Protein 5WTK (pdb70)

Nearest PDB structures (foldseek):
  5wtk-assembly1_A  TM=1.001E+00  e=0.000E+00  Leptotrichia shahii DSM 19757
  7dmq-assembly1_A  TM=8.191E-01  e=8.862E-93  Leptotrichia shahii
  5wtj-assembly1_A  TM=8.594E-01  e=8.129E-88  Leptotrichia shahii DSM 19757
  5wtj-assembly2_B  TM=7.935E-01  e=7.656E-86  Leptotrichia shahii DSM 19757
  7os0-assembly1_A  TM=4.354E-01  e=1.118E-07  Rhodobacter capsulatus SB 1003

Structure (mmCIF, N/CA/C/O backbone):
data_5WTK
#
_entry.id   5WTK
#
_cell.length_a   86.589
_cell.length_b   137.051
_cell.length_c   153.877
_cell.angle_alpha   90.00
_cell.angle_beta   90.00
_cell.angle_gamma   90.00
#
_symmetry.space_group_name_H-M   'P 21 21 21'
#
loop_
_entity.id
_entity.type
_entity.pdbx_description
1 polymer 'CRISPR-associated endoribonuclease C2c2'
2 polymer 'RNA (58-MER)'
3 water water
#
loop_
_atom_site.group_PDB
_atom_site.id
_atom_site.type_symbol
_atom_site.label_atom_id
_atom_site.label_alt_id
_atom_site.label_comp_id
_atom_site.label_asym_id
_atom_site.label_entity_id
_atom_site.label_seq_id
_atom_site.pdbx_PDB_ins_code
_atom_site.Cartn_x
_atom_site.Cartn_y
_atom_site.Cartn_z
_atom_site.occupancy
_atom_site.B_iso_or_equiv
_atom_site.auth_seq_id
_atom_site.auth_comp_id
_atom_site.auth_asym_id
_atom_site.auth_atom_id
_atom_site.pdbx_PDB_model_num
ATOM 1 N N . GLY A 1 2 ? 43.155 85.872 73.849 1.00 45.05 2 GLY A N 1
ATOM 2 C CA . GLY A 1 2 ? 44.278 86.848 73.894 1.00 52.21 2 GLY A CA 1
ATOM 3 C C . GLY A 1 2 ? 45.037 86.557 75.156 1.00 43.85 2 GLY A C 1
ATOM 4 O O . GLY A 1 2 ? 44.918 85.455 75.711 1.00 54.72 2 GLY A O 1
ATOM 5 N N . ASN A 1 3 ? 45.797 87.538 75.614 1.00 45.03 3 ASN A N 1
ATOM 6 C CA . ASN A 1 3 ? 46.672 87.364 76.763 1.00 36.85 3 ASN A CA 1
ATOM 7 C C . ASN A 1 3 ? 46.838 88.640 77.515 1.00 47.53 3 ASN A C 1
ATOM 8 O O . ASN A 1 3 ? 46.811 89.726 76.912 1.00 52.11 3 ASN A O 1
ATOM 13 N N . LEU A 1 4 ? 46.970 88.487 78.839 1.00 47.69 4 LEU A N 1
ATOM 14 C CA . LEU A 1 4 ? 47.572 89.490 79.698 1.00 40.97 4 LEU A CA 1
ATOM 15 C C . LEU A 1 4 ? 48.863 88.866 80.107 1.00 35.92 4 LEU A C 1
ATOM 16 O O . LEU A 1 4 ? 48.997 87.641 80.051 1.00 39.05 4 LEU A O 1
ATOM 21 N N . PHE A 1 5 ? 49.848 89.656 80.482 1.00 36.18 5 PHE A N 1
ATOM 22 C CA . PHE A 1 5 ? 51.149 89.047 80.832 1.00 38.53 5 PHE A CA 1
ATOM 23 C C . PHE A 1 5 ? 51.673 88.206 79.655 1.00 36.30 5 PHE A C 1
ATOM 24 O O . PHE A 1 5 ? 52.192 87.112 79.846 1.00 37.55 5 PHE A O 1
ATOM 32 N N . GLY A 1 6 ? 51.491 88.709 78.434 1.00 38.91 6 GLY A N 1
ATOM 33 C CA . GLY A 1 6 ? 51.878 87.988 77.205 1.00 32.89 6 GLY A CA 1
ATOM 34 C C . GLY A 1 6 ? 52.536 88.871 76.135 1.00 42.22 6 GLY A C 1
ATOM 35 O O . GLY A 1 6 ? 53.119 89.912 76.438 1.00 40.06 6 GLY A O 1
ATOM 36 N N . HIS A 1 7 ? 52.458 88.456 74.870 1.00 45.19 7 HIS A N 1
ATOM 37 C CA . HIS A 1 7 ? 52.993 89.281 73.763 1.00 45.68 7 HIS A CA 1
ATOM 38 C C . HIS A 1 7 ? 51.989 90.328 73.280 1.00 45.38 7 HIS A C 1
ATOM 39 O O . HIS A 1 7 ? 52.387 91.406 72.895 1.00 53.21 7 HIS A O 1
ATOM 41 N N . LYS A 1 8 ? 50.700 90.029 73.284 1.00 40.82 8 LYS A N 1
ATOM 42 C CA . LYS A 1 8 ? 49.721 91.072 72.962 1.00 50.41 8 LYS A CA 1
ATOM 43 C C . LYS A 1 8 ? 49.872 92.255 73.900 1.00 49.93 8 LYS A C 1
ATOM 44 O O . LYS A 1 8 ? 49.868 92.093 75.124 1.00 51.19 8 LYS A O 1
ATOM 50 N N . ARG A 1 9 ? 50.011 93.436 73.313 1.00 50.38 9 ARG A N 1
ATOM 51 C CA . ARG A 1 9 ? 50.066 94.671 74.075 1.00 51.90 9 ARG A CA 1
ATOM 52 C C . ARG A 1 9 ? 48.670 95.218 74.097 1.00 55.51 9 ARG A C 1
ATOM 53 O O . ARG A 1 9 ? 48.180 95.705 73.091 1.00 51.23 9 ARG A O 1
ATOM 61 N N . TRP A 1 10 ? 48.030 95.098 75.253 1.00 52.89 10 TRP A N 1
ATOM 62 C CA . TRP A 1 10 ? 46.658 95.567 75.482 1.00 45.09 10 TRP A CA 1
ATOM 63 C C . TRP A 1 10 ? 46.634 96.682 76.487 1.00 47.85 10 TRP A C 1
ATOM 64 O O . TRP A 1 10 ? 45.702 97.465 76.504 1.00 56.80 10 TRP A O 1
ATOM 75 N N . TYR A 1 11 ? 47.623 96.715 77.370 1.00 50.00 11 TYR A N 1
ATOM 76 C CA . TYR A 1 11 ? 47.678 97.708 78.425 1.00 49.43 11 TYR A CA 1
ATOM 77 C C . TYR A 1 11 ? 48.298 98.996 77.851 1.00 44.63 11 TYR A C 1
ATOM 78 O O . TYR A 1 11 ? 49.214 98.944 77.006 1.00 49.45 11 TYR A O 1
ATOM 87 N N . GLU A 1 12 ? 47.723 100.125 78.249 1.00 47.59 12 GLU A N 1
ATOM 88 C CA . GLU A 1 12 ? 47.983 101.410 77.625 1.00 57.39 12 GLU A CA 1
ATOM 89 C C . GLU A 1 12 ? 48.623 102.406 78.564 1.00 53.57 12 GLU A C 1
ATOM 90 O O . GLU A 1 12 ? 48.128 102.663 79.648 1.00 61.44 12 GLU A O 1
ATOM 96 N N . VAL A 1 13 ? 49.770 102.924 78.154 1.00 56.02 13 VAL A N 1
ATOM 97 C CA . VAL A 1 13 ? 50.463 103.938 78.915 1.00 61.62 13 VAL A CA 1
ATOM 98 C C . VAL A 1 13 ? 50.769 105.132 78.035 1.00 72.96 13 VAL A C 1
ATOM 99 O O . VAL A 1 13 ? 51.250 104.978 76.921 1.00 79.37 13 VAL A O 1
ATOM 103 N N . ARG A 1 14 ? 50.546 106.339 78.538 1.00 78.32 14 ARG A N 1
ATOM 104 C CA . ARG A 1 14 ? 50.799 107.550 77.752 1.00 87.10 14 ARG A CA 1
ATOM 105 C C . ARG A 1 14 ? 52.278 107.790 77.426 1.00 93.78 14 ARG A C 1
ATOM 106 O O . ARG A 1 14 ? 53.144 107.568 78.260 1.00 100.42 14 ARG A O 1
ATOM 108 N N . ASP A 1 15 ? 52.553 108.256 76.210 1.00 93.20 15 ASP A N 1
ATOM 109 C CA . ASP A 1 15 ? 53.924 108.505 75.763 1.00 96.64 15 ASP A CA 1
ATOM 110 C C . ASP A 1 15 ? 54.583 109.713 76.425 1.00 104.28 15 ASP A C 1
ATOM 111 O O . ASP A 1 15 ? 53.982 110.775 76.535 1.00 105.61 15 ASP A O 1
ATOM 113 N N . LYS A 1 16 ? 55.832 109.547 76.847 1.00 108.32 16 LYS A N 1
ATOM 114 C CA . LYS A 1 16 ? 56.573 110.618 77.511 1.00 113.50 16 LYS A CA 1
ATOM 115 C C . LYS A 1 16 ? 56.894 111.869 76.678 1.00 114.85 16 LYS A C 1
ATOM 116 O O . LYS A 1 16 ? 56.783 112.986 77.174 1.00 114.87 16 LYS A O 1
ATOM 118 N N . LYS A 1 17 ? 57.322 111.697 75.431 1.00 118.24 17 LYS A N 1
ATOM 119 C CA . LYS A 1 17 ? 57.684 112.861 74.624 1.00 117.39 17 LYS A CA 1
ATOM 120 C C . LYS A 1 17 ? 56.491 113.764 74.338 1.00 108.54 17 LYS A C 1
ATOM 121 O O . LYS A 1 17 ? 56.562 114.974 74.506 1.00 106.43 17 LYS A O 1
ATOM 123 N N . ASP A 1 18 ? 55.418 113.182 73.830 1.00 100.92 18 ASP A N 1
ATOM 124 C CA . ASP A 1 18 ? 54.191 113.926 73.690 1.00 101.53 18 ASP A CA 1
ATOM 125 C C . ASP A 1 18 ? 53.179 113.198 74.534 1.00 106.92 18 ASP A C 1
ATOM 126 O O . ASP A 1 18 ? 52.850 112.046 74.273 1.00 104.38 18 ASP A O 1
ATOM 128 N N . PHE A 1 19 ? 52.674 113.888 75.542 1.00 107.77 19 PHE A N 1
ATOM 129 C CA . PHE A 1 19 ? 51.801 113.276 76.522 1.00 105.99 19 PHE A CA 1
ATOM 130 C C . PHE A 1 19 ? 50.494 112.793 75.915 1.00 106.79 19 PHE A C 1
ATOM 131 O O . PHE A 1 19 ? 49.956 111.766 76.316 1.00 109.33 19 PHE A O 1
ATOM 139 N N . LYS A 1 20 ? 49.971 113.548 74.960 1.00 104.86 20 LYS A N 1
ATOM 140 C CA . LYS A 1 20 ? 48.706 113.182 74.343 1.00 108.35 20 LYS A CA 1
ATOM 141 C C . LYS A 1 20 ? 48.764 111.847 73.612 1.00 108.29 20 LYS A C 1
ATOM 142 O O . LYS A 1 20 ? 47.805 111.084 73.640 1.00 104.96 20 LYS A O 1
ATOM 148 N N . ILE A 1 21 ? 49.875 111.571 72.941 1.00 108.47 21 ILE A N 1
ATOM 149 C CA . ILE A 1 21 ? 49.990 110.332 72.186 1.00 99.08 21 ILE A CA 1
ATOM 150 C C . ILE A 1 21 ? 49.896 109.135 73.118 1.00 95.74 21 ILE A C 1
ATOM 151 O O . ILE A 1 21 ? 50.496 109.124 74.187 1.00 93.85 21 ILE A O 1
ATOM 153 N N . LYS A 1 22 ? 49.157 108.116 72.702 1.00 93.12 22 LYS A N 1
ATOM 154 C CA . LYS A 1 22 ? 48.985 106.938 73.534 1.00 87.29 22 LYS A CA 1
ATOM 155 C C . LYS A 1 22 ? 49.778 105.769 72.981 1.00 82.93 22 LYS A C 1
ATOM 156 O O . LYS A 1 22 ? 49.595 105.362 71.839 1.00 86.88 22 LYS A O 1
ATOM 162 N N . ARG A 1 23 ? 50.646 105.221 73.818 1.00 79.44 23 ARG A N 1
ATOM 163 C CA . ARG A 1 23 ? 51.523 104.134 73.426 1.00 77.98 23 ARG A CA 1
ATOM 164 C C . ARG A 1 23 ? 51.175 102.899 74.226 1.00 69.65 23 ARG A C 1
ATOM 165 O O . ARG A 1 23 ? 50.885 102.977 75.410 1.00 65.64 23 ARG A O 1
ATOM 173 N N . LYS A 1 24 ? 51.179 101.762 73.551 1.00 69.94 24 LYS A N 1
ATOM 174 C CA . LYS A 1 24 ? 50.651 100.525 74.101 1.00 61.84 24 LYS A CA 1
ATOM 175 C C . LYS A 1 24 ? 51.790 99.628 74.539 1.00 62.99 24 LYS A C 1
ATOM 176 O O . LYS A 1 24 ? 52.860 99.649 73.952 1.00 60.26 24 LYS A O 1
ATOM 182 N N . VAL A 1 25 ? 51.567 98.900 75.629 1.00 63.81 25 VAL A N 1
ATOM 183 C CA . VAL A 1 25 ? 52.614 98.169 76.329 1.00 54.75 25 VAL A CA 1
ATOM 184 C C . VAL A 1 25 ? 52.208 96.758 76.720 1.00 49.88 25 VAL A C 1
ATOM 185 O O . VAL A 1 25 ? 51.057 96.493 76.997 1.00 56.27 25 VAL A O 1
ATOM 189 N N . LYS A 1 26 ? 53.178 95.860 76.765 1.00 48.32 26 LYS A N 1
ATOM 190 C CA . LYS A 1 26 ? 52.949 94.540 77.330 1.00 48.88 26 LYS A CA 1
ATOM 191 C C . LYS A 1 26 ? 53.270 94.580 78.824 1.00 45.49 26 LYS A C 1
ATOM 192 O O . LYS A 1 26 ? 54.271 95.152 79.224 1.00 51.34 26 LYS A O 1
ATOM 198 N N . VAL A 1 27 ? 52.419 93.969 79.638 1.00 41.31 27 VAL A N 1
ATOM 199 C CA . VAL A 1 27 ? 52.548 94.006 81.096 1.00 45.11 27 VAL A CA 1
ATOM 200 C C . VAL A 1 27 ? 52.581 92.609 81.623 1.00 41.17 27 VAL A C 1
ATOM 201 O O . VAL A 1 27 ? 52.025 91.731 80.997 1.00 44.89 27 VAL A O 1
ATOM 205 N N . LYS A 1 28 ? 53.185 92.423 82.794 1.00 39.46 28 LYS A N 1
ATOM 206 C CA . LYS A 1 28 ? 53.599 91.101 83.295 1.00 34.91 28 LYS A CA 1
ATOM 207 C C . LYS A 1 28 ? 53.452 90.957 84.832 1.00 40.84 28 LYS A C 1
ATOM 208 O O . LYS A 1 28 ? 53.312 91.962 85.557 1.00 35.87 28 LYS A O 1
ATOM 214 N N . ARG A 1 29 ? 53.455 89.708 85.309 1.00 40.99 29 ARG A N 1
ATOM 215 C CA . ARG A 1 29 ? 53.599 89.373 86.753 1.00 40.66 29 ARG A CA 1
ATOM 216 C C . ARG A 1 29 ? 55.034 89.037 87.118 1.00 42.21 29 ARG A C 1
ATOM 217 O O . ARG A 1 29 ? 55.713 88.291 86.369 1.00 37.66 29 ARG A O 1
ATOM 225 N N . ASN A 1 30 ? 55.514 89.594 88.221 1.00 40.13 30 ASN A N 1
ATOM 226 C CA . ASN A 1 30 ? 56.813 89.252 88.777 1.00 38.28 30 ASN A CA 1
ATOM 227 C C . ASN A 1 30 ? 56.729 89.036 90.266 1.00 40.84 30 ASN A C 1
ATOM 228 O O . ASN A 1 30 ? 56.117 89.810 90.961 1.00 40.11 30 ASN A O 1
ATOM 233 N N . TYR A 1 31 ? 57.385 88.002 90.757 1.00 36.29 31 TYR A N 1
ATOM 234 C CA . TYR A 1 31 ? 57.416 87.739 92.176 1.00 39.57 31 TYR A CA 1
ATOM 235 C C . TYR A 1 31 ? 58.415 88.664 92.813 1.00 45.84 31 TYR A C 1
ATOM 236 O O . TYR A 1 31 ? 59.555 88.714 92.396 1.00 49.81 31 TYR A O 1
ATOM 245 N N . ASP A 1 32 ? 57.986 89.397 93.830 1.00 44.10 32 ASP A N 1
ATOM 246 C CA . ASP A 1 32 ? 58.832 90.406 94.444 1.00 40.72 32 ASP A CA 1
ATOM 247 C C . ASP A 1 32 ? 59.594 89.915 95.648 1.00 48.35 32 ASP A C 1
ATOM 248 O O . ASP A 1 32 ? 60.393 90.640 96.207 1.00 52.77 32 ASP A O 1
ATOM 253 N N . GLY A 1 33 ? 59.373 88.676 96.034 1.00 49.00 33 GLY A N 1
ATOM 254 C CA . GLY A 1 33 ? 59.859 88.223 97.314 1.00 46.78 33 GLY A CA 1
ATOM 255 C C . GLY A 1 33 ? 58.791 87.492 98.078 1.00 43.54 33 GLY A C 1
ATOM 256 O O . GLY A 1 33 ? 58.874 86.296 98.236 1.00 39.88 33 GLY A O 1
ATOM 257 N N . ASN A 1 34 ? 57.820 88.212 98.612 1.00 46.07 34 ASN A N 1
ATOM 258 C CA . ASN A 1 34 ? 56.718 87.551 99.286 1.00 47.57 34 ASN A CA 1
ATOM 259 C C . ASN A 1 34 ? 55.422 87.466 98.485 1.00 47.08 34 ASN A C 1
ATOM 260 O O . ASN A 1 34 ? 54.549 86.671 98.795 1.00 48.54 34 ASN A O 1
ATOM 265 N N . LYS A 1 35 ? 55.297 88.290 97.457 1.00 41.18 35 LYS A N 1
ATOM 266 C CA . LYS A 1 35 ? 54.048 88.402 96.728 1.00 38.49 35 LYS A CA 1
ATOM 267 C C . LYS A 1 35 ? 54.304 88.720 95.282 1.00 40.76 35 LYS A C 1
ATOM 268 O O . LYS A 1 35 ? 55.355 89.211 94.938 1.00 45.98 35 LYS A O 1
ATOM 274 N N . TYR A 1 36 ? 53.342 88.428 94.430 1.00 34.68 36 TYR A N 1
ATOM 275 C CA . TYR A 1 36 ? 53.401 88.883 93.063 1.00 35.72 36 TYR A CA 1
ATOM 276 C C . TYR A 1 36 ? 53.152 90.366 93.003 1.00 37.51 36 TYR A C 1
ATOM 277 O O . TYR A 1 36 ? 52.294 90.883 93.682 1.00 41.83 36 TYR A O 1
ATOM 286 N N . ILE A 1 37 ? 53.867 91.037 92.123 1.00 38.43 37 ILE A N 1
ATOM 287 C CA . ILE A 1 37 ? 53.587 92.416 91.799 1.00 37.89 37 ILE A CA 1
ATOM 288 C C . ILE A 1 37 ? 53.516 92.529 90.292 1.00 41.05 37 ILE A C 1
ATOM 289 O O . ILE A 1 37 ? 53.917 91.629 89.588 1.00 39.79 37 ILE A O 1
ATOM 294 N N . LEU A 1 38 ? 52.915 93.617 89.832 1.00 32.79 38 LEU A N 1
ATOM 295 C CA . LEU A 1 38 ? 52.762 93.846 88.417 1.00 38.27 38 LEU A CA 1
ATOM 296 C C . LEU A 1 38 ? 53.737 94.871 87.932 1.00 38.69 38 LEU A C 1
ATOM 297 O O . LEU A 1 38 ? 53.659 96.031 88.258 1.00 38.55 38 LEU A O 1
ATOM 302 N N . ASN A 1 39 ? 54.574 94.480 86.991 1.00 40.23 39 ASN A N 1
ATOM 303 C CA . ASN A 1 39 ? 55.452 95.410 86.312 1.00 40.63 39 ASN A CA 1
ATOM 304 C C . ASN A 1 39 ? 55.111 95.543 84.841 1.00 47.16 39 ASN A C 1
ATOM 305 O O . ASN A 1 39 ? 54.677 94.599 84.213 1.00 44.17 39 ASN A O 1
ATOM 310 N N . ILE A 1 40 ? 55.287 96.725 84.278 1.00 42.84 40 ILE A N 1
ATOM 311 C CA . ILE A 1 40 ? 55.131 96.838 82.844 1.00 49.21 40 ILE A CA 1
ATOM 312 C C . ILE A 1 40 ? 56.322 96.119 82.256 1.00 51.88 40 ILE A C 1
ATOM 313 O O . ILE A 1 40 ? 57.362 96.046 82.880 1.00 53.97 40 ILE A O 1
ATOM 318 N N . ASN A 1 41 ? 56.161 95.554 81.075 1.00 50.90 41 ASN A N 1
ATOM 319 C CA . ASN A 1 41 ? 57.189 94.673 80.549 1.00 50.43 41 ASN A CA 1
ATOM 320 C C . ASN A 1 41 ? 57.667 95.038 79.165 1.00 51.13 41 ASN A C 1
ATOM 321 O O . ASN A 1 41 ? 57.411 94.349 78.200 1.00 53.41 41 ASN A O 1
ATOM 326 N N . GLU A 1 42 ? 58.410 96.123 79.094 1.00 52.82 42 GLU A N 1
ATOM 327 C CA . GLU A 1 42 ? 58.976 96.586 77.853 1.00 59.54 42 GLU A CA 1
ATOM 328 C C . GLU A 1 42 ? 60.422 96.889 78.148 1.00 65.37 42 GLU A C 1
ATOM 329 O O . GLU A 1 42 ? 60.772 97.137 79.286 1.00 58.59 42 GLU A O 1
ATOM 335 N N . ASN A 1 43 ? 61.267 96.863 77.130 1.00 71.54 43 ASN A N 1
ATOM 336 C CA . ASN A 1 43 ? 62.680 97.108 77.336 1.00 63.08 43 ASN A CA 1
ATOM 337 C C . ASN A 1 43 ? 62.887 98.499 77.888 1.00 58.39 43 ASN A C 1
ATOM 338 O O . ASN A 1 43 ? 63.714 98.717 78.755 1.00 56.12 43 ASN A O 1
ATOM 343 N N . ASN A 1 44 ? 62.134 99.442 77.352 1.00 61.64 44 ASN A N 1
ATOM 344 C CA . ASN A 1 44 ? 62.111 100.808 77.840 1.00 62.90 44 ASN A CA 1
ATOM 345 C C . ASN A 1 44 ? 61.562 100.976 79.253 1.00 65.97 44 ASN A C 1
ATOM 346 O O . ASN A 1 44 ? 62.070 101.775 80.025 1.00 61.59 44 ASN A O 1
ATOM 351 N N . ASN A 1 45 ? 60.494 100.259 79.572 1.00 60.49 45 ASN A N 1
ATOM 352 C CA . ASN A 1 45 ? 59.791 100.481 80.823 1.00 53.46 45 ASN A CA 1
ATOM 353 C C . ASN A 1 45 ? 59.588 99.236 81.653 1.00 58.29 45 ASN A C 1
ATOM 354 O O . ASN A 1 45 ? 59.104 98.242 81.158 1.00 61.36 45 ASN A O 1
ATOM 359 N N . LYS A 1 46 ? 59.958 99.295 82.922 1.00 57.08 46 LYS A N 1
ATOM 360 C CA . LYS A 1 46 ? 59.743 98.184 83.835 1.00 48.78 46 LYS A CA 1
ATOM 361 C C . LYS A 1 46 ? 59.018 98.614 85.104 1.00 54.93 46 LYS A C 1
ATOM 362 O O . LYS A 1 46 ? 59.177 98.015 86.151 1.00 52.45 46 LYS A O 1
ATOM 368 N N . GLU A 1 47 ? 58.240 99.676 84.996 1.00 50.97 47 GLU A N 1
ATOM 369 C CA . GLU A 1 47 ? 57.616 100.311 86.136 1.00 42.18 47 GLU A CA 1
ATOM 370 C C . GLU A 1 47 ? 56.603 99.422 86.827 1.00 42.33 47 GLU A C 1
ATOM 371 O O . GLU A 1 47 ? 55.985 98.585 86.206 1.00 47.65 47 GLU A O 1
ATOM 377 N N . LYS A 1 48 ? 56.467 99.587 88.135 1.00 45.82 48 LYS A N 1
ATOM 378 C CA . LYS A 1 48 ? 55.466 98.861 88.887 1.00 43.34 48 LYS A CA 1
ATOM 379 C C . LYS A 1 48 ? 54.078 99.354 88.519 1.00 47.27 48 LYS A C 1
ATOM 380 O O . LYS A 1 48 ? 53.902 100.498 88.138 1.00 49.57 48 LYS A O 1
ATOM 386 N N . ILE A 1 49 ? 53.096 98.473 88.616 1.00 39.85 49 ILE A N 1
ATOM 387 C CA . ILE A 1 49 ? 51.723 98.831 88.327 1.00 37.85 49 ILE A CA 1
ATOM 388 C C . ILE A 1 49 ? 50.872 98.605 89.560 1.00 38.08 49 ILE A C 1
ATOM 389 O O . ILE A 1 49 ? 50.988 97.586 90.216 1.00 41.59 49 ILE A O 1
ATOM 394 N N . ASP A 1 50 ? 50.033 99.575 89.884 1.00 37.16 50 ASP A N 1
ATOM 395 C CA . ASP A 1 50 ? 49.100 99.424 90.986 1.00 44.55 50 ASP A CA 1
ATOM 396 C C . ASP A 1 50 ? 48.072 98.369 90.632 1.00 41.69 50 ASP A C 1
ATOM 397 O O . ASP A 1 50 ? 47.531 98.378 89.543 1.00 47.90 50 ASP A O 1
ATOM 402 N N . ASN A 1 51 ? 47.781 97.474 91.562 1.00 38.83 51 ASN A N 1
ATOM 403 C CA . ASN A 1 51 ? 46.881 96.378 91.279 1.00 41.49 51 ASN A CA 1
ATOM 404 C C . ASN A 1 51 ? 45.515 96.916 90.932 1.00 45.87 51 ASN A C 1
ATOM 405 O O . ASN A 1 51 ? 44.853 96.437 90.030 1.00 47.94 51 ASN A O 1
ATOM 410 N N . ASN A 1 52 ? 45.087 97.904 91.693 1.00 45.49 52 ASN A N 1
ATOM 411 C CA . ASN A 1 52 ? 43.794 98.523 91.489 1.00 47.34 52 ASN A CA 1
ATOM 412 C C . ASN A 1 52 ? 43.624 99.306 90.193 1.00 52.86 52 ASN A C 1
ATOM 413 O O . ASN A 1 52 ? 42.589 99.219 89.546 1.00 53.78 52 ASN A O 1
ATOM 418 N N . LYS A 1 53 ? 44.640 100.066 89.807 1.00 50.97 53 LYS A N 1
ATOM 419 C CA . LYS A 1 53 ? 44.567 100.766 88.544 1.00 50.25 53 LYS A CA 1
ATOM 420 C C . LYS A 1 53 ? 44.474 99.706 87.487 1.00 51.99 53 LYS A C 1
ATOM 421 O O . LYS A 1 53 ? 43.675 99.798 86.573 1.00 53.98 53 LYS A O 1
ATOM 427 N N . PHE A 1 54 ? 45.291 98.677 87.638 1.00 46.76 54 PHE A N 1
ATOM 428 C CA . PHE A 1 54 ? 45.412 97.655 86.626 1.00 43.01 54 PHE A CA 1
ATOM 429 C C . PHE A 1 54 ? 44.152 96.848 86.371 1.00 48.31 54 PHE A C 1
ATOM 430 O O . PHE A 1 54 ? 43.752 96.687 85.235 1.00 56.62 54 PHE A O 1
ATOM 438 N N . ILE A 1 55 ? 43.500 96.375 87.418 1.00 45.63 55 ILE A N 1
ATOM 439 C CA . ILE A 1 55 ? 42.357 95.494 87.221 1.00 47.07 55 ILE A CA 1
ATOM 440 C C . ILE A 1 55 ? 41.224 96.216 86.514 1.00 47.54 55 ILE A C 1
ATOM 441 O O . ILE A 1 55 ? 40.528 95.639 85.694 1.00 47.94 55 ILE A O 1
ATOM 446 N N . ARG A 1 56 ? 41.037 97.479 86.863 1.00 47.00 56 ARG A N 1
ATOM 447 C CA . ARG A 1 56 ? 40.032 98.306 86.231 1.00 49.17 56 ARG A CA 1
ATOM 448 C C . ARG A 1 56 ? 40.335 98.476 84.754 1.00 50.55 56 ARG A C 1
ATOM 449 O O . ARG A 1 56 ? 39.449 98.371 83.921 1.00 52.96 56 ARG A O 1
ATOM 457 N N . LYS A 1 57 ? 41.601 98.706 84.432 1.00 48.86 57 LYS A N 1
ATOM 458 C CA . LYS A 1 57 ? 42.022 98.861 83.049 1.00 42.17 57 LYS A CA 1
ATOM 459 C C . LYS A 1 57 ? 41.779 97.587 82.278 1.00 47.00 57 LYS A C 1
ATOM 460 O O . LYS A 1 57 ? 41.429 97.624 81.111 1.00 48.34 57 LYS A O 1
ATOM 466 N N . TYR A 1 58 ? 42.017 96.453 82.915 1.00 45.09 58 TYR A N 1
ATOM 467 C CA . TYR A 1 58 ? 41.729 95.196 82.265 1.00 46.79 58 TYR A CA 1
ATOM 468 C C . TYR A 1 58 ? 40.235 95.050 81.989 1.00 51.09 58 TYR A C 1
ATOM 469 O O . TYR A 1 58 ? 39.842 94.711 80.886 1.00 52.56 58 TYR A O 1
ATOM 478 N N . ILE A 1 59 ? 39.400 95.347 82.978 1.00 49.63 59 ILE A N 1
ATOM 479 C CA . ILE A 1 59 ? 37.954 95.287 82.788 1.00 51.25 59 ILE A CA 1
ATOM 480 C C . ILE A 1 59 ? 37.468 96.340 81.808 1.00 47.78 59 ILE A C 1
ATOM 481 O O . ILE A 1 59 ? 36.601 96.082 80.990 1.00 50.44 59 ILE A O 1
ATOM 486 N N . ASN A 1 60 ? 38.030 97.532 81.912 1.00 47.30 60 ASN A N 1
ATOM 487 C CA . ASN A 1 60 ? 37.684 98.624 80.994 1.00 47.99 60 ASN A CA 1
ATOM 488 C C . ASN A 1 60 ? 38.091 98.244 79.590 1.00 51.57 60 ASN A C 1
ATOM 489 O O . ASN A 1 60 ? 37.262 98.276 78.684 1.00 57.72 60 ASN A O 1
ATOM 494 N N . TYR A 1 61 ? 39.352 97.855 79.420 1.00 57.58 61 TYR A N 1
ATOM 495 C CA . TYR A 1 61 ? 39.830 97.305 78.153 1.00 51.55 61 TYR A CA 1
ATOM 496 C C . TYR A 1 61 ? 38.858 96.258 77.591 1.00 52.33 61 TYR A C 1
ATOM 497 O O . TYR A 1 61 ? 38.492 96.322 76.434 1.00 58.61 61 TYR A O 1
ATOM 506 N N . LYS A 1 62 ? 38.418 95.318 78.408 1.00 48.43 62 LYS A N 1
ATOM 507 C CA . LYS A 1 62 ? 37.610 94.209 77.886 1.00 50.99 62 LYS A CA 1
ATOM 508 C C . LYS A 1 62 ? 36.226 94.572 77.344 1.00 54.06 62 LYS A C 1
ATOM 509 O O . LYS A 1 62 ? 35.617 93.758 76.648 1.00 57.17 62 LYS A O 1
ATOM 515 N N . LYS A 1 63 ? 35.694 95.722 77.712 1.00 56.85 63 LYS A N 1
ATOM 516 C CA . LYS A 1 63 ? 34.378 96.087 77.225 1.00 57.10 63 LYS A CA 1
ATOM 517 C C . LYS A 1 63 ? 34.368 97.283 76.289 1.00 62.76 63 LYS A C 1
ATOM 518 O O . LYS A 1 63 ? 33.322 97.699 75.821 1.00 65.89 63 LYS A O 1
ATOM 524 N N . ASN A 1 64 ? 35.532 97.842 76.017 1.00 59.84 64 ASN A N 1
ATOM 525 C CA . ASN A 1 64 ? 35.586 99.070 75.259 1.00 59.69 64 ASN A CA 1
ATOM 526 C C . ASN A 1 64 ? 35.129 98.903 73.833 1.00 68.69 64 ASN A C 1
ATOM 527 O O . ASN A 1 64 ? 35.576 98.013 73.136 1.00 70.68 64 ASN A O 1
ATOM 532 N N . ASP A 1 65 ? 34.248 99.790 73.393 1.00 78.93 65 ASP A N 1
ATOM 533 C CA . ASP A 1 65 ? 33.855 99.853 71.998 1.00 69.24 65 ASP A CA 1
ATOM 534 C C . ASP A 1 65 ? 34.801 100.769 71.272 1.00 71.29 65 ASP A C 1
ATOM 535 O O . ASP A 1 65 ? 34.437 101.838 70.815 1.00 77.94 65 ASP A O 1
ATOM 540 N N . ASN A 1 66 ? 36.034 100.318 71.194 1.00 74.50 66 ASN A N 1
ATOM 541 C CA . ASN A 1 66 ? 37.105 100.981 70.495 1.00 64.93 66 ASN A CA 1
ATOM 542 C C . ASN A 1 66 ? 36.838 101.047 69.013 1.00 71.01 66 ASN A C 1
ATOM 543 O O . ASN A 1 66 ? 37.217 101.993 68.343 1.00 72.64 66 ASN A O 1
ATOM 548 N N . ILE A 1 67 ? 36.213 100.000 68.501 1.00 62.83 67 ILE A N 1
ATOM 549 C CA . ILE A 1 67 ? 36.314 99.625 67.114 1.00 58.33 67 ILE A CA 1
ATOM 550 C C . ILE A 1 67 ? 35.845 100.660 66.112 1.00 64.12 67 ILE A C 1
ATOM 551 O O . ILE A 1 67 ? 36.527 100.886 65.121 1.00 68.08 67 ILE A O 1
ATOM 556 N N . LEU A 1 68 ? 34.698 101.282 66.339 1.00 72.16 68 LEU A N 1
ATOM 557 C CA . LEU A 1 68 ? 34.189 102.218 65.346 1.00 73.26 68 LEU A CA 1
ATOM 558 C C . LEU A 1 68 ? 35.065 103.438 65.177 1.00 73.30 68 LEU A C 1
ATOM 559 O O . LEU A 1 68 ? 35.358 103.846 64.070 1.00 75.33 68 LEU A O 1
ATOM 564 N N . LYS A 1 69 ? 35.506 104.003 66.287 1.00 71.87 69 LYS A N 1
ATOM 565 C CA . LYS A 1 69 ? 36.384 105.146 66.241 1.00 68.74 69 LYS A CA 1
ATOM 566 C C . LYS A 1 69 ? 37.662 104.704 65.591 1.00 72.29 69 LYS A C 1
ATOM 567 O O . LYS A 1 69 ? 38.256 105.420 64.805 1.00 72.51 69 LYS A O 1
ATOM 573 N N . GLU A 1 70 ? 38.097 103.513 65.955 1.00 74.14 70 GLU A N 1
ATOM 574 C CA . GLU A 1 70 ? 39.323 102.970 65.416 1.00 75.77 70 GLU A CA 1
ATOM 575 C C . GLU A 1 70 ? 39.275 102.709 63.924 1.00 69.00 70 GLU A C 1
ATOM 576 O O . GLU A 1 70 ? 40.216 103.027 63.227 1.00 69.43 70 GLU A O 1
ATOM 582 N N . PHE A 1 71 ? 38.185 102.142 63.427 1.00 65.44 71 PHE A N 1
ATOM 583 C CA . PHE A 1 71 ? 38.118 101.835 62.009 1.00 71.22 71 PHE A CA 1
ATOM 584 C C . PHE A 1 71 ? 38.172 103.096 61.181 1.00 77.51 71 PHE A C 1
ATOM 585 O O . PHE A 1 71 ? 38.820 103.151 60.148 1.00 77.03 71 PHE A O 1
ATOM 593 N N . THR A 1 72 ? 37.441 104.099 61.621 1.00 78.80 72 THR A N 1
ATOM 594 C CA . THR A 1 72 ? 37.486 105.395 60.987 1.00 74.04 72 THR A CA 1
ATOM 595 C C . THR A 1 72 ? 38.819 106.104 61.152 1.00 72.23 72 THR A C 1
ATOM 596 O O . THR A 1 72 ? 39.275 106.770 60.237 1.00 84.61 72 THR A O 1
ATOM 600 N N . ARG A 1 73 ? 39.422 105.986 62.324 1.00 67.29 73 ARG A N 1
ATOM 601 C CA . ARG A 1 73 ? 40.656 106.696 62.615 1.00 79.64 73 ARG A CA 1
ATOM 602 C C . ARG A 1 73 ? 41.823 106.289 61.729 1.00 79.86 73 ARG A C 1
ATOM 603 O O . ARG A 1 73 ? 42.575 107.125 61.262 1.00 82.34 73 ARG A O 1
ATOM 611 N N . LYS A 1 74 ? 42.017 104.987 61.565 1.00 80.87 74 LYS A N 1
ATOM 612 C CA . LYS A 1 74 ? 42.945 104.435 60.577 1.00 81.04 74 LYS A CA 1
ATOM 613 C C . LYS A 1 74 ? 42.545 104.593 59.112 1.00 83.40 74 LYS A C 1
ATOM 614 O O . LYS A 1 74 ? 43.389 104.799 58.257 1.00 86.32 74 LYS A O 1
ATOM 620 N N . PHE A 1 75 ? 41.261 104.437 58.824 1.00 81.14 75 PHE A N 1
ATOM 621 C CA . PHE A 1 75 ? 40.791 104.323 57.459 1.00 77.46 75 PHE A CA 1
ATOM 622 C C . PHE A 1 75 ? 39.665 105.283 57.129 1.00 82.33 75 PHE A C 1
ATOM 623 O O . PHE A 1 75 ? 38.877 105.659 57.976 1.00 83.20 75 PHE A O 1
ATOM 631 N N . HIS A 1 76 ? 39.597 105.670 55.870 1.00 87.31 76 HIS A N 1
ATOM 632 C CA . HIS A 1 76 ? 38.508 106.474 55.375 1.00 88.47 76 HIS A CA 1
ATOM 633 C C . HIS A 1 76 ? 38.294 105.977 53.978 1.00 86.82 76 HIS A C 1
ATOM 634 O O . HIS A 1 76 ? 39.203 105.404 53.397 1.00 85.41 76 HIS A O 1
ATOM 641 N N . ALA A 1 77 ? 37.115 106.184 53.415 1.00 90.42 77 ALA A N 1
ATOM 642 C CA . ALA A 1 77 ? 36.932 105.725 52.052 1.00 89.54 77 ALA A CA 1
ATOM 643 C C . ALA A 1 77 ? 37.956 106.453 51.207 1.00 93.76 77 ALA A C 1
ATOM 644 O O . ALA A 1 77 ? 38.160 107.652 51.359 1.00 97.30 77 ALA A O 1
ATOM 646 N N . GLY A 1 78 ? 38.598 105.721 50.311 1.00 87.88 78 GLY A N 1
ATOM 647 C CA . GLY A 1 78 ? 39.639 106.280 49.476 1.00 86.64 78 GLY A CA 1
ATOM 648 C C . GLY A 1 78 ? 41.025 106.175 50.076 1.00 87.81 78 GLY A C 1
ATOM 649 O O . GLY A 1 78 ? 42.008 106.480 49.410 1.00 86.75 78 GLY A O 1
ATOM 650 N N . ASN A 1 79 ? 41.116 105.738 51.327 1.00 92.06 79 ASN A N 1
ATOM 651 C CA . ASN A 1 79 ? 42.385 105.267 51.872 1.00 89.96 79 ASN A CA 1
ATOM 652 C C . ASN A 1 79 ? 42.305 103.806 52.312 1.00 80.24 79 ASN A C 1
ATOM 653 O O . ASN A 1 79 ? 43.292 103.220 52.731 1.00 77.32 79 ASN A O 1
ATOM 658 N N . ILE A 1 80 ? 41.121 103.224 52.240 1.00 80.92 80 ILE A N 1
ATOM 659 C CA . ILE A 1 80 ? 40.950 101.878 52.750 1.00 82.16 80 ILE A CA 1
ATOM 660 C C . ILE A 1 80 ? 41.802 100.880 51.989 1.00 77.42 80 ILE A C 1
ATOM 661 O O . ILE A 1 80 ? 42.380 99.989 52.581 1.00 87.01 80 ILE A O 1
ATOM 666 N N . LEU A 1 81 ? 41.880 101.022 50.678 1.00 78.42 81 LEU A N 1
ATOM 667 C CA . LEU A 1 81 ? 42.704 100.101 49.914 1.00 84.10 81 LEU A CA 1
ATOM 668 C C . LEU A 1 81 ? 43.539 100.810 48.864 1.00 81.84 81 LEU A C 1
ATOM 669 O O . LEU A 1 81 ? 44.761 100.856 48.937 1.00 77.85 81 LEU A O 1
ATOM 674 N N . PHE A 1 82 ? 42.854 101.356 47.875 1.00 82.50 82 PHE A N 1
ATOM 675 C CA . PHE A 1 82 ? 43.505 101.947 46.721 1.00 86.64 82 PHE A CA 1
ATOM 676 C C . PHE A 1 82 ? 44.371 103.159 47.020 1.00 85.24 82 PHE A C 1
ATOM 677 O O . PHE A 1 82 ? 45.399 103.359 46.382 1.00 89.71 82 PHE A O 1
ATOM 685 N N . LYS A 1 83 ? 43.975 103.946 48.005 1.00 84.90 83 LYS A N 1
ATOM 686 C CA . LYS A 1 83 ? 44.603 105.232 48.217 1.00 87.86 83 LYS A CA 1
ATOM 687 C C . LYS A 1 83 ? 44.358 106.118 47.014 1.00 80.93 83 LYS A C 1
ATOM 688 O O . LYS A 1 83 ? 45.205 106.919 46.644 1.00 73.87 83 LYS A O 1
ATOM 694 N N . LEU A 1 84 ? 43.187 105.973 46.409 1.00 82.93 84 LEU A N 1
ATOM 695 C CA . LEU A 1 84 ? 42.774 106.877 45.356 1.00 83.97 84 LEU A CA 1
ATOM 696 C C . LEU A 1 84 ? 42.057 107.998 46.072 1.00 86.41 84 LEU A C 1
ATOM 697 O O . LEU A 1 84 ? 40.981 107.801 46.622 1.00 88.02 84 LEU A O 1
ATOM 702 N N . LYS A 1 85 ? 42.715 109.148 46.147 1.00 87.78 85 LYS A N 1
ATOM 703 C CA . LYS A 1 85 ? 42.298 110.214 47.045 1.00 92.99 85 LYS A CA 1
ATOM 704 C C . LYS A 1 85 ? 42.634 111.617 46.545 1.00 92.26 85 LYS A C 1
ATOM 705 O O . LYS A 1 85 ? 43.532 111.800 45.740 1.00 90.24 85 LYS A O 1
ATOM 711 N N . GLY A 1 86 ? 41.897 112.605 47.026 1.00 87.79 86 GLY A N 1
ATOM 712 C CA . GLY A 1 86 ? 42.222 113.990 46.760 1.00 98.67 86 GLY A CA 1
ATOM 713 C C . GLY A 1 86 ? 41.441 114.919 47.656 1.00 100.29 86 GLY A C 1
ATOM 714 O O . GLY A 1 86 ? 41.795 115.137 48.803 1.00 101.28 86 GLY A O 1
ATOM 715 N N . LYS A 1 87 ? 40.358 115.454 47.108 1.00 103.09 87 LYS A N 1
ATOM 716 C CA . LYS A 1 87 ? 39.391 116.235 47.863 1.00 108.54 87 LYS A CA 1
ATOM 717 C C . LYS A 1 87 ? 39.774 117.691 48.104 1.00 109.39 87 LYS A C 1
ATOM 718 O O . LYS A 1 87 ? 39.095 118.394 48.843 1.00 107.62 87 LYS A O 1
ATOM 720 N N . GLU A 1 88 ? 40.848 118.148 47.478 1.00 107.79 88 GLU A N 1
ATOM 721 C CA . GLU A 1 88 ? 41.201 119.562 47.538 1.00 110.06 88 GLU A CA 1
ATOM 722 C C . GLU A 1 88 ? 41.364 120.108 48.954 1.00 117.58 88 GLU A C 1
ATOM 723 O O . GLU A 1 88 ? 40.879 121.189 49.270 1.00 116.07 88 GLU A O 1
ATOM 725 N N . GLY A 1 89 ? 42.039 119.348 49.806 1.00 119.18 89 GLY A N 1
ATOM 726 C CA . GLY A 1 89 ? 42.292 119.750 51.176 1.00 113.50 89 GLY A CA 1
ATOM 727 C C . GLY A 1 89 ? 41.346 119.181 52.207 1.00 111.89 89 GLY A C 1
ATOM 728 O O . GLY A 1 89 ? 41.416 119.537 53.381 1.00 108.60 89 GLY A O 1
ATOM 729 N N . ILE A 1 90 ? 40.468 118.283 51.781 1.00 109.83 90 ILE A N 1
ATOM 730 C CA . ILE A 1 90 ? 39.637 117.568 52.732 1.00 108.04 90 ILE A CA 1
ATOM 731 C C . ILE A 1 90 ? 40.251 116.193 52.946 1.00 106.94 90 ILE A C 1
ATOM 732 O O . ILE A 1 90 ? 40.551 115.480 51.999 1.00 102.89 90 ILE A O 1
ATOM 737 N N . ILE A 1 91 ? 40.458 115.853 54.210 1.00 109.32 91 ILE A N 1
ATOM 738 C CA . ILE A 1 91 ? 41.207 114.664 54.613 1.00 102.69 91 ILE A CA 1
ATOM 739 C C . ILE A 1 91 ? 40.557 113.311 54.335 1.00 99.78 91 ILE A C 1
ATOM 740 O O . ILE A 1 91 ? 41.242 112.354 53.996 1.00 101.82 91 ILE A O 1
ATOM 745 N N . ARG A 1 92 ? 39.281 113.157 54.646 1.00 98.00 92 ARG A N 1
ATOM 746 C CA . ARG A 1 92 ? 38.624 111.876 54.406 1.00 99.62 92 ARG A CA 1
ATOM 747 C C . ARG A 1 92 ? 37.171 112.107 54.070 1.00 105.98 92 ARG A C 1
ATOM 748 O O . ARG A 1 92 ? 36.518 112.875 54.765 1.00 116.50 92 ARG A O 1
ATOM 750 N N . ILE A 1 93 ? 36.654 111.511 53.006 1.00 100.60 93 ILE A N 1
ATOM 751 C CA . ILE A 1 93 ? 35.220 111.652 52.774 1.00 111.96 93 ILE A CA 1
ATOM 752 C C . ILE A 1 93 ? 34.602 110.685 51.775 1.00 112.08 93 ILE A C 1
ATOM 753 O O . ILE A 1 93 ? 35.299 110.132 50.931 1.00 110.01 93 ILE A O 1
ATOM 755 N N . GLU A 1 94 ? 33.286 110.510 51.871 1.00 111.11 94 GLU A N 1
ATOM 756 C CA . GLU A 1 94 ? 32.530 109.739 50.887 1.00 117.43 94 GLU A CA 1
ATOM 757 C C . GLU A 1 94 ? 31.128 110.299 50.687 1.00 111.40 94 GLU A C 1
ATOM 758 O O . GLU A 1 94 ? 30.505 110.726 51.647 1.00 111.78 94 GLU A O 1
ATOM 760 N N . ASN A 1 95 ? 30.592 110.215 49.472 1.00 108.50 95 ASN A N 1
ATOM 761 C CA . ASN A 1 95 ? 31.357 109.899 48.273 1.00 112.54 95 ASN A CA 1
ATOM 762 C C . ASN A 1 95 ? 32.380 110.975 47.950 1.00 117.62 95 ASN A C 1
ATOM 763 O O . ASN A 1 95 ? 33.512 110.682 47.583 1.00 116.31 95 ASN A O 1
ATOM 768 N N . ASN A 1 96 ? 31.972 112.227 48.081 1.00 120.71 96 ASN A N 1
ATOM 769 C CA . ASN A 1 96 ? 32.886 113.331 47.876 1.00 117.46 96 ASN A CA 1
ATOM 770 C C . ASN A 1 96 ? 33.812 113.320 49.063 1.00 116.39 96 ASN A C 1
ATOM 771 O O . ASN A 1 96 ? 33.469 112.773 50.104 1.00 108.92 96 ASN A O 1
ATOM 776 N N . ASP A 1 97 ? 34.962 113.957 48.905 1.00 113.83 97 ASP A N 1
ATOM 777 C CA . ASP A 1 97 ? 35.252 114.650 47.662 1.00 117.41 97 ASP A CA 1
ATOM 778 C C . ASP A 1 97 ? 36.453 114.049 46.966 1.00 114.20 97 ASP A C 1
ATOM 779 O O . ASP A 1 97 ? 37.577 114.500 47.158 1.00 110.52 97 ASP A O 1
ATOM 784 N N . ASP A 1 98 ? 36.219 113.027 46.154 1.00 111.98 98 ASP A N 1
ATOM 785 C CA . ASP A 1 98 ? 37.297 112.483 45.358 1.00 110.59 98 ASP A CA 1
ATOM 786 C C . ASP A 1 98 ? 37.686 113.584 44.394 1.00 111.44 98 ASP A C 1
ATOM 787 O O . ASP A 1 98 ? 36.826 114.173 43.760 1.00 113.52 98 ASP A O 1
ATOM 792 N N . PHE A 1 99 ? 38.976 113.850 44.252 1.00 108.48 99 PHE A N 1
ATOM 793 C CA . PHE A 1 99 ? 39.412 114.838 43.284 1.00 101.85 99 PHE A CA 1
ATOM 794 C C . PHE A 1 99 ? 39.519 114.119 41.957 1.00 111.19 99 PHE A C 1
ATOM 795 O O . PHE A 1 99 ? 40.612 113.858 41.472 1.00 112.59 99 PHE A O 1
ATOM 797 N N . LEU A 1 100 ? 38.368 113.806 41.377 1.00 112.00 100 LEU A N 1
ATOM 798 C CA . LEU A 1 100 ? 38.280 112.896 40.242 1.00 114.54 100 LEU A CA 1
ATOM 799 C C . LEU A 1 100 ? 38.829 113.461 38.944 1.00 107.50 100 LEU A C 1
ATOM 800 O O . LEU A 1 100 ? 38.943 114.666 38.785 1.00 107.05 100 LEU A O 1
ATOM 802 N N . GLU A 1 101 ? 39.179 112.574 38.022 1.00 100.01 101 GLU A N 1
ATOM 803 C CA . GLU A 1 101 ? 39.645 113.008 36.719 1.00 101.23 101 GLU A CA 1
ATOM 804 C C . GLU A 1 101 ? 40.835 113.926 36.858 1.00 97.70 101 GLU A C 1
ATOM 805 O O . GLU A 1 101 ? 40.906 114.972 36.222 1.00 93.50 101 GLU A O 1
ATOM 811 N N . THR A 1 102 ? 41.754 113.540 37.728 1.00 92.36 102 THR A N 1
ATOM 812 C CA . THR A 1 102 ? 42.992 114.272 37.898 1.00 95.04 102 THR A CA 1
ATOM 813 C C . THR A 1 102 ? 44.112 113.312 38.281 1.00 92.34 102 THR A C 1
ATOM 814 O O . THR A 1 102 ? 44.290 112.269 37.651 1.00 84.23 102 THR A O 1
ATOM 818 N N . LEU A 1 175 ? 66.760 110.362 36.949 1.00 90.07 175 LEU A N 1
ATOM 819 C CA . LEU A 1 175 ? 65.341 110.105 37.147 1.00 94.55 175 LEU A CA 1
ATOM 820 C C . LEU A 1 175 ? 64.571 110.521 35.908 1.00 101.05 175 LEU A C 1
ATOM 821 O O . LEU A 1 175 ? 64.735 111.633 35.415 1.00 103.98 175 LEU A O 1
ATOM 823 N N . ARG A 1 176 ? 63.730 109.623 35.409 1.00 105.93 176 ARG A N 1
ATOM 824 C CA . ARG A 1 176 ? 63.075 109.818 34.122 1.00 103.75 176 ARG A CA 1
ATOM 825 C C . ARG A 1 176 ? 61.573 110.005 34.234 1.00 101.84 176 ARG A C 1
ATOM 826 O O . ARG A 1 176 ? 60.896 109.231 34.897 1.00 100.79 176 ARG A O 1
ATOM 828 N N . ILE A 1 177 ? 61.062 111.036 33.569 1.00 108.04 177 ILE A N 1
ATOM 829 C CA . ILE A 1 177 ? 59.632 111.306 33.546 1.00 111.16 177 ILE A CA 1
ATOM 830 C C . ILE A 1 177 ? 59.085 111.020 32.164 1.00 116.83 177 ILE A C 1
ATOM 831 O O . ILE A 1 177 ? 59.550 111.589 31.191 1.00 127.59 177 ILE A O 1
ATOM 833 N N . ILE A 1 178 ? 58.094 110.143 32.067 1.00 119.09 178 ILE A N 1
ATOM 834 C CA . ILE A 1 178 ? 57.544 109.804 30.762 1.00 115.52 178 ILE A CA 1
ATOM 835 C C . ILE A 1 178 ? 56.062 110.107 30.688 1.00 117.77 178 ILE A C 1
ATOM 836 O O . ILE A 1 178 ? 55.277 109.585 31.469 1.00 119.83 178 ILE A O 1
ATOM 838 N N . GLU A 1 179 ? 55.690 110.989 29.771 1.00 119.08 179 GLU A N 1
ATOM 839 C CA . GLU A 1 179 ? 54.296 111.348 29.595 1.00 119.15 179 GLU A CA 1
ATOM 840 C C . GLU A 1 179 ? 53.895 111.047 28.167 1.00 118.70 179 GLU A C 1
ATOM 841 O O . GLU A 1 179 ? 54.583 111.447 27.235 1.00 116.41 179 GLU A O 1
ATOM 843 N N . ASN A 1 180 ? 52.783 110.341 27.997 1.00 116.65 180 ASN A N 1
ATOM 844 C CA . ASN A 1 180 ? 52.383 109.881 26.679 1.00 114.53 180 ASN A CA 1
ATOM 845 C C . ASN A 1 180 ? 50.929 110.124 26.343 1.00 118.62 180 ASN A C 1
ATOM 846 O O . ASN A 1 180 ? 50.085 110.256 27.223 1.00 113.11 180 ASN A O 1
ATOM 848 N N . ASP A 1 181 ? 50.660 110.197 25.045 1.00 128.83 181 ASP A N 1
ATOM 849 C CA . ASP A 1 181 ? 49.309 110.203 24.504 1.00 126.87 181 ASP A CA 1
ATOM 850 C C . ASP A 1 181 ? 49.156 109.020 23.527 1.00 130.51 181 ASP A C 1
ATOM 851 O O . ASP A 1 181 ? 50.011 108.823 22.659 1.00 132.40 181 ASP A O 1
ATOM 853 N N . GLU A 1 182 ? 48.094 108.227 23.664 1.00 123.66 182 GLU A N 1
ATOM 854 C CA . GLU A 1 182 ? 47.063 108.459 24.656 1.00 117.54 182 GLU A CA 1
ATOM 855 C C . GLU A 1 182 ? 46.745 107.196 25.436 1.00 114.94 182 GLU A C 1
ATOM 856 O O . GLU A 1 182 ? 46.915 106.089 24.937 1.00 109.61 182 GLU A O 1
ATOM 862 N N . LEU A 1 183 ? 46.309 107.385 26.676 1.00 115.30 183 LEU A N 1
ATOM 863 C CA . LEU A 1 183 ? 45.729 106.326 27.477 1.00 104.52 183 LEU A CA 1
ATOM 864 C C . LEU A 1 183 ? 44.429 106.818 28.110 1.00 105.20 183 LEU A C 1
ATOM 865 O O . LEU A 1 183 ? 44.377 107.103 29.297 1.00 105.25 183 LEU A O 1
ATOM 870 N N . GLU A 1 184 ? 43.387 106.947 27.305 1.00 103.91 184 GLU A N 1
ATOM 871 C CA . GLU A 1 184 ? 42.085 107.375 27.797 1.00 101.86 184 GLU A CA 1
ATOM 872 C C . GLU A 1 184 ? 41.444 106.396 28.772 1.00 102.07 184 GLU A C 1
ATOM 873 O O . GLU A 1 184 ? 40.760 106.794 29.703 1.00 102.76 184 GLU A O 1
ATOM 879 N N . THR A 1 185 ? 41.639 105.111 28.525 1.00 100.47 185 THR A N 1
ATOM 880 C CA . THR A 1 185 ? 40.950 104.057 29.257 1.00 97.34 185 THR A CA 1
ATOM 881 C C . THR A 1 185 ? 41.248 104.061 30.753 1.00 95.41 185 THR A C 1
ATOM 882 O O . THR A 1 185 ? 40.378 103.760 31.562 1.00 88.43 185 THR A O 1
ATOM 886 N N . LYS A 1 186 ? 42.476 104.398 31.122 1.00 94.67 186 LYS A N 1
ATOM 887 C CA . LYS A 1 186 ? 42.884 104.330 32.514 1.00 91.28 186 LYS A CA 1
ATOM 888 C C . LYS A 1 186 ? 42.012 105.238 33.349 1.00 91.12 186 LYS A C 1
ATOM 889 O O . LYS A 1 186 ? 41.635 104.900 34.463 1.00 92.27 186 LYS A O 1
ATOM 895 N N . LYS A 1 187 ? 41.655 106.381 32.795 1.00 89.85 187 LYS A N 1
ATOM 896 C CA . LYS A 1 187 ? 40.807 107.305 33.512 1.00 91.62 187 LYS A CA 1
ATOM 897 C C . LYS A 1 187 ? 39.527 106.562 33.810 1.00 90.93 187 LYS A C 1
ATOM 898 O O . LYS A 1 187 ? 38.930 106.746 34.856 1.00 90.24 187 LYS A O 1
ATOM 904 N N . SER A 1 188 ? 39.095 105.726 32.883 1.00 89.79 188 SER A N 1
ATOM 905 C CA . SER A 1 188 ? 37.929 104.913 33.137 1.00 86.31 188 SER A CA 1
ATOM 906 C C . SER A 1 188 ? 38.184 103.975 34.290 1.00 92.98 188 SER A C 1
ATOM 907 O O . SER A 1 188 ? 37.296 103.745 35.096 1.00 91.64 188 SER A O 1
ATOM 910 N N . ILE A 1 189 ? 39.383 103.406 34.365 1.00 93.31 189 ILE A N 1
ATOM 911 C CA . ILE A 1 189 ? 39.660 102.465 35.454 1.00 87.69 189 ILE A CA 1
ATOM 912 C C . ILE A 1 189 ? 39.927 103.179 36.773 1.00 89.15 189 ILE A C 1
ATOM 913 O O . ILE A 1 189 ? 39.534 102.675 37.826 1.00 86.82 189 ILE A O 1
ATOM 918 N N . TYR A 1 190 ? 40.550 104.359 36.744 1.00 88.26 190 TYR A N 1
ATOM 919 C CA . TYR A 1 190 ? 40.625 105.155 37.973 1.00 84.24 190 TYR A CA 1
ATOM 920 C C . TYR A 1 190 ? 39.273 105.158 38.661 1.00 87.73 190 TYR A C 1
ATOM 921 O O . TYR A 1 190 ? 39.162 104.816 39.825 1.00 92.92 190 TYR A O 1
ATOM 930 N N . GLU A 1 191 ? 38.220 105.493 37.945 1.00 86.54 191 GLU A N 1
ATOM 931 C CA . GLU A 1 191 ? 36.939 105.559 38.607 1.00 85.69 191 GLU A CA 1
ATOM 932 C C . GLU A 1 191 ? 36.679 104.174 39.149 1.00 87.46 191 GLU A C 1
ATOM 933 O O . GLU A 1 191 ? 36.194 104.025 40.258 1.00 87.13 191 GLU A O 1
ATOM 939 N N . ILE A 1 192 ? 37.027 103.154 38.377 1.00 89.23 192 ILE A N 1
ATOM 940 C CA . ILE A 1 192 ? 36.785 101.785 38.818 1.00 88.42 192 ILE A CA 1
ATOM 941 C C . ILE A 1 192 ? 37.436 101.546 40.194 1.00 90.76 192 ILE A C 1
ATOM 942 O O . ILE A 1 192 ? 36.821 100.937 41.084 1.00 86.35 192 ILE A O 1
ATOM 947 N N . PHE A 1 193 ? 38.652 102.056 40.373 1.00 89.13 193 PHE A N 1
ATOM 948 C CA . PHE A 1 193 ? 39.313 102.014 41.683 1.00 82.23 193 PHE A CA 1
ATOM 949 C C . PHE A 1 193 ? 38.383 102.522 42.768 1.00 84.45 193 PHE A C 1
ATOM 950 O O . PHE A 1 193 ? 38.126 101.848 43.753 1.00 87.38 193 PHE A O 1
ATOM 958 N N . LYS A 1 194 ? 37.915 103.752 42.611 1.00 84.86 194 LYS A N 1
ATOM 959 C CA . LYS A 1 194 ? 37.094 104.375 43.636 1.00 79.30 194 LYS A CA 1
ATOM 960 C C . LYS A 1 194 ? 35.767 103.675 43.880 1.00 77.62 194 LYS A C 1
ATOM 961 O O . LYS A 1 194 ? 35.398 103.455 45.016 1.00 83.18 194 LYS A O 1
ATOM 967 N N . ASN A 1 195 ? 35.056 103.288 42.835 1.00 82.59 195 ASN A N 1
ATOM 968 C CA . ASN A 1 195 ? 33.864 102.468 43.060 1.00 86.82 195 ASN A CA 1
ATOM 969 C C . ASN A 1 195 ? 34.235 101.236 43.890 1.00 91.56 195 ASN A C 1
ATOM 970 O O . ASN A 1 195 ? 33.421 100.734 44.668 1.00 95.32 195 ASN A O 1
ATOM 975 N N . ILE A 1 196 ? 35.470 100.762 43.726 1.00 83.77 196 ILE A N 1
ATOM 976 C CA . ILE A 1 196 ? 35.958 99.619 44.480 1.00 86.39 196 ILE A CA 1
ATOM 977 C C . ILE A 1 196 ? 36.185 100.053 45.917 1.00 86.44 196 ILE A C 1
ATOM 978 O O . ILE A 1 196 ? 35.465 99.608 46.806 1.00 83.65 196 ILE A O 1
ATOM 983 N N . ASN A 1 197 ? 37.100 100.978 46.131 1.00 83.67 197 ASN A N 1
ATOM 984 C CA . ASN A 1 197 ? 37.483 101.306 47.483 1.00 80.54 197 ASN A CA 1
ATOM 985 C C . ASN A 1 197 ? 36.290 101.824 48.290 1.00 80.16 197 ASN A C 1
ATOM 986 O O . ASN A 1 197 ? 36.093 101.425 49.429 1.00 77.24 197 ASN A O 1
ATOM 991 N N . MET A 1 198 ? 35.467 102.668 47.689 1.00 80.75 198 MET A N 1
ATOM 992 C CA . MET A 1 198 ? 34.343 103.238 48.413 1.00 79.75 198 MET A CA 1
ATOM 993 C C . MET A 1 198 ? 33.345 102.192 48.842 1.00 80.73 198 MET A C 1
ATOM 994 O O . MET A 1 198 ? 32.814 102.255 49.938 1.00 78.67 198 MET A O 1
ATOM 999 N N . SER A 1 199 ? 33.083 101.227 47.978 1.00 74.74 199 SER A N 1
ATOM 1000 C CA . SER A 1 199 ? 32.108 100.215 48.311 1.00 77.09 199 SER A CA 1
ATOM 1001 C C . SER A 1 199 ? 32.602 99.478 49.524 1.00 78.75 199 SER A C 1
ATOM 1002 O O . SER A 1 199 ? 31.837 99.159 50.417 1.00 79.14 199 SER A O 1
ATOM 1005 N N . LEU A 1 200 ? 33.895 99.203 49.546 1.00 81.56 200 LEU A N 1
ATOM 1006 C CA . LEU A 1 200 ? 34.487 98.451 50.634 1.00 80.91 200 LEU A CA 1
ATOM 1007 C C . LEU A 1 200 ? 34.403 99.148 51.979 1.00 78.79 200 LEU A C 1
ATOM 1008 O O . LEU A 1 200 ? 34.050 98.543 52.975 1.00 77.80 200 LEU A O 1
ATOM 1013 N N . TYR A 1 201 ? 34.697 100.434 52.002 1.00 77.12 201 TYR A N 1
ATOM 1014 C CA . TYR A 1 201 ? 34.731 101.148 53.254 1.00 77.74 201 TYR A CA 1
ATOM 1015 C C . TYR A 1 201 ? 33.349 101.102 53.844 1.00 81.14 201 TYR A C 1
ATOM 1016 O O . TYR A 1 201 ? 33.169 100.865 55.026 1.00 77.82 201 TYR A O 1
ATOM 1025 N N . LYS A 1 202 ? 32.367 101.313 52.987 1.00 82.89 202 LYS A N 1
ATOM 1026 C CA . LYS A 1 202 ? 30.977 101.308 53.389 1.00 76.50 202 LYS A CA 1
ATOM 1027 C C . LYS A 1 202 ? 30.538 99.949 53.875 1.00 70.19 202 LYS A C 1
ATOM 1028 O O . LYS A 1 202 ? 29.789 99.839 54.827 1.00 75.24 202 LYS A O 1
ATOM 1034 N N . ILE A 1 203 ? 31.001 98.906 53.213 1.00 73.74 203 ILE A N 1
ATOM 1035 C CA . ILE A 1 203 ? 30.543 97.581 53.547 1.00 75.00 203 ILE A CA 1
ATOM 1036 C C . ILE A 1 203 ? 30.917 97.311 54.979 1.00 78.95 203 ILE A C 1
ATOM 1037 O O . ILE A 1 203 ? 30.123 96.796 55.750 1.00 77.40 203 ILE A O 1
ATOM 1042 N N . ILE A 1 204 ? 32.148 97.650 55.321 1.00 76.73 204 ILE A N 1
ATOM 1043 C CA . ILE A 1 204 ? 32.647 97.476 56.667 1.00 73.73 204 ILE A CA 1
ATOM 1044 C C . ILE A 1 204 ? 31.983 98.374 57.690 1.00 75.97 204 ILE A C 1
ATOM 1045 O O . ILE A 1 204 ? 31.653 97.944 58.779 1.00 75.30 204 ILE A O 1
ATOM 1050 N N . GLU A 1 205 ? 31.777 99.629 57.326 1.00 78.40 205 GLU A N 1
ATOM 1051 C CA . GLU A 1 205 ? 31.253 100.600 58.266 1.00 76.13 205 GLU A CA 1
ATOM 1052 C C . GLU A 1 205 ? 29.877 100.183 58.711 1.00 74.96 205 GLU A C 1
ATOM 1053 O O . GLU A 1 205 ? 29.543 100.249 59.885 1.00 80.09 205 GLU A O 1
ATOM 1059 N N . LYS A 1 206 ? 29.075 99.725 57.773 1.00 68.12 206 LYS A N 1
ATOM 1060 C CA . LYS A 1 206 ? 27.734 99.324 58.124 1.00 78.32 206 LYS A CA 1
ATOM 1061 C C . LYS A 1 206 ? 27.789 98.156 59.085 1.00 79.94 206 LYS A C 1
ATOM 1062 O O . LYS A 1 206 ? 27.070 98.138 60.065 1.00 89.09 206 LYS A O 1
ATOM 1064 N N . ILE A 1 207 ? 28.652 97.188 58.813 1.00 77.86 207 ILE A N 1
ATOM 1065 C CA . ILE A 1 207 ? 28.725 96.005 59.654 1.00 70.30 207 ILE A CA 1
ATOM 1066 C C . ILE A 1 207 ? 29.190 96.370 61.048 1.00 66.60 207 ILE A C 1
ATOM 1067 O O . ILE A 1 207 ? 28.653 95.893 62.030 1.00 71.72 207 ILE A O 1
ATOM 1072 N N . ILE A 1 208 ? 30.186 97.232 61.127 1.00 72.08 208 ILE A N 1
ATOM 1073 C CA . ILE A 1 208 ? 30.633 97.718 62.413 1.00 79.68 208 ILE A CA 1
ATOM 1074 C C . ILE A 1 208 ? 29.495 98.499 63.029 1.00 91.30 208 ILE A C 1
ATOM 1075 O O . ILE A 1 208 ? 29.293 98.473 64.237 1.00 91.77 208 ILE A O 1
ATOM 1080 N N . GLU A 1 209 ? 28.665 99.063 62.176 1.00 87.27 209 GLU A N 1
ATOM 1081 C CA . GLU A 1 209 ? 27.571 99.901 62.608 1.00 84.94 209 GLU A CA 1
ATOM 1082 C C . GLU A 1 209 ? 26.399 99.054 63.071 1.00 80.04 209 GLU A C 1
ATOM 1083 O O . GLU A 1 209 ? 25.349 99.574 63.384 1.00 86.91 209 GLU A O 1
ATOM 1089 N N . ASN A 1 210 ? 26.554 97.743 63.077 1.00 80.09 210 ASN A N 1
ATOM 1090 C CA . ASN A 1 210 ? 25.411 96.876 63.225 1.00 80.92 210 ASN A CA 1
ATOM 1091 C C . ASN A 1 210 ? 24.619 97.084 64.503 1.00 91.44 210 ASN A C 1
ATOM 1092 O O . ASN A 1 210 ? 23.406 97.228 64.423 1.00 98.71 210 ASN A O 1
ATOM 1097 N N . GLU A 1 211 ? 25.289 97.184 65.650 1.00 89.00 211 GLU A N 1
ATOM 1098 C CA . GLU A 1 211 ? 24.620 97.362 66.956 1.00 97.12 211 GLU A CA 1
ATOM 1099 C C . GLU A 1 211 ? 25.461 96.985 68.188 1.00 106.54 211 GLU A C 1
ATOM 1100 O O . GLU A 1 211 ? 26.179 97.817 68.745 1.00 109.17 211 GLU A O 1
ATOM 1106 N N . THR A 1 212 ? 25.337 95.727 68.615 1.00 103.46 212 THR A N 1
ATOM 1107 C CA . THR A 1 212 ? 25.839 95.252 69.901 1.00 88.30 212 THR A CA 1
ATOM 1108 C C . THR A 1 212 ? 27.340 95.363 70.060 1.00 93.94 212 THR A C 1
ATOM 1109 O O . THR A 1 212 ? 27.813 95.782 71.112 1.00 100.45 212 THR A O 1
ATOM 1111 N N . GLU A 1 213 ? 28.097 95.025 69.024 1.00 95.33 213 GLU A N 1
ATOM 1112 C CA . GLU A 1 213 ? 27.594 94.359 67.835 1.00 91.93 213 GLU A CA 1
ATOM 1113 C C . GLU A 1 213 ? 27.354 92.880 68.084 1.00 86.36 213 GLU A C 1
ATOM 1114 O O . GLU A 1 213 ? 27.850 92.305 69.038 1.00 85.72 213 GLU A O 1
ATOM 1120 N N . LYS A 1 214 ? 26.573 92.265 67.218 1.00 82.06 214 LYS A N 1
ATOM 1121 C CA . LYS A 1 214 ? 26.396 90.841 67.290 1.00 77.28 214 LYS A CA 1
ATOM 1122 C C . LYS A 1 214 ? 27.739 90.189 67.047 1.00 71.53 214 LYS A C 1
ATOM 1123 O O . LYS A 1 214 ? 28.056 89.184 67.656 1.00 70.03 214 LYS A O 1
ATOM 1125 N N . VAL A 1 215 ? 28.493 90.750 66.108 1.00 70.54 215 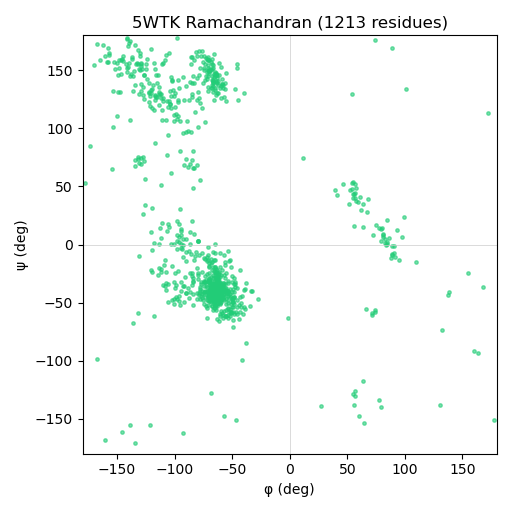VAL A N 1
ATOM 1126 C CA . VAL A 1 215 ? 29.773 90.204 65.650 1.00 72.11 215 VAL A CA 1
ATOM 1127 C C . VAL A 1 215 ? 30.971 90.153 66.601 1.00 68.78 215 VAL A C 1
ATOM 1128 O O . VAL A 1 215 ? 31.676 89.163 66.657 1.00 65.19 215 VAL A O 1
ATOM 1132 N N . PHE A 1 216 ? 31.205 91.220 67.339 1.00 71.37 216 PHE A N 1
ATOM 1133 C CA . PHE A 1 216 ? 32.441 91.344 68.091 1.00 67.92 216 PHE A CA 1
ATOM 1134 C C . PHE A 1 216 ? 32.304 90.946 69.536 1.00 66.62 216 PHE A C 1
ATOM 1135 O O . PHE A 1 216 ? 33.203 91.155 70.328 1.00 66.92 216 PHE A O 1
ATOM 1143 N N . GLU A 1 217 ? 31.156 90.398 69.878 1.00 64.49 217 GLU A N 1
ATOM 1144 C CA . GLU A 1 217 ? 30.881 90.011 71.234 1.00 59.42 217 GLU A CA 1
ATOM 1145 C C . GLU A 1 217 ? 31.216 88.564 71.411 1.00 64.57 217 GLU A C 1
ATOM 1146 O O . GLU A 1 217 ? 30.883 87.980 72.428 1.00 65.04 217 GLU A O 1
ATOM 1152 N N . ASN A 1 218 ? 31.834 87.960 70.405 1.00 68.95 218 ASN A N 1
ATOM 1153 C CA . ASN A 1 218 ? 32.061 86.528 70.478 1.00 64.98 218 ASN A CA 1
ATOM 1154 C C . ASN A 1 218 ? 33.535 86.291 70.790 1.00 63.11 218 ASN A C 1
ATOM 1155 O O . ASN A 1 218 ? 34.376 87.199 70.674 1.00 60.20 218 ASN A O 1
ATOM 1160 N N . ARG A 1 219 ? 33.844 85.071 71.204 1.00 57.23 219 ARG A N 1
ATOM 1161 C CA . ARG A 1 219 ? 35.234 84.672 71.384 1.00 59.66 219 ARG A CA 1
ATOM 1162 C C . ARG A 1 219 ? 35.968 84.431 70.052 1.00 65.68 219 ARG A C 1
ATOM 1163 O O . ARG A 1 219 ? 37.169 84.681 69.969 1.00 62.16 219 ARG A O 1
ATOM 1171 N N . TYR A 1 220 ? 35.272 83.895 69.048 1.00 59.41 220 TYR A N 1
ATOM 1172 C CA . TYR A 1 220 ? 35.850 83.776 67.729 1.00 54.06 220 TYR A CA 1
ATOM 1173 C C . TYR A 1 220 ? 35.254 84.866 66.869 1.00 60.52 220 TYR A C 1
ATOM 1174 O O . TYR A 1 220 ? 34.568 84.576 65.898 1.00 63.88 220 TYR A O 1
ATOM 1183 N N . TYR A 1 221 ? 35.489 86.104 67.268 1.00 60.76 221 TYR A N 1
ATOM 1184 C CA . TYR A 1 221 ? 34.885 87.255 66.627 1.00 64.32 221 TYR A CA 1
ATOM 1185 C C . TYR A 1 221 ? 35.307 87.446 65.190 1.00 65.41 221 TYR A C 1
ATOM 1186 O O . TYR A 1 221 ? 34.504 87.815 64.355 1.00 72.15 221 TYR A O 1
ATOM 1195 N N . GLU A 1 222 ? 36.567 87.197 64.896 1.00 68.64 222 GLU A N 1
ATOM 1196 C CA . GLU A 1 222 ? 37.066 87.462 63.564 1.00 71.45 222 GLU A CA 1
ATOM 1197 C C . GLU A 1 222 ? 36.319 86.614 62.555 1.00 67.18 222 GLU A C 1
ATOM 1198 O O . GLU A 1 222 ? 35.979 87.080 61.480 1.00 67.36 222 GLU A O 1
ATOM 1204 N N . GLU A 1 223 ? 36.059 85.366 62.907 1.00 66.90 223 GLU A N 1
ATOM 1205 C CA . GLU A 1 223 ? 35.348 84.461 62.014 1.00 71.90 223 GLU A CA 1
ATOM 1206 C C . GLU A 1 223 ? 33.918 84.905 61.717 1.00 73.11 223 GLU A C 1
ATOM 1207 O O . GLU A 1 223 ? 33.453 84.821 60.590 1.00 74.05 223 GLU A O 1
ATOM 1213 N N . HIS A 1 224 ? 33.226 85.387 62.735 1.00 69.52 224 HIS A N 1
ATOM 1214 C CA . HIS A 1 224 ? 31.876 85.869 62.555 1.00 68.60 224 HIS A CA 1
ATOM 1215 C C . HIS A 1 224 ? 31.913 87.037 61.610 1.00 71.81 224 HIS A C 1
ATOM 1216 O O . HIS A 1 224 ? 31.071 87.164 60.736 1.00 71.53 224 HIS A O 1
ATOM 1223 N N . LEU A 1 225 ? 32.911 87.888 61.773 1.00 66.11 225 LEU A N 1
ATOM 1224 C CA . LEU A 1 225 ? 33.007 89.047 60.929 1.00 64.49 225 LEU A CA 1
ATOM 1225 C C . LEU A 1 225 ? 33.151 88.539 59.521 1.00 70.31 225 LEU A C 1
ATOM 1226 O O . LEU A 1 225 ? 32.531 89.051 58.610 1.00 73.29 225 LEU A O 1
ATOM 1231 N N . ARG A 1 226 ? 33.954 87.505 59.345 1.00 72.22 226 ARG A N 1
ATOM 1232 C CA . ARG A 1 226 ? 34.208 86.994 58.014 1.00 76.39 226 ARG A CA 1
ATOM 1233 C C . ARG A 1 226 ? 32.941 86.469 57.363 1.00 75.94 226 ARG A C 1
ATOM 1234 O O . ARG A 1 226 ? 32.669 86.770 56.210 1.00 74.29 226 ARG A O 1
ATOM 1242 N N . GLU A 1 227 ? 32.154 85.704 58.102 1.00 73.37 227 GLU A N 1
ATOM 1243 C CA . GLU A 1 227 ? 30.955 85.140 57.515 1.00 74.79 227 GLU A CA 1
ATOM 1244 C C . GLU A 1 227 ? 29.990 86.234 57.140 1.00 72.62 227 GLU A C 1
ATOM 1245 O O . GLU A 1 227 ? 29.345 86.164 56.115 1.00 75.91 227 GLU A O 1
ATOM 1251 N N . LYS A 1 228 ? 29.884 87.245 57.984 1.00 75.69 228 LYS A N 1
ATOM 1252 C CA . LYS A 1 228 ? 29.021 88.376 57.689 1.00 80.34 228 LYS A CA 1
ATOM 1253 C C . LYS A 1 228 ? 29.498 89.137 56.470 1.00 76.95 228 LYS A C 1
ATOM 1254 O O . LYS A 1 228 ? 28.701 89.600 55.667 1.00 80.70 228 LYS A O 1
ATOM 1260 N N . LEU A 1 229 ? 30.808 89.277 56.353 1.00 74.26 229 LEU A N 1
ATOM 1261 C CA . LEU A 1 229 ? 31.409 89.979 55.232 1.00 75.30 229 LEU A CA 1
ATOM 1262 C C . LEU A 1 229 ? 31.141 89.282 53.916 1.00 81.14 229 LEU A C 1
ATOM 1263 O O . LEU A 1 229 ? 30.815 89.915 52.928 1.00 77.11 229 LEU A O 1
ATOM 1268 N N . LEU A 1 230 ? 31.293 87.966 53.915 1.00 85.30 230 LEU A N 1
ATOM 1269 C CA . LEU A 1 230 ? 31.111 87.155 52.721 1.00 82.90 230 LEU A CA 1
ATOM 1270 C C . LEU A 1 230 ? 29.692 87.193 52.219 1.00 88.09 230 LEU A C 1
ATOM 1271 O O . LEU A 1 230 ? 29.435 87.258 51.027 1.00 96.06 230 LEU A O 1
ATOM 1276 N N . LYS A 1 231 ? 28.769 87.118 53.158 1.00 85.86 231 LYS A N 1
ATOM 1277 C CA . LYS A 1 231 ? 27.390 86.832 52.856 1.00 88.58 231 LYS A CA 1
ATOM 1278 C C . LYS A 1 231 ? 26.648 88.046 52.349 1.00 98.60 231 LYS A C 1
ATOM 1279 O O . LYS A 1 231 ? 26.725 89.122 52.923 1.00 88.81 231 LYS A O 1
ATOM 1285 N N . ASP A 1 232 ? 25.944 87.851 51.243 1.00 111.78 232 ASP A N 1
ATOM 1286 C CA . ASP A 1 232 ? 24.892 88.750 50.816 1.00 108.35 232 ASP A CA 1
ATOM 1287 C C . ASP A 1 232 ? 25.381 90.180 50.769 1.00 105.82 232 ASP A C 1
ATOM 1288 O O . ASP A 1 232 ? 24.683 91.084 51.217 1.00 107.78 232 ASP A O 1
ATOM 1293 N N . ASP A 1 233 ? 26.541 90.413 50.182 1.00 101.27 233 ASP A N 1
ATOM 1294 C CA . ASP A 1 233 ? 27.057 91.770 50.158 1.00 100.40 233 ASP A CA 1
ATOM 1295 C C . ASP A 1 233 ? 27.543 92.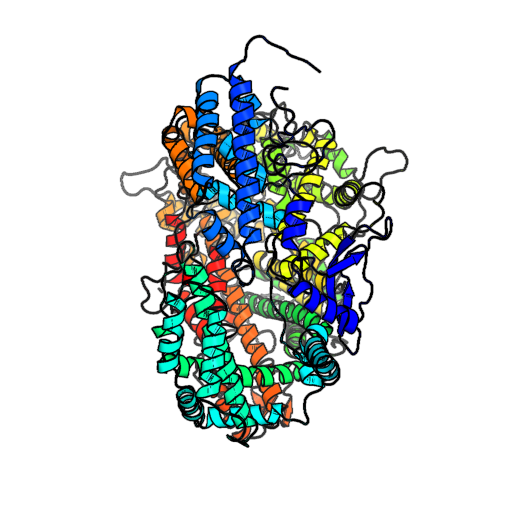284 48.810 1.00 96.72 233 ASP A C 1
ATOM 1296 O O . ASP A 1 233 ? 27.728 91.537 47.859 1.00 88.59 233 ASP A O 1
ATOM 1301 N N . LYS A 1 234 ? 27.751 93.589 48.772 1.00 92.48 234 LYS A N 1
ATOM 1302 C CA . LYS A 1 234 ? 28.145 94.317 47.583 1.00 88.32 234 LYS A CA 1
ATOM 1303 C C . LYS A 1 234 ? 29.550 93.905 47.161 1.00 92.23 234 LYS A C 1
ATOM 1304 O O . LYS A 1 234 ? 30.059 94.320 46.128 1.00 94.93 234 LYS A O 1
ATOM 1306 N N . ILE A 1 235 ? 30.181 93.098 47.991 1.00 92.38 235 ILE A N 1
ATOM 1307 C CA . ILE A 1 235 ? 31.539 92.678 47.782 1.00 93.62 235 ILE A CA 1
ATOM 1308 C C . ILE A 1 235 ? 31.633 91.983 46.432 1.00 97.97 235 ILE A C 1
ATOM 1309 O O . ILE A 1 235 ? 32.584 92.190 45.685 1.00 94.81 235 ILE A O 1
ATOM 1314 N N . ASP A 1 236 ? 30.619 91.196 46.101 1.00 99.77 236 ASP A N 1
ATOM 1315 C CA . ASP A 1 236 ? 30.620 90.428 44.863 1.00 96.49 236 ASP A CA 1
ATOM 1316 C C . ASP A 1 236 ? 30.722 91.357 43.662 1.00 92.95 236 ASP A C 1
ATOM 1317 O O . ASP A 1 236 ? 31.375 91.041 42.681 1.00 86.38 236 ASP A O 1
ATOM 1322 N N . VAL A 1 237 ? 30.071 92.504 43.732 1.00 90.60 237 VAL A N 1
ATOM 1323 C CA . VAL A 1 237 ? 30.205 93.481 42.675 1.00 91.66 237 VAL A CA 1
ATOM 1324 C C . VAL A 1 237 ? 31.658 93.898 42.616 1.00 97.64 237 VAL A C 1
ATOM 1325 O O . VAL A 1 237 ? 32.218 94.085 41.539 1.00 99.91 237 VAL A O 1
ATOM 1329 N N . ILE A 1 238 ? 32.277 94.015 43.786 1.00 94.24 238 ILE A N 1
ATOM 1330 C CA . ILE A 1 238 ? 33.659 94.458 43.877 1.00 95.41 238 ILE A CA 1
ATOM 1331 C C . ILE A 1 238 ? 34.528 93.457 43.138 1.00 95.99 238 ILE A C 1
ATOM 1332 O O . ILE A 1 238 ? 35.462 93.832 42.433 1.00 91.39 238 ILE A O 1
ATOM 1337 N N . LEU A 1 239 ? 34.205 92.181 43.287 1.00 88.15 239 LEU A N 1
ATOM 1338 C CA . LEU A 1 239 ? 34.967 91.154 42.619 1.00 84.19 239 LEU A CA 1
ATOM 1339 C C . LEU A 1 239 ? 34.824 91.436 41.142 1.00 89.11 239 LEU A C 1
ATOM 1340 O O . LEU A 1 239 ? 35.784 91.374 40.384 1.00 80.96 239 LEU A O 1
ATOM 1345 N N . THR A 1 240 ? 33.610 91.785 40.745 1.00 93.41 240 THR A N 1
ATOM 1346 C CA . THR A 1 240 ? 33.324 92.063 39.355 1.00 90.20 240 THR A CA 1
ATOM 1347 C C . THR A 1 240 ? 34.140 93.255 38.902 1.00 90.40 240 THR A C 1
ATOM 1348 O O . THR A 1 240 ? 34.719 93.246 37.820 1.00 92.71 240 THR A O 1
ATOM 1352 N N . ASN A 1 241 ? 34.199 94.279 39.739 1.00 86.57 241 ASN A N 1
ATOM 1353 C CA . ASN A 1 241 ? 34.984 95.450 39.410 1.00 88.12 241 ASN A CA 1
ATOM 1354 C C . ASN A 1 241 ? 36.452 95.118 39.317 1.00 85.74 241 ASN A C 1
ATOM 1355 O O . ASN A 1 241 ? 37.143 95.571 38.415 1.00 89.73 241 ASN A O 1
ATOM 1360 N N . PHE A 1 242 ? 36.931 94.310 40.248 1.00 87.68 242 PHE A N 1
ATOM 1361 C CA . PHE A 1 242 ? 38.331 93.953 40.226 1.00 90.79 242 PHE A CA 1
ATOM 1362 C C . PHE A 1 242 ? 38.582 93.199 38.943 1.00 89.88 242 PHE A C 1
ATOM 1363 O O . PHE A 1 242 ? 39.565 93.435 38.250 1.00 91.39 242 PHE A O 1
ATOM 1371 N N . MET A 1 243 ? 37.664 92.303 38.617 1.00 92.83 243 MET A N 1
ATOM 1372 C CA . MET A 1 243 ? 37.818 91.479 37.435 1.00 91.68 243 MET A CA 1
ATOM 1373 C C . MET A 1 243 ? 37.820 92.365 36.208 1.00 91.48 243 MET A C 1
ATOM 1374 O O . MET A 1 243 ? 38.614 92.176 35.291 1.00 91.97 243 MET A O 1
ATOM 1379 N N . GLU A 1 244 ? 36.941 93.354 36.202 1.00 84.97 244 GLU A N 1
ATOM 1380 C CA . GLU A 1 244 ? 36.875 94.244 35.071 1.00 86.84 244 GLU A CA 1
ATOM 1381 C C . GLU A 1 244 ? 38.203 94.950 34.965 1.00 84.52 244 GLU A C 1
ATOM 1382 O O . GLU A 1 244 ? 38.773 95.062 33.891 1.00 91.32 244 GLU A O 1
ATOM 1388 N N . ILE A 1 245 ? 38.724 95.387 36.099 1.00 81.44 245 ILE A N 1
ATOM 1389 C CA . ILE A 1 245 ? 39.993 96.079 36.099 1.00 86.26 245 ILE A CA 1
ATOM 1390 C C . ILE A 1 245 ? 41.031 95.107 35.589 1.00 88.27 245 ILE A C 1
ATOM 1391 O O . ILE A 1 245 ? 41.920 95.462 34.828 1.00 85.20 245 ILE A O 1
ATOM 1396 N N . ARG A 1 246 ? 40.905 93.864 36.019 1.00 89.86 246 ARG A N 1
ATOM 1397 C CA . ARG A 1 246 ? 41.828 92.834 35.598 1.00 91.05 246 ARG A CA 1
ATOM 1398 C C . ARG A 1 246 ? 41.753 92.608 34.097 1.00 90.26 246 ARG A C 1
ATOM 1399 O O . ARG A 1 246 ? 42.769 92.413 33.439 1.00 92.30 246 ARG A O 1
ATOM 1407 N N . GLU A 1 247 ? 40.548 92.631 33.549 1.00 91.36 247 GLU A N 1
ATOM 1408 C CA . GLU A 1 247 ? 40.396 92.299 32.146 1.00 88.54 247 GLU A CA 1
ATOM 1409 C C . GLU A 1 247 ? 41.140 93.260 31.237 1.00 84.87 247 GLU A C 1
ATOM 1410 O O . GLU A 1 247 ? 41.828 92.833 30.323 1.00 88.50 247 GLU A O 1
ATOM 1416 N N . LYS A 1 248 ? 41.021 94.555 31.492 1.00 87.10 248 LYS A N 1
ATOM 1417 C CA . LYS A 1 248 ? 41.711 95.533 30.664 1.00 90.84 248 LYS A CA 1
ATOM 1418 C C . LYS A 1 248 ? 43.214 95.395 30.797 1.00 90.92 248 LYS A C 1
ATOM 1419 O O . LYS A 1 248 ? 43.943 95.422 29.816 1.00 98.38 248 LYS A O 1
ATOM 1425 N N . ILE A 1 249 ? 43.667 95.240 32.031 1.00 93.43 249 ILE A N 1
ATOM 1426 C CA . ILE A 1 249 ? 45.064 94.969 32.317 1.00 98.46 249 ILE A CA 1
ATOM 1427 C C . ILE A 1 249 ? 45.441 93.608 31.763 1.00 98.54 249 ILE A C 1
ATOM 1428 O O . ILE A 1 249 ? 46.534 93.410 31.240 1.00 96.38 249 ILE A O 1
ATOM 1433 N N . LYS A 1 250 ? 44.513 92.671 31.872 1.00 97.69 250 LYS A N 1
ATOM 1434 C CA . LYS A 1 250 ? 44.819 91.279 31.629 1.00 98.39 250 LYS A CA 1
ATOM 1435 C C . LYS A 1 250 ? 45.326 91.142 30.222 1.00 97.70 250 LYS A C 1
ATOM 1436 O O . LYS A 1 250 ? 46.245 90.377 29.958 1.00 104.90 250 LYS A O 1
ATOM 1438 N N . SER A 1 251 ? 44.715 91.873 29.308 1.00 97.50 251 SER A N 1
ATOM 1439 C CA . SER A 1 251 ? 45.162 91.823 27.934 1.00 107.49 251 SER A CA 1
ATOM 1440 C C . SER A 1 251 ? 45.672 93.150 27.417 1.00 103.90 251 SER A C 1
ATOM 1441 O O . SER A 1 251 ? 46.836 93.291 27.061 1.00 104.52 251 SER A O 1
ATOM 1444 N N . ASN A 1 252 ? 44.779 94.127 27.410 1.00 101.94 252 ASN A N 1
ATOM 1445 C CA . ASN A 1 252 ? 44.857 95.245 26.498 1.00 100.25 252 ASN A CA 1
ATOM 1446 C C . ASN A 1 252 ? 46.069 96.152 26.592 1.00 102.51 252 ASN A C 1
ATOM 1447 O O . ASN A 1 252 ? 46.652 96.497 25.572 1.00 106.43 252 ASN A O 1
ATOM 1452 N N . LEU A 1 253 ? 46.461 96.539 27.797 1.00 98.53 253 LEU A N 1
ATOM 1453 C CA . LEU A 1 253 ? 47.590 97.446 27.927 1.00 104.35 253 LEU A CA 1
ATOM 1454 C C . LEU A 1 253 ? 48.609 96.964 28.937 1.00 107.27 253 LEU A C 1
ATOM 1455 O O . LEU A 1 253 ? 48.265 96.658 30.070 1.00 112.55 253 LEU A O 1
ATOM 1460 N N . GLU A 1 254 ? 49.872 96.932 28.543 1.00 106.76 254 GLU A N 1
ATOM 1461 C CA . GLU A 1 254 ? 50.921 96.595 29.484 1.00 111.76 254 GLU A CA 1
ATOM 1462 C C . GLU A 1 254 ? 50.873 97.652 30.555 1.00 112.90 254 GLU A C 1
ATOM 1463 O O . GLU A 1 254 ? 51.029 97.373 31.734 1.00 112.48 254 GLU A O 1
ATOM 1465 N N . ILE A 1 255 ? 50.633 98.877 30.121 1.00 115.48 255 ILE A N 1
ATOM 1466 C CA . ILE A 1 255 ? 50.593 100.019 31.014 1.00 118.27 255 ILE A CA 1
ATOM 1467 C C . ILE A 1 255 ? 49.484 99.862 32.038 1.00 108.23 255 ILE A C 1
ATOM 1468 O O . ILE A 1 255 ? 49.641 100.241 33.190 1.00 102.82 255 ILE A O 1
ATOM 1473 N N . LEU A 1 256 ? 48.365 99.294 31.617 1.00 103.28 256 LEU A N 1
ATOM 1474 C CA . LEU A 1 256 ? 47.211 99.214 32.484 1.00 104.61 256 LEU A CA 1
ATOM 1475 C C . LEU A 1 256 ? 47.580 98.439 33.731 1.00 110.14 256 LEU A C 1
ATOM 1476 O O . LEU A 1 256 ? 47.225 98.831 34.838 1.00 111.00 256 LEU A O 1
ATOM 1481 N N . GLY A 1 257 ? 48.304 97.341 33.558 1.00 107.85 257 GLY A N 1
ATOM 1482 C CA . GLY A 1 257 ? 48.768 96.565 34.698 1.00 101.03 257 GLY A CA 1
ATOM 1483 C C . GLY A 1 257 ? 49.738 97.357 35.554 1.00 97.28 257 GLY A C 1
ATOM 1484 O O . GLY A 1 257 ? 49.671 97.333 36.771 1.00 93.32 257 GLY A O 1
ATOM 1485 N N . PHE A 1 258 ? 50.640 98.071 34.909 1.00 100.13 258 PHE A N 1
ATOM 1486 C CA . PHE A 1 258 ? 51.652 98.789 35.644 1.00 102.46 258 PHE A CA 1
ATOM 1487 C C . PHE A 1 258 ? 50.963 99.813 36.511 1.00 100.87 258 PHE A C 1
ATOM 1488 O O . PHE A 1 258 ? 51.326 100.015 37.661 1.00 94.70 258 PHE A O 1
ATOM 1490 N N . VAL A 1 259 ? 49.952 100.454 35.946 1.00 105.55 259 VAL A N 1
ATOM 1491 C CA . VAL A 1 259 ? 49.207 101.477 36.662 1.00 105.29 259 VAL A CA 1
ATOM 1492 C C . VAL A 1 259 ? 48.257 100.882 37.679 1.00 103.31 259 VAL A C 1
ATOM 1493 O O . VAL A 1 259 ? 48.161 101.350 38.807 1.00 99.21 259 VAL A O 1
ATOM 1497 N N . LYS A 1 260 ? 47.571 99.821 37.286 1.00 102.22 260 LYS A N 1
ATOM 1498 C CA . LYS A 1 260 ? 46.473 99.333 38.083 1.00 92.66 260 LYS A CA 1
ATOM 1499 C C . LYS A 1 260 ? 47.049 98.960 39.410 1.00 93.26 260 LYS A C 1
ATOM 1500 O O . LYS A 1 260 ? 46.484 99.253 40.445 1.00 94.63 260 LYS A O 1
ATOM 1502 N N . PHE A 1 261 ? 48.210 98.337 39.374 1.00 93.77 261 PHE A N 1
ATOM 1503 C CA . PHE A 1 261 ? 48.899 97.995 40.594 1.00 91.46 261 PHE A CA 1
ATOM 1504 C C . PHE A 1 261 ? 49.295 99.241 41.359 1.00 93.53 261 PHE A C 1
ATOM 1505 O O . PHE A 1 261 ? 49.189 99.286 42.573 1.00 97.77 261 PHE A O 1
ATOM 1507 N N . TYR A 1 262 ? 49.741 100.267 40.656 1.00 90.36 262 TYR A N 1
ATOM 1508 C CA . TYR A 1 262 ? 50.420 101.355 41.335 1.00 92.79 262 TYR A CA 1
ATOM 1509 C C . TYR A 1 262 ? 49.552 102.058 42.364 1.00 92.79 262 TYR A C 1
ATOM 1510 O O . TYR A 1 262 ? 50.032 102.380 43.448 1.00 90.89 262 TYR A O 1
ATOM 1519 N N . LEU A 1 263 ? 48.280 102.230 42.045 1.00 92.96 263 LEU A N 1
ATOM 1520 C CA . LEU A 1 263 ? 47.422 103.009 42.898 1.00 94.35 263 LEU A CA 1
ATOM 1521 C C . LEU A 1 263 ? 47.072 102.096 44.045 1.00 94.15 263 LEU A C 1
ATOM 1522 O O . LEU A 1 263 ? 45.916 101.853 44.374 1.00 85.41 263 LEU A O 1
ATOM 1527 N N . ASN A 1 264 ? 48.139 101.614 44.657 1.00 96.88 264 ASN A N 1
ATOM 1528 C CA . ASN A 1 264 ? 48.127 101.011 45.966 1.00 98.52 264 ASN A CA 1
ATOM 1529 C C . ASN A 1 264 ? 49.348 101.629 46.625 1.00 96.14 264 ASN A C 1
ATOM 1530 O O . ASN A 1 264 ? 50.398 101.695 46.008 1.00 105.72 264 ASN A O 1
ATOM 1535 N N . VAL A 1 265 ? 49.175 102.109 47.835 1.00 95.99 265 VAL A N 1
ATOM 1536 C CA . VAL A 1 265 ? 50.269 102.421 48.698 1.00 101.70 265 VAL A CA 1
ATOM 1537 C C . VAL A 1 265 ? 50.453 101.094 49.411 1.00 116.45 265 VAL A C 1
ATOM 1538 O O . VAL A 1 265 ? 49.719 100.792 50.357 1.00 108.94 265 VAL A O 1
ATOM 1542 N N . GLY A 1 266 ? 51.388 100.270 48.944 1.00 118.77 266 GLY A N 1
ATOM 1543 C CA . GLY A 1 266 ? 52.318 100.618 47.888 1.00 109.30 266 GLY A CA 1
ATOM 1544 C C . GLY A 1 266 ? 53.695 100.258 48.355 1.00 110.88 266 GLY A C 1
ATOM 1545 O O . GLY A 1 266 ? 53.870 99.215 48.960 1.00 111.85 266 GLY A O 1
ATOM 1546 N N . GLY A 1 267 ? 54.664 101.122 48.091 1.00 110.95 267 GLY A N 1
ATOM 1547 C CA . GLY A 1 267 ? 56.026 100.844 48.488 1.00 102.76 267 GLY A CA 1
ATOM 1548 C C . GLY A 1 267 ? 56.789 102.017 49.042 1.00 110.52 267 GLY A C 1
ATOM 1549 O O . GLY A 1 267 ? 57.170 102.875 48.277 1.00 116.57 267 GLY A O 1
ATOM 1550 N N . ASP A 1 268 ? 57.017 102.031 50.356 1.00 114.68 268 ASP A N 1
ATOM 1551 C CA . ASP A 1 268 ? 57.759 103.099 51.034 1.00 120.23 268 ASP A CA 1
ATOM 1552 C C . ASP A 1 268 ? 57.573 103.145 52.558 1.00 123.54 268 ASP A C 1
ATOM 1553 O O . ASP A 1 268 ? 58.286 102.491 53.299 1.00 127.01 268 ASP A O 1
ATOM 1555 N N . LYS A 1 269 ? 56.612 103.942 53.006 1.00 126.27 269 LYS A N 1
ATOM 1556 C CA . LYS A 1 269 ? 56.311 104.139 54.414 1.00 122.27 269 LYS A CA 1
ATOM 1557 C C . LYS A 1 269 ? 56.345 102.874 55.257 1.00 125.46 269 LYS A C 1
ATOM 1558 O O . LYS A 1 269 ? 57.397 102.412 55.689 1.00 126.10 269 LYS A O 1
ATOM 1560 N N . LYS A 1 270 ? 55.146 102.359 55.493 1.00 115.99 270 LYS A N 1
ATOM 1561 C CA . LYS A 1 270 ? 54.827 101.188 56.300 1.00 109.19 270 LYS A CA 1
ATOM 1562 C C . LYS A 1 270 ? 53.587 100.518 55.741 1.00 107.23 270 LYS A C 1
ATOM 1563 O O . LYS A 1 270 ? 52.575 101.167 55.493 1.00 98.64 270 LYS A O 1
ATOM 1569 N N . LYS A 1 271 ? 53.668 99.204 55.564 1.00 100.80 271 LYS A N 1
ATOM 1570 C CA . LYS A 1 271 ? 52.617 98.462 54.890 1.00 89.56 271 LYS A CA 1
ATOM 1571 C C . LYS A 1 271 ? 52.632 97.053 55.423 1.00 76.80 271 LYS A C 1
ATOM 1572 O O . LYS A 1 271 ? 53.636 96.600 55.948 1.00 79.62 271 LYS A O 1
ATOM 1574 N N . SER A 1 272 ? 51.511 96.361 55.301 1.00 77.31 272 SER A N 1
ATOM 1575 C CA . SER A 1 272 ? 51.388 95.036 55.872 1.00 62.84 272 SER A CA 1
ATOM 1576 C C . SER A 1 272 ? 51.500 93.960 54.819 1.00 65.60 272 SER A C 1
ATOM 1577 O O . SER A 1 272 ? 50.801 93.978 53.814 1.00 68.11 272 SER A O 1
ATOM 1580 N N . LYS A 1 273 ? 52.381 93.009 55.066 1.00 61.39 273 LYS A N 1
ATOM 1581 C CA . LYS A 1 273 ? 52.497 91.864 54.189 1.00 67.04 273 LYS A CA 1
ATOM 1582 C C . LYS A 1 273 ? 51.141 91.391 53.724 1.00 66.22 273 LYS A C 1
ATOM 1583 O O . LYS A 1 273 ? 50.984 90.991 52.589 1.00 68.94 273 LYS A O 1
ATOM 1585 N N . ASN A 1 274 ? 50.162 91.413 54.611 1.00 70.17 274 ASN A N 1
ATOM 1586 C CA . ASN A 1 274 ? 48.825 91.008 54.235 1.00 65.06 274 ASN A CA 1
ATOM 1587 C C . ASN A 1 274 ? 48.404 91.727 52.981 1.00 65.82 274 ASN A C 1
ATOM 1588 O O . ASN A 1 274 ? 47.888 91.120 52.057 1.00 58.64 274 ASN A O 1
ATOM 1593 N N . LYS A 1 275 ? 48.626 93.030 52.938 1.00 64.68 275 LYS A N 1
ATOM 1594 C CA . LYS A 1 275 ? 48.207 93.776 51.763 1.00 61.61 275 LYS A CA 1
ATOM 1595 C C . LYS A 1 275 ? 48.963 93.309 50.526 1.00 60.11 275 LYS A C 1
ATOM 1596 O O . LYS A 1 275 ? 48.336 92.981 49.528 1.00 61.34 275 LYS A O 1
ATOM 1602 N N . LYS A 1 276 ? 50.295 93.230 50.607 1.00 60.51 276 LYS A N 1
ATOM 1603 C CA . LYS A 1 276 ? 51.125 92.903 49.422 1.00 65.39 276 LYS A CA 1
ATOM 1604 C C . LYS A 1 276 ? 50.646 91.641 48.707 1.00 65.80 276 LYS A C 1
ATOM 1605 O O . LYS A 1 276 ? 50.671 91.575 47.475 1.00 66.89 276 LYS A O 1
ATOM 1611 N N . MET A 1 277 ? 50.219 90.646 49.482 1.00 62.99 277 MET A N 1
ATOM 1612 C CA . MET A 1 277 ? 49.782 89.392 48.903 1.00 63.78 277 MET A CA 1
ATOM 1613 C C . MET A 1 277 ? 48.464 89.601 48.151 1.00 64.26 277 MET A C 1
ATOM 1614 O O . MET A 1 277 ? 48.305 89.062 47.064 1.00 73.08 277 MET A O 1
ATOM 1619 N N . LEU A 1 278 ? 47.517 90.349 48.737 1.00 67.00 278 LEU A N 1
ATOM 1620 C CA . LEU A 1 278 ? 46.224 90.653 48.062 1.00 64.96 278 LEU A CA 1
ATOM 1621 C C . LEU A 1 278 ? 46.447 91.492 46.808 1.00 61.90 278 LEU A C 1
ATOM 1622 O O . LEU A 1 278 ? 45.761 91.310 45.826 1.00 65.16 278 LEU A O 1
ATOM 1627 N N . VAL A 1 279 ? 47.427 92.376 46.845 1.00 60.98 279 VAL A N 1
ATOM 1628 C CA . VAL A 1 279 ? 47.912 93.026 45.634 1.00 71.25 279 VAL A CA 1
ATOM 1629 C C . VAL A 1 279 ? 48.450 91.962 44.653 1.00 75.21 279 VAL A C 1
ATOM 1630 O O . VAL A 1 279 ? 47.971 91.807 43.523 1.00 76.26 279 VAL A O 1
ATOM 1634 N N . GLU A 1 280 ? 49.446 91.223 45.100 1.00 73.06 280 GLU A N 1
ATOM 1635 C CA . GLU A 1 280 ? 50.014 90.166 44.298 1.00 70.63 280 GLU A CA 1
ATOM 1636 C C . GLU A 1 280 ? 49.008 89.204 43.708 1.00 72.80 280 GLU A C 1
ATOM 1637 O O . GLU A 1 280 ? 49.292 88.611 42.681 1.00 86.61 280 GLU A O 1
ATOM 1643 N N . LYS A 1 281 ? 47.852 89.024 44.334 1.00 66.46 281 LYS A N 1
ATOM 1644 C CA . LYS A 1 281 ? 46.781 88.262 43.688 1.00 70.13 281 LYS A CA 1
ATOM 1645 C C . LYS A 1 281 ? 46.024 89.117 42.676 1.00 72.64 281 LYS A C 1
ATOM 1646 O O . LYS A 1 281 ? 45.450 88.583 41.729 1.00 74.54 281 LYS A O 1
ATOM 1652 N N . ILE A 1 282 ? 45.958 90.428 42.909 1.00 76.90 282 ILE A N 1
ATOM 1653 C CA . ILE A 1 282 ? 45.189 91.321 42.032 1.00 82.47 282 ILE A CA 1
ATOM 1654 C C . ILE A 1 282 ? 45.870 91.499 40.666 1.00 84.33 282 ILE A C 1
ATOM 1655 O O . ILE A 1 282 ? 45.235 91.323 39.612 1.00 77.37 282 ILE A O 1
ATOM 1660 N N . LEU A 1 283 ? 47.157 91.860 40.736 1.00 82.02 283 LEU A N 1
ATOM 1661 C CA . LEU A 1 283 ? 48.054 92.016 39.592 1.00 76.84 283 LEU A CA 1
ATOM 1662 C C . LEU A 1 283 ? 48.337 90.689 38.830 1.00 80.48 283 LEU A C 1
ATOM 1663 O O . LEU A 1 283 ? 49.083 90.688 37.859 1.00 80.50 283 LEU A O 1
ATOM 1668 N N . ASN A 1 284 ? 47.764 89.566 39.261 1.00 77.53 284 ASN A N 1
ATOM 1669 C CA . ASN A 1 284 ? 48.001 88.301 38.596 1.00 80.83 284 ASN A CA 1
ATOM 1670 C C . ASN A 1 284 ? 46.672 87.805 38.050 1.00 90.35 284 ASN A C 1
ATOM 1671 O O . ASN A 1 284 ? 45.724 87.597 38.815 1.00 92.59 284 ASN A O 1
ATOM 1676 N N . ILE A 1 285 ? 46.585 87.708 36.721 1.00 91.86 285 ILE A N 1
ATOM 1677 C CA . ILE A 1 285 ? 45.428 87.094 36.050 1.00 88.48 285 ILE A CA 1
ATOM 1678 C C . ILE A 1 285 ? 45.643 85.610 35.779 1.00 88.27 285 ILE A C 1
ATOM 1679 O O . ILE A 1 285 ? 44.688 84.904 35.469 1.00 88.52 285 ILE A O 1
ATOM 1684 N N . ASN A 1 286 ? 46.859 85.146 35.959 1.00 87.08 286 ASN A N 1
ATOM 1685 C CA . ASN A 1 286 ? 47.107 83.729 35.903 1.00 88.42 286 ASN A CA 1
ATOM 1686 C C . ASN A 1 286 ? 46.326 83.046 37.021 1.00 92.32 286 ASN A C 1
ATOM 1687 O O . ASN A 1 286 ? 45.834 81.940 36.844 1.00 83.69 286 ASN A O 1
ATOM 1692 N N . VAL A 1 287 ? 46.220 83.705 38.174 1.00 91.66 287 VAL A N 1
ATOM 1693 C CA . VAL A 1 287 ? 45.416 83.170 39.274 1.00 82.67 287 VAL A CA 1
ATOM 1694 C C . VAL A 1 287 ? 44.065 83.887 39.380 1.00 83.67 287 VAL A C 1
ATOM 1695 O O . VAL A 1 287 ? 43.935 85.080 39.106 1.00 82.27 287 VAL A O 1
ATOM 1699 N N . ASP A 1 288 ? 43.077 83.056 39.670 1.00 85.65 288 ASP A N 1
ATOM 1700 C CA . ASP A 1 288 ? 41.705 83.437 39.876 1.00 87.13 288 ASP A CA 1
ATOM 1701 C C . ASP A 1 288 ? 41.597 84.162 41.195 1.00 92.16 288 ASP A C 1
ATOM 1702 O O . ASP A 1 288 ? 42.343 83.882 42.125 1.00 91.98 288 ASP A O 1
ATOM 1707 N N . LEU A 1 289 ? 40.668 85.099 41.280 1.00 92.53 289 LEU A N 1
ATOM 1708 C CA . LEU A 1 289 ? 40.421 85.777 42.536 1.00 83.40 289 LEU A CA 1
ATOM 1709 C C . LEU A 1 289 ? 39.021 85.445 42.992 1.00 84.64 289 LEU A C 1
ATOM 1710 O O . LEU A 1 289 ? 38.060 85.618 42.254 1.00 93.85 289 LEU A O 1
ATOM 1715 N N . THR A 1 290 ? 38.909 84.972 44.219 1.00 77.41 290 THR A N 1
ATOM 1716 C CA . THR A 1 290 ? 37.620 84.623 44.769 1.00 78.58 290 THR A CA 1
ATOM 1717 C C . THR A 1 290 ? 37.262 85.660 45.803 1.00 82.36 290 THR A C 1
ATOM 1718 O O . THR A 1 290 ? 38.124 86.355 46.322 1.00 80.54 290 THR A O 1
ATOM 1722 N N . VAL A 1 291 ? 35.979 85.769 46.094 1.00 83.39 291 VAL A N 1
ATOM 1723 C CA . VAL A 1 291 ? 35.511 86.756 47.043 1.00 78.33 291 VAL A CA 1
ATOM 1724 C C . VAL A 1 291 ? 36.125 86.453 48.415 1.00 74.37 291 VAL A C 1
ATOM 1725 O O . VAL A 1 291 ? 36.278 87.339 49.243 1.00 69.44 291 VAL A O 1
ATOM 1729 N N . GLU A 1 292 ? 36.489 85.195 48.638 1.00 74.82 292 GLU A N 1
ATOM 1730 C CA . GLU A 1 292 ? 37.123 84.776 49.885 1.00 76.00 292 GLU A CA 1
ATOM 1731 C C . GLU A 1 292 ? 38.452 85.481 50.132 1.00 73.80 292 GLU A C 1
ATOM 1732 O O . GLU A 1 292 ? 38.763 85.853 51.257 1.00 69.87 292 GLU A O 1
ATOM 1738 N N . ASP A 1 293 ? 39.248 85.637 49.085 1.00 71.42 293 ASP A N 1
ATOM 1739 C CA . ASP A 1 293 ? 40.568 86.225 49.222 1.00 66.05 293 ASP A CA 1
ATOM 1740 C C . ASP A 1 293 ? 40.475 87.658 49.708 1.00 68.73 293 ASP A C 1
ATOM 1741 O O . ASP A 1 293 ? 41.282 88.103 50.513 1.00 70.06 293 ASP A O 1
ATOM 1746 N N . ILE A 1 294 ? 39.510 88.392 49.176 1.00 72.97 294 ILE A N 1
ATOM 1747 C CA . ILE A 1 294 ? 39.271 89.769 49.587 1.00 74.90 294 ILE A CA 1
ATOM 1748 C C . ILE A 1 294 ? 38.789 89.941 51.029 1.00 65.97 294 ILE A C 1
ATOM 1749 O O . ILE A 1 294 ? 39.204 90.858 51.723 1.00 58.25 294 ILE A O 1
ATOM 1754 N N . ALA A 1 295 ? 37.882 89.077 51.463 1.00 66.04 295 ALA A N 1
ATOM 1755 C CA . ALA A 1 295 ? 37.366 89.146 52.823 1.00 64.54 295 ALA A CA 1
ATOM 1756 C C . ALA A 1 295 ? 38.460 88.863 53.831 1.00 65.46 295 ALA A C 1
ATOM 1757 O O . ALA A 1 295 ? 38.576 89.526 54.850 1.00 63.61 295 ALA A O 1
ATOM 1759 N N . ASP A 1 296 ? 39.270 87.868 53.512 1.00 64.51 296 ASP A N 1
ATOM 1760 C CA . ASP A 1 296 ? 40.339 87.423 54.371 1.00 65.25 296 ASP A CA 1
ATOM 1761 C C . ASP A 1 296 ? 41.308 88.566 54.540 1.00 61.82 296 ASP A C 1
ATOM 1762 O O . ASP A 1 296 ? 41.866 88.772 55.600 1.00 65.34 296 ASP A O 1
ATOM 1767 N N . PHE A 1 297 ? 41.511 89.313 53.477 1.00 59.99 297 PHE A N 1
ATOM 1768 C CA . PHE A 1 297 ? 42.338 90.490 53.548 1.00 62.33 297 PHE A CA 1
ATOM 1769 C C . PHE A 1 297 ? 41.732 91.500 54.517 1.00 60.77 297 PHE A C 1
ATOM 1770 O O . PHE A 1 297 ? 42.458 92.194 55.206 1.00 61.21 297 PHE A O 1
ATOM 1778 N N . VAL A 1 298 ? 40.416 91.647 54.505 1.00 58.71 298 VAL A N 1
ATOM 1779 C CA . VAL A 1 298 ? 39.801 92.696 55.302 1.00 62.94 298 VAL A CA 1
ATOM 1780 C C . VAL A 1 298 ? 39.981 92.518 56.799 1.00 63.71 298 VAL A C 1
ATOM 1781 O O . VAL A 1 298 ? 40.335 93.448 57.500 1.00 59.36 298 VAL A O 1
ATOM 1785 N N . ILE A 1 299 ? 39.747 91.312 57.282 1.00 59.77 299 ILE A N 1
ATOM 1786 C CA . ILE A 1 299 ? 39.917 91.031 58.692 1.00 55.06 299 ILE A CA 1
ATOM 1787 C C . ILE A 1 299 ? 41.364 91.103 59.132 1.00 62.81 299 ILE A C 1
ATOM 1788 O O . ILE A 1 299 ? 41.674 91.595 60.210 1.00 66.97 299 ILE A O 1
ATOM 1793 N N . LYS A 1 300 ? 42.245 90.597 58.286 1.00 61.84 300 LYS A N 1
ATOM 1794 C CA . LYS A 1 300 ? 43.669 90.616 58.544 1.00 59.00 300 LYS A CA 1
ATOM 1795 C C . LYS A 1 300 ? 44.223 92.016 58.605 1.00 56.47 300 LYS A C 1
ATOM 1796 O O . LYS A 1 300 ? 45.087 92.310 59.403 1.00 56.01 300 LYS A O 1
ATOM 1802 N N . GLU A 1 301 ? 43.755 92.871 57.723 1.00 59.01 301 GLU A N 1
ATOM 1803 C CA . GLU A 1 301 ? 44.079 94.278 57.791 1.00 63.03 301 GLU A CA 1
ATOM 1804 C C . GLU A 1 301 ? 43.497 94.883 59.053 1.00 58.88 301 GLU A C 1
ATOM 1805 O O . GLU A 1 301 ? 44.083 95.761 59.659 1.00 55.82 301 GLU A O 1
ATOM 1811 N N . LEU A 1 302 ? 42.309 94.424 59.418 1.00 55.26 302 LEU A N 1
ATOM 1812 C CA . LEU A 1 302 ? 41.610 94.944 60.566 1.00 54.24 302 LEU A CA 1
ATOM 1813 C C . LEU A 1 302 ? 42.254 94.538 61.869 1.00 59.60 302 LEU A C 1
ATOM 1814 O O . LEU A 1 302 ? 42.419 95.355 62.773 1.00 65.84 302 LEU A O 1
ATOM 1819 N N . GLU A 1 303 ? 42.656 93.284 61.977 1.00 55.64 303 GLU A N 1
ATOM 1820 C CA . GLU A 1 303 ? 43.544 92.904 63.056 1.00 60.59 303 GLU A CA 1
ATOM 1821 C C . GLU A 1 303 ? 44.929 93.546 62.955 1.00 57.66 303 GLU A C 1
ATOM 1822 O O . GLU A 1 303 ? 45.423 94.119 63.904 1.00 59.10 303 GLU A O 1
ATOM 1828 N N . PHE A 1 304 ? 45.526 93.509 61.777 1.00 55.56 304 PHE A N 1
ATOM 1829 C CA . PHE A 1 304 ? 46.870 93.984 61.612 1.00 59.34 304 PHE A CA 1
ATOM 1830 C C . PHE A 1 304 ? 47.096 95.323 62.279 1.00 58.32 304 PHE A C 1
ATOM 1831 O O . PHE A 1 304 ? 48.180 95.562 62.829 1.00 60.65 304 PHE A O 1
ATOM 1839 N N . TRP A 1 305 ? 46.078 96.184 62.216 1.00 55.25 305 TRP A N 1
ATOM 1840 C CA . TRP A 1 305 ? 46.156 97.534 62.776 1.00 60.02 305 TRP A CA 1
ATOM 1841 C C . TRP A 1 305 ? 45.557 97.619 64.179 1.00 58.49 305 TRP A C 1
ATOM 1842 O O . TRP A 1 305 ? 45.444 98.712 64.750 1.00 56.64 305 TRP A O 1
ATOM 1853 N N . ASN A 1 306 ? 45.184 96.474 64.743 1.00 62.84 306 ASN A N 1
ATOM 1854 C CA . ASN A 1 306 ? 44.493 96.422 66.028 1.00 66.13 306 ASN A CA 1
ATOM 1855 C C . ASN A 1 306 ? 43.375 97.439 66.054 1.00 63.63 306 ASN A C 1
ATOM 1856 O O . ASN A 1 306 ? 43.290 98.303 66.925 1.00 60.45 306 ASN A O 1
ATOM 1861 N N . ILE A 1 307 ? 42.562 97.357 65.018 1.00 59.57 307 ILE A N 1
ATOM 1862 C CA . ILE A 1 307 ? 41.282 98.011 65.019 1.00 65.43 307 ILE A CA 1
ATOM 1863 C C . ILE A 1 307 ? 40.276 97.100 65.734 1.00 65.06 307 ILE A C 1
ATOM 1864 O O . ILE A 1 307 ? 39.484 97.584 66.554 1.00 62.35 307 ILE A O 1
ATOM 1869 N N . THR A 1 308 ? 40.339 95.795 65.448 1.00 59.63 308 THR A N 1
ATOM 1870 C CA . THR A 1 308 ? 39.286 94.853 65.828 1.00 61.31 308 THR A CA 1
ATOM 1871 C C . THR A 1 308 ? 39.654 93.970 67.023 1.00 61.37 308 THR A C 1
ATOM 1872 O O . THR A 1 308 ? 40.645 93.232 67.003 1.00 65.36 308 THR A O 1
ATOM 1876 N N . LYS A 1 309 ? 38.823 94.091 68.056 1.00 57.42 309 LYS A N 1
ATOM 1877 C CA . LYS A 1 309 ? 38.971 93.389 69.306 1.00 57.82 309 LYS A CA 1
ATOM 1878 C C . LYS A 1 309 ? 37.621 92.839 69.669 1.00 53.91 309 LYS A C 1
ATOM 1879 O O . LYS A 1 309 ? 36.630 93.140 68.997 1.00 61.83 309 LYS A O 1
ATOM 1885 N N . ARG A 1 310 ? 37.579 92.019 70.708 1.00 48.91 310 ARG A N 1
ATOM 1886 C CA . ARG A 1 310 ? 36.314 91.436 71.131 1.00 52.81 310 ARG A CA 1
ATOM 1887 C C . ARG A 1 310 ? 35.667 92.303 72.210 1.00 57.99 310 ARG A C 1
ATOM 1888 O O . ARG A 1 310 ? 36.353 92.903 73.031 1.00 60.17 310 ARG A O 1
ATOM 1896 N N . ILE A 1 311 ? 34.349 92.397 72.204 1.00 57.86 311 ILE A N 1
ATOM 1897 C CA . ILE A 1 311 ? 33.670 93.139 73.248 1.00 56.66 311 ILE A CA 1
ATOM 1898 C C . ILE A 1 311 ? 33.151 92.117 74.241 1.00 53.59 311 ILE A C 1
ATOM 1899 O O . ILE A 1 311 ? 32.267 91.311 73.905 1.00 53.59 311 ILE A O 1
ATOM 1904 N N . GLU A 1 312 ? 33.716 92.091 75.444 1.00 56.35 312 GLU A N 1
ATOM 1905 C CA . GLU A 1 312 ? 33.190 91.180 76.470 1.00 60.82 312 GLU A CA 1
ATOM 1906 C C . GLU A 1 312 ? 32.786 91.974 77.681 1.00 59.77 312 GLU A C 1
ATOM 1907 O O . GLU A 1 312 ? 33.566 92.765 78.206 1.00 54.55 312 GLU A O 1
ATOM 1913 N N . LYS A 1 313 ? 31.523 91.840 78.047 1.00 64.56 313 LYS A N 1
ATOM 1914 C CA . LYS A 1 313 ? 31.009 92.525 79.209 1.00 67.55 313 LYS A CA 1
ATOM 1915 C C . LYS A 1 313 ? 31.491 91.822 80.462 1.00 66.10 313 LYS A C 1
ATOM 1916 O O . LYS A 1 313 ? 31.561 90.605 80.516 1.00 61.52 313 LYS A O 1
ATOM 1922 N N . VAL A 1 314 ? 31.866 92.610 81.454 1.00 66.06 314 VAL A N 1
ATOM 1923 C CA . VAL A 1 314 ? 32.272 92.078 82.732 1.00 67.67 314 VAL A CA 1
ATOM 1924 C C . VAL A 1 314 ? 31.051 91.757 83.555 1.00 66.16 314 VAL A C 1
ATOM 1925 O O . VAL A 1 314 ? 29.954 92.196 83.242 1.00 63.32 314 VAL A O 1
ATOM 1929 N N . LYS A 1 315 ? 31.251 91.006 84.623 1.00 64.28 315 LYS A N 1
ATOM 1930 C CA . LYS A 1 315 ? 30.154 90.639 85.476 1.00 67.54 315 LYS A CA 1
ATOM 1931 C C . LYS A 1 315 ? 29.512 91.916 85.974 1.00 65.30 315 LYS A C 1
ATOM 1932 O O . LYS A 1 315 ? 30.185 92.847 86.384 1.00 57.63 315 LYS A O 1
ATOM 1938 N N . LYS A 1 316 ? 28.192 91.945 85.920 1.00 65.17 316 LYS A N 1
ATOM 1939 C CA . LYS A 1 316 ? 27.395 93.075 86.348 1.00 63.35 316 LYS A CA 1
ATOM 1940 C C . LYS A 1 316 ? 27.476 93.268 87.845 1.00 67.27 316 LYS A C 1
ATOM 1941 O O . LYS A 1 316 ? 27.501 92.310 88.596 1.00 66.10 316 LYS A O 1
ATOM 1947 N N . VAL A 1 317 ? 27.515 94.514 88.284 1.00 68.52 317 VAL A N 1
ATOM 1948 C CA . VAL A 1 317 ? 27.590 94.797 89.704 1.00 66.54 317 VAL A CA 1
ATOM 1949 C C . VAL A 1 317 ? 26.665 95.970 90.042 1.00 71.36 317 VAL A C 1
ATOM 1950 O O . VAL A 1 317 ? 26.516 96.873 89.234 1.00 67.81 317 VAL A O 1
ATOM 1954 N N . ASN A 1 318 ? 26.044 95.949 91.225 1.00 75.51 318 ASN A N 1
ATOM 1955 C CA . ASN A 1 318 ? 24.923 96.855 91.558 1.00 72.43 318 ASN A CA 1
ATOM 1956 C C . ASN A 1 318 ? 25.304 98.147 92.256 1.00 67.26 318 ASN A C 1
ATOM 1957 O O . ASN A 1 318 ? 24.670 99.164 92.032 1.00 62.97 318 ASN A O 1
ATOM 1962 N N . ASN A 1 319 ? 26.308 98.115 93.116 1.00 66.45 319 ASN A N 1
ATOM 1963 C CA . ASN A 1 319 ? 26.742 99.347 93.786 1.00 70.22 319 ASN A CA 1
ATOM 1964 C C . ASN A 1 319 ? 28.247 99.344 93.879 1.00 70.09 319 ASN A C 1
ATOM 1965 O O . ASN A 1 319 ? 28.873 98.362 93.488 1.00 69.65 319 ASN A O 1
ATOM 1970 N N . GLU A 1 320 ? 28.834 100.405 94.426 1.00 63.18 320 GLU A N 1
ATOM 1971 C CA . GLU A 1 320 ? 30.295 100.462 94.554 1.00 62.61 320 GLU A CA 1
ATOM 1972 C C . GLU A 1 320 ? 30.866 99.401 95.510 1.00 61.06 320 GLU A C 1
ATOM 1973 O O . GLU A 1 320 ? 31.977 98.925 95.326 1.00 65.33 320 GLU A O 1
ATOM 1979 N N . PHE A 1 321 ? 30.126 99.030 96.531 1.00 57.94 321 PHE A N 1
ATOM 1980 C CA . PHE A 1 321 ? 30.651 98.052 97.454 1.00 66.08 321 PHE A CA 1
ATOM 1981 C C . PHE A 1 321 ? 30.752 96.667 96.835 1.00 66.31 321 PHE A C 1
ATOM 1982 O O . PHE A 1 321 ? 31.620 95.891 97.234 1.00 67.60 321 PHE A O 1
ATOM 1990 N N . LEU A 1 322 ? 29.854 96.307 95.919 1.00 64.78 322 LEU A N 1
ATOM 1991 C CA . LEU A 1 322 ? 30.009 94.988 95.260 1.00 63.62 322 LEU A CA 1
ATOM 1992 C C . LEU A 1 322 ? 30.966 95.063 94.088 1.00 60.41 322 LEU A C 1
ATOM 1993 O O . LEU A 1 322 ? 31.570 94.057 93.736 1.00 58.21 322 LEU A O 1
ATOM 1998 N N . GLU A 1 323 ? 31.020 96.210 93.416 1.00 64.86 323 GLU A N 1
ATOM 1999 C CA . GLU A 1 323 ? 32.080 96.459 92.466 1.00 65.11 323 GLU A CA 1
ATOM 2000 C C . GLU A 1 323 ? 33.424 96.344 93.189 1.00 60.89 323 GLU A C 1
ATOM 2001 O O . GLU A 1 323 ? 34.299 95.658 92.719 1.00 57.16 323 GLU A O 1
ATOM 2007 N N . LYS A 1 324 ? 33.579 96.954 94.353 1.00 60.61 324 LYS A N 1
ATOM 2008 C CA . LYS A 1 324 ? 34.827 96.762 95.115 1.00 52.94 324 LYS A CA 1
ATOM 2009 C C . LYS A 1 324 ? 35.123 95.277 95.326 1.00 49.54 324 LYS A C 1
ATOM 2010 O O . LYS A 1 324 ? 36.222 94.830 95.052 1.00 54.30 324 LYS A O 1
ATOM 2016 N N . ARG A 1 325 ? 34.151 94.489 95.758 1.00 52.58 325 ARG A N 1
ATOM 2017 C CA . ARG A 1 325 ? 34.399 93.065 95.995 1.00 59.21 325 ARG A CA 1
ATOM 2018 C C . ARG A 1 325 ? 34.798 92.305 94.740 1.00 57.10 325 ARG A C 1
ATOM 2019 O O . ARG A 1 325 ? 35.685 91.478 94.772 1.00 55.16 325 ARG A O 1
ATOM 2027 N N . ARG A 1 326 ? 34.124 92.595 93.641 1.00 58.05 326 ARG A N 1
ATOM 2028 C CA . ARG A 1 326 ? 34.425 92.032 92.320 1.00 51.25 326 ARG A CA 1
ATOM 2029 C C . ARG A 1 326 ? 35.896 92.218 91.896 1.00 51.48 326 ARG A C 1
ATOM 2030 O O . ARG A 1 326 ? 36.646 91.249 91.772 1.00 48.17 326 ARG A O 1
ATOM 2038 N N . ASN A 1 327 ? 36.310 93.464 91.740 1.00 54.43 327 ASN A N 1
ATOM 2039 C CA . ASN A 1 327 ? 37.725 93.796 91.543 1.00 49.01 327 ASN A CA 1
ATOM 2040 C C . ASN A 1 327 ? 38.710 93.234 92.553 1.00 49.43 327 ASN A C 1
ATOM 2041 O O . ASN A 1 327 ? 39.909 93.304 92.325 1.00 50.49 327 ASN A O 1
ATOM 2046 N N . ARG A 1 328 ? 38.270 92.713 93.689 1.00 46.63 328 ARG A N 1
ATOM 2047 C CA . ARG A 1 328 ? 39.287 92.174 94.592 1.00 48.18 328 ARG A CA 1
ATOM 2048 C C . ARG A 1 328 ? 39.572 90.705 94.334 1.00 47.07 328 ARG A C 1
ATOM 2049 O O . ARG A 1 328 ? 40.717 90.300 94.330 1.00 50.13 328 ARG A O 1
ATOM 2057 N N . THR A 1 329 ? 38.543 89.919 94.097 1.00 43.94 329 THR A N 1
ATOM 2058 C CA . THR A 1 329 ? 38.719 88.525 93.740 1.00 47.06 329 THR A CA 1
ATOM 2059 C C . THR A 1 329 ? 39.478 88.428 92.393 1.00 50.67 329 THR A C 1
ATOM 2060 O O . THR A 1 329 ? 40.331 87.558 92.193 1.00 53.27 329 THR A O 1
ATOM 2064 N N . TYR A 1 330 ? 39.183 89.336 91.470 1.00 45.90 330 TYR A N 1
ATOM 2065 C CA . TYR A 1 330 ? 39.963 89.432 90.234 1.00 49.58 330 TYR A CA 1
ATOM 2066 C C . TYR A 1 330 ? 41.447 89.573 90.547 1.00 52.20 330 TYR A C 1
ATOM 2067 O O . TYR A 1 330 ? 42.231 88.704 90.171 1.00 55.93 330 TYR A O 1
ATOM 2076 N N . ILE A 1 331 ? 41.832 90.631 91.248 1.00 42.12 331 ILE A N 1
ATOM 2077 C CA . ILE A 1 331 ? 43.233 90.792 91.586 1.00 40.03 331 ILE A CA 1
ATOM 2078 C C . ILE A 1 331 ? 43.789 89.504 92.211 1.00 42.56 331 ILE A C 1
ATOM 2079 O O . ILE A 1 331 ? 44.883 89.074 91.884 1.00 43.50 331 ILE A O 1
ATOM 2084 N N . LYS A 1 332 ? 43.032 88.853 93.068 1.00 41.57 332 LYS A N 1
ATOM 2085 C CA . LYS A 1 332 ? 43.444 87.543 93.509 1.00 38.86 332 LYS A CA 1
ATOM 2086 C C . LYS A 1 332 ? 43.584 86.591 92.320 1.00 41.65 332 LYS A C 1
ATOM 2087 O O . LYS A 1 332 ? 44.658 86.074 92.056 1.00 48.53 332 LYS A O 1
ATOM 2093 N N . SER A 1 333 ? 42.525 86.376 91.572 1.00 41.76 333 SER A N 1
ATOM 2094 C CA . SER A 1 333 ? 42.583 85.348 90.540 1.00 44.23 333 SER A CA 1
ATOM 2095 C C . SER A 1 333 ? 43.699 85.584 89.519 1.00 43.33 333 SER A C 1
ATOM 2096 O O . SER A 1 333 ? 44.343 84.644 89.102 1.00 44.30 333 SER A O 1
ATOM 2099 N N . TYR A 1 334 ? 43.924 86.835 89.151 1.00 40.31 334 TYR A N 1
ATOM 2100 C CA . TYR A 1 334 ? 44.782 87.181 88.024 1.00 41.22 334 TYR A CA 1
ATOM 2101 C C . TYR A 1 334 ? 46.211 87.613 88.389 1.00 44.67 334 TYR A C 1
ATOM 2102 O O . TYR A 1 334 ? 47.159 87.307 87.694 1.00 46.90 334 TYR A O 1
ATOM 2111 N N . VAL A 1 335 ? 46.354 88.333 89.474 1.00 40.29 335 VAL A N 1
ATOM 2112 C CA . VAL A 1 335 ? 47.632 88.859 89.852 1.00 39.63 335 VAL A CA 1
ATOM 2113 C C . VAL A 1 335 ? 48.247 88.214 91.078 1.00 42.64 335 VAL A C 1
ATOM 2114 O O . VAL A 1 335 ? 49.433 88.081 91.148 1.00 43.47 335 VAL A O 1
ATOM 2118 N N . LEU A 1 336 ? 47.448 87.833 92.048 1.00 32.35 336 LEU A N 1
ATOM 2119 C CA . LEU A 1 336 ? 47.978 87.500 93.346 1.00 38.29 336 LEU A CA 1
ATOM 2120 C C . LEU A 1 336 ? 48.429 86.091 93.551 1.00 42.62 336 LEU A C 1
ATOM 2121 O O . LEU A 1 336 ? 49.481 85.883 94.105 1.00 42.62 336 LEU A O 1
ATOM 2126 N N . LEU A 1 337 ? 47.634 85.124 93.138 1.00 40.24 337 LEU A N 1
ATOM 2127 C CA . LEU A 1 337 ? 47.970 83.753 93.436 1.00 46.02 337 LEU A CA 1
ATOM 2128 C C . LEU A 1 337 ? 48.171 82.825 92.281 1.00 43.31 337 LEU A C 1
ATOM 2129 O O . LEU A 1 337 ? 47.875 83.135 91.171 1.00 43.09 337 LEU A O 1
ATOM 2134 N N . ASP A 1 338 ? 48.714 81.670 92.603 1.00 45.14 338 ASP A N 1
ATOM 2135 C CA . ASP A 1 338 ? 49.175 80.671 91.636 1.00 43.95 338 ASP A CA 1
ATOM 2136 C C . ASP A 1 338 ? 49.248 79.361 92.455 1.00 41.64 338 ASP A C 1
ATOM 2137 O O . ASP A 1 338 ? 48.729 79.317 93.587 1.00 44.65 338 ASP A O 1
ATOM 2142 N N . LYS A 1 339 ? 49.854 78.323 91.917 1.00 42.27 339 LYS A N 1
ATOM 2143 C CA . LYS A 1 339 ? 49.825 77.046 92.585 1.00 40.24 339 LYS A CA 1
ATOM 2144 C C . LYS A 1 339 ? 50.501 77.159 93.922 1.00 42.96 339 LYS A C 1
ATOM 2145 O O . LYS A 1 339 ? 50.016 76.657 94.917 1.00 40.14 339 LYS A O 1
ATOM 2151 N N . HIS A 1 340 ? 51.643 77.813 93.932 1.00 40.72 340 HIS A N 1
ATOM 2152 C CA . HIS A 1 340 ? 52.392 78.022 95.149 1.00 40.22 340 HIS A CA 1
ATOM 2153 C C . HIS A 1 340 ? 51.742 78.962 96.148 1.00 47.87 340 HIS A C 1
ATOM 2154 O O . HIS A 1 340 ? 51.745 78.709 97.334 1.00 48.46 340 HIS A O 1
ATOM 2161 N N . GLU A 1 341 ? 51.200 80.061 95.653 1.00 42.80 341 GLU A N 1
ATOM 2162 C CA . GLU A 1 341 ? 50.577 81.063 96.498 1.00 44.56 341 GLU A CA 1
ATOM 2163 C C . GLU A 1 341 ? 49.347 80.551 97.196 1.00 44.49 341 GLU A C 1
ATOM 2164 O O . GLU A 1 341 ? 49.072 80.932 98.314 1.00 47.54 341 GLU A O 1
ATOM 2170 N N . LYS A 1 342 ? 48.566 79.748 96.494 1.00 35.87 342 LYS A N 1
ATOM 2171 C CA . LYS A 1 342 ? 47.426 79.099 97.092 1.00 40.46 342 LYS A CA 1
ATOM 2172 C C . LYS A 1 342 ? 47.855 78.116 98.163 1.00 49.51 342 LYS A C 1
ATOM 2173 O O . LYS A 1 342 ? 47.247 78.020 99.206 1.00 50.53 342 LYS A O 1
ATOM 2179 N N . PHE A 1 343 ? 48.918 77.384 97.895 1.00 49.04 343 PHE A N 1
ATOM 2180 C CA . PHE A 1 343 ? 49.428 76.420 98.846 1.00 47.21 343 PHE A CA 1
ATOM 2181 C C . PHE A 1 343 ? 49.882 77.102 100.123 1.00 51.96 343 PHE A C 1
ATOM 2182 O O . PHE A 1 343 ? 49.660 76.606 101.211 1.00 56.73 343 PHE A O 1
ATOM 2190 N N . LYS A 1 344 ? 50.550 78.236 99.997 1.00 44.03 344 LYS A N 1
ATOM 2191 C CA . LYS A 1 344 ? 51.033 78.935 101.174 1.00 42.29 344 LYS A CA 1
ATOM 2192 C C . LYS A 1 344 ? 49.969 79.495 102.117 1.00 49.04 344 LYS A C 1
ATOM 2193 O O . LYS A 1 344 ? 50.096 79.380 103.318 1.00 61.46 344 LYS A O 1
ATOM 2199 N N . ILE A 1 345 ? 48.992 80.219 101.588 1.00 52.48 345 ILE A N 1
ATOM 2200 C CA . ILE A 1 345 ? 47.904 80.726 102.423 1.00 55.00 345 ILE A CA 1
ATOM 2201 C C . ILE A 1 345 ? 46.996 79.638 102.969 1.00 64.75 345 ILE A C 1
ATOM 2202 O O . ILE A 1 345 ? 46.596 79.665 104.129 1.00 78.49 345 ILE A O 1
ATOM 2207 N N . GLU A 1 346 ? 46.599 78.723 102.101 1.00 57.94 346 GLU A N 1
ATOM 2208 C CA . GLU A 1 346 ? 45.603 77.726 102.452 1.00 71.84 346 GLU A CA 1
ATOM 2209 C C . GLU A 1 346 ? 46.073 76.618 103.389 1.00 79.36 346 GLU A C 1
ATOM 2210 O O . GLU A 1 346 ? 47.219 76.196 103.342 1.00 77.85 346 GLU A O 1
ATOM 2216 N N . ARG A 1 347 ? 45.133 76.019 104.103 1.00 81.51 347 ARG A N 1
ATOM 2217 C CA . ARG A 1 347 ? 43.902 76.648 104.526 1.00 80.86 347 ARG A CA 1
ATOM 2218 C C . ARG A 1 347 ? 43.491 75.898 105.771 1.00 90.00 347 ARG A C 1
ATOM 2219 O O . ARG A 1 347 ? 42.471 75.219 105.786 1.00 90.03 347 ARG A O 1
ATOM 2221 N N . GLU A 1 348 ? 44.295 76.008 106.816 1.00 93.04 348 GLU A N 1
ATOM 2222 C CA . GLU A 1 348 ? 44.057 75.239 108.025 1.00 89.76 348 GLU A CA 1
ATOM 2223 C C . GLU A 1 348 ? 44.033 73.732 107.754 1.00 79.97 348 GLU A C 1
ATOM 2224 O O . GLU A 1 348 ? 43.251 73.000 108.353 1.00 79.44 348 GLU A O 1
ATOM 2226 N N . ASN A 1 349 ? 44.894 73.265 106.860 1.00 73.31 349 ASN A N 1
ATOM 2227 C CA . ASN A 1 349 ? 45.030 71.833 106.632 1.00 77.45 349 ASN A CA 1
ATOM 2228 C C . ASN A 1 349 ? 43.899 71.188 105.839 1.00 75.42 349 ASN A C 1
ATOM 2229 O O . ASN A 1 349 ? 43.736 69.974 105.862 1.00 62.39 349 ASN A O 1
ATOM 2234 N N . LYS A 1 350 ? 43.102 71.993 105.157 1.00 75.32 350 LYS A N 1
ATOM 2235 C CA . LYS A 1 350 ? 41.973 71.453 104.414 1.00 64.74 350 LYS A CA 1
ATOM 2236 C C . LYS A 1 350 ? 42.363 70.516 103.273 1.00 62.51 350 LYS A C 1
ATOM 2237 O O . LYS A 1 350 ? 41.732 69.489 103.078 1.00 55.83 350 LYS A O 1
ATOM 2243 N N . LYS A 1 351 ? 43.389 70.876 102.513 1.00 63.17 351 LYS A N 1
ATOM 2244 C CA . LYS A 1 351 ? 43.794 70.091 101.348 1.00 59.66 351 LYS A CA 1
ATOM 2245 C C . LYS A 1 351 ? 44.302 68.703 101.686 1.00 55.43 351 LYS A C 1
ATOM 2246 O O . LYS A 1 351 ? 43.997 67.735 101.005 1.00 54.98 351 LYS A O 1
ATOM 2252 N N . ASP A 1 352 ? 45.090 68.612 102.743 1.00 50.60 352 ASP A N 1
ATOM 2253 C CA . ASP A 1 352 ? 45.692 67.351 103.110 1.00 48.92 352 ASP A CA 1
ATOM 2254 C C . ASP A 1 352 ? 44.601 66.363 103.435 1.00 55.16 352 ASP A C 1
ATOM 2255 O O . ASP A 1 352 ? 44.700 65.194 103.103 1.00 59.01 352 ASP A O 1
ATOM 2260 N N . LYS A 1 353 ? 43.559 66.841 104.098 1.00 58.71 353 LYS A N 1
ATOM 2261 C CA . LYS A 1 353 ? 42.456 65.986 104.506 1.00 56.57 353 LYS A CA 1
ATOM 2262 C C . LYS A 1 353 ? 41.714 65.362 103.333 1.00 59.48 353 LYS A C 1
ATOM 2263 O O . LYS A 1 353 ? 41.353 64.195 103.379 1.00 61.24 353 LYS A O 1
ATOM 2269 N N . ILE A 1 354 ? 41.470 66.145 102.293 1.00 53.55 354 ILE A N 1
ATOM 2270 C CA . ILE A 1 354 ? 40.807 65.633 101.107 1.00 51.30 354 ILE A CA 1
ATOM 2271 C C . ILE A 1 354 ? 41.644 64.584 100.394 1.00 52.91 354 ILE A C 1
ATOM 2272 O O . ILE A 1 354 ? 41.140 63.557 99.973 1.00 56.14 354 ILE A O 1
ATOM 2277 N N . VAL A 1 355 ? 42.937 64.844 100.282 1.00 52.64 355 VAL A N 1
ATOM 2278 C CA . VAL A 1 355 ? 43.856 63.912 99.649 1.00 50.13 355 VAL A CA 1
ATOM 2279 C C . VAL A 1 355 ? 43.999 62.633 100.457 1.00 49.70 355 VAL A C 1
ATOM 2280 O O . VAL A 1 355 ? 44.049 61.542 99.909 1.00 48.07 355 VAL A O 1
ATOM 2284 N N . LYS A 1 356 ? 44.054 62.779 101.772 1.00 47.70 356 LYS A N 1
ATOM 2285 C CA . LYS A 1 356 ? 44.104 61.641 102.663 1.00 49.61 356 LYS A CA 1
ATOM 2286 C C . LYS A 1 356 ? 42.820 60.874 102.458 1.00 53.39 356 LYS A C 1
ATOM 2287 O O . LYS A 1 356 ? 42.802 59.653 102.441 1.00 49.89 356 LYS A O 1
ATOM 2293 N N . PHE A 1 357 ? 41.740 61.625 102.309 1.00 54.87 357 PHE A N 1
ATOM 2294 C CA . PHE A 1 357 ? 40.414 61.079 102.090 1.00 53.61 357 PHE A CA 1
ATOM 2295 C C . PHE A 1 357 ? 40.373 60.307 100.791 1.00 56.83 357 PHE A C 1
ATOM 2296 O O . PHE A 1 357 ? 39.789 59.234 100.712 1.00 57.03 357 PHE A O 1
ATOM 2304 N N . PHE A 1 358 ? 40.995 60.866 99.766 1.00 58.43 358 PHE A N 1
ATOM 2305 C CA . PHE A 1 358 ? 40.986 60.255 98.447 1.00 56.19 358 PHE A CA 1
ATOM 2306 C C . PHE A 1 358 ? 41.827 58.999 98.306 1.00 57.84 358 PHE A C 1
ATOM 2307 O O . PHE A 1 358 ? 41.427 58.059 97.644 1.00 57.67 358 PHE A O 1
ATOM 2315 N N . VAL A 1 359 ? 42.999 58.985 98.917 1.00 53.73 359 VAL A N 1
ATOM 2316 C CA . VAL A 1 359 ? 43.880 57.847 98.759 1.00 56.04 359 VAL A CA 1
ATOM 2317 C C . VAL A 1 359 ? 43.223 56.609 99.306 1.00 54.38 359 VAL A C 1
ATOM 2318 O O . VAL A 1 359 ? 43.292 55.556 98.710 1.00 53.92 359 VAL A O 1
ATOM 2322 N N . GLU A 1 360 ? 42.588 56.746 100.458 1.00 59.98 360 GLU A N 1
ATOM 2323 C CA . GLU A 1 360 ? 41.937 55.628 101.102 1.00 62.70 360 GLU A CA 1
ATOM 2324 C C . GLU A 1 360 ? 40.798 55.106 100.269 1.00 63.63 360 GLU A C 1
ATOM 2325 O O . GLU A 1 360 ? 40.635 53.915 100.088 1.00 60.67 360 GLU A O 1
ATOM 2331 N N . ASN A 1 361 ? 40.020 56.022 99.736 1.00 68.17 361 ASN A N 1
ATOM 2332 C CA . ASN A 1 361 ? 38.889 55.659 98.916 1.00 66.50 361 ASN A CA 1
ATOM 2333 C C . ASN A 1 361 ? 39.304 54.939 97.644 1.00 69.64 361 ASN A C 1
ATOM 2334 O O . ASN A 1 361 ? 38.601 54.065 97.168 1.00 74.53 361 ASN A O 1
ATOM 2339 N N . ILE A 1 362 ? 40.417 55.350 97.061 1.00 62.95 362 ILE A N 1
ATOM 2340 C CA . ILE A 1 362 ? 40.929 54.655 95.901 1.00 63.42 362 ILE A CA 1
ATOM 2341 C C . ILE A 1 362 ? 41.358 53.237 96.252 1.00 68.40 362 ILE A C 1
ATOM 2342 O O . ILE A 1 362 ? 41.087 52.305 95.512 1.00 73.27 362 ILE A O 1
ATOM 2347 N N . LYS A 1 363 ? 42.025 53.079 97.388 1.00 66.60 363 LYS A N 1
ATOM 2348 C CA . LYS A 1 363 ? 42.493 51.770 97.830 1.00 64.56 363 LYS A CA 1
ATOM 2349 C C . LYS A 1 363 ? 41.314 50.848 98.111 1.00 67.01 363 LYS A C 1
ATOM 2350 O O . LYS A 1 363 ? 41.312 49.684 97.738 1.00 66.80 363 LYS A O 1
ATOM 2356 N N . ASN A 1 364 ? 40.310 51.406 98.766 1.00 72.64 364 ASN A N 1
ATOM 2357 C CA . ASN A 1 364 ? 39.071 50.715 99.098 1.00 72.59 364 ASN A CA 1
ATOM 2358 C C . ASN A 1 364 ? 38.288 50.317 97.872 1.00 70.10 364 ASN A C 1
ATOM 2359 O O . ASN A 1 364 ? 37.602 49.311 97.859 1.00 70.49 364 ASN A O 1
ATOM 2361 N N . ASN A 1 365 ? 38.353 51.166 96.862 1.00 76.06 365 ASN A N 1
ATOM 2362 C CA . ASN A 1 365 ? 37.535 51.031 95.678 1.00 77.19 365 ASN A CA 1
ATOM 2363 C C . ASN A 1 365 ? 36.145 51.558 95.922 1.00 69.95 365 ASN A C 1
ATOM 2364 O O . ASN A 1 365 ? 35.235 51.341 95.149 1.00 71.42 365 ASN A O 1
ATOM 2369 N N . SER A 1 366 ? 36.011 52.286 97.010 1.00 63.24 366 SER A N 1
ATOM 2370 C CA . SER A 1 366 ? 34.787 52.956 97.353 1.00 69.38 366 SER A CA 1
ATOM 2371 C C . SER A 1 366 ? 34.459 53.983 96.294 1.00 75.96 366 SER A C 1
ATOM 2372 O O . SER A 1 366 ? 33.305 54.310 96.082 1.00 76.27 366 SER A O 1
ATOM 2375 N N . ILE A 1 367 ? 35.492 54.524 95.662 1.00 78.13 367 ILE A N 1
ATOM 2376 C CA . ILE A 1 367 ? 35.371 55.710 94.820 1.00 77.49 367 ILE A CA 1
ATOM 2377 C C . ILE A 1 367 ? 34.484 55.645 93.578 1.00 72.49 367 ILE A C 1
ATOM 2378 O O . ILE A 1 367 ? 33.771 56.600 93.297 1.00 66.39 367 ILE A O 1
ATOM 2383 N N . LYS A 1 368 ? 34.515 54.563 92.818 1.00 72.70 368 LYS A N 1
ATOM 2384 C CA . LYS A 1 368 ? 33.931 54.674 91.497 1.00 70.04 368 LYS A CA 1
ATOM 2385 C C . LYS A 1 368 ? 32.471 55.051 91.577 1.00 76.28 368 LYS A C 1
ATOM 2386 O O . LYS A 1 368 ? 32.061 56.035 90.994 1.00 77.24 368 LYS A O 1
ATOM 2392 N N . GLU A 1 369 ? 31.716 54.355 92.398 1.00 84.92 369 GLU A N 1
ATOM 2393 C CA . GLU A 1 369 ? 30.340 54.730 92.621 1.00 79.98 369 GLU A CA 1
ATOM 2394 C C . GLU A 1 369 ? 30.199 56.121 93.264 1.00 69.60 369 GLU A C 1
ATOM 2395 O O . GLU A 1 369 ? 29.267 56.848 92.959 1.00 69.64 369 GLU A O 1
ATOM 2401 N N . LYS A 1 370 ? 31.170 56.559 94.044 1.00 64.82 370 LYS A N 1
ATOM 2402 C CA . LYS A 1 370 ? 31.033 57.898 94.584 1.00 64.57 370 LYS A CA 1
ATOM 2403 C C . LYS A 1 370 ? 30.966 58.924 93.450 1.00 66.97 370 LYS A C 1
ATOM 2404 O O . LYS A 1 370 ? 30.163 59.841 93.496 1.00 53.38 370 LYS A O 1
ATOM 2410 N N . ILE A 1 371 ? 31.843 58.803 92.465 1.00 71.58 371 ILE A N 1
ATOM 2411 C CA . ILE A 1 371 ? 31.740 59.592 91.250 1.00 68.46 371 ILE A CA 1
ATOM 2412 C C . ILE A 1 371 ? 30.515 59.233 90.408 1.00 68.55 371 ILE A C 1
ATOM 2413 O O . ILE A 1 371 ? 29.799 60.100 89.933 1.00 64.91 371 ILE A O 1
ATOM 2418 N N . GLU A 1 372 ? 30.289 57.942 90.222 1.00 68.45 372 GLU A N 1
ATOM 2419 C CA . GLU A 1 372 ? 29.296 57.476 89.275 1.00 69.48 372 GLU A CA 1
ATOM 2420 C C . GLU A 1 372 ? 27.949 57.986 89.684 1.00 68.21 372 GLU A C 1
ATOM 2421 O O . GLU A 1 372 ? 27.134 58.357 88.857 1.00 62.75 372 GLU A O 1
ATOM 2427 N N . LYS A 1 373 ? 27.705 58.041 90.988 1.00 66.14 373 LYS A N 1
ATOM 2428 C CA . LYS A 1 373 ? 26.486 58.660 91.503 1.00 67.93 373 LYS A CA 1
ATOM 2429 C C . LYS A 1 373 ? 26.362 60.177 91.306 1.00 69.26 373 LYS A C 1
ATOM 2430 O O . LYS A 1 373 ? 25.376 60.656 90.786 1.00 75.30 373 LYS A O 1
ATOM 2436 N N . ILE A 1 374 ? 27.423 60.899 91.620 1.00 72.23 374 ILE A N 1
ATOM 2437 C CA . ILE A 1 374 ? 27.415 62.335 91.442 1.00 67.08 374 ILE A CA 1
ATOM 2438 C C . ILE A 1 374 ? 27.213 62.662 89.982 1.00 62.25 374 ILE A C 1
ATOM 2439 O O . ILE A 1 374 ? 26.634 63.679 89.670 1.00 66.29 374 ILE A O 1
ATOM 2444 N N . LEU A 1 375 ? 27.721 61.829 89.088 1.00 62.07 375 LEU A N 1
ATOM 2445 C CA . LEU A 1 375 ? 27.599 62.137 87.673 1.00 64.73 375 LEU A CA 1
ATOM 2446 C C . LEU A 1 375 ? 26.135 62.223 87.334 1.00 64.47 375 LEU A C 1
ATOM 2447 O O . LEU A 1 375 ? 25.699 63.130 86.652 1.00 68.52 375 LEU A O 1
ATOM 2452 N N . ALA A 1 376 ? 25.366 61.282 87.846 1.00 65.83 376 ALA A N 1
ATOM 2453 C CA . ALA A 1 376 ? 23.935 61.279 87.632 1.00 63.62 376 ALA A CA 1
ATOM 2454 C C . ALA A 1 376 ? 23.280 62.486 88.266 1.00 60.84 376 ALA A C 1
ATOM 2455 O O . ALA A 1 376 ? 22.331 63.042 87.750 1.00 60.71 376 ALA A O 1
ATOM 2457 N N . GLU A 1 377 ? 23.825 62.952 89.366 1.00 60.51 377 GLU A N 1
ATOM 2458 C CA . GLU A 1 377 ? 23.250 64.126 89.967 1.00 66.52 377 GLU A CA 1
ATOM 2459 C C . GLU A 1 377 ? 23.330 65.175 88.877 1.00 68.82 377 GLU A C 1
ATOM 2460 O O . GLU A 1 377 ? 22.414 65.956 88.690 1.00 72.77 377 GLU A O 1
ATOM 2466 N N . PHE A 1 378 ? 24.375 65.086 88.068 1.00 67.74 378 PHE A N 1
ATOM 2467 C CA . PHE A 1 378 ? 24.571 65.995 86.942 1.00 63.50 378 PHE A CA 1
ATOM 2468 C C . PHE A 1 378 ? 23.550 65.916 85.808 1.00 61.62 378 PHE A C 1
ATOM 2469 O O . PHE A 1 378 ? 23.367 66.881 85.080 1.00 66.76 378 PHE A O 1
ATOM 2477 N N . LYS A 1 379 ? 22.872 64.784 85.672 1.00 69.76 379 LYS A N 1
ATOM 2478 C CA . LYS A 1 379 ? 21.824 64.636 84.658 1.00 76.51 379 LYS A CA 1
ATOM 2479 C C . LYS A 1 379 ? 22.245 64.942 83.223 1.00 70.86 379 LYS A C 1
ATOM 2480 O O . LYS A 1 379 ? 21.647 65.774 82.562 1.00 71.09 379 LYS A O 1
ATOM 2486 N N . ILE A 1 380 ? 23.301 64.280 82.772 1.00 68.36 380 ILE A N 1
ATOM 2487 C CA . ILE A 1 380 ? 23.975 64.591 81.522 1.00 71.58 380 ILE A CA 1
ATOM 2488 C C . ILE A 1 380 ? 23.079 64.548 80.289 1.00 75.27 380 ILE A C 1
ATOM 2489 O O . ILE A 1 380 ? 23.208 65.387 79.403 1.00 71.21 380 ILE A O 1
ATOM 2494 N N . ASP A 1 381 ? 22.174 63.583 80.219 1.00 79.50 381 ASP A N 1
ATOM 2495 C CA . ASP A 1 381 ? 21.430 63.346 78.987 1.00 71.21 381 ASP A CA 1
ATOM 2496 C C . ASP A 1 381 ? 20.594 64.538 78.552 1.00 68.46 381 ASP A C 1
ATOM 2497 O O . ASP A 1 381 ? 20.557 64.875 77.375 1.00 61.13 381 ASP A O 1
ATOM 2502 N N . GLU A 1 382 ? 19.928 65.183 79.499 1.00 65.48 382 GLU A N 1
ATOM 2503 C CA . GLU A 1 382 ? 19.168 66.381 79.186 1.00 70.35 382 GLU A CA 1
ATOM 2504 C C . GLU A 1 382 ? 20.125 67.458 78.713 1.00 67.14 382 GLU A C 1
ATOM 2505 O O . GLU A 1 382 ? 19.832 68.214 77.790 1.00 62.41 382 GLU A O 1
ATOM 2511 N N . LEU A 1 383 ? 21.283 67.513 79.354 1.00 68.25 383 LEU A N 1
ATOM 2512 C CA . LEU A 1 383 ? 22.305 68.479 78.993 1.00 72.23 383 LEU A CA 1
ATOM 2513 C C . LEU A 1 383 ? 22.777 68.252 77.571 1.00 67.13 383 LEU A C 1
ATOM 2514 O O . LEU A 1 383 ? 22.975 69.202 76.824 1.00 68.48 383 LEU A O 1
ATOM 2519 N N . ILE A 1 384 ? 22.948 66.996 77.188 1.00 58.42 384 ILE A N 1
ATOM 2520 C CA . ILE A 1 384 ? 23.359 66.718 75.829 1.00 66.59 384 ILE A CA 1
ATOM 2521 C C . ILE A 1 384 ? 22.265 67.244 74.932 1.00 70.64 384 ILE A C 1
ATOM 2522 O O . ILE A 1 384 ? 22.528 67.874 73.920 1.00 70.79 384 ILE A O 1
ATOM 2527 N N . LYS A 1 385 ? 21.026 66.982 75.318 1.00 73.86 385 LYS A N 1
ATOM 2528 C CA . LYS A 1 385 ? 19.890 67.520 74.595 1.00 73.73 385 LYS A CA 1
ATOM 2529 C C . LYS A 1 385 ? 19.861 69.031 74.704 1.00 73.99 385 LYS A C 1
ATOM 2530 O O . LYS A 1 385 ? 19.621 69.727 73.726 1.00 70.25 385 LYS A O 1
ATOM 2536 N N . LYS A 1 386 ? 20.119 69.536 75.903 1.00 67.73 386 LYS A N 1
ATOM 2537 C CA . LYS A 1 386 ? 20.056 70.966 76.138 1.00 61.10 386 LYS A CA 1
ATOM 2538 C C . LYS A 1 386 ? 21.098 71.684 75.310 1.00 71.76 386 LYS A C 1
ATOM 2539 O O . LYS A 1 386 ? 20.828 72.734 74.752 1.00 82.96 386 LYS A O 1
ATOM 2545 N N . LEU A 1 387 ? 22.290 71.105 75.233 1.00 74.36 387 LEU A N 1
ATOM 2546 C CA . LEU A 1 387 ? 23.378 71.661 74.438 1.00 73.60 387 LEU A CA 1
ATOM 2547 C C . LEU A 1 387 ? 23.120 71.626 72.948 1.00 73.47 387 LEU A C 1
ATOM 2548 O O . LEU A 1 387 ? 23.405 72.574 72.234 1.00 71.97 387 LEU A O 1
ATOM 2553 N N . GLU A 1 388 ? 22.557 70.521 72.491 1.00 78.64 388 GLU A N 1
ATOM 2554 C CA . GLU A 1 388 ? 22.392 70.270 71.074 1.00 78.59 388 GLU A CA 1
ATOM 2555 C C . GLU A 1 388 ? 21.511 71.334 70.478 1.00 77.22 388 GLU A C 1
ATOM 2556 O O . GLU A 1 388 ? 21.690 71.732 69.340 1.00 79.32 388 GLU A O 1
ATOM 2562 N N . LYS A 1 389 ? 20.525 71.768 71.239 1.00 71.87 389 LYS A N 1
ATOM 2563 C CA . LYS A 1 389 ? 19.567 72.712 70.714 1.00 80.62 389 LYS A CA 1
ATOM 2564 C C . LYS A 1 389 ? 20.229 74.005 70.285 1.00 80.10 389 LYS A C 1
ATOM 2565 O O . LYS A 1 389 ? 19.940 74.525 69.215 1.00 77.60 389 LYS A O 1
ATOM 2571 N N . GLU A 1 390 ? 21.097 74.540 71.130 1.00 79.37 390 GLU A N 1
ATOM 2572 C CA . GLU A 1 390 ? 21.789 75.781 70.812 1.00 77.80 390 GLU A CA 1
ATOM 2573 C C . GLU A 1 390 ? 22.722 75.677 69.618 1.00 74.06 390 GLU A C 1
ATOM 2574 O O . GLU A 1 390 ? 22.802 76.584 68.806 1.00 81.20 390 GLU A O 1
ATOM 2580 N N . LEU A 1 391 ? 23.431 74.569 69.504 1.00 72.16 391 LEU A N 1
ATOM 2581 C CA . LEU A 1 391 ? 24.477 74.483 68.508 1.00 79.73 391 LEU A CA 1
ATOM 2582 C C . LEU A 1 391 ? 23.864 74.672 67.140 1.00 78.20 391 LEU A C 1
ATOM 2583 O O . LEU A 1 391 ? 24.433 75.321 66.276 1.00 81.46 391 LEU A O 1
ATOM 2588 N N . LYS A 1 392 ? 22.689 74.110 66.949 1.00 74.83 392 LYS A N 1
ATOM 2589 C CA . LYS A 1 392 ? 21.932 74.362 65.740 1.00 80.56 392 LYS A CA 1
ATOM 2590 C C . LYS A 1 392 ? 21.546 75.836 65.666 1.00 80.51 392 LYS A C 1
ATOM 2591 O O . LYS A 1 392 ? 21.438 76.395 64.589 1.00 90.95 392 LYS A O 1
ATOM 2597 N N . LYS A 1 393 ? 21.539 76.524 66.791 1.00 76.76 393 LYS A N 1
ATOM 2598 C CA . LYS A 1 393 ? 21.207 77.938 66.754 1.00 75.73 393 LYS A CA 1
ATOM 2599 C C . LYS A 1 393 ? 22.232 78.644 65.873 1.00 84.34 393 LYS A C 1
ATOM 2600 O O . LYS A 1 393 ? 22.005 79.760 65.421 1.00 90.75 393 LYS A O 1
ATOM 2606 N N . GLY A 1 394 ? 23.376 77.993 65.676 1.00 83.44 394 GLY A N 1
ATOM 2607 C CA . GLY A 1 394 ? 24.351 78.354 64.661 1.00 73.30 394 GLY A CA 1
ATOM 2608 C C . GLY A 1 394 ? 25.460 79.323 65.002 1.00 84.19 394 GLY A C 1
ATOM 2609 O O . GLY A 1 394 ? 26.291 79.629 64.155 1.00 85.26 394 GLY A O 1
ATOM 2610 N N . ASN A 1 395 ? 25.470 79.821 66.230 1.00 85.21 395 ASN A N 1
ATOM 2611 C CA . ASN A 1 395 ? 26.562 80.662 66.717 1.00 81.22 395 ASN A CA 1
ATOM 2612 C C . ASN A 1 395 ? 27.931 79.992 66.888 1.00 76.05 395 ASN A C 1
ATOM 2613 O O . ASN A 1 395 ? 28.962 80.596 66.617 1.00 77.35 395 ASN A O 1
ATOM 2618 N N . CYS A 1 396 ? 27.947 78.747 67.338 1.00 77.09 396 CYS A N 1
ATOM 2619 C CA . CYS A 1 396 ? 29.214 78.076 67.572 1.00 76.44 396 CYS A CA 1
ATOM 2620 C C . CYS A 1 396 ? 30.116 78.832 68.544 1.00 68.92 396 CYS A C 1
ATOM 2621 O O . CYS A 1 396 ? 31.262 79.104 68.237 1.00 62.77 396 CYS A O 1
ATOM 2624 N N . ASP A 1 397 ? 29.587 79.191 69.710 1.00 72.73 397 ASP A N 1
ATOM 2625 C CA . ASP A 1 397 ? 30.334 80.017 70.662 1.00 65.46 397 ASP A CA 1
ATOM 2626 C C . ASP A 1 397 ? 30.106 79.763 72.156 1.00 64.93 397 ASP A C 1
ATOM 2627 O O . ASP A 1 397 ? 29.645 78.703 72.545 1.00 66.44 397 ASP A O 1
ATOM 2632 N N . THR A 1 398 ? 30.476 80.750 72.973 1.00 60.43 398 THR A N 1
ATOM 2633 C CA . THR A 1 398 ? 30.543 80.671 74.438 1.00 54.25 398 THR A CA 1
ATOM 2634 C C . THR A 1 398 ? 29.195 80.466 75.078 1.00 53.48 398 THR A C 1
ATOM 2635 O O . THR A 1 398 ? 29.103 80.135 76.237 1.00 55.53 398 THR A O 1
ATOM 2639 N N . GLU A 1 399 ? 28.146 80.665 74.307 1.00 60.65 399 GLU A N 1
ATOM 2640 C CA . GLU A 1 399 ? 26.790 80.529 74.804 1.00 63.33 399 GLU A CA 1
ATOM 2641 C C . GLU A 1 399 ? 26.624 79.112 75.325 1.00 57.71 399 GLU A C 1
ATOM 2642 O O . GLU A 1 399 ? 25.763 78.836 76.139 1.00 55.91 399 GLU A O 1
ATOM 2648 N N . ILE A 1 400 ? 27.467 78.216 74.851 1.00 52.93 400 ILE A N 1
ATOM 2649 C CA . ILE A 1 400 ? 27.407 76.842 75.258 1.00 55.58 400 ILE A CA 1
ATOM 2650 C C . ILE A 1 400 ? 27.594 76.768 76.752 1.00 59.73 400 ILE A C 1
ATOM 2651 O O . ILE A 1 400 ? 27.004 75.920 77.393 1.00 59.26 400 ILE A O 1
ATOM 2656 N N . PHE A 1 401 ? 28.446 77.623 77.300 1.00 59.45 401 PHE A N 1
ATOM 2657 C CA . PHE A 1 401 ? 28.761 77.568 78.722 1.00 58.25 401 PHE A CA 1
ATOM 2658 C C . PHE A 1 401 ? 27.555 77.989 79.509 1.00 52.77 401 PHE A C 1
ATOM 2659 O O . PHE A 1 401 ? 27.334 77.518 80.619 1.00 48.23 401 PHE A O 1
ATOM 2667 N N . GLY A 1 402 ? 26.778 78.881 78.923 1.00 53.21 402 GLY A N 1
ATOM 2668 C CA . GLY A 1 402 ? 25.537 79.248 79.547 1.00 59.92 402 GLY A CA 1
ATOM 2669 C C . GLY A 1 402 ? 24.691 78.009 79.663 1.00 58.84 402 GLY A C 1
ATOM 2670 O O . GLY A 1 402 ? 24.388 77.535 80.734 1.00 59.71 402 GLY A O 1
ATOM 2671 N N . ILE A 1 403 ? 24.359 77.423 78.538 1.00 52.00 403 ILE A N 1
ATOM 2672 C CA . ILE A 1 403 ? 23.460 76.298 78.585 1.00 54.11 403 ILE A CA 1
ATOM 2673 C C . ILE A 1 403 ? 23.919 75.310 79.666 1.00 61.91 403 ILE A C 1
ATOM 2674 O O . ILE A 1 403 ? 23.098 74.606 80.252 1.00 67.78 403 ILE A O 1
ATOM 2679 N N . PHE A 1 404 ? 25.232 75.168 79.806 1.00 63.97 404 PHE A N 1
ATOM 2680 C CA . PHE A 1 404 ? 25.829 74.407 80.893 1.00 58.27 404 PHE A CA 1
ATOM 2681 C C . PHE A 1 404 ? 25.659 75.064 82.252 1.00 58.49 404 PHE A C 1
ATOM 2682 O O . PHE A 1 404 ? 25.324 74.413 83.231 1.00 56.48 404 PHE A O 1
ATOM 2690 N N . LYS A 1 405 ? 25.900 76.364 82.310 1.00 58.57 405 LYS A N 1
ATOM 2691 C CA . LYS A 1 405 ? 25.767 77.081 83.562 1.00 56.10 405 LYS A CA 1
ATOM 2692 C C . LYS A 1 405 ? 24.321 77.086 84.010 1.00 64.85 405 LYS A C 1
ATOM 2693 O O . LYS A 1 405 ? 24.023 76.913 85.182 1.00 63.56 405 LYS A O 1
ATOM 2699 N N . LYS A 1 406 ? 23.423 77.299 83.060 1.00 66.68 406 LYS A N 1
ATOM 2700 C CA . LYS A 1 406 ? 22.004 77.309 83.349 1.00 63.42 406 LYS A CA 1
ATOM 2701 C C . LYS A 1 406 ? 21.526 75.951 83.817 1.00 70.69 406 LYS A C 1
ATOM 2702 O O . LYS A 1 406 ? 20.761 75.845 84.763 1.00 71.09 406 LYS A O 1
ATOM 2708 N N . HIS A 1 407 ? 21.999 74.910 83.151 1.00 69.20 407 HIS A N 1
ATOM 2709 C CA . HIS A 1 407 ? 21.562 73.555 83.433 1.00 63.02 407 HIS A CA 1
ATOM 2710 C C . HIS A 1 407 ? 21.919 73.134 84.842 1.00 67.33 407 HIS A C 1
ATOM 2711 O O . HIS A 1 407 ? 21.155 72.444 85.497 1.00 75.84 407 HIS A O 1
ATOM 2718 N N . TYR A 1 408 ? 23.105 73.516 85.291 1.00 66.58 408 TYR A N 1
ATOM 2719 C CA . TYR A 1 408 ? 23.558 73.186 86.635 1.00 67.18 408 TYR A CA 1
ATOM 2720 C C . TYR A 1 408 ? 22.683 73.840 87.684 1.00 71.64 408 TYR A C 1
ATOM 2721 O O . TYR A 1 408 ? 22.408 73.261 88.730 1.00 67.02 408 TYR A O 1
ATOM 2730 N N . LYS A 1 409 ? 22.277 75.071 87.412 1.00 70.25 409 LYS A N 1
ATOM 2731 C CA . LYS A 1 409 ? 21.499 75.821 88.373 1.00 74.18 409 LYS A CA 1
ATOM 2732 C C . LYS A 1 409 ? 20.177 75.133 88.654 1.00 76.70 409 LYS A C 1
ATOM 2733 O O . LYS A 1 409 ? 19.758 75.039 89.800 1.00 78.85 409 LYS A O 1
ATOM 2739 N N . VAL A 1 410 ? 19.502 74.676 87.606 1.00 72.44 410 VAL A N 1
ATOM 2740 C CA . VAL A 1 410 ? 18.244 73.979 87.791 1.00 66.08 410 VAL A CA 1
ATOM 2741 C C . VAL A 1 410 ? 18.349 72.608 88.448 1.00 73.10 410 VAL A C 1
ATOM 2742 O O . VAL A 1 410 ? 17.645 72.321 89.405 1.00 81.65 410 VAL A O 1
ATOM 2746 N N . ASN A 1 411 ? 19.248 71.773 87.946 1.00 72.24 411 ASN A N 1
ATOM 2747 C CA . ASN A 1 411 ? 19.398 70.416 88.461 1.00 69.75 411 ASN A CA 1
ATOM 2748 C C . ASN A 1 411 ? 19.974 70.332 89.866 1.00 72.71 411 ASN A C 1
ATOM 2749 O O . ASN A 1 411 ? 19.575 69.513 90.681 1.00 80.98 411 ASN A O 1
ATOM 2754 N N . PHE A 1 412 ? 20.944 71.192 90.114 1.00 81.46 412 PHE A N 1
ATOM 2755 C CA . PHE A 1 412 ? 21.603 71.325 91.397 1.00 78.19 412 PHE A CA 1
ATOM 2756 C C . PHE A 1 412 ? 21.070 72.445 92.249 1.00 83.92 412 PHE A C 1
ATOM 2757 O O . PHE A 1 412 ? 20.209 73.203 91.836 1.00 89.55 412 PHE A O 1
ATOM 2765 N N . ASP A 1 413 ? 21.619 72.559 93.441 1.00 83.90 413 ASP A N 1
ATOM 2766 C CA . ASP A 1 413 ? 21.194 73.575 94.364 1.00 89.39 413 ASP A CA 1
ATOM 2767 C C . ASP A 1 413 ? 21.610 74.854 93.682 1.00 95.31 413 ASP A C 1
ATOM 2768 O O . ASP A 1 413 ? 22.345 74.786 92.703 1.00 84.07 413 ASP A O 1
ATOM 2770 N N . SER A 1 414 ? 21.094 76.013 94.087 1.00 101.81 414 SER A N 1
ATOM 2771 C CA . SER A 1 414 ? 20.391 76.253 95.342 1.00 98.04 414 SER A CA 1
ATOM 2772 C C . SER A 1 414 ? 21.508 76.247 96.373 1.00 91.26 414 SER A C 1
ATOM 2773 O O . SER A 1 414 ? 22.648 75.994 96.016 1.00 96.56 414 SER A O 1
ATOM 2776 N N . LYS A 1 415 ? 21.213 76.524 97.630 1.00 88.39 415 LYS A N 1
ATOM 2777 C CA . LYS A 1 415 ? 22.243 76.451 98.646 1.00 87.25 415 LYS A CA 1
ATOM 2778 C C . LYS A 1 415 ? 21.880 75.462 99.720 1.00 95.07 415 LYS A C 1
ATOM 2779 O O . LYS A 1 415 ? 22.746 74.958 100.414 1.00 96.48 415 LYS A O 1
ATOM 2781 N N . LYS A 1 416 ? 20.590 75.182 99.847 1.00 96.88 416 LYS A N 1
ATOM 2782 C CA . LYS A 1 416 ? 20.098 74.367 100.943 1.00 95.62 416 LYS A CA 1
ATOM 2783 C C . LYS A 1 416 ? 20.699 72.991 100.844 1.00 98.83 416 LYS A C 1
ATOM 2784 O O . LYS A 1 416 ? 21.075 72.383 101.840 1.00 93.14 416 LYS A O 1
ATOM 2786 N N . PHE A 1 417 ? 20.786 72.504 99.620 1.00 96.39 417 PHE A N 1
ATOM 2787 C CA . PHE A 1 417 ? 21.399 71.227 99.371 1.00 94.83 417 PHE A CA 1
ATOM 2788 C C . PHE A 1 417 ? 22.816 71.519 98.935 1.00 100.19 417 PHE A C 1
ATOM 2789 O O . PHE A 1 417 ? 23.029 71.964 97.816 1.00 102.82 417 PHE A O 1
ATOM 2797 N N . SER A 1 418 ? 23.795 71.233 99.787 1.00 95.04 418 SER A N 1
ATOM 2798 C CA . SER A 1 418 ? 23.568 70.861 101.177 1.00 102.64 418 SER A CA 1
ATOM 2799 C C . SER A 1 418 ? 24.814 71.131 102.001 1.00 97.49 418 SER A C 1
ATOM 2800 O O . SER A 1 418 ? 25.869 71.423 101.451 1.00 84.49 418 SER A O 1
ATOM 2803 N N . LYS A 1 419 ? 24.687 71.051 103.320 1.00 92.39 419 LYS A N 1
ATOM 2804 C CA . LYS A 1 419 ? 25.864 71.138 104.156 1.00 86.60 419 LYS A CA 1
ATOM 2805 C C . LYS A 1 419 ? 26.498 69.752 104.188 1.00 84.33 419 LYS A C 1
ATOM 2806 O O . LYS A 1 419 ? 25.942 68.794 104.718 1.00 70.59 419 LYS A O 1
ATOM 2812 N N . LYS A 1 420 ? 27.690 69.685 103.609 1.00 84.81 420 LYS A N 1
ATOM 2813 C CA . LYS A 1 420 ? 28.338 68.446 103.233 1.00 75.13 420 LYS A CA 1
ATOM 2814 C C . LYS A 1 420 ? 29.803 68.480 103.598 1.00 67.96 420 LYS A C 1
ATOM 2815 O O . LYS A 1 420 ? 30.381 69.538 103.797 1.00 66.83 420 LYS A O 1
ATOM 2821 N N . SER A 1 421 ? 30.394 67.303 103.696 1.00 64.47 421 SER A N 1
ATOM 2822 C CA . SER A 1 421 ? 31.801 67.167 104.034 1.00 60.93 421 SER A CA 1
ATOM 2823 C C . SER A 1 421 ? 32.679 67.791 102.977 1.00 70.06 421 SER A C 1
ATOM 2824 O O . SER A 1 421 ? 32.394 67.683 101.796 1.00 69.59 421 SER A O 1
ATOM 2827 N N . ASP A 1 422 ? 33.771 68.412 103.400 1.00 68.52 422 ASP A N 1
ATOM 2828 C CA . ASP A 1 422 ? 34.623 69.157 102.489 1.00 66.17 422 ASP A CA 1
ATOM 2829 C C . ASP A 1 422 ? 35.163 68.235 101.429 1.00 64.76 422 ASP A C 1
ATOM 2830 O O . ASP A 1 422 ? 35.268 68.599 100.273 1.00 57.54 422 ASP A O 1
ATOM 2835 N N . GLU A 1 423 ? 35.511 67.032 101.840 1.00 62.34 423 GLU A N 1
ATOM 2836 C CA . GLU A 1 423 ? 36.013 66.046 100.921 1.00 61.04 423 GLU A CA 1
ATOM 2837 C C . GLU A 1 423 ? 34.944 65.723 99.902 1.00 63.67 423 GLU A C 1
ATOM 2838 O O . GLU A 1 423 ? 35.239 65.505 98.744 1.00 65.33 423 GLU A O 1
ATOM 2844 N N . GLU A 1 424 ? 33.704 65.661 100.349 1.00 66.51 424 GLU A N 1
ATOM 2845 C CA . GLU A 1 424 ? 32.597 65.430 99.445 1.00 72.10 424 GLU A CA 1
ATOM 2846 C C . GLU A 1 424 ? 32.397 66.572 98.463 1.00 70.50 424 GLU A C 1
ATOM 2847 O O . GLU A 1 424 ? 32.104 66.359 97.298 1.00 70.31 424 GLU A O 1
ATOM 2853 N N . LYS A 1 425 ? 32.540 67.793 98.948 1.00 66.85 425 LYS A N 1
ATOM 2854 C CA . LYS A 1 425 ? 32.341 68.952 98.115 1.00 67.68 425 LYS A CA 1
ATOM 2855 C C . LYS A 1 425 ? 33.343 68.990 96.967 1.00 65.09 425 LYS A C 1
ATOM 2856 O O . LYS A 1 425 ? 32.996 69.394 95.872 1.00 66.34 425 LYS A O 1
ATOM 2862 N N . GLU A 1 426 ? 34.587 68.598 97.213 1.00 56.42 426 GLU A N 1
ATOM 2863 C CA . GLU A 1 426 ? 35.607 68.664 96.170 1.00 59.14 426 GLU A CA 1
ATOM 2864 C C . GLU A 1 426 ? 35.321 67.778 94.974 1.00 55.98 426 GLU A C 1
ATOM 2865 O O . GLU A 1 426 ? 35.473 68.204 93.849 1.00 53.18 426 GLU A O 1
ATOM 2871 N N . LEU A 1 427 ? 34.875 66.557 95.206 1.00 54.02 427 LEU A N 1
ATOM 2872 C CA . LEU A 1 427 ? 34.360 65.754 94.108 1.00 53.89 427 LEU A CA 1
ATOM 2873 C C . LEU A 1 427 ? 33.327 66.484 93.268 1.00 52.97 427 LEU A C 1
ATOM 2874 O O . LEU A 1 427 ? 33.192 66.192 92.124 1.00 54.15 427 LEU A O 1
ATOM 2879 N N . TYR A 1 428 ? 32.543 67.372 93.853 1.00 53.09 428 TYR A N 1
ATOM 2880 C CA . TYR A 1 428 ? 31.648 68.200 93.045 1.00 56.05 428 TYR A CA 1
ATOM 2881 C C . TYR A 1 428 ? 32.311 69.265 92.155 1.00 52.92 428 TYR A C 1
ATOM 2882 O O . TYR A 1 428 ? 31.992 69.387 90.988 1.00 50.32 428 TYR A O 1
ATOM 2891 N N . LYS A 1 429 ? 33.263 69.996 92.717 1.00 54.54 429 LYS A N 1
ATOM 2892 C CA . LYS A 1 429 ? 34.142 70.918 91.991 1.00 50.85 429 LYS A CA 1
ATOM 2893 C C . LYS A 1 429 ? 34.979 70.207 90.915 1.00 48.39 429 LYS A C 1
ATOM 2894 O O . LYS A 1 429 ? 35.041 70.632 89.754 1.00 49.46 429 LYS A O 1
ATOM 2900 N N . ILE A 1 430 ? 35.627 69.125 91.319 1.00 44.33 430 ILE A N 1
ATOM 2901 C CA . ILE A 1 430 ? 36.415 68.370 90.389 1.00 38.68 430 ILE A CA 1
ATOM 2902 C C . ILE A 1 430 ? 35.544 67.918 89.225 1.00 44.42 430 ILE A C 1
ATOM 2903 O O . ILE A 1 430 ? 35.935 68.050 88.058 1.00 44.44 430 ILE A O 1
ATOM 2908 N N . ILE A 1 431 ? 34.357 67.405 89.532 1.00 47.44 431 ILE A N 1
ATOM 2909 C CA . ILE A 1 431 ? 33.459 66.928 88.489 1.00 45.92 431 ILE A CA 1
ATOM 2910 C C . ILE A 1 431 ? 32.966 68.100 87.671 1.00 45.18 431 ILE A C 1
ATOM 2911 O O . ILE A 1 431 ? 32.991 68.064 86.434 1.00 50.05 431 ILE A O 1
ATOM 2916 N N . TYR A 1 432 ? 32.540 69.142 88.356 1.00 36.59 432 TYR A N 1
ATOM 2917 C CA . TYR A 1 432 ? 31.982 70.279 87.659 1.00 45.24 432 TYR A CA 1
ATOM 2918 C C . TYR A 1 432 ? 32.973 70.815 86.672 1.00 42.94 432 TYR A C 1
ATOM 2919 O O . TYR A 1 432 ? 32.713 70.834 85.468 1.00 47.56 432 TYR A O 1
ATOM 2928 N N . ARG A 1 433 ? 34.139 71.178 87.165 1.00 38.55 433 ARG A N 1
ATOM 2929 C CA . ARG A 1 433 ? 35.105 71.840 86.316 1.00 43.21 433 ARG A CA 1
ATOM 2930 C C . ARG A 1 433 ? 35.706 70.919 85.260 1.00 43.96 433 ARG A C 1
ATOM 2931 O O . ARG A 1 433 ? 36.172 71.400 84.217 1.00 40.72 433 ARG A O 1
ATOM 2939 N N . TYR A 1 434 ? 35.699 69.608 85.518 1.00 43.46 434 TYR A N 1
ATOM 2940 C CA . TYR A 1 434 ? 36.046 68.654 84.473 1.00 46.22 434 TYR A CA 1
ATOM 2941 C C . TYR A 1 434 ? 35.065 68.731 83.318 1.00 47.46 434 TYR A C 1
ATOM 2942 O O . TYR A 1 434 ? 35.481 68.845 82.164 1.00 52.78 434 TYR A O 1
ATOM 2951 N N . LEU A 1 435 ? 33.772 68.676 83.619 1.00 45.67 435 LEU A N 1
ATOM 2952 C CA . LEU A 1 435 ? 32.751 68.745 82.568 1.00 46.96 435 LEU A CA 1
ATOM 2953 C C . LEU A 1 435 ? 32.732 70.135 81.908 1.00 47.73 435 LEU A C 1
ATOM 2954 O O . LEU A 1 435 ? 32.466 70.265 80.717 1.00 43.91 435 LEU A O 1
ATOM 2959 N N . LYS A 1 436 ? 33.055 71.175 82.667 1.00 44.69 436 LYS A N 1
ATOM 2960 C CA . LYS A 1 436 ? 33.254 72.458 82.036 1.00 43.54 436 LYS A CA 1
ATOM 2961 C C . LYS A 1 436 ? 34.441 72.418 81.076 1.00 52.46 436 LYS A C 1
ATOM 2962 O O . LYS A 1 436 ? 34.543 73.281 80.202 1.00 53.69 436 LYS A O 1
ATOM 2968 N N . GLY A 1 437 ? 35.368 71.480 81.287 1.00 45.51 437 GLY A N 1
ATOM 2969 C CA . GLY A 1 437 ? 36.480 71.278 80.374 1.00 39.47 437 GLY A CA 1
ATOM 2970 C C . GLY A 1 437 ? 36.030 70.534 79.129 1.00 45.03 437 GLY A C 1
ATOM 2971 O O . GLY A 1 437 ? 36.559 70.743 78.030 1.00 50.28 437 GLY A O 1
ATOM 2972 N N . ARG A 1 438 ? 35.054 69.658 79.281 1.00 46.31 438 ARG A N 1
ATOM 2973 C CA . ARG A 1 438 ? 34.480 69.030 78.103 1.00 46.41 438 ARG A CA 1
ATOM 2974 C C . ARG A 1 438 ? 33.601 69.982 77.308 1.00 46.42 438 ARG A C 1
ATOM 2975 O O . ARG A 1 438 ? 33.507 69.870 76.105 1.00 45.17 438 ARG A O 1
ATOM 2983 N N . ILE A 1 439 ? 33.019 70.968 77.948 1.00 45.82 439 ILE A N 1
ATOM 2984 C CA . ILE A 1 439 ? 32.275 71.973 77.184 1.00 46.07 439 ILE A CA 1
ATOM 2985 C C . ILE A 1 439 ? 33.227 72.763 76.259 1.00 50.35 439 ILE A C 1
ATOM 2986 O O . ILE A 1 439 ? 32.836 73.135 75.171 1.00 47.22 439 ILE A O 1
ATOM 2991 N N . GLU A 1 440 ? 34.468 72.997 76.708 1.00 53.21 440 GLU A N 1
ATOM 2992 C CA . GLU A 1 440 ? 35.552 73.577 75.889 1.00 44.96 440 GLU A CA 1
ATOM 2993 C C . GLU A 1 440 ? 35.952 72.594 74.785 1.00 48.31 440 GLU A C 1
ATOM 2994 O O . GLU A 1 440 ? 36.213 73.024 73.661 1.00 46.45 440 GLU A O 1
ATOM 3000 N N . LYS A 1 441 ? 36.020 71.291 75.090 1.00 45.35 441 LYS A N 1
ATOM 3001 C CA . LYS A 1 441 ? 36.284 70.328 74.029 1.00 45.81 441 LYS A CA 1
ATOM 3002 C C . LYS A 1 441 ? 35.381 70.572 72.822 1.00 53.40 441 LYS A C 1
ATOM 3003 O O . LYS A 1 441 ? 35.874 70.945 71.754 1.00 56.01 441 LYS A O 1
ATOM 3009 N N . ILE A 1 442 ? 34.074 70.500 72.985 1.00 48.77 442 ILE A N 1
ATOM 3010 C CA . ILE A 1 442 ? 33.211 70.662 71.835 1.00 58.08 442 ILE A CA 1
ATOM 3011 C C . ILE A 1 442 ? 33.377 72.022 71.172 1.00 59.39 442 ILE A C 1
ATOM 3012 O O . ILE A 1 442 ? 33.402 72.116 69.956 1.00 59.85 442 ILE A O 1
ATOM 3017 N N . LEU A 1 443 ? 33.495 73.075 71.962 1.00 54.95 443 LEU A N 1
ATOM 3018 C CA . LEU A 1 443 ? 33.573 74.402 71.388 1.00 56.01 443 LEU A CA 1
ATOM 3019 C C . LEU A 1 443 ? 34.798 74.526 70.535 1.00 49.85 443 LEU A C 1
ATOM 3020 O O . LEU A 1 443 ? 34.775 75.121 69.478 1.00 49.77 443 LEU A O 1
ATOM 3025 N N . VAL A 1 444 ? 35.886 73.972 71.019 1.00 51.32 444 VAL A N 1
ATOM 3026 C CA . VAL A 1 444 ? 37.107 73.993 70.267 1.00 49.62 444 VAL A CA 1
ATOM 3027 C C . VAL A 1 444 ? 36.869 73.198 69.009 1.00 49.49 444 VAL A C 1
ATOM 3028 O O . VAL A 1 444 ? 37.299 73.587 67.943 1.00 62.20 444 VAL A O 1
ATOM 3032 N N . ASN A 1 445 ? 36.180 72.080 69.134 1.00 48.59 445 ASN A N 1
ATOM 3033 C CA . ASN A 1 445 ? 35.896 71.272 67.967 1.00 61.93 445 ASN A CA 1
ATOM 3034 C C . ASN A 1 445 ? 35.013 71.973 66.954 1.00 64.55 445 ASN A C 1
ATOM 3035 O O . ASN A 1 445 ? 35.262 71.904 65.761 1.00 64.66 445 ASN A O 1
ATOM 3040 N N . GLU A 1 446 ? 33.987 72.666 67.426 1.00 65.70 446 GLU A N 1
ATOM 3041 C CA . GLU A 1 446 ? 33.069 73.298 66.503 1.00 63.73 446 GLU A CA 1
ATOM 3042 C C . GLU A 1 446 ? 33.769 74.347 65.667 1.00 65.40 446 GLU A C 1
ATOM 3043 O O . GLU A 1 446 ? 33.612 74.375 64.462 1.00 73.12 446 GLU A O 1
ATOM 3049 N N . GLN A 1 447 ? 34.597 75.172 66.282 1.00 63.35 447 GLN A N 1
ATOM 3050 C CA . GLN A 1 447 ? 35.473 76.031 65.481 1.00 69.88 447 GLN A CA 1
ATOM 3051 C C . GLN A 1 447 ? 36.412 75.189 64.585 1.00 72.17 447 GLN A C 1
ATOM 3052 O O . GLN A 1 447 ? 36.688 75.549 63.436 1.00 71.90 447 GLN A O 1
ATOM 3058 N N . LYS A 1 448 ? 36.879 74.064 65.115 1.00 70.68 448 LYS A N 1
ATOM 3059 C CA . LYS A 1 448 ? 37.785 73.198 64.375 1.00 72.51 448 LYS A CA 1
ATOM 3060 C C . LYS A 1 448 ? 37.084 72.322 63.358 1.00 76.35 448 LYS A C 1
ATOM 3061 O O . LYS A 1 448 ? 37.736 71.736 62.517 1.00 81.95 448 LYS A O 1
ATOM 3067 N N . VAL A 1 449 ? 35.758 72.287 63.355 1.00 80.66 449 VAL A N 1
ATOM 3068 C CA . VAL A 1 449 ? 35.068 71.624 62.250 1.00 81.41 449 VAL A CA 1
ATOM 3069 C C . VAL A 1 449 ? 34.585 72.610 61.199 1.00 81.50 449 VAL A C 1
ATOM 3070 O O . VAL A 1 449 ? 34.567 72.290 60.019 1.00 90.61 449 VAL A O 1
ATOM 3074 N N . ARG A 1 450 ? 34.179 73.795 61.628 1.00 81.74 450 ARG A N 1
ATOM 3075 C CA . ARG A 1 450 ? 33.656 74.775 60.689 1.00 89.62 450 ARG A CA 1
ATOM 3076 C C . ARG A 1 450 ? 34.715 75.192 59.685 1.00 96.99 450 ARG A C 1
ATOM 3077 O O . ARG A 1 450 ? 34.435 75.302 58.500 1.00 102.87 450 ARG A O 1
ATOM 3085 N N . LEU A 1 451 ? 35.939 75.402 60.144 1.00 86.35 451 LEU A N 1
ATOM 3086 C CA . LEU A 1 451 ? 37.027 75.677 59.206 1.00 88.42 451 LEU A CA 1
ATOM 3087 C C . LEU A 1 451 ? 37.744 74.403 58.782 1.00 93.33 451 LEU A C 1
ATOM 3088 O O . LEU A 1 451 ? 38.209 73.636 59.613 1.00 91.93 451 LEU A O 1
ATOM 3093 N N . LYS A 1 452 ? 37.823 74.137 57.489 1.00 97.22 452 LYS A N 1
ATOM 3094 C CA . LYS A 1 452 ? 38.490 72.922 57.040 1.00 96.13 452 LYS A CA 1
ATOM 3095 C C . LYS A 1 452 ? 37.837 71.721 57.709 1.00 96.66 452 LYS A C 1
ATOM 3096 O O . LYS A 1 452 ? 36.621 71.631 57.726 1.00 99.71 452 LYS A O 1
ATOM 3102 N N . LYS A 1 453 ? 38.640 70.773 58.159 1.00 100.20 453 LYS A N 1
ATOM 3103 C CA . LYS A 1 453 ? 38.091 69.563 58.739 1.00 104.08 453 LYS A CA 1
ATOM 3104 C C . LYS A 1 453 ? 38.698 69.234 60.092 1.00 101.77 453 LYS A C 1
ATOM 3105 O O . LYS A 1 453 ? 39.912 69.265 60.265 1.00 102.84 453 LYS A O 1
ATOM 3111 N N . MET A 1 454 ? 37.843 68.933 61.058 1.00 101.21 454 MET A N 1
ATOM 3112 C CA . MET A 1 454 ? 38.299 68.420 62.338 1.00 104.92 454 MET A CA 1
ATOM 3113 C C . MET A 1 454 ? 38.168 66.894 62.405 1.00 114.06 454 MET A C 1
ATOM 3114 O O . MET A 1 454 ? 39.111 66.205 62.797 1.00 113.63 454 MET A O 1
ATOM 3119 N N . GLU A 1 455 ? 37.029 66.354 61.972 1.00 110.57 455 GLU A N 1
ATOM 3120 C CA . GLU A 1 455 ? 35.860 67.138 61.599 1.00 103.51 455 GLU A CA 1
ATOM 3121 C C . GLU A 1 455 ? 34.566 66.469 62.038 1.00 101.19 455 GLU A C 1
ATOM 3122 O O . GLU A 1 455 ? 34.485 65.254 62.154 1.00 99.12 455 GLU A O 1
ATOM 3124 N N . LYS A 1 456 ? 33.554 67.284 62.284 1.00 100.57 456 LYS A N 1
ATOM 3125 C CA . LYS A 1 456 ? 32.185 66.817 62.405 1.00 96.57 456 LYS A CA 1
ATOM 3126 C C . LYS A 1 456 ? 31.936 65.843 63.537 1.00 97.13 456 LYS A C 1
ATOM 3127 O O . LYS A 1 456 ? 31.046 65.011 63.436 1.00 95.12 456 LYS A O 1
ATOM 3129 N N . ILE A 1 457 ? 32.702 65.951 64.615 1.00 95.66 457 ILE A N 1
ATOM 3130 C CA . ILE A 1 457 ? 32.481 65.117 65.792 1.00 93.55 457 ILE A CA 1
ATOM 3131 C C . ILE A 1 457 ? 31.211 65.538 66.522 1.00 94.27 457 ILE A C 1
ATOM 3132 O O . ILE A 1 457 ? 30.829 66.701 66.488 1.00 91.60 457 ILE A O 1
ATOM 3134 N N . GLU A 1 458 ? 30.599 64.586 67.202 1.00 91.92 458 GLU A N 1
ATOM 3135 C CA . GLU A 1 458 ? 29.363 64.860 67.894 1.00 91.48 458 GLU A CA 1
ATOM 3136 C C . GLU A 1 458 ? 29.471 64.777 69.406 1.00 87.08 458 GLU A C 1
ATOM 3137 O O . GLU A 1 458 ? 30.046 63.871 69.972 1.00 79.19 458 GLU A O 1
ATOM 3143 N N . ILE A 1 459 ? 28.880 65.769 70.031 1.00 82.66 459 ILE A N 1
ATOM 3144 C CA . ILE A 1 459 ? 28.688 65.840 71.446 1.00 76.51 459 ILE A CA 1
ATOM 3145 C C . ILE A 1 459 ? 28.447 64.500 72.056 1.00 74.26 459 ILE A C 1
ATOM 3146 O O . ILE A 1 459 ? 29.098 64.118 72.990 1.00 72.42 459 ILE A O 1
ATOM 3151 N N . GLU A 1 460 ? 27.479 63.813 71.490 1.00 82.08 460 GLU A N 1
ATOM 3152 C CA . GLU A 1 460 ? 26.923 62.575 72.003 1.00 85.14 460 GLU A CA 1
ATOM 3153 C C . GLU A 1 460 ? 27.924 61.709 72.696 1.00 80.20 460 GLU A C 1
ATOM 3154 O O . GLU A 1 460 ? 27.649 61.119 73.711 1.00 70.39 460 GLU A O 1
ATOM 3156 N N . LYS A 1 461 ? 29.104 61.645 72.130 1.00 83.83 461 LYS A N 1
ATOM 3157 C CA . LYS A 1 461 ? 30.096 60.738 72.628 1.00 77.82 461 LYS A CA 1
ATOM 3158 C C . LYS A 1 461 ? 31.284 61.515 73.065 1.00 83.75 461 LYS A C 1
ATOM 3159 O O . LYS A 1 461 ? 32.399 61.054 72.968 1.00 92.80 461 LYS A O 1
ATOM 3161 N N . ILE A 1 462 ? 31.038 62.718 73.539 1.00 80.46 462 ILE A N 1
ATOM 3162 C CA . ILE A 1 462 ? 32.025 63.432 74.287 1.00 73.99 462 ILE A CA 1
ATOM 3163 C C . ILE A 1 462 ? 31.493 63.386 75.691 1.00 72.65 462 ILE A C 1
ATOM 3164 O O . ILE A 1 462 ? 32.246 63.424 76.624 1.00 73.95 462 ILE A O 1
ATOM 3169 N N . LEU A 1 463 ? 30.196 63.211 75.852 1.00 71.78 463 LEU A N 1
ATOM 3170 C CA . LEU A 1 463 ? 29.634 63.162 77.182 1.00 69.88 463 LEU A CA 1
ATOM 3171 C C . LEU A 1 463 ? 29.471 61.767 77.774 1.00 74.89 463 LEU A C 1
ATOM 3172 O O . LEU A 1 463 ? 29.586 61.603 78.963 1.00 80.05 463 LEU A O 1
ATOM 3177 N N . ASN A 1 464 ? 29.208 60.788 76.931 1.00 67.65 464 ASN A N 1
ATOM 3178 C CA . ASN A 1 464 ? 29.274 59.371 77.242 1.00 63.49 464 ASN A CA 1
ATOM 3179 C C . ASN A 1 464 ? 29.419 58.927 78.693 1.00 71.23 464 ASN A C 1
ATOM 3180 O O . ASN A 1 464 ? 30.470 58.492 79.111 1.00 73.10 464 ASN A O 1
ATOM 3185 N N . GLU A 1 465 ? 28.351 59.029 79.463 1.00 71.69 465 GLU A N 1
ATOM 3186 C CA . GLU A 1 465 ? 28.406 58.749 80.899 1.00 75.58 465 GLU A CA 1
ATOM 3187 C C . GLU A 1 465 ? 29.289 57.579 81.361 1.00 74.25 465 GLU A C 1
ATOM 3188 O O . GLU A 1 465 ? 29.851 57.629 82.431 1.00 66.18 465 GLU A O 1
ATOM 3190 N N . SER A 1 466 ? 29.395 56.532 80.559 1.00 77.38 466 SER A N 1
ATOM 3191 C CA . SER A 1 466 ? 30.341 55.452 80.824 1.00 76.77 466 SER A CA 1
ATOM 3192 C C . SER A 1 466 ? 31.792 55.876 80.592 1.00 76.16 466 SER A C 1
ATOM 3193 O O . SER A 1 466 ? 32.653 55.602 81.416 1.00 76.91 466 SER A O 1
ATOM 3196 N N . ILE A 1 467 ? 32.060 56.560 79.484 1.00 77.66 467 ILE A N 1
ATOM 3197 C CA . ILE A 1 467 ? 33.407 57.065 79.204 1.00 75.15 467 ILE A CA 1
ATOM 3198 C C . ILE A 1 467 ? 33.806 58.128 80.216 1.00 73.27 467 ILE A C 1
ATOM 3199 O O . ILE A 1 467 ? 34.944 58.183 80.656 1.00 73.38 467 ILE A O 1
ATOM 3204 N N . LEU A 1 468 ? 32.851 58.979 80.558 1.00 71.10 468 LEU A N 1
ATOM 3205 C CA . LEU A 1 468 ? 33.079 60.054 81.500 1.00 63.28 468 LEU A CA 1
ATOM 3206 C C . LEU A 1 468 ? 33.450 59.478 82.849 1.00 64.03 468 LEU A C 1
ATOM 3207 O O . LEU A 1 468 ? 34.280 60.022 83.555 1.00 64.31 468 LEU A O 1
ATOM 3212 N N . SER A 1 469 ? 32.810 58.379 83.216 1.00 70.52 469 SER A N 1
ATOM 3213 C CA . SER A 1 469 ? 33.073 57.769 84.502 1.00 66.06 469 SER A CA 1
ATOM 3214 C C . SER A 1 469 ? 34.520 57.322 84.596 1.00 68.86 469 SER A C 1
ATOM 3215 O O . SER A 1 469 ? 35.175 57.538 85.605 1.00 65.24 469 SER A O 1
ATOM 3218 N N . GLU A 1 470 ? 35.023 56.694 83.545 1.00 68.01 470 GLU A N 1
ATOM 3219 C CA . GLU A 1 470 ? 36.419 56.292 83.533 1.00 68.66 470 GLU A CA 1
ATOM 3220 C C . GLU A 1 470 ? 37.394 57.465 83.520 1.00 61.02 470 GLU A C 1
ATOM 3221 O O . GLU A 1 470 ? 38.397 57.441 84.213 1.00 62.05 470 GLU A O 1
ATOM 3227 N N . LYS A 1 471 ? 37.106 58.479 82.713 1.00 58.22 471 LYS A N 1
ATOM 3228 C CA . LYS A 1 471 ? 37.946 59.671 82.640 1.00 52.11 471 LYS A CA 1
ATOM 3229 C C . LYS A 1 471 ? 37.959 60.503 83.917 1.00 51.67 471 LYS A C 1
ATOM 3230 O O . LYS A 1 471 ? 39.001 60.979 84.340 1.00 47.33 471 LYS A O 1
ATOM 3236 N N . ILE A 1 472 ? 36.788 60.670 84.520 1.00 55.15 472 ILE A N 1
ATOM 3237 C CA . ILE A 1 472 ? 36.638 61.432 85.756 1.00 50.69 472 ILE A CA 1
ATOM 3238 C C . ILE A 1 472 ? 37.401 60.755 86.879 1.00 44.06 472 ILE A C 1
ATOM 3239 O O . ILE A 1 472 ? 37.965 61.419 87.730 1.00 44.06 472 ILE A O 1
ATOM 3244 N N . LEU A 1 473 ? 37.382 59.434 86.906 1.00 45.92 473 LEU A N 1
ATOM 3245 C CA . LEU A 1 473 ? 38.140 58.736 87.956 1.00 44.77 473 LEU A CA 1
ATOM 3246 C C . LEU A 1 473 ? 39.617 59.036 87.858 1.00 48.94 473 LEU A C 1
ATOM 3247 O O . LEU A 1 473 ? 40.275 59.252 88.871 1.00 48.46 473 LEU A O 1
ATOM 3252 N N . LYS A 1 474 ? 40.126 59.039 86.627 1.00 51.21 474 LYS A N 1
ATOM 3253 C CA . LYS A 1 474 ? 41.546 59.207 86.381 1.00 48.28 474 LYS A CA 1
ATOM 3254 C C . LYS A 1 474 ? 41.970 60.625 86.736 1.00 42.45 474 LYS A C 1
ATOM 3255 O O . LYS A 1 474 ? 43.057 60.853 87.228 1.00 41.85 474 LYS A O 1
ATOM 3261 N N . ARG A 1 475 ? 41.096 61.580 86.522 1.00 40.63 475 ARG A N 1
ATOM 3262 C CA . ARG A 1 475 ? 41.406 62.923 86.941 1.00 39.07 475 ARG A CA 1
ATOM 3263 C C . ARG A 1 475 ? 41.430 63.023 88.453 1.00 41.05 475 ARG A C 1
ATOM 3264 O O . ARG A 1 475 ? 42.141 63.853 88.978 1.00 41.93 475 ARG A O 1
ATOM 3272 N N . VAL A 1 476 ? 40.680 62.193 89.168 1.00 41.58 476 VAL A N 1
ATOM 3273 C CA . VAL A 1 476 ? 40.721 62.243 90.649 1.00 47.28 476 VAL A CA 1
ATOM 3274 C C . VAL A 1 476 ? 42.038 61.677 91.176 1.00 48.45 476 VAL A C 1
ATOM 3275 O O . VAL A 1 476 ? 42.614 62.224 92.107 1.00 47.31 476 VAL A O 1
ATOM 3279 N N . LYS A 1 477 ? 42.523 60.597 90.584 1.00 44.57 477 LYS A N 1
ATOM 3280 C CA . LYS A 1 477 ? 43.825 60.089 90.987 1.00 46.78 477 LYS A CA 1
ATOM 3281 C C . LYS A 1 477 ? 44.941 61.098 90.680 1.00 47.36 477 LYS A C 1
ATOM 3282 O O . LYS A 1 477 ? 45.936 61.125 91.383 1.00 44.47 477 LYS A O 1
ATOM 3288 N N . GLN A 1 478 ? 44.772 61.943 89.658 1.00 44.12 478 GLN A N 1
ATOM 3289 C CA . GLN A 1 478 ? 45.835 62.874 89.285 1.00 41.30 478 GLN A CA 1
ATOM 3290 C C . GLN A 1 478 ? 45.955 63.986 90.326 1.00 46.53 478 GLN A C 1
ATOM 3291 O O . GLN A 1 478 ? 47.058 64.304 90.795 1.00 45.25 478 GLN A O 1
ATOM 3297 N N . TYR A 1 479 ? 44.800 64.554 90.674 1.00 45.96 479 TYR A N 1
ATOM 3298 C CA . TYR A 1 479 ? 44.656 65.508 91.774 1.00 46.82 479 TYR A CA 1
ATOM 3299 C C . TYR A 1 479 ? 45.309 64.996 93.055 1.00 44.93 479 TYR A C 1
ATOM 3300 O O . TYR A 1 479 ? 46.072 65.686 93.725 1.00 43.35 479 TYR A O 1
ATOM 3309 N N . THR A 1 480 ? 44.921 63.805 93.438 1.00 44.02 480 THR A N 1
ATOM 3310 C CA . THR A 1 480 ? 45.430 63.247 94.654 1.00 49.79 480 THR A CA 1
ATOM 3311 C C . THR A 1 480 ? 46.926 63.027 94.529 1.00 49.32 480 THR A C 1
ATOM 3312 O O . THR A 1 480 ? 47.668 63.253 95.462 1.00 46.36 480 THR A O 1
ATOM 3316 N N . LEU A 1 481 ? 47.352 62.569 93.364 1.00 46.69 481 LEU A N 1
ATOM 3317 C CA . LEU A 1 481 ? 48.759 62.365 93.067 1.00 43.43 481 LEU A CA 1
ATOM 3318 C C . LEU A 1 481 ? 49.628 63.608 93.021 1.00 46.41 481 LEU A C 1
ATOM 3319 O O . LEU A 1 481 ? 50.741 63.602 93.506 1.00 48.64 481 LEU A O 1
ATOM 3324 N N . GLU A 1 482 ? 49.132 64.666 92.406 1.00 45.78 482 GLU A N 1
ATOM 3325 C CA . GLU A 1 482 ? 49.917 65.874 92.251 1.00 45.48 482 GLU A CA 1
ATOM 3326 C C . GLU A 1 482 ? 50.232 66.475 93.586 1.00 42.99 482 GLU A C 1
ATOM 3327 O O . GLU A 1 482 ? 51.328 66.923 93.823 1.00 52.84 482 GLU A O 1
ATOM 3333 N N . HIS A 1 483 ? 49.251 66.483 94.462 1.00 34.38 483 HIS A N 1
ATOM 3334 C CA . HIS A 1 483 ? 49.436 67.028 95.781 1.00 43.13 483 HIS A CA 1
ATOM 3335 C C . HIS A 1 483 ? 50.454 66.236 96.557 1.00 46.86 483 HIS A C 1
ATOM 3336 O O . HIS A 1 483 ? 51.220 66.786 97.324 1.00 47.34 483 HIS A O 1
ATOM 3343 N N . ILE A 1 484 ? 50.442 64.929 96.393 1.00 43.19 484 ILE A N 1
ATOM 3344 C CA . ILE A 1 484 ? 51.379 64.124 97.125 1.00 40.46 484 ILE A CA 1
ATOM 3345 C C . ILE A 1 484 ? 52.738 64.467 96.586 1.00 46.33 484 ILE A C 1
ATOM 3346 O O . ILE A 1 484 ? 53.651 64.782 97.325 1.00 49.01 484 ILE A O 1
ATOM 3351 N N . MET A 1 485 ? 52.872 64.446 95.276 1.00 44.03 485 MET A N 1
ATOM 3352 C CA . MET A 1 485 ? 54.156 64.713 94.671 1.00 41.19 485 MET A CA 1
ATOM 3353 C C . MET A 1 485 ? 54.652 66.106 94.977 1.00 46.13 485 MET A C 1
ATOM 3354 O O . MET A 1 485 ? 55.831 66.304 95.167 1.00 51.99 485 MET A O 1
ATOM 3359 N N . TYR A 1 486 ? 53.763 67.080 94.999 1.00 39.84 486 TYR A N 1
ATOM 3360 C CA . TYR A 1 486 ? 54.182 68.439 95.278 1.00 36.71 486 TYR A CA 1
ATOM 3361 C C . TYR A 1 486 ? 54.830 68.568 96.637 1.00 46.58 486 TYR A C 1
ATOM 3362 O O . TYR A 1 486 ? 55.833 69.234 96.782 1.00 49.24 486 TYR A O 1
ATOM 3371 N N . LEU A 1 487 ? 54.249 67.925 97.635 1.00 47.56 487 LEU A N 1
ATOM 3372 C CA . LEU A 1 487 ? 54.810 67.890 98.965 1.00 44.64 487 LEU A CA 1
ATOM 3373 C C . LEU A 1 487 ? 56.104 67.124 98.971 1.00 44.76 487 LEU A C 1
ATOM 3374 O O . LEU A 1 487 ? 57.057 67.512 99.614 1.00 50.94 487 LEU A O 1
ATOM 3379 N N . GLY A 1 488 ? 56.133 66.021 98.249 1.00 37.71 488 GLY A N 1
ATOM 3380 C CA . GLY A 1 488 ? 57.329 65.225 98.192 1.00 39.58 488 GLY A CA 1
ATOM 3381 C C . GLY A 1 488 ? 58.441 66.004 97.558 1.00 47.14 488 GLY A C 1
ATOM 3382 O O . GLY A 1 488 ? 59.559 65.987 98.030 1.00 49.68 488 GLY A O 1
ATOM 3383 N N . LYS A 1 489 ? 58.116 66.715 96.493 1.00 44.43 489 LYS A N 1
ATOM 3384 C CA . LYS A 1 489 ? 59.102 67.451 95.734 1.00 44.46 489 LYS A CA 1
ATOM 3385 C C . LYS A 1 489 ? 59.716 68.512 96.613 1.00 53.21 489 LYS A C 1
ATOM 3386 O O . LYS A 1 489 ? 60.921 68.714 96.618 1.00 55.91 489 LYS A O 1
ATOM 3392 N N . LEU A 1 490 ? 58.860 69.173 97.372 1.00 54.15 490 LEU A N 1
ATOM 3393 C CA . LEU A 1 490 ? 59.256 70.119 98.410 1.00 47.40 490 LEU A CA 1
ATOM 3394 C C . LEU A 1 490 ? 60.093 69.402 99.441 1.00 47.34 490 LEU A C 1
ATOM 3395 O O . LEU A 1 490 ? 61.181 69.844 99.789 1.00 50.78 490 LEU A O 1
ATOM 3400 N N . ARG A 1 491 ? 59.582 68.291 99.928 1.00 43.96 491 ARG A N 1
ATOM 3401 C CA . ARG A 1 491 ? 60.311 67.544 100.918 1.00 49.85 491 ARG A CA 1
ATOM 3402 C C . ARG A 1 491 ? 61.682 67.142 100.381 1.00 49.13 491 ARG A C 1
ATOM 3403 O O . ARG A 1 491 ? 62.718 67.687 100.789 1.00 48.69 491 ARG A O 1
ATOM 3411 N N . HIS A 1 492 ? 61.704 66.334 99.338 1.00 48.90 492 HIS A N 1
ATOM 3412 C CA . HIS A 1 492 ? 62.925 65.673 98.926 1.00 47.01 492 HIS A CA 1
ATOM 3413 C C . HIS A 1 492 ? 64.017 66.689 98.651 1.00 51.09 492 HIS A C 1
ATOM 3414 O O . HIS A 1 492 ? 65.157 66.503 99.044 1.00 53.82 492 HIS A O 1
ATOM 3421 N N . ASN A 1 493 ? 63.670 67.771 97.984 1.00 50.51 493 ASN A N 1
ATOM 3422 C CA . ASN A 1 493 ? 64.580 68.887 97.813 1.00 43.83 493 ASN A CA 1
ATOM 3423 C C . ASN A 1 493 ? 64.910 69.615 99.100 1.00 50.62 493 ASN A C 1
ATOM 3424 O O . ASN A 1 493 ? 66.024 70.073 99.290 1.00 57.66 493 ASN A O 1
ATOM 3429 N N . ASP A 1 494 ? 63.925 69.712 99.982 1.00 53.86 494 ASP A N 1
ATOM 3430 C CA . ASP A 1 494 ? 64.039 70.493 101.212 1.00 59.49 494 ASP A CA 1
ATOM 3431 C C . ASP A 1 494 ? 63.744 71.982 101.097 1.00 57.55 494 ASP A C 1
ATOM 3432 O O . ASP A 1 494 ? 64.173 72.764 101.930 1.00 61.49 494 ASP A O 1
ATOM 3437 N N . ILE A 1 495 ? 63.016 72.368 100.062 1.00 49.60 495 ILE A N 1
ATOM 3438 C CA . ILE A 1 495 ? 62.499 73.723 99.949 1.00 49.03 495 ILE A CA 1
ATOM 3439 C C . ILE A 1 495 ? 61.542 73.996 101.099 1.00 53.98 495 ILE A C 1
ATOM 3440 O O . ILE A 1 495 ? 60.757 73.138 101.464 1.00 58.29 495 ILE A O 1
ATOM 3445 N N . ASP A 1 496 ? 61.583 75.194 101.665 1.00 50.80 496 ASP A N 1
ATOM 3446 C CA . ASP A 1 496 ? 60.743 75.478 102.818 1.00 60.72 496 ASP A CA 1
ATOM 3447 C C . ASP A 1 496 ? 59.310 75.741 102.400 1.00 55.99 496 ASP A C 1
ATOM 3448 O O . ASP A 1 496 ? 59.032 76.669 101.661 1.00 51.52 496 ASP A O 1
ATOM 3453 N N . MET A 1 497 ? 58.402 74.937 102.928 1.00 54.76 497 MET A N 1
ATOM 3454 C CA . MET A 1 497 ? 56.956 75.053 102.642 1.00 46.76 497 MET A CA 1
ATOM 3455 C C . MET A 1 497 ? 56.290 76.418 102.838 1.00 46.71 497 MET A C 1
ATOM 3456 O O . MET A 1 497 ? 55.142 76.577 102.458 1.00 47.56 497 MET A O 1
ATOM 3461 N N . THR A 1 498 ? 56.983 77.313 103.528 1.00 51.47 498 THR A N 1
ATOM 3462 C CA . THR A 1 498 ? 56.470 78.636 103.848 1.00 51.42 498 THR A CA 1
ATOM 3463 C C . THR A 1 498 ? 56.814 79.679 102.807 1.00 49.59 498 THR A C 1
ATOM 3464 O O . THR A 1 498 ? 56.120 80.671 102.662 1.00 52.90 498 THR A O 1
ATOM 3468 N N . THR A 1 499 ? 57.920 79.470 102.114 1.00 55.93 499 THR A N 1
ATOM 3469 C CA . THR A 1 499 ? 58.379 80.429 101.125 1.00 45.93 499 THR A CA 1
ATOM 3470 C C . THR A 1 499 ? 58.326 79.915 99.695 1.00 47.32 499 THR A C 1
ATOM 3471 O O . THR A 1 499 ? 58.945 80.502 98.822 1.00 54.77 499 THR A O 1
ATOM 3475 N N . VAL A 1 500 ? 57.648 78.826 99.432 1.00 45.09 500 VAL A N 1
ATOM 3476 C CA . VAL A 1 500 ? 57.664 78.324 98.085 1.00 45.56 500 VAL A CA 1
ATOM 3477 C C . VAL A 1 500 ? 57.186 79.374 97.150 1.00 47.04 500 VAL A C 1
ATOM 3478 O O . VAL A 1 500 ? 56.190 80.002 97.393 1.00 49.60 500 VAL A O 1
ATOM 3482 N N . ASN A 1 501 ? 57.899 79.550 96.063 1.00 43.99 501 ASN A N 1
ATOM 3483 C CA . ASN A 1 501 ? 57.518 80.536 95.107 1.00 42.93 501 ASN A CA 1
ATOM 3484 C C . ASN A 1 501 ? 57.752 80.039 93.740 1.00 39.25 501 ASN A C 1
ATOM 3485 O O . ASN A 1 501 ? 58.241 78.985 93.559 1.00 44.87 501 ASN A O 1
ATOM 3490 N N . THR A 1 502 ? 57.372 80.838 92.781 1.00 45.84 502 THR A N 1
ATOM 3491 C CA . THR A 1 502 ? 57.472 80.489 91.405 1.00 42.50 502 THR A CA 1
ATOM 3492 C C . THR A 1 502 ? 58.896 80.563 90.945 1.00 40.87 502 THR A C 1
ATOM 3493 O O . THR A 1 502 ? 59.301 79.811 90.112 1.00 43.67 502 THR A O 1
ATOM 3497 N N . ASP A 1 503 ? 59.661 81.472 91.506 1.00 36.47 503 ASP A N 1
ATOM 3498 C CA . ASP A 1 503 ? 60.983 81.721 91.008 1.00 36.85 503 ASP A CA 1
ATOM 3499 C C . ASP A 1 503 ? 61.881 80.558 91.288 1.00 47.83 503 ASP A C 1
ATOM 3500 O O . ASP A 1 503 ? 62.676 80.215 90.469 1.00 51.53 503 ASP A O 1
ATOM 3505 N N . ASP A 1 504 ? 61.751 79.962 92.457 1.00 44.42 504 ASP A N 1
ATOM 3506 C CA . ASP A 1 504 ? 62.552 78.816 92.851 1.00 46.60 504 ASP A CA 1
ATOM 3507 C C . ASP A 1 504 ? 62.215 77.568 92.063 1.00 48.23 504 ASP A C 1
ATOM 3508 O O . ASP A 1 504 ? 63.083 76.788 91.706 1.00 50.99 504 ASP A O 1
ATOM 3513 N N . PHE A 1 505 ? 60.932 77.383 91.814 1.00 46.87 505 PHE A N 1
ATOM 3514 C CA . PHE A 1 505 ? 60.446 76.233 91.081 1.00 42.32 505 PHE A CA 1
ATOM 3515 C C . PHE A 1 505 ? 60.959 76.200 89.659 1.00 43.20 505 PHE A C 1
ATOM 3516 O O . PHE A 1 505 ? 61.227 75.136 89.128 1.00 46.74 505 PHE A O 1
ATOM 3524 N N . SER A 1 506 ? 61.045 77.358 89.022 1.00 37.95 506 SER A N 1
ATOM 3525 C CA . SER A 1 506 ? 61.615 77.413 87.689 1.00 36.17 506 SER A CA 1
ATOM 3526 C C . SER A 1 506 ? 63.087 77.029 87.627 1.00 37.22 506 SER A C 1
ATOM 3527 O O . SER A 1 506 ? 63.466 76.209 86.815 1.00 34.87 506 SER A O 1
ATOM 3530 N N . ARG A 1 507 ? 63.911 77.557 88.521 1.00 32.40 507 ARG A N 1
ATOM 3531 C CA . ARG A 1 507 ? 65.314 77.160 88.529 1.00 37.66 507 ARG A CA 1
ATOM 3532 C C . ARG A 1 507 ? 65.516 75.706 89.005 1.00 39.71 507 ARG A C 1
ATOM 3533 O O . ARG A 1 507 ? 66.619 75.153 88.845 1.00 38.87 507 ARG A O 1
ATOM 3541 N N . LEU A 1 508 ? 64.488 75.124 89.637 1.00 35.97 508 LEU A N 1
ATOM 3542 C CA . LEU A 1 508 ? 64.517 73.724 90.024 1.00 37.77 508 LEU A CA 1
ATOM 3543 C C . LEU A 1 508 ? 64.222 72.854 88.809 1.00 47.99 508 LEU A C 1
ATOM 3544 O O . LEU A 1 508 ? 64.855 71.805 88.611 1.00 48.64 508 LEU A O 1
ATOM 3549 N N . HIS A 1 509 ? 63.256 73.281 87.994 1.00 43.15 509 HIS A N 1
ATOM 3550 C CA . HIS A 1 509 ? 63.031 72.639 86.703 1.00 39.64 509 HIS A CA 1
ATOM 3551 C C . HIS A 1 509 ? 64.319 72.488 85.910 1.00 40.90 509 HIS A C 1
ATOM 3552 O O . HIS A 1 509 ? 64.597 71.421 85.364 1.00 39.88 509 HIS A O 1
ATOM 3559 N N . ALA A 1 510 ? 65.105 73.563 85.871 1.00 37.13 510 ALA A N 1
ATOM 3560 C CA . ALA A 1 510 ? 66.293 73.633 85.016 1.00 32.25 510 ALA A CA 1
ATOM 3561 C C . ALA A 1 510 ? 67.266 72.533 85.309 1.00 39.05 510 ALA A C 1
ATOM 3562 O O . ALA A 1 510 ? 67.803 71.940 84.384 1.00 40.21 510 ALA A O 1
ATOM 3564 N N . LYS A 1 511 ? 67.489 72.280 86.599 1.00 38.83 511 LYS A N 1
ATOM 3565 C CA . LYS A 1 511 ? 68.406 71.223 87.040 1.00 39.79 511 LYS A CA 1
ATOM 3566 C C . LYS A 1 511 ? 67.768 69.886 86.929 1.00 38.03 511 LYS A C 1
ATOM 3567 O O . LYS A 1 511 ? 68.380 68.961 86.429 1.00 40.00 511 LYS A O 1
ATOM 3573 N N . GLU A 1 512 ? 66.540 69.774 87.411 1.00 38.79 512 GLU A N 1
ATOM 3574 C CA . GLU A 1 512 ? 65.769 68.555 87.215 1.00 41.77 512 GLU A CA 1
ATOM 3575 C C . GLU A 1 512 ? 65.967 68.044 85.796 1.00 40.83 512 GLU A C 1
ATOM 3576 O O . GLU A 1 512 ? 66.170 66.850 85.619 1.00 47.23 512 GLU A O 1
ATOM 3582 N N . GLU A 1 513 ? 65.923 68.935 84.816 1.00 38.13 513 GLU A N 1
ATOM 3583 C CA . GLU A 1 513 ? 66.205 68.566 83.439 1.00 33.09 513 GLU A CA 1
ATOM 3584 C C . GLU A 1 513 ? 67.635 68.099 83.233 1.00 35.34 513 GLU A C 1
ATOM 3585 O O . GLU A 1 513 ? 67.870 67.138 82.529 1.00 43.57 513 GLU A O 1
ATOM 3591 N N . LEU A 1 514 ? 68.587 68.793 83.839 1.00 40.69 514 LEU A N 1
ATOM 3592 C CA . LEU A 1 514 ? 69.984 68.408 83.766 1.00 34.99 514 LEU A CA 1
ATOM 3593 C C . LEU A 1 514 ? 70.183 67.077 84.446 1.00 33.89 514 LEU A C 1
ATOM 3594 O O . LEU A 1 514 ? 70.943 66.248 83.984 1.00 40.88 514 LEU A O 1
ATOM 3599 N N . ASP A 1 515 ? 69.502 66.892 85.565 1.00 31.32 515 ASP A N 1
ATOM 3600 C CA . ASP A 1 515 ? 69.633 65.681 86.355 1.00 32.84 515 ASP A CA 1
ATOM 3601 C C . ASP A 1 515 ? 69.168 64.443 85.601 1.00 36.75 515 ASP A C 1
ATOM 3602 O O . ASP A 1 515 ? 69.761 63.384 85.714 1.00 39.65 515 ASP A O 1
ATOM 3607 N N . LEU A 1 516 ? 68.086 64.564 84.853 1.00 33.84 516 LEU A N 1
ATOM 3608 C CA . LEU A 1 516 ? 67.612 63.438 84.078 1.00 36.99 516 LEU A CA 1
ATOM 3609 C C . LEU A 1 516 ? 68.649 63.068 83.041 1.00 35.83 516 LEU A C 1
ATOM 3610 O O . LEU A 1 516 ? 68.904 61.903 82.802 1.00 41.03 516 LEU A O 1
ATOM 3615 N N . GLU A 1 517 ? 69.234 64.073 82.412 1.00 34.32 517 GLU A N 1
ATOM 3616 C CA . GLU A 1 517 ? 70.269 63.849 81.424 1.00 36.31 517 GLU A CA 1
ATOM 3617 C C . GLU A 1 517 ? 71.524 63.235 82.013 1.00 36.29 517 GLU A C 1
ATOM 3618 O O . GLU A 1 517 ? 72.106 62.340 81.436 1.00 37.42 517 GLU A O 1
ATOM 3624 N N . LEU A 1 518 ? 71.936 63.719 83.171 1.00 35.34 518 LEU A N 1
ATOM 3625 C CA . LEU A 1 518 ? 73.140 63.218 83.797 1.00 33.82 518 LEU A CA 1
ATOM 3626 C C . LEU A 1 518 ? 73.005 61.752 84.159 1.00 40.44 518 LEU A C 1
ATOM 3627 O O . LEU A 1 518 ? 73.912 60.972 83.935 1.00 44.77 518 LEU A O 1
ATOM 3632 N N . ILE A 1 519 ? 71.866 61.378 84.717 1.00 38.00 519 ILE A N 1
ATOM 3633 C CA . ILE A 1 519 ? 71.635 60.002 85.115 1.00 38.08 519 ILE A CA 1
ATOM 3634 C C . ILE A 1 519 ? 71.610 59.061 83.922 1.00 40.80 519 ILE A C 1
ATOM 3635 O O . ILE A 1 519 ? 72.126 57.962 83.985 1.00 44.30 519 ILE A O 1
ATOM 3640 N N . THR A 1 520 ? 71.001 59.502 82.835 1.00 36.75 520 THR A N 1
ATOM 3641 C CA . THR A 1 520 ? 70.979 58.729 81.609 1.00 38.13 520 THR A CA 1
ATOM 3642 C C . THR A 1 520 ? 72.403 58.565 81.108 1.00 38.48 520 THR A C 1
ATOM 3643 O O . THR A 1 520 ? 72.762 57.538 80.559 1.00 36.52 520 THR A O 1
ATOM 3647 N N . PHE A 1 521 ? 73.202 59.606 81.285 1.00 37.65 521 PHE A N 1
ATOM 3648 C CA . PHE A 1 521 ? 74.607 59.587 80.920 1.00 40.65 521 PHE A CA 1
ATOM 3649 C C . PHE A 1 521 ? 75.366 58.540 81.718 1.00 40.21 521 PHE A C 1
ATOM 3650 O O . PHE A 1 521 ? 76.227 57.858 81.195 1.00 42.12 521 PHE A O 1
ATOM 3658 N N . PHE A 1 522 ? 75.074 58.442 82.988 1.00 41.85 522 PHE A N 1
ATOM 3659 C CA . PHE A 1 522 ? 75.667 57.464 83.843 1.00 42.17 522 PHE A CA 1
ATOM 3660 C C . PHE A 1 522 ? 75.258 56.091 83.399 1.00 47.33 522 PHE A C 1
ATOM 3661 O O . PHE A 1 522 ? 75.917 55.124 83.670 1.00 52.76 522 PHE A O 1
ATOM 3669 N N . ALA A 1 523 ? 74.144 56.012 82.719 1.00 40.38 523 ALA A N 1
ATOM 3670 C CA . ALA A 1 523 ? 73.583 54.754 82.361 1.00 36.44 523 ALA A CA 1
ATOM 3671 C C . ALA A 1 523 ? 73.979 54.325 81.011 1.00 49.13 523 ALA A C 1
ATOM 3672 O O . ALA A 1 523 ? 73.548 53.300 80.582 1.00 63.85 523 ALA A O 1
ATOM 3674 N N . SER A 1 524 ? 74.777 55.104 80.319 1.00 43.57 524 SER A N 1
ATOM 3675 C CA . SER A 1 524 ? 75.235 54.708 79.017 1.00 46.36 524 SER A CA 1
ATOM 3676 C C . SER A 1 524 ? 76.641 54.333 79.216 1.00 48.20 524 SER A C 1
ATOM 3677 O O . SER A 1 524 ? 77.143 53.448 78.599 1.00 49.15 524 SER A O 1
ATOM 3680 N N . THR A 1 525 ? 77.277 55.021 80.120 1.00 42.88 525 THR A N 1
ATOM 3681 C CA . THR A 1 525 ? 78.631 54.673 80.476 1.00 50.75 525 THR A CA 1
ATOM 3682 C C . THR A 1 525 ? 78.711 53.331 81.189 1.00 52.21 525 THR A C 1
ATOM 3683 O O . THR A 1 525 ? 79.642 52.580 80.987 1.00 54.52 525 THR A O 1
ATOM 3687 N N . ASN A 1 526 ? 77.692 53.009 81.965 1.00 53.12 526 ASN A N 1
ATOM 3688 C CA . ASN A 1 526 ? 77.530 51.657 82.479 1.00 60.42 526 ASN A CA 1
ATOM 3689 C C . ASN A 1 526 ? 77.301 50.630 81.363 1.00 57.50 526 ASN A C 1
ATOM 3690 O O . ASN A 1 526 ? 77.781 49.520 81.459 1.00 56.14 526 ASN A O 1
ATOM 3695 N N . MET A 1 527 ? 76.564 50.988 80.324 1.00 54.69 527 MET A N 1
ATOM 3696 C CA . MET A 1 527 ? 76.436 50.105 79.177 1.00 55.41 527 MET A CA 1
ATOM 3697 C C . MET A 1 527 ? 77.768 49.913 78.459 1.00 59.21 527 MET A C 1
ATOM 3698 O O . MET A 1 527 ? 78.080 48.832 77.998 1.00 64.63 527 MET A O 1
ATOM 3703 N N . GLU A 1 528 ? 78.541 50.981 78.350 1.00 59.43 528 GLU A N 1
ATOM 3704 C CA . GLU A 1 528 ? 79.871 50.900 77.772 1.00 58.03 528 GLU A CA 1
ATOM 3705 C C . GLU A 1 528 ? 80.792 50.057 78.627 1.00 60.50 528 GLU A C 1
ATOM 3706 O O . GLU A 1 528 ? 81.603 49.309 78.118 1.00 61.50 528 GLU A O 1
ATOM 3712 N N . LEU A 1 529 ? 80.658 50.193 79.934 1.00 62.19 529 LEU A N 1
ATOM 3713 C CA . LEU A 1 529 ? 81.515 49.486 80.866 1.00 63.60 529 LEU A CA 1
ATOM 3714 C C . LEU A 1 529 ? 81.174 48.013 80.904 1.00 62.95 529 LEU A C 1
ATOM 3715 O O . LEU A 1 529 ? 82.033 47.177 81.105 1.00 65.86 529 LEU A O 1
ATOM 3720 N N . ASN A 1 530 ? 79.914 47.697 80.670 1.00 61.32 530 ASN A N 1
ATOM 3721 C CA . ASN A 1 530 ? 79.515 46.311 80.625 1.00 63.42 530 ASN A CA 1
ATOM 3722 C C . ASN A 1 530 ? 80.222 45.603 79.492 1.00 66.23 530 ASN A C 1
ATOM 3723 O O . ASN A 1 530 ? 80.619 44.456 79.631 1.00 75.56 530 ASN A O 1
ATOM 3728 N N . LYS A 1 531 ? 80.366 46.272 78.357 1.00 63.65 531 LYS A N 1
ATOM 3729 C CA . LYS A 1 531 ? 81.070 45.655 77.249 1.00 66.39 531 LYS A CA 1
ATOM 3730 C C . LYS A 1 531 ? 82.534 45.382 77.573 1.00 70.42 531 LYS A C 1
ATOM 3731 O O . LYS A 1 531 ? 83.040 44.304 77.303 1.00 82.79 531 LYS A O 1
ATOM 3737 N N . ILE A 1 532 ? 83.219 46.359 78.148 1.00 65.89 532 ILE A N 1
ATOM 3738 C CA . ILE A 1 532 ? 84.618 46.173 78.524 1.00 68.13 532 ILE A CA 1
ATOM 3739 C C . ILE A 1 532 ? 84.825 45.190 79.680 1.00 71.46 532 ILE A C 1
ATOM 3740 O O . ILE A 1 532 ? 85.768 44.411 79.682 1.00 77.32 532 ILE A O 1
ATOM 3745 N N . PHE A 1 533 ? 83.936 45.255 80.663 1.00 69.79 533 PHE A N 1
ATOM 3746 C CA . PHE A 1 533 ? 84.058 44.490 81.897 1.00 67.35 533 PHE A CA 1
ATOM 3747 C C . PHE A 1 533 ? 82.894 43.532 82.081 1.00 74.04 533 PHE A C 1
ATOM 3748 O O . PHE A 1 533 ? 81.747 43.882 81.847 1.00 75.80 533 PHE A O 1
ATOM 3756 N N . SER A 1 534 ? 83.182 42.317 82.506 1.00 75.55 534 SER A N 1
ATOM 3757 C CA . SER A 1 534 ? 82.119 41.371 82.780 1.00 79.69 534 SER A CA 1
ATOM 3758 C C . SER A 1 534 ? 82.439 40.644 84.062 1.00 86.34 534 SER A C 1
ATOM 3759 O O . SER A 1 534 ? 83.575 40.669 84.516 1.00 87.14 534 SER A O 1
ATOM 3762 N N . ARG A 1 535 ? 81.432 40.031 84.666 1.00 84.88 535 ARG A N 1
ATOM 3763 C CA . ARG A 1 535 ? 81.622 39.341 85.931 1.00 92.73 535 ARG A CA 1
ATOM 3764 C C . ARG A 1 535 ? 82.557 38.146 85.790 1.00 99.34 535 ARG A C 1
ATOM 3765 O O . ARG A 1 535 ? 82.599 37.496 84.752 1.00 105.28 535 ARG A O 1
ATOM 3773 N N . GLU A 1 536 ? 83.314 37.873 86.843 1.00 99.08 536 GLU A N 1
ATOM 3774 C CA . GLU A 1 536 ? 84.280 36.785 86.849 1.00 104.98 536 GLU A CA 1
ATOM 3775 C C . GLU A 1 536 ? 83.585 35.449 86.661 1.00 107.67 536 GLU A C 1
ATOM 3776 O O . GLU A 1 536 ? 84.090 34.552 85.995 1.00 109.48 536 GLU A O 1
ATOM 3782 N N . ASN A 1 537 ? 82.457 35.279 87.325 1.00 110.53 537 ASN A N 1
ATOM 3783 C CA . ASN A 1 537 ? 81.811 33.981 87.372 1.00 115.93 537 ASN A CA 1
ATOM 3784 C C . ASN A 1 537 ? 81.228 33.524 86.041 1.00 120.63 537 ASN A C 1
ATOM 3785 O O . ASN A 1 537 ? 80.827 34.331 85.216 1.00 122.37 537 ASN A O 1
ATOM 3790 N N . ILE A 1 538 ? 81.198 32.214 85.844 1.00 121.44 538 ILE A N 1
ATOM 3791 C CA . ILE A 1 538 ? 80.547 31.616 84.692 1.00 123.81 538 ILE A CA 1
ATOM 3792 C C . ILE A 1 538 ? 79.069 31.939 84.742 1.00 125.95 538 ILE A C 1
ATOM 3793 O O . ILE A 1 538 ? 78.440 32.162 83.715 1.00 124.15 538 ILE A O 1
ATOM 3798 N N . ASN A 1 539 ? 78.533 31.923 85.961 1.00 130.97 539 ASN A N 1
ATOM 3799 C CA . ASN A 1 539 ? 77.091 31.921 86.248 1.00 130.40 539 ASN A CA 1
ATOM 3800 C C . ASN A 1 539 ? 76.243 33.120 85.809 1.00 130.12 539 ASN A C 1
ATOM 3801 O O . ASN A 1 539 ? 75.104 32.947 85.367 1.00 128.31 539 ASN A O 1
ATOM 3806 N N . ASN A 1 540 ? 76.766 34.329 85.950 1.00 127.02 540 ASN A N 1
ATOM 3807 C CA . ASN A 1 540 ? 75.956 35.497 85.660 1.00 127.35 540 ASN A CA 1
ATOM 3808 C C . ASN A 1 540 ? 76.412 36.273 84.442 1.00 122.07 540 ASN A C 1
ATOM 3809 O O . ASN A 1 540 ? 77.564 36.666 84.346 1.00 118.62 540 ASN A O 1
ATOM 3814 N N . ASP A 1 541 ? 75.484 36.484 83.516 1.00 123.94 541 ASP A N 1
ATOM 3815 C CA . ASP A 1 541 ? 75.688 37.334 82.346 1.00 125.13 541 ASP A CA 1
ATOM 3816 C C . ASP A 1 541 ? 74.920 38.641 82.510 1.00 119.33 541 ASP A C 1
ATOM 3817 O O . ASP A 1 541 ? 74.734 39.399 81.557 1.00 107.35 541 ASP A O 1
ATOM 3822 N N . GLU A 1 542 ? 74.446 38.863 83.730 1.00 119.39 542 GLU A N 1
ATOM 3823 C CA . GLU A 1 542 ? 73.648 40.026 84.081 1.00 106.63 542 GLU A CA 1
ATOM 3824 C C . GLU A 1 542 ? 74.481 41.294 84.148 1.00 96.91 542 GLU A C 1
ATOM 3825 O O . GLU A 1 542 ? 75.700 41.237 84.276 1.00 90.86 542 GLU A O 1
ATOM 3831 N N . ASN A 1 543 ? 73.801 42.432 84.052 1.00 89.81 543 ASN A N 1
ATOM 3832 C CA . ASN A 1 543 ? 74.436 43.743 84.066 1.00 80.81 543 ASN A CA 1
ATOM 3833 C C . ASN A 1 543 ? 75.140 44.071 85.368 1.00 78.99 543 ASN A C 1
ATOM 3834 O O . ASN A 1 543 ? 74.694 43.692 86.435 1.00 77.62 543 ASN A O 1
ATOM 3839 N N . ILE A 1 544 ? 76.237 44.797 85.259 1.00 74.33 544 ILE A N 1
ATOM 3840 C CA . ILE A 1 544 ? 77.008 45.205 86.409 1.00 68.26 544 ILE A CA 1
ATOM 3841 C C . ILE A 1 544 ? 76.765 46.675 86.661 1.00 74.36 544 ILE A C 1
ATOM 3842 O O . ILE A 1 544 ? 77.076 47.512 85.824 1.00 84.10 544 ILE A O 1
ATOM 3847 N N . ASP A 1 545 ? 76.209 46.993 87.818 1.00 69.50 545 ASP A N 1
ATOM 3848 C CA . ASP A 1 545 ? 75.960 48.376 88.150 1.00 66.30 545 ASP A CA 1
ATOM 3849 C C . ASP A 1 545 ? 77.214 48.872 88.809 1.00 65.72 545 ASP A C 1
ATOM 3850 O O . ASP A 1 545 ? 77.434 48.655 89.989 1.00 73.84 545 ASP A O 1
ATOM 3855 N N . PHE A 1 546 ? 78.057 49.530 88.039 1.00 68.00 546 PHE A N 1
ATOM 3856 C CA . PHE A 1 546 ? 79.299 50.030 88.587 1.00 67.54 546 PHE A CA 1
ATOM 3857 C C . PHE A 1 546 ? 79.058 51.095 89.637 1.00 73.70 546 PHE A C 1
ATOM 3858 O O . PHE A 1 546 ? 79.741 51.146 90.651 1.00 82.10 546 PHE A O 1
ATOM 3866 N N . PHE A 1 547 ? 78.076 51.944 89.385 1.00 70.75 547 PHE A N 1
ATOM 3867 C CA . PHE A 1 547 ? 77.775 53.050 90.272 1.00 66.58 547 PHE A CA 1
ATOM 3868 C C . PHE A 1 547 ? 76.570 52.698 91.115 1.00 71.25 547 PHE A C 1
ATOM 3869 O O . PHE A 1 547 ? 75.580 52.197 90.605 1.00 79.94 547 PHE A O 1
ATOM 3877 N N . GLY A 1 548 ? 76.667 52.929 92.414 1.00 76.30 548 GLY A N 1
ATOM 3878 C CA . GLY A 1 548 ? 75.614 52.514 93.318 1.00 83.54 548 GLY A CA 1
ATOM 3879 C C . GLY A 1 548 ? 75.737 51.045 93.670 1.00 84.31 548 GLY A C 1
ATOM 3880 O O . GLY A 1 548 ? 74.852 50.467 94.289 1.00 91.66 548 GLY A O 1
ATOM 3881 N N . GLY A 1 549 ? 76.845 50.439 93.272 1.00 82.05 549 GLY A N 1
ATOM 3882 C CA . GLY A 1 549 ? 77.111 49.060 93.619 1.00 91.08 549 GLY A CA 1
ATOM 3883 C C . GLY A 1 549 ? 76.858 48.787 95.089 1.00 90.41 549 GLY A C 1
ATOM 3884 O O . GLY A 1 549 ? 77.649 48.120 95.756 1.00 92.33 549 GLY A O 1
ATOM 3885 N N . LYS A 1 553 ? 82.682 42.930 94.170 1.00 89.69 553 LYS A N 1
ATOM 3886 C CA . LYS A 1 553 ? 83.613 43.818 93.498 1.00 82.00 553 LYS A CA 1
ATOM 3887 C C . LYS A 1 553 ? 84.858 43.061 93.098 1.00 90.81 553 LYS A C 1
ATOM 3888 O O . LYS A 1 553 ? 85.968 43.466 93.403 1.00 101.31 553 LYS A O 1
ATOM 3890 N N . ASN A 1 554 ? 84.666 41.959 92.395 1.00 93.48 554 ASN A N 1
ATOM 3891 C CA . ASN A 1 554 ? 85.783 41.195 91.884 1.00 97.90 554 ASN A CA 1
ATOM 3892 C C . ASN A 1 554 ? 85.519 40.975 90.411 1.00 94.47 554 ASN A C 1
ATOM 3893 O O . ASN A 1 554 ? 85.238 39.873 89.961 1.00 97.72 554 ASN A O 1
ATOM 3898 N N . TYR A 1 555 ? 85.600 42.065 89.667 1.00 94.05 555 TYR A N 1
ATOM 3899 C CA . TYR A 1 555 ? 85.393 42.040 88.237 1.00 91.52 555 TYR A CA 1
ATOM 3900 C C . TYR A 1 555 ? 86.571 41.437 87.520 1.00 88.04 555 TYR A C 1
ATOM 3901 O O . TYR A 1 555 ? 87.699 41.512 87.980 1.00 92.95 555 TYR A O 1
ATOM 3910 N N . VAL A 1 556 ? 86.281 40.847 86.377 1.00 87.94 556 VAL A N 1
ATOM 3911 C CA . VAL A 1 556 ? 87.283 40.314 85.493 1.00 82.25 556 VAL A CA 1
ATOM 3912 C C . VAL A 1 556 ? 86.903 40.847 84.124 1.00 81.48 556 VAL A C 1
ATOM 3913 O O . VAL A 1 556 ? 85.744 41.155 83.866 1.00 86.78 556 VAL A O 1
ATOM 3917 N N . LEU A 1 557 ? 87.883 40.949 83.248 1.00 73.94 557 LEU A N 1
ATOM 3918 C CA . LEU A 1 557 ? 87.666 41.541 81.954 1.00 69.80 557 LEU A CA 1
ATOM 3919 C C . LEU A 1 557 ? 86.674 40.742 81.137 1.00 71.91 557 LEU A C 1
ATOM 3920 O O . LEU A 1 557 ? 86.599 39.534 81.251 1.00 73.69 557 LEU A O 1
ATOM 3925 N N . ASP A 1 558 ? 85.884 41.437 80.335 1.00 80.20 558 ASP A N 1
ATOM 3926 C CA . ASP A 1 558 ? 84.930 40.786 79.457 1.00 84.92 558 ASP A CA 1
ATOM 3927 C C . ASP A 1 558 ? 85.662 40.068 78.355 1.00 86.33 558 ASP A C 1
ATOM 3928 O O . ASP A 1 558 ? 86.726 40.482 77.933 1.00 84.75 558 ASP A O 1
ATOM 3933 N N . LYS A 1 559 ? 85.067 38.987 77.887 1.00 90.51 559 LYS A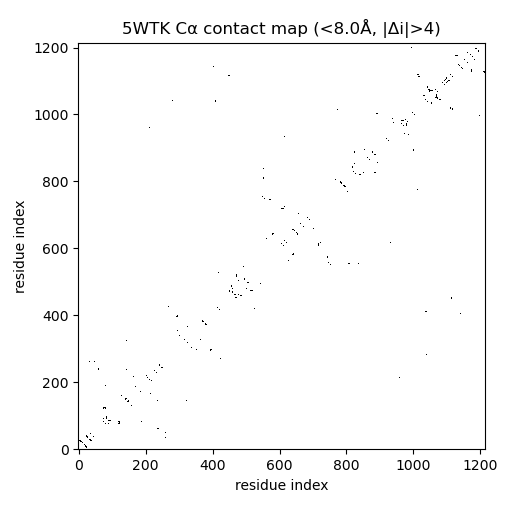 N 1
ATOM 3934 C CA . LYS A 1 559 ? 85.618 38.224 76.788 1.00 94.24 559 LYS A CA 1
ATOM 3935 C C . LYS A 1 559 ? 85.668 39.042 75.511 1.00 99.62 559 LYS A C 1
ATOM 3936 O O . LYS A 1 559 ? 86.610 38.932 74.731 1.00 98.12 559 LYS A O 1
ATOM 3938 N N . LYS A 1 560 ? 84.637 39.844 75.282 1.00 96.62 560 LYS A N 1
ATOM 3939 C CA . LYS A 1 560 ? 84.487 40.512 74.001 1.00 100.97 560 LYS A CA 1
ATOM 3940 C C . LYS A 1 560 ? 85.028 41.935 73.932 1.00 99.47 560 LYS A C 1
ATOM 3941 O O . LYS A 1 560 ? 84.517 42.746 73.170 1.00 101.91 560 LYS A O 1
ATOM 3943 N N . ILE A 1 561 ? 86.063 42.239 74.704 1.00 92.44 561 ILE A N 1
ATOM 3944 C CA . ILE A 1 561 ? 86.635 43.577 74.684 1.00 94.02 561 ILE A CA 1
ATOM 3945 C C . ILE A 1 561 ? 87.297 43.926 73.347 1.00 94.00 561 ILE A C 1
ATOM 3946 O O . ILE A 1 561 ? 87.954 43.103 72.726 1.00 102.12 561 ILE A O 1
ATOM 3951 N N . LEU A 1 562 ? 87.082 45.172 72.931 1.00 94.64 562 LEU A N 1
ATOM 3952 C CA . LEU A 1 562 ? 87.446 45.732 71.643 1.00 95.00 562 LEU A CA 1
ATOM 3953 C C . LEU A 1 562 ? 88.950 45.841 71.509 1.00 98.70 562 LEU A C 1
ATOM 3954 O O . LEU A 1 562 ? 89.497 45.663 70.426 1.00 102.34 562 LEU A O 1
ATOM 3959 N N . ASN A 1 563 ? 89.659 46.167 72.572 1.00 93.10 563 ASN A N 1
ATOM 3960 C CA . ASN A 1 563 ? 91.104 46.280 72.455 1.00 93.72 563 ASN A CA 1
ATOM 3961 C C . ASN A 1 563 ? 91.458 47.686 72.027 1.00 95.35 563 ASN A C 1
ATOM 3962 O O . ASN A 1 563 ? 92.605 48.104 72.098 1.00 87.90 563 ASN A O 1
ATOM 3967 N N . SER A 1 564 ? 90.438 48.423 71.622 1.00 101.44 564 SER A N 1
ATOM 3968 C CA . SER A 1 564 ? 90.504 49.862 71.521 1.00 99.69 564 SER A CA 1
ATOM 3969 C C . SER A 1 564 ? 90.411 50.360 72.942 1.00 91.91 564 SER A C 1
ATOM 3970 O O . SER A 1 564 ? 91.031 51.343 73.318 1.00 89.76 564 SER A O 1
ATOM 3973 N N . LYS A 1 565 ? 89.549 49.691 73.701 1.00 91.65 565 LYS A N 1
ATOM 3974 C CA . LYS A 1 565 ? 89.269 50.002 75.097 1.00 91.01 565 LYS A CA 1
ATOM 3975 C C . LYS A 1 565 ? 90.438 49.787 76.045 1.00 87.53 565 LYS A C 1
ATOM 3976 O O . LYS A 1 565 ? 90.662 50.568 76.966 1.00 85.60 565 LYS A O 1
ATOM 3978 N N . ILE A 1 566 ? 91.199 48.728 75.829 1.00 84.24 566 ILE A N 1
ATOM 3979 C CA . ILE A 1 566 ? 92.248 48.398 76.770 1.00 80.83 566 ILE A CA 1
ATOM 3980 C C . ILE A 1 566 ? 93.217 49.546 76.821 1.00 77.17 566 ILE A C 1
ATOM 3981 O O . ILE A 1 566 ? 93.701 49.903 77.881 1.00 80.34 566 ILE A O 1
ATOM 3986 N N . LYS A 1 567 ? 93.511 50.119 75.668 1.00 80.60 567 LYS A N 1
ATOM 3987 C CA . LYS A 1 567 ? 94.447 51.238 75.633 1.00 77.33 567 LYS A CA 1
ATOM 3988 C C . LYS A 1 567 ? 93.981 52.440 76.445 1.00 79.56 567 LYS A C 1
ATOM 3989 O O . LYS A 1 567 ? 94.761 53.057 77.155 1.00 74.76 567 LYS A O 1
ATOM 3995 N N . ILE A 1 568 ? 92.702 52.769 76.340 1.00 85.27 568 ILE A N 1
ATOM 3996 C CA . ILE A 1 568 ? 92.116 53.784 77.201 1.00 84.87 568 ILE A CA 1
ATOM 3997 C C . ILE A 1 568 ? 91.996 53.290 78.622 1.00 80.94 568 ILE A C 1
ATOM 3998 O O . ILE A 1 568 ? 92.290 54.010 79.556 1.00 79.85 568 ILE A O 1
ATOM 4003 N N . ILE A 1 569 ? 91.529 52.062 78.785 1.00 81.50 569 ILE A N 1
ATOM 4004 C CA . ILE A 1 569 ? 91.374 51.495 80.112 1.00 79.52 569 ILE A CA 1
ATOM 4005 C C . ILE A 1 569 ? 92.697 51.329 80.820 1.00 74.09 569 ILE A C 1
ATOM 4006 O O . ILE A 1 569 ? 92.822 51.626 81.997 1.00 78.34 569 ILE A O 1
ATOM 4011 N N . ARG A 1 570 ? 93.704 50.888 80.080 1.00 72.53 570 ARG A N 1
ATOM 4012 C CA . ARG A 1 570 ? 95.052 50.767 80.613 1.00 74.50 570 ARG A CA 1
ATOM 4013 C C . ARG A 1 570 ? 95.634 52.117 81.016 1.00 77.42 570 ARG A C 1
ATOM 4014 O O . ARG A 1 570 ? 96.309 52.233 82.030 1.00 82.25 570 ARG A O 1
ATOM 4016 N N . ASP A 1 571 ? 95.379 53.135 80.207 1.00 73.75 571 ASP A N 1
ATOM 4017 C CA . ASP A 1 571 ? 95.922 54.462 80.453 1.00 72.53 571 ASP A CA 1
ATOM 4018 C C . ASP A 1 571 ? 95.399 55.017 81.756 1.00 70.50 571 ASP A C 1
ATOM 4019 O O . ASP A 1 571 ? 96.107 55.687 82.495 1.00 64.17 571 ASP A O 1
ATOM 4024 N N . LEU A 1 572 ? 94.139 54.731 82.011 1.00 74.19 572 LEU A N 1
ATOM 4025 C CA . LEU A 1 572 ? 93.437 55.240 83.166 1.00 75.98 572 LEU A CA 1
ATOM 4026 C C . LEU A 1 572 ? 93.893 54.585 84.452 1.00 83.28 572 LEU A C 1
ATOM 4027 O O . LEU A 1 572 ? 93.562 55.043 85.533 1.00 79.17 572 LEU A O 1
ATOM 4032 N N . ASP A 1 573 ? 94.620 53.487 84.327 1.00 83.02 573 ASP A N 1
ATOM 4033 C CA . ASP A 1 573 ? 95.088 52.755 85.491 1.00 84.40 573 ASP A CA 1
ATOM 4034 C C . ASP A 1 573 ? 93.949 51.942 86.063 1.00 79.79 573 ASP A C 1
ATOM 4035 O O . ASP A 1 573 ? 94.002 51.475 87.178 1.00 83.30 573 ASP A O 1
ATOM 4040 N N . PHE A 1 574 ? 92.887 51.807 85.297 1.00 75.99 574 PHE A N 1
ATOM 4041 C CA . PHE A 1 574 ? 91.848 50.869 85.636 1.00 76.55 574 PHE A CA 1
ATOM 4042 C C . PHE A 1 574 ? 92.361 49.443 85.547 1.00 80.51 574 PHE A C 1
ATOM 4043 O O . PHE A 1 574 ? 91.991 48.585 86.336 1.00 78.22 574 PHE A O 1
ATOM 4051 N N . ILE A 1 575 ? 93.212 49.191 84.564 1.00 84.73 575 ILE A N 1
ATOM 4052 C CA . ILE A 1 575 ? 93.708 47.847 84.349 1.00 85.23 575 ILE A CA 1
ATOM 4053 C C . ILE A 1 575 ? 95.193 47.709 84.638 1.00 88.82 575 ILE A C 1
ATOM 4054 O O . ILE A 1 575 ? 96.007 48.475 84.147 1.00 86.31 575 ILE A O 1
ATOM 4059 N N . ASP A 1 576 ? 95.507 46.701 85.439 1.00 99.33 576 ASP A N 1
ATOM 4060 C CA . ASP A 1 576 ? 96.866 46.301 85.775 1.00 102.38 576 ASP A CA 1
ATOM 4061 C C . ASP A 1 576 ? 97.507 45.547 84.613 1.00 103.30 576 ASP A C 1
ATOM 4062 O O . ASP A 1 576 ? 96.834 45.129 83.679 1.00 100.15 576 ASP A O 1
ATOM 4067 N N . ASN A 1 577 ? 98.818 45.376 84.671 1.00 108.94 577 ASN A N 1
ATOM 4068 C CA . ASN A 1 577 ? 99.483 44.642 83.612 1.00 112.92 577 ASN A CA 1
ATOM 4069 C C . ASN A 1 577 ? 98.990 43.210 83.507 1.00 111.39 577 ASN A C 1
ATOM 4070 O O . ASN A 1 577 ? 98.622 42.591 84.500 1.00 108.43 577 ASN A O 1
ATOM 4075 N N . LYS A 1 578 ? 98.957 42.719 82.274 1.00 109.63 578 LYS A N 1
ATOM 4076 C CA . LYS A 1 578 ? 98.414 41.413 81.938 1.00 108.89 578 LYS A CA 1
ATOM 4077 C C . LYS A 1 578 ? 96.910 41.499 81.802 1.00 114.75 578 LYS A C 1
ATOM 4078 O O . LYS A 1 578 ? 96.245 40.491 81.589 1.00 122.68 578 LYS A O 1
ATOM 4080 N N . ASN A 1 579 ? 96.381 42.712 81.907 1.00 111.33 579 ASN A N 1
ATOM 4081 C CA . ASN A 1 579 ? 94.947 42.935 81.789 1.00 106.59 579 ASN A CA 1
ATOM 4082 C C . ASN A 1 579 ? 94.158 42.597 83.051 1.00 102.36 579 ASN A C 1
ATOM 4083 O O . ASN A 1 579 ? 92.945 42.486 83.004 1.00 96.80 579 ASN A O 1
ATOM 4088 N N . ASN A 1 580 ? 94.842 42.405 84.172 1.00 101.50 580 ASN A N 1
ATOM 4089 C CA . ASN A 1 580 ? 94.147 42.229 85.442 1.00 97.12 580 ASN A CA 1
ATOM 4090 C C . ASN A 1 580 ? 93.703 43.552 86.050 1.00 96.28 580 ASN A C 1
ATOM 4091 O O . ASN A 1 580 ? 94.400 44.555 85.943 1.00 98.08 580 ASN A O 1
ATOM 4096 N N . ILE A 1 581 ? 92.535 43.551 86.677 1.00 93.78 581 ILE A N 1
ATOM 4097 C CA . ILE A 1 581 ? 91.891 44.786 87.112 1.00 89.46 581 ILE A CA 1
ATOM 4098 C C . ILE A 1 581 ? 92.608 45.563 88.217 1.00 90.19 581 ILE A C 1
ATOM 4099 O O . ILE A 1 581 ? 93.063 44.995 89.193 1.00 87.86 581 ILE A O 1
ATOM 4104 N N . THR A 1 582 ? 92.682 46.876 88.056 1.00 93.23 582 THR A N 1
ATOM 4105 C CA . THR A 1 582 ? 93.439 47.729 88.969 1.00 88.56 582 THR A CA 1
ATOM 4106 C C . THR A 1 582 ? 92.814 48.004 90.323 1.00 86.87 582 THR A C 1
ATOM 4107 O O . THR A 1 582 ? 91.617 47.892 90.503 1.00 90.00 582 THR A O 1
ATOM 4109 N N . ASN A 1 583 ? 93.660 48.348 91.281 1.00 90.78 583 ASN A N 1
ATOM 4110 C CA . ASN A 1 583 ? 93.213 48.775 92.598 1.00 88.95 583 ASN A CA 1
ATOM 4111 C C . ASN A 1 583 ? 92.431 50.076 92.536 1.00 80.62 583 ASN A C 1
ATOM 4112 O O . ASN A 1 583 ? 91.434 50.240 93.211 1.00 76.76 583 ASN A O 1
ATOM 4117 N N . ASN A 1 584 ? 92.907 51.005 91.722 1.00 82.71 584 ASN A N 1
ATOM 4118 C CA . ASN A 1 584 ? 92.324 52.335 91.650 1.00 82.15 584 ASN A CA 1
ATOM 4119 C C . ASN A 1 584 ? 90.895 52.359 91.156 1.00 79.13 584 ASN A C 1
ATOM 4120 O O . ASN A 1 584 ? 90.094 53.172 91.583 1.00 84.16 584 ASN A O 1
ATOM 4125 N N . PHE A 1 585 ? 90.593 51.489 90.222 1.00 73.45 585 PHE A N 1
ATOM 4126 C CA . PHE A 1 585 ? 89.306 51.495 89.590 1.00 69.51 585 PHE A CA 1
ATOM 4127 C C . PHE A 1 585 ? 88.272 51.274 90.667 1.00 80.66 585 PHE A C 1
ATOM 4128 O O . PHE A 1 585 ? 87.193 51.842 90.628 1.00 86.32 585 PHE A O 1
ATOM 4136 N N . ILE A 1 586 ? 88.599 50.425 91.624 1.00 83.61 586 ILE A N 1
ATOM 4137 C CA . ILE A 1 586 ? 87.718 50.151 92.754 1.00 82.11 586 ILE A CA 1
ATOM 4138 C C . ILE A 1 586 ? 87.427 51.323 93.712 1.00 78.06 586 ILE A C 1
ATOM 4139 O O . ILE A 1 586 ? 86.323 51.430 94.211 1.00 84.47 586 ILE A O 1
ATOM 4144 N N . ARG A 1 587 ? 88.402 52.173 94.009 1.00 75.83 587 ARG A N 1
ATOM 4145 C CA . ARG A 1 587 ? 88.111 53.335 94.852 1.00 80.03 587 ARG A CA 1
ATOM 4146 C C . ARG A 1 587 ? 87.983 54.635 94.067 1.00 82.31 587 ARG A C 1
ATOM 4147 O O . ARG A 1 587 ? 87.044 55.396 94.262 1.00 85.24 587 ARG A O 1
ATOM 4149 N N . LYS A 1 588 ? 88.927 54.892 93.180 1.00 77.05 588 LYS A N 1
ATOM 4150 C CA . LYS A 1 588 ? 88.970 56.178 92.534 1.00 74.23 588 LYS A CA 1
ATOM 4151 C C . LYS A 1 588 ? 87.768 56.384 91.648 1.00 77.48 588 LYS A C 1
ATOM 4152 O O . LYS A 1 588 ? 87.140 57.431 91.718 1.00 83.80 588 LYS A O 1
ATOM 4154 N N . PHE A 1 589 ? 87.463 55.398 90.813 1.00 72.22 589 PHE A N 1
ATOM 4155 C CA . PHE A 1 589 ? 86.420 55.562 89.819 1.00 69.84 589 PHE A CA 1
ATOM 4156 C C . PHE A 1 589 ? 85.040 55.116 90.250 1.00 67.05 589 PHE A C 1
ATOM 4157 O O . PHE A 1 589 ? 84.083 55.847 90.112 1.00 68.29 589 PHE A O 1
ATOM 4165 N N . THR A 1 590 ? 84.939 53.921 90.793 1.00 65.61 590 THR A N 1
ATOM 4166 C CA . THR A 1 590 ? 83.658 53.402 91.216 1.00 66.67 590 THR A CA 1
ATOM 4167 C C . THR A 1 590 ? 83.110 54.133 92.421 1.00 65.79 590 THR A C 1
ATOM 4168 O O . THR A 1 590 ? 81.944 54.462 92.459 1.00 63.84 590 THR A O 1
ATOM 4172 N N . LYS A 1 591 ? 83.955 54.398 93.401 1.00 67.68 591 LYS A N 1
ATOM 4173 C CA . LYS A 1 591 ? 83.496 55.071 94.602 1.00 67.97 591 LYS A CA 1
ATOM 4174 C C . LYS A 1 591 ? 83.032 56.488 94.341 1.00 66.06 591 LYS A C 1
ATOM 4175 O O . LYS A 1 591 ? 82.014 56.917 94.866 1.00 58.65 591 LYS A O 1
ATOM 4181 N N . ILE A 1 592 ? 83.785 57.210 93.523 1.00 65.64 592 ILE A N 1
ATOM 4182 C CA . ILE A 1 592 ? 83.432 58.581 93.197 1.00 60.77 592 ILE A CA 1
ATOM 4183 C C . ILE A 1 592 ? 82.204 58.626 92.322 1.00 63.57 592 ILE A C 1
ATOM 4184 O O . ILE A 1 592 ? 81.304 59.413 92.530 1.00 61.72 592 ILE A O 1
ATOM 4189 N N . GLY A 1 593 ? 82.163 57.747 91.342 1.00 61.19 593 GLY A N 1
ATOM 4190 C CA . GLY A 1 593 ? 81.023 57.694 90.446 1.00 54.72 593 GLY A CA 1
ATOM 4191 C C . GLY A 1 593 ? 79.782 57.468 91.255 1.00 53.34 593 GLY A C 1
ATOM 4192 O O . GLY A 1 593 ? 78.793 58.133 91.042 1.00 55.86 593 GLY A O 1
ATOM 4193 N N . THR A 1 594 ? 79.771 56.512 92.180 1.00 55.96 594 THR A N 1
ATOM 4194 C CA . THR A 1 594 ? 78.541 56.282 92.956 1.00 60.50 594 THR A CA 1
ATOM 4195 C C . THR A 1 594 ? 78.105 57.389 93.886 1.00 55.73 594 THR A C 1
ATOM 4196 O O . THR A 1 594 ? 76.958 57.791 93.871 1.00 48.44 594 THR A O 1
ATOM 4200 N N . ASN A 1 595 ? 79.030 57.907 94.676 1.00 54.18 595 ASN A N 1
ATOM 4201 C CA . ASN A 1 595 ? 78.709 59.086 95.499 1.00 55.89 595 ASN A CA 1
ATOM 4202 C C . ASN A 1 595 ? 78.131 60.248 94.665 1.00 56.84 595 ASN A C 1
ATOM 4203 O O . ASN A 1 595 ? 77.163 60.873 95.089 1.00 52.62 595 ASN A O 1
ATOM 4208 N N . GLU A 1 596 ? 78.741 60.515 93.520 1.00 56.01 596 GLU A N 1
ATOM 4209 C CA . GLU A 1 596 ? 78.263 61.489 92.545 1.00 54.28 596 GLU A CA 1
ATOM 4210 C C . GLU A 1 596 ? 76.914 61.150 91.880 1.00 53.14 596 GLU A C 1
ATOM 4211 O O . GLU A 1 596 ? 76.128 62.030 91.591 1.00 46.51 596 GLU A O 1
ATOM 4217 N N . ARG A 1 597 ? 76.687 59.875 91.624 1.00 45.97 597 ARG A N 1
ATOM 4218 C CA . ARG A 1 597 ? 75.424 59.432 91.092 1.00 46.07 597 ARG A CA 1
ATOM 4219 C C . ARG A 1 597 ? 74.336 59.715 92.098 1.00 51.74 597 ARG A C 1
ATOM 4220 O O . ARG A 1 597 ? 73.244 60.098 91.735 1.00 52.32 597 ARG A O 1
ATOM 4228 N N . ASN A 1 598 ? 74.624 59.424 93.360 1.00 51.01 598 ASN A N 1
ATOM 4229 C CA . ASN A 1 598 ? 73.730 59.697 94.483 1.00 46.60 598 ASN A CA 1
ATOM 4230 C C . ASN A 1 598 ? 73.541 61.150 94.909 1.00 48.57 598 ASN A C 1
ATOM 4231 O O . ASN A 1 598 ? 72.550 61.457 95.534 1.00 52.96 598 ASN A O 1
ATOM 4236 N N . ARG A 1 599 ? 74.494 62.037 94.645 1.00 47.36 599 ARG A N 1
ATOM 4237 C CA . ARG A 1 599 ? 74.205 63.471 94.887 1.00 48.13 599 ARG A CA 1
ATOM 4238 C C . ARG A 1 599 ? 73.109 63.941 93.944 1.00 46.46 599 ARG A C 1
ATOM 4239 O O . ARG A 1 599 ? 72.270 64.741 94.321 1.00 45.37 599 ARG A O 1
ATOM 4247 N N . ILE A 1 600 ? 73.105 63.410 92.749 1.00 48.64 600 ILE A N 1
ATOM 4248 C CA . ILE A 1 600 ? 72.113 63.792 91.791 1.00 46.67 600 ILE A CA 1
ATOM 4249 C C . ILE A 1 600 ? 70.781 63.253 92.225 1.00 41.81 600 ILE A C 1
ATOM 4250 O O . ILE A 1 600 ? 69.821 63.959 92.279 1.00 39.47 600 ILE A O 1
ATOM 4255 N N . LEU A 1 601 ? 70.751 61.994 92.573 1.00 36.25 601 LEU A N 1
ATOM 4256 C CA . LEU A 1 601 ? 69.513 61.336 92.855 1.00 40.93 601 LEU A CA 1
ATOM 4257 C C . LEU A 1 601 ? 68.853 61.722 94.154 1.00 48.36 601 LEU A C 1
ATOM 4258 O O . LEU A 1 601 ? 67.652 61.768 94.233 1.00 47.40 601 LEU A O 1
ATOM 4263 N N . HIS A 1 602 ? 69.641 61.982 95.178 1.00 53.11 602 HIS A N 1
ATOM 4264 C CA . HIS A 1 602 ? 69.121 62.174 96.510 1.00 44.09 602 HIS A CA 1
ATOM 4265 C C . HIS A 1 602 ? 69.144 63.598 96.934 1.00 43.10 602 HIS A C 1
ATOM 4266 O O . HIS A 1 602 ? 69.027 63.913 98.091 1.00 44.72 602 HIS A O 1
ATOM 4273 N N . ALA A 1 603 ? 69.273 64.471 95.968 1.00 50.34 603 ALA A N 1
ATOM 4274 C CA . ALA A 1 603 ? 69.239 65.881 96.219 1.00 52.58 603 ALA A CA 1
ATOM 4275 C C . ALA A 1 603 ? 70.195 66.217 97.314 1.00 51.49 603 ALA A C 1
ATOM 4276 O O . ALA A 1 603 ? 70.016 67.142 98.058 1.00 53.24 603 ALA A O 1
ATOM 4278 N N . ILE A 1 604 ? 71.295 65.484 97.338 1.00 55.43 604 ILE A N 1
ATOM 4279 C CA . ILE A 1 604 ? 72.426 65.859 98.153 1.00 58.27 604 ILE A CA 1
ATOM 4280 C C . ILE A 1 604 ? 73.224 66.924 97.425 1.00 62.71 604 ILE A C 1
ATOM 4281 O O . ILE A 1 604 ? 73.580 66.696 96.285 1.00 76.09 604 ILE A O 1
ATOM 4286 N N . SER A 1 605 ? 73.485 68.092 97.999 1.00 56.95 605 SER A N 1
ATOM 4287 C CA . SER A 1 605 ? 72.898 68.540 99.235 1.00 71.35 605 SER A CA 1
ATOM 4288 C C . SER A 1 605 ? 73.954 69.217 100.083 1.00 81.92 605 SER A C 1
ATOM 4289 O O . SER A 1 605 ? 73.708 70.252 100.696 1.00 85.74 605 SER A O 1
ATOM 4291 N N . LYS A 1 606 ? 75.139 68.621 100.084 1.00 75.99 606 LYS A N 1
ATOM 4292 C CA . LYS A 1 606 ? 76.170 68.883 101.076 1.00 73.78 606 LYS A CA 1
ATOM 4293 C C . LYS A 1 606 ? 77.485 69.391 100.500 1.00 75.25 606 LYS A C 1
ATOM 4294 O O . LYS A 1 606 ? 77.520 69.980 99.432 1.00 80.30 606 LYS A O 1
ATOM 4296 N N . GLU A 1 607 ? 78.555 69.156 101.250 1.00 81.22 607 GLU A N 1
ATOM 4297 C CA . GLU A 1 607 ? 79.901 69.635 100.961 1.00 83.24 607 GLU A CA 1
ATOM 4298 C C . GLU A 1 607 ? 80.473 69.091 99.668 1.00 81.26 607 GLU A C 1
ATOM 4299 O O . GLU A 1 607 ? 81.343 69.708 99.066 1.00 82.92 607 GLU A O 1
ATOM 4301 N N . ARG A 1 608 ? 80.026 67.912 99.266 1.00 84.09 608 ARG A N 1
ATOM 4302 C CA . ARG A 1 608 ? 80.549 67.304 98.054 1.00 85.15 608 ARG A CA 1
ATOM 4303 C C . ARG A 1 608 ? 82.059 67.218 98.123 1.00 85.65 608 ARG A C 1
ATOM 4304 O O . ARG A 1 608 ? 82.743 67.762 97.269 1.00 94.68 608 ARG A O 1
ATOM 4312 N N . ASP A 1 609 ? 82.614 66.647 99.184 1.00 84.94 609 ASP A N 1
ATOM 4313 C CA . ASP A 1 609 ? 82.024 65.675 100.117 1.00 102.06 609 ASP A CA 1
ATOM 4314 C C . ASP A 1 609 ? 83.132 64.674 100.322 1.00 108.41 609 ASP A C 1
ATOM 4315 O O . ASP A 1 609 ? 83.410 64.233 101.438 1.00 101.87 609 ASP A O 1
ATOM 4317 N N . LEU A 1 610 ? 83.770 64.321 99.213 1.00 101.89 610 LEU A N 1
ATOM 4318 C CA . LEU A 1 610 ? 85.070 63.735 99.250 1.00 100.77 610 LEU A CA 1
ATOM 4319 C C . LEU A 1 610 ? 85.911 64.915 99.659 1.00 104.59 610 LEU A C 1
ATOM 4320 O O . LEU A 1 610 ? 85.799 65.988 99.077 1.00 99.44 610 LEU A O 1
ATOM 4322 N N . GLN A 1 611 ? 86.772 64.725 100.646 1.00 110.37 611 GLN A N 1
ATOM 4323 C CA . GLN A 1 611 ? 87.633 65.803 101.095 1.00 115.13 611 GLN A CA 1
ATOM 4324 C C . GLN A 1 611 ? 88.479 66.135 99.890 1.00 110.29 611 GLN A C 1
ATOM 4325 O O . GLN A 1 611 ? 88.817 67.284 99.623 1.00 107.54 611 GLN A O 1
ATOM 4327 N N . GLY A 1 612 ? 88.828 65.083 99.173 1.00 98.58 612 GLY A N 1
ATOM 4328 C CA . GLY A 1 612 ? 88.281 63.773 99.432 1.00 96.33 612 GLY A CA 1
ATOM 4329 C C . GLY A 1 612 ? 88.871 62.885 98.382 1.00 93.86 612 GLY A C 1
ATOM 4330 O O . GLY A 1 612 ? 89.962 63.148 97.907 1.00 101.02 612 GLY A O 1
ATOM 4331 N N . THR A 1 613 ? 88.157 61.842 97.989 1.00 87.22 613 THR A N 1
ATOM 4332 C CA . THR A 1 613 ? 88.688 60.933 96.998 1.00 77.53 613 THR A CA 1
ATOM 4333 C C . THR A 1 613 ? 88.958 61.778 95.757 1.00 73.09 613 THR A C 1
ATOM 4334 O O . THR A 1 613 ? 88.185 62.672 95.454 1.00 77.35 613 THR A O 1
ATOM 4338 N N . GLN A 1 614 ? 90.093 61.524 95.111 1.00 78.77 614 GLN A N 1
ATOM 4339 C CA . GLN A 1 614 ? 90.568 62.201 93.890 1.00 75.81 614 GLN A CA 1
ATOM 4340 C C . GLN A 1 614 ? 91.626 63.272 94.122 1.00 73.34 614 GLN A C 1
ATOM 4341 O O . GLN A 1 614 ? 91.488 64.109 94.998 1.00 74.81 614 GLN A O 1
ATOM 4343 N N . ASP A 1 615 ? 92.671 63.238 93.301 1.00 74.65 615 ASP A N 1
ATOM 4344 C CA . ASP A 1 615 ? 93.850 64.077 93.469 1.00 75.77 615 ASP A CA 1
ATOM 4345 C C . ASP A 1 615 ? 94.421 64.464 92.129 1.00 70.13 615 ASP A C 1
ATOM 4346 O O . ASP A 1 615 ? 94.201 63.787 91.143 1.00 73.33 615 ASP A O 1
ATOM 4351 N N . ASP A 1 616 ? 95.211 65.522 92.101 1.00 69.89 616 ASP A N 1
ATOM 4352 C CA . ASP A 1 616 ? 95.635 66.096 90.842 1.00 69.54 616 ASP A CA 1
ATOM 4353 C C . ASP A 1 616 ? 96.372 65.040 90.089 1.00 72.90 616 ASP A C 1
ATOM 4354 O O . ASP A 1 616 ? 96.265 64.950 88.875 1.00 73.88 616 ASP A O 1
ATOM 4359 N N . TYR A 1 617 ? 97.135 64.236 90.806 1.00 72.27 617 TYR A N 1
ATOM 4360 C CA . TYR A 1 617 ? 97.854 63.173 90.155 1.00 71.44 617 TYR A CA 1
ATOM 4361 C C . TYR A 1 617 ? 96.825 62.262 89.527 1.00 72.79 617 TYR A C 1
ATOM 4362 O O . TYR A 1 617 ? 96.976 61.843 88.394 1.00 67.56 617 TYR A O 1
ATOM 4371 N N . ASN A 1 618 ? 95.756 61.971 90.253 1.00 75.05 618 ASN A N 1
ATOM 4372 C CA . ASN A 1 618 ? 94.730 61.104 89.713 1.00 67.47 618 ASN A CA 1
ATOM 4373 C C . ASN A 1 618 ? 94.124 61.767 88.511 1.00 66.62 618 ASN A C 1
ATOM 4374 O O . ASN A 1 618 ? 93.894 61.147 87.483 1.00 63.80 618 ASN A O 1
ATOM 4379 N N . LYS A 1 619 ? 93.863 63.052 88.675 1.00 67.30 619 LYS A N 1
ATOM 4380 C CA . LYS A 1 619 ? 93.319 63.895 87.630 1.00 63.68 619 LYS A CA 1
ATOM 4381 C C . LYS A 1 619 ? 94.252 64.110 86.457 1.00 63.04 619 LYS A C 1
ATOM 4382 O O . LYS A 1 619 ? 93.821 64.130 85.319 1.00 63.08 619 LYS A O 1
ATOM 4388 N N . VAL A 1 620 ? 95.533 64.270 86.739 1.00 70.15 620 VAL A N 1
ATOM 4389 C CA . VAL A 1 620 ? 96.489 64.625 85.711 1.00 67.86 620 VAL A CA 1
ATOM 4390 C C . VAL A 1 620 ? 96.545 63.549 84.650 1.00 62.54 620 VAL A C 1
ATOM 4391 O O . VAL A 1 620 ? 96.807 63.836 83.501 1.00 60.74 620 VAL A O 1
ATOM 4395 N N . ILE A 1 621 ? 96.325 62.306 85.042 1.00 60.57 621 ILE A N 1
ATOM 4396 C CA . ILE A 1 621 ? 96.318 61.212 84.090 1.00 59.09 621 ILE A CA 1
ATOM 4397 C C . ILE A 1 621 ? 95.214 61.429 83.086 1.00 58.56 621 ILE A C 1
ATOM 4398 O O . ILE A 1 621 ? 95.358 61.119 81.919 1.00 65.24 621 ILE A O 1
ATOM 4403 N N . ASN A 1 622 ? 94.087 61.922 83.563 1.00 64.54 622 ASN A N 1
ATOM 4404 C CA . ASN A 1 622 ? 92.979 62.261 82.698 1.00 59.11 622 ASN A CA 1
ATOM 4405 C C . ASN A 1 622 ? 93.263 63.375 81.721 1.00 64.00 622 ASN A C 1
ATOM 4406 O O . ASN A 1 622 ? 92.904 63.295 80.564 1.00 64.28 622 ASN A O 1
ATOM 4411 N N . ILE A 1 623 ? 93.916 64.420 82.196 1.00 64.02 623 ILE A N 1
ATOM 4412 C CA . ILE A 1 623 ? 94.244 65.548 81.360 1.00 64.50 623 ILE A CA 1
ATOM 4413 C C . ILE A 1 623 ? 95.213 65.111 80.293 1.00 60.24 623 ILE A C 1
ATOM 4414 O O . ILE A 1 623 ? 95.114 65.508 79.154 1.00 66.88 623 ILE A O 1
ATOM 4419 N N . ILE A 1 624 ? 96.161 64.284 80.688 1.00 65.96 624 ILE A N 1
ATOM 4420 C CA . ILE A 1 624 ? 97.236 63.850 79.821 1.00 64.70 624 ILE A CA 1
ATOM 4421 C C . ILE A 1 624 ? 96.693 62.909 78.743 1.00 63.45 624 ILE A C 1
ATOM 4422 O O . ILE A 1 624 ? 97.227 62.823 77.657 1.00 70.32 624 ILE A O 1
ATOM 4427 N N . GLN A 1 625 ? 95.648 62.188 79.098 1.00 58.69 625 GLN A N 1
ATOM 4428 C CA . GLN A 1 625 ? 94.952 61.336 78.167 1.00 65.14 625 GLN A CA 1
ATOM 4429 C C . GLN A 1 625 ? 94.264 62.132 77.067 1.00 69.51 625 GLN A C 1
ATOM 4430 O O . GLN A 1 625 ? 94.358 61.788 75.901 1.00 70.09 625 GLN A O 1
ATOM 4436 N N . ASN A 1 626 ? 93.591 63.209 77.445 1.00 65.77 626 ASN A N 1
ATOM 4437 C CA . ASN A 1 626 ? 92.944 64.082 76.480 1.00 66.17 626 ASN A CA 1
ATOM 4438 C C . ASN A 1 626 ? 93.925 64.762 75.557 1.00 68.35 626 ASN A C 1
ATOM 4439 O O . ASN A 1 626 ? 93.674 64.900 74.374 1.00 68.16 626 ASN A O 1
ATOM 4444 N N . LEU A 1 627 ? 95.044 65.200 76.109 1.00 66.36 627 LEU A N 1
ATOM 4445 C CA . LEU A 1 627 ? 96.059 65.881 75.326 1.00 67.77 627 LEU A CA 1
ATOM 4446 C C . LEU A 1 627 ? 96.628 64.968 74.255 1.00 69.51 627 LEU A C 1
ATOM 4447 O O . LEU A 1 627 ? 96.931 65.407 73.162 1.00 68.62 627 LEU A O 1
ATOM 4452 N N . LYS A 1 628 ? 96.803 63.702 74.597 1.00 69.51 628 LYS A N 1
ATOM 4453 C CA . LYS A 1 628 ? 97.374 62.718 73.695 1.00 68.55 628 LYS A CA 1
ATOM 4454 C C . LYS A 1 628 ? 96.580 62.489 72.422 1.00 69.74 628 LYS A C 1
ATOM 4455 O O . LYS A 1 628 ? 97.155 62.227 71.382 1.00 70.74 628 LYS A O 1
ATOM 4461 N N . ILE A 1 629 ? 95.261 62.540 72.505 1.00 73.54 629 ILE A N 1
ATOM 4462 C CA . ILE A 1 629 ? 94.421 62.225 71.350 1.00 78.11 629 ILE A CA 1
ATOM 4463 C C . ILE A 1 629 ? 94.599 63.132 70.136 1.00 72.17 629 ILE A C 1
ATOM 4464 O O . ILE A 1 629 ? 94.470 62.677 69.010 1.00 69.94 629 ILE A O 1
ATOM 4469 N N . SER A 1 630 ? 94.839 64.414 70.355 1.00 71.34 630 SER A N 1
ATOM 4470 C CA . SER A 1 630 ? 94.956 65.354 69.251 1.00 73.59 630 SER A CA 1
ATOM 4471 C C . SER A 1 630 ? 96.133 65.065 68.331 1.00 76.08 630 SER A C 1
ATOM 4472 O O . SER A 1 630 ? 97.247 64.944 68.788 1.00 74.91 630 SER A O 1
ATOM 4475 N N . ASP A 1 631 ? 95.869 65.027 67.027 1.00 80.86 631 ASP A N 1
ATOM 4476 C CA . ASP A 1 631 ? 96.892 64.979 65.994 1.00 76.58 631 ASP A CA 1
ATOM 4477 C C . ASP A 1 631 ? 97.517 66.328 65.897 1.00 85.05 631 ASP A C 1
ATOM 4478 O O . ASP A 1 631 ? 96.813 67.319 65.948 1.00 81.76 631 ASP A O 1
ATOM 4483 N N . GLU A 1 632 ? 98.822 66.395 65.694 1.00 93.10 632 GLU A N 1
ATOM 4484 C CA . GLU A 1 632 ? 99.420 67.709 65.480 1.00 81.33 632 GLU A CA 1
ATOM 4485 C C . GLU A 1 632 ? 99.083 68.341 64.147 1.00 81.67 632 GLU A C 1
ATOM 4486 O O . GLU A 1 632 ? 98.855 67.659 63.164 1.00 86.12 632 GLU A O 1
ATOM 4488 N N . GLU A 1 633 ? 99.126 69.665 64.107 1.00 80.44 633 GLU A N 1
ATOM 4489 C CA . GLU A 1 633 ? 98.662 70.420 62.955 1.00 77.91 633 GLU A CA 1
ATOM 4490 C C . GLU A 1 633 ? 99.461 70.024 61.749 1.00 78.19 633 GLU A C 1
ATOM 4491 O O . GLU A 1 633 ? 98.934 69.908 60.660 1.00 76.30 633 GLU A O 1
ATOM 4493 N N . VAL A 1 634 ? 100.751 69.837 61.944 1.00 79.87 634 VAL A N 1
ATOM 4494 C CA . VAL A 1 634 ? 101.627 69.523 60.838 1.00 79.97 634 VAL A CA 1
ATOM 4495 C C . VAL A 1 634 ? 101.099 68.273 60.175 1.00 78.91 634 VAL A C 1
ATOM 4496 O O . VAL A 1 634 ? 101.124 68.139 58.964 1.00 77.61 634 VAL A O 1
ATOM 4500 N N . SER A 1 635 ? 100.635 67.342 60.989 1.00 82.23 635 SER A N 1
ATOM 4501 C CA . SER A 1 635 ? 100.036 66.126 60.480 1.00 80.25 635 SER A CA 1
ATOM 4502 C C . SER A 1 635 ? 98.780 66.432 59.712 1.00 79.70 635 SER A C 1
ATOM 4503 O O . SER A 1 635 ? 98.527 65.866 58.666 1.00 90.06 635 SER A O 1
ATOM 4506 N N . LYS A 1 636 ? 97.979 67.331 60.244 1.00 83.20 636 LYS A N 1
ATOM 4507 C CA . LYS A 1 636 ? 96.667 67.536 59.698 1.00 83.21 636 LYS A CA 1
ATOM 4508 C C . LYS A 1 636 ? 96.754 68.493 58.533 1.00 84.69 636 LYS A C 1
ATOM 4509 O O . LYS A 1 636 ? 96.025 69.469 58.463 1.00 85.65 636 LYS A O 1
ATOM 4515 N N . ALA A 1 637 ? 97.691 68.207 57.645 1.00 76.68 637 ALA A N 1
ATOM 4516 C CA . ALA A 1 637 ? 97.789 68.862 56.362 1.00 73.03 637 ALA A CA 1
ATOM 4517 C C . ALA A 1 637 ? 97.441 67.853 55.279 1.00 84.83 637 ALA A C 1
ATOM 4518 O O . ALA A 1 637 ? 97.805 68.022 54.124 1.00 86.65 637 ALA A O 1
ATOM 4520 N N . LEU A 1 638 ? 96.783 66.762 55.590 1.00 86.82 638 LEU A N 1
ATOM 4521 C CA . LEU A 1 638 ? 96.446 65.892 54.486 1.00 80.00 638 LEU A CA 1
ATOM 4522 C C . LEU A 1 638 ? 95.287 66.469 53.706 1.00 86.00 638 LEU A C 1
ATOM 4523 O O . LEU A 1 638 ? 94.919 65.971 52.666 1.00 89.80 638 LEU A O 1
ATOM 4528 N N . ASN A 1 639 ? 94.702 67.531 54.216 1.00 82.60 639 ASN A N 1
ATOM 4529 C CA . ASN A 1 639 ? 93.875 68.357 53.396 1.00 82.53 639 ASN A CA 1
ATOM 4530 C C . ASN A 1 639 ? 94.929 69.088 52.628 1.00 87.75 639 ASN A C 1
ATOM 4531 O O . ASN A 1 639 ? 95.751 69.782 53.195 1.00 93.38 639 ASN A O 1
ATOM 4536 N N . LEU A 1 640 ? 94.944 68.897 51.333 1.00 83.15 640 LEU A N 1
ATOM 4537 C CA . LEU A 1 640 ? 96.102 69.247 50.572 1.00 84.21 640 LEU A CA 1
ATOM 4538 C C . LEU A 1 640 ? 96.351 70.737 50.354 1.00 92.42 640 LEU A C 1
ATOM 4539 O O . LEU A 1 640 ? 95.718 71.378 49.528 1.00 91.04 640 LEU A O 1
ATOM 4544 N N . ASP A 1 641 ? 97.328 71.269 51.078 1.00 91.01 641 ASP A N 1
ATOM 4545 C CA . ASP A 1 641 ? 97.858 72.601 50.845 1.00 86.82 641 ASP A CA 1
ATOM 4546 C C . ASP A 1 641 ? 98.294 72.790 49.412 1.00 89.10 641 ASP A C 1
ATOM 4547 O O . ASP A 1 641 ? 98.736 73.845 49.020 1.00 92.92 641 ASP A O 1
ATOM 4552 N N . VAL A 1 642 ? 98.243 71.716 48.656 1.00 88.67 642 VAL A N 1
ATOM 4553 C CA . VAL A 1 642 ? 98.379 71.749 47.227 1.00 91.76 642 VAL A CA 1
ATOM 4554 C C . VAL A 1 642 ? 97.292 72.671 46.743 1.00 94.21 642 VAL A C 1
ATOM 4555 O O . VAL A 1 642 ? 97.446 73.461 45.833 1.00 90.81 642 VAL A O 1
ATOM 4559 N N . VAL A 1 643 ? 96.165 72.545 47.394 1.00 90.69 643 VAL A N 1
ATOM 4560 C CA . VAL A 1 643 ? 95.026 73.380 47.101 1.00 84.67 643 VAL A CA 1
ATOM 4561 C C . VAL A 1 643 ? 95.386 74.839 47.322 1.00 88.91 643 VAL A C 1
ATOM 4562 O O . VAL A 1 643 ? 95.021 75.711 46.542 1.00 92.52 643 VAL A O 1
ATOM 4566 N N . PHE A 1 644 ? 96.119 75.098 48.394 1.00 90.44 644 PHE A N 1
ATOM 4567 C CA . PHE A 1 644 ? 96.343 76.449 48.856 1.00 87.55 644 PHE A CA 1
ATOM 4568 C C . PHE A 1 644 ? 97.603 77.072 48.321 1.00 93.27 644 PHE A C 1
ATOM 4569 O O . PHE A 1 644 ? 97.871 78.258 48.539 1.00 95.15 644 PHE A O 1
ATOM 4577 N N . LYS A 1 645 ? 98.356 76.287 47.576 1.00 92.33 645 LYS A N 1
ATOM 4578 C CA . LYS A 1 645 ? 99.623 76.776 47.115 1.00 92.62 645 LYS A CA 1
ATOM 4579 C C . LYS A 1 645 ? 99.241 77.621 45.940 1.00 96.18 645 LYS A C 1
ATOM 4580 O O . LYS A 1 645 ? 99.535 77.282 44.797 1.00 105.24 645 LYS A O 1
ATOM 4582 N N . ASP A 1 646 ? 98.570 78.734 46.227 1.00 92.25 646 ASP A N 1
ATOM 4583 C CA . ASP A 1 646 ? 98.335 79.721 45.178 1.00 96.08 646 ASP A CA 1
ATOM 4584 C C . ASP A 1 646 ? 98.626 81.203 45.462 1.00 102.67 646 ASP A C 1
ATOM 4585 O O . ASP A 1 646 ? 99.429 81.778 44.736 1.00 103.22 646 ASP A O 1
ATOM 4590 N N . LYS A 1 647 ? 98.018 81.860 46.457 1.00 106.93 647 LYS A N 1
ATOM 4591 C CA . LYS A 1 647 ? 97.097 81.368 47.505 1.00 102.71 647 LYS A CA 1
ATOM 4592 C C . LYS A 1 647 ? 97.721 80.851 48.797 1.00 97.37 647 LYS A C 1
ATOM 4593 O O . LYS A 1 647 ? 97.009 80.472 49.713 1.00 96.12 647 LYS A O 1
ATOM 4595 N N . LYS A 1 648 ? 99.041 80.862 48.884 1.00 93.51 648 LYS A N 1
ATOM 4596 C CA . LYS A 1 648 ? 99.718 80.634 50.146 1.00 92.91 648 LYS A CA 1
ATOM 4597 C C . LYS A 1 648 ? 99.319 81.760 51.074 1.00 88.99 648 LYS A C 1
ATOM 4598 O O . LYS A 1 648 ? 99.164 81.605 52.273 1.00 85.11 648 LYS A O 1
ATOM 4600 N N . ASN A 1 649 ? 99.154 82.921 50.471 1.00 89.53 649 ASN A N 1
ATOM 4601 C CA . ASN A 1 649 ? 99.068 84.183 51.163 1.00 84.74 649 ASN A CA 1
ATOM 4602 C C . ASN A 1 649 ? 97.933 84.318 52.150 1.00 83.34 649 ASN A C 1
ATOM 4603 O O . ASN A 1 649 ? 98.121 84.923 53.187 1.00 83.14 649 ASN A O 1
ATOM 4608 N N . ILE A 1 650 ? 96.755 83.793 51.843 1.00 87.59 650 ILE A N 1
ATOM 4609 C CA . ILE A 1 650 ? 95.649 83.911 52.789 1.00 79.90 650 ILE A CA 1
ATOM 4610 C C . ILE A 1 650 ? 95.977 83.202 54.074 1.00 77.26 650 ILE A C 1
ATOM 4611 O O . ILE A 1 650 ? 95.661 83.682 55.149 1.00 74.89 650 ILE A O 1
ATOM 4616 N N . ILE A 1 651 ? 96.596 82.041 53.961 1.00 78.64 651 ILE A N 1
ATOM 4617 C CA . ILE A 1 651 ? 96.830 81.219 55.141 1.00 73.05 651 ILE A CA 1
ATOM 4618 C C . ILE A 1 651 ? 97.723 81.949 56.152 1.00 70.91 651 ILE A C 1
ATOM 4619 O O . ILE A 1 651 ? 97.456 81.907 57.334 1.00 69.31 651 ILE A O 1
ATOM 4624 N N . THR A 1 652 ? 98.765 82.632 55.712 1.00 71.91 652 THR A N 1
ATOM 4625 C CA . THR A 1 652 ? 99.563 83.371 56.685 1.00 74.10 652 THR A CA 1
ATOM 4626 C C . THR A 1 652 ? 98.744 84.500 57.288 1.00 67.15 652 THR A C 1
ATOM 4627 O O . THR A 1 652 ? 98.894 84.832 58.445 1.00 61.74 652 THR A O 1
ATOM 4631 N N . LYS A 1 653 ? 97.868 85.087 56.496 1.00 72.60 653 LYS A N 1
ATOM 4632 C CA . LYS A 1 653 ? 97.033 86.157 56.999 1.00 70.75 653 LYS A CA 1
ATOM 4633 C C . LYS A 1 653 ? 96.154 85.696 58.153 1.00 71.91 653 LYS A C 1
ATOM 4634 O O . LYS A 1 653 ? 95.955 86.436 59.096 1.00 70.71 653 LYS A O 1
ATOM 4636 N N . ILE A 1 654 ? 95.593 84.498 58.059 1.00 67.77 654 ILE A N 1
ATOM 4637 C CA . ILE A 1 654 ? 94.801 83.928 59.147 1.00 62.92 654 ILE A CA 1
ATOM 4638 C C . ILE A 1 654 ? 95.558 83.603 60.427 1.00 66.14 654 ILE A C 1
ATOM 4639 O O . ILE A 1 654 ? 95.088 83.889 61.508 1.00 65.14 654 ILE A O 1
ATOM 4644 N N . ASN A 1 655 ? 96.732 83.009 60.307 1.00 66.46 655 ASN A N 1
ATOM 4645 C CA . ASN A 1 655 ? 97.529 82.670 61.475 1.00 67.61 655 ASN A CA 1
ATOM 4646 C C . ASN A 1 655 ? 97.908 83.960 62.173 1.00 69.99 655 ASN A C 1
ATOM 4647 O O . ASN A 1 655 ? 98.076 84.018 63.383 1.00 68.01 655 ASN A O 1
ATOM 4652 N N . ASP A 1 656 ? 98.069 84.987 61.357 1.00 63.90 656 ASP A N 1
ATOM 4653 C CA . ASP A 1 656 ? 98.440 86.314 61.792 1.00 63.97 656 ASP A CA 1
ATOM 4654 C C . ASP A 1 656 ? 97.347 86.995 62.591 1.00 66.73 656 ASP A C 1
ATOM 4655 O O . ASP A 1 656 ? 97.596 88.005 63.230 1.00 69.63 656 ASP A O 1
ATOM 4660 N N . ILE A 1 657 ? 96.128 86.476 62.524 1.00 66.05 657 ILE A N 1
ATOM 4661 C CA . ILE A 1 657 ? 95.059 87.004 63.356 1.00 63.49 657 ILE A CA 1
ATOM 4662 C C . ILE A 1 657 ? 95.468 86.753 64.781 1.00 62.19 657 ILE A C 1
ATOM 4663 O O . ILE A 1 657 ? 95.972 85.693 65.108 1.00 59.35 657 ILE A O 1
ATOM 4668 N N . LYS A 1 658 ? 95.229 87.724 65.642 1.00 64.14 658 LYS A N 1
ATOM 4669 C CA . LYS A 1 658 ? 95.554 87.544 67.035 1.00 69.50 658 LYS A CA 1
ATOM 4670 C C . LYS A 1 658 ? 94.282 87.472 67.834 1.00 67.65 658 LYS A C 1
ATOM 4671 O O . LYS A 1 658 ? 93.400 88.303 67.706 1.00 63.02 658 LYS A O 1
ATOM 4677 N N . ILE A 1 659 ? 94.201 86.439 68.648 1.00 61.24 659 ILE A N 1
ATOM 4678 C CA . ILE A 1 659 ? 93.017 86.138 69.403 1.00 63.69 659 ILE A CA 1
ATOM 4679 C C . ILE A 1 659 ? 93.476 85.959 70.819 1.00 76.38 659 ILE A C 1
ATOM 4680 O O . ILE A 1 659 ? 94.622 85.618 71.052 1.00 89.36 659 ILE A O 1
ATOM 4685 N N . SER A 1 660 ? 92.590 86.173 71.775 1.00 73.33 660 SER A N 1
ATOM 4686 C CA . SER A 1 660 ? 92.929 85.868 73.147 1.00 73.54 660 SER A CA 1
ATOM 4687 C C . SER A 1 660 ? 92.033 84.777 73.675 1.00 78.75 660 SER A C 1
ATOM 4688 O O . SER A 1 660 ? 90.861 84.703 73.346 1.00 75.77 660 SER A O 1
ATOM 4691 N N . GLU A 1 661 ? 92.605 83.948 74.531 1.00 87.82 661 GLU A N 1
ATOM 4692 C CA . GLU A 1 661 ? 92.016 82.691 74.956 1.00 93.99 661 GLU A CA 1
ATOM 4693 C C . GLU A 1 661 ? 91.099 82.920 76.141 1.00 95.83 661 GLU A C 1
ATOM 4694 O O . GLU A 1 661 ? 90.639 81.986 76.777 1.00 98.93 661 GLU A O 1
ATOM 4696 N N . GLU A 1 662 ? 90.829 84.184 76.419 1.00 98.00 662 GLU A N 1
ATOM 4697 C CA . GLU A 1 662 ? 90.009 84.560 77.549 1.00 99.57 662 GLU A CA 1
ATOM 4698 C C . GLU A 1 662 ? 88.685 83.846 77.374 1.00 96.10 662 GLU A C 1
ATOM 4699 O O . GLU A 1 662 ? 88.027 83.486 78.342 1.00 91.65 662 GLU A O 1
ATOM 4705 N N . ASN A 1 663 ? 88.296 83.677 76.117 1.00 92.94 663 ASN A N 1
ATOM 4706 C CA . ASN A 1 663 ? 87.039 83.042 75.735 1.00 87.56 663 ASN A CA 1
ATOM 4707 C C . ASN A 1 663 ? 85.873 84.025 75.633 1.00 76.40 663 ASN A C 1
ATOM 4708 O O . ASN A 1 663 ? 84.789 83.673 75.185 1.00 73.18 663 ASN A O 1
ATOM 4713 N N . ASN A 1 664 ? 86.090 85.261 76.054 1.00 79.22 664 ASN A N 1
ATOM 4714 C CA . ASN A 1 664 ? 85.154 86.343 75.763 1.00 77.27 664 ASN A CA 1
ATOM 4715 C C . ASN A 1 664 ? 83.789 86.190 76.429 1.00 78.62 664 ASN A C 1
ATOM 4716 O O . ASN A 1 664 ? 83.331 87.080 77.136 1.00 84.10 664 ASN A O 1
ATOM 4721 N N . ASN A 1 665 ? 83.156 85.054 76.161 1.00 65.93 665 ASN A N 1
ATOM 4722 C CA . ASN A 1 665 ? 81.825 84.707 76.661 1.00 67.88 665 ASN A CA 1
ATOM 4723 C C . ASN A 1 665 ? 80.677 85.038 75.702 1.00 64.58 665 ASN A C 1
ATOM 4724 O O . ASN A 1 665 ? 79.555 84.605 75.912 1.00 57.04 665 ASN A O 1
ATOM 4729 N N . ASP A 1 666 ? 80.966 85.822 74.679 1.00 61.76 666 ASP A N 1
ATOM 4730 C CA . ASP A 1 666 ? 80.082 85.989 73.545 1.00 51.78 666 ASP A CA 1
ATOM 4731 C C . ASP A 1 666 ? 79.978 84.704 72.746 1.00 48.56 666 ASP A C 1
ATOM 4732 O O . ASP A 1 666 ? 78.935 84.372 72.218 1.00 49.66 666 ASP A O 1
ATOM 4737 N N . ILE A 1 667 ? 81.089 83.991 72.662 1.00 46.43 667 ILE A N 1
ATOM 4738 C CA . ILE A 1 667 ? 81.242 82.837 71.789 1.00 49.56 667 ILE A CA 1
ATOM 4739 C C . ILE A 1 667 ? 80.253 81.736 72.119 1.00 46.56 667 ILE A C 1
ATOM 4740 O O . ILE A 1 667 ? 79.789 81.018 71.250 1.00 42.85 667 ILE A O 1
ATOM 4745 N N . LYS A 1 668 ? 79.908 81.633 73.385 1.00 48.24 668 LYS A N 1
ATOM 4746 C CA . LYS A 1 668 ? 79.046 80.568 73.829 1.00 50.58 668 LYS A CA 1
ATOM 4747 C C . LYS A 1 668 ? 77.721 80.691 73.112 1.00 47.93 668 LYS A C 1
ATOM 4748 O O . LYS A 1 668 ? 77.081 79.695 72.802 1.00 50.26 668 LYS A O 1
ATOM 4754 N N . TYR A 1 669 ? 77.298 81.923 72.879 1.00 41.36 669 TYR A N 1
ATOM 4755 C CA . TYR A 1 669 ? 75.991 82.165 72.353 1.00 39.92 669 TYR A CA 1
ATOM 4756 C C . TYR A 1 669 ? 75.865 82.034 70.842 1.00 44.90 669 TYR A C 1
ATOM 4757 O O . TYR A 1 669 ? 74.744 82.005 70.345 1.00 47.78 669 TYR A O 1
ATOM 4766 N N . LEU A 1 670 ? 76.977 81.917 70.120 1.00 35.80 670 LEU A N 1
ATOM 4767 C CA . LEU A 1 670 ? 76.947 81.916 68.669 1.00 35.41 670 LEU A CA 1
ATOM 4768 C C . LEU A 1 670 ? 76.688 80.524 68.124 1.00 39.97 670 LEU A C 1
ATOM 4769 O O . LEU A 1 670 ? 76.909 79.546 68.818 1.00 39.78 670 LEU A O 1
ATOM 4774 N N . PRO A 1 671 ? 76.255 80.419 66.857 1.00 44.21 671 PRO A N 1
ATOM 4775 C CA . PRO A 1 671 ? 75.958 79.094 66.337 1.00 40.63 671 PRO A CA 1
ATOM 4776 C C . PRO A 1 671 ? 77.184 78.238 66.220 1.00 37.45 671 PRO A C 1
ATOM 4777 O O . PRO A 1 671 ? 78.287 78.759 66.130 1.00 44.47 671 PRO A O 1
ATOM 4781 N N . SER A 1 672 ? 76.984 76.934 66.277 1.00 37.10 672 SER A N 1
ATOM 4782 C CA . SER A 1 672 ? 78.026 75.966 65.979 1.00 43.75 672 SER A CA 1
ATOM 4783 C C . SER A 1 672 ? 78.513 76.164 64.543 1.00 53.71 672 SER A C 1
ATOM 4784 O O . SER A 1 672 ? 77.755 76.637 63.671 1.00 52.49 672 SER A O 1
ATOM 4787 N N . PHE A 1 673 ? 79.768 75.808 64.266 1.00 46.15 673 PHE A N 1
ATOM 4788 C CA . PHE A 1 673 ? 80.254 76.020 62.916 1.00 45.18 673 PHE A CA 1
ATOM 4789 C C . PHE A 1 673 ? 79.455 75.196 61.920 1.00 45.44 673 PHE A C 1
ATOM 4790 O O . PHE A 1 673 ? 79.325 75.567 60.759 1.00 41.83 673 PHE A O 1
ATOM 4798 N N . SER A 1 674 ? 78.944 74.073 62.410 1.00 53.48 674 SER A N 1
ATOM 4799 C CA . SER A 1 674 ? 78.043 73.194 61.680 1.00 51.69 674 SER A CA 1
ATOM 4800 C C . SER A 1 674 ? 76.864 73.940 61.098 1.00 48.52 674 SER A C 1
ATOM 4801 O O . SER A 1 674 ? 76.522 73.745 59.928 1.00 49.01 674 SER A O 1
ATOM 4804 N N . LYS A 1 675 ? 76.259 74.822 61.881 1.00 45.20 675 LYS A N 1
ATOM 4805 C CA . LYS A 1 675 ? 75.245 75.710 61.301 1.00 50.53 675 LYS A CA 1
ATOM 4806 C C . LYS A 1 675 ? 75.822 76.590 60.208 1.00 49.47 675 LYS A C 1
ATOM 4807 O O . LYS A 1 675 ? 75.202 76.738 59.165 1.00 49.07 675 LYS A O 1
ATOM 4813 N N . VAL A 1 676 ? 76.983 77.191 60.409 1.00 46.73 676 VAL A N 1
ATOM 4814 C CA . VAL A 1 676 ? 77.366 78.193 59.436 1.00 46.85 676 VAL A CA 1
ATOM 4815 C C . VAL A 1 676 ? 77.931 77.503 58.191 1.00 48.87 676 VAL A C 1
ATOM 4816 O O . VAL A 1 676 ? 77.885 78.053 57.098 1.00 53.57 676 VAL A O 1
ATOM 4820 N N . LEU A 1 677 ? 78.482 76.305 58.354 1.00 49.50 677 LEU A N 1
ATOM 4821 C CA . LEU A 1 677 ? 79.116 75.603 57.238 1.00 52.18 677 LEU A CA 1
ATOM 4822 C C . LEU A 1 677 ? 78.406 75.706 55.874 1.00 55.64 677 LEU A C 1
ATOM 4823 O O . LEU A 1 677 ? 79.005 76.146 54.911 1.00 60.18 677 LEU A O 1
ATOM 4828 N N . PRO A 1 678 ? 77.135 75.370 55.815 1.00 56.04 678 PRO A N 1
ATOM 4829 C CA . PRO A 1 678 ? 76.451 75.273 54.532 1.00 56.50 678 PRO A CA 1
ATOM 4830 C C . PRO A 1 678 ? 76.461 76.591 53.788 1.00 59.61 678 PRO A C 1
ATOM 4831 O O . PRO A 1 678 ? 76.681 76.609 52.588 1.00 61.30 678 PRO A O 1
ATOM 4835 N N . GLU A 1 679 ? 76.248 77.689 54.489 1.00 55.24 679 GLU A N 1
ATOM 4836 C CA . GLU A 1 679 ? 76.291 78.974 53.841 1.00 56.01 679 GLU A CA 1
ATOM 4837 C C . GLU A 1 679 ? 77.684 79.200 53.288 1.00 59.47 679 GLU A C 1
ATOM 4838 O O . GLU A 1 679 ? 77.851 79.751 52.215 1.00 63.65 679 GLU A O 1
ATOM 4844 N N . ILE A 1 680 ? 78.693 78.769 54.026 1.00 54.37 680 ILE A N 1
ATOM 4845 C CA . ILE A 1 680 ? 80.047 78.922 53.543 1.00 55.78 680 ILE A CA 1
ATOM 4846 C C . ILE A 1 680 ? 80.168 78.114 52.271 1.00 55.35 680 ILE A C 1
ATOM 4847 O O . ILE A 1 680 ? 80.734 78.566 51.291 1.00 52.69 680 ILE A O 1
ATOM 4852 N N . LEU A 1 681 ? 79.610 76.916 52.286 1.00 60.76 681 LEU A N 1
ATOM 4853 C CA . LEU A 1 681 ? 79.613 76.095 51.101 1.00 59.95 681 LEU A CA 1
ATOM 4854 C C . LEU A 1 681 ? 78.816 76.813 50.050 1.00 63.21 681 LEU A C 1
ATOM 4855 O O . LEU A 1 681 ? 79.245 76.953 48.924 1.00 59.43 681 LEU A O 1
ATOM 4860 N N . ASN A 1 682 ? 77.673 77.336 50.459 1.00 67.08 682 ASN A N 1
ATOM 4861 C CA . ASN A 1 682 ? 76.698 77.859 49.530 1.00 64.99 682 ASN A CA 1
ATOM 4862 C C . ASN A 1 682 ? 77.271 79.003 48.744 1.00 65.73 682 ASN A C 1
ATOM 4863 O O . ASN A 1 682 ? 77.017 79.148 47.562 1.00 75.22 682 ASN A O 1
ATOM 4868 N N . LEU A 1 683 ? 78.031 79.839 49.417 1.00 58.61 683 LEU A N 1
ATOM 4869 C CA . LEU A 1 683 ? 78.613 80.995 48.772 1.00 67.08 683 LEU A CA 1
ATOM 4870 C C . LEU A 1 683 ? 79.636 80.697 47.668 1.00 75.74 683 LEU A C 1
ATOM 4871 O O . LEU A 1 683 ? 79.736 81.451 46.711 1.00 85.16 683 LEU A O 1
ATOM 4876 N N . TYR A 1 684 ? 80.496 79.732 47.943 1.00 72.38 684 TYR A N 1
ATOM 4877 C CA . TYR A 1 684 ? 81.562 79.384 47.038 1.00 72.81 684 TYR A CA 1
ATOM 4878 C C . TYR A 1 684 ? 80.936 78.851 45.773 1.00 79.31 684 TYR A C 1
ATOM 4879 O O . TYR A 1 684 ? 81.356 79.182 44.672 1.00 78.10 684 TYR A O 1
ATOM 4888 N N . ARG A 1 685 ? 79.955 77.969 45.892 1.00 76.86 685 ARG A N 1
ATOM 4889 C CA . ARG A 1 685 ? 79.237 77.612 44.685 1.00 71.80 685 ARG A CA 1
ATOM 4890 C C . ARG A 1 685 ? 78.428 78.783 44.139 1.00 75.36 685 ARG A C 1
ATOM 4891 O O . ARG A 1 685 ? 78.433 79.026 42.940 1.00 81.10 685 ARG A O 1
ATOM 4899 N N . ASN A 1 686 ? 77.758 79.528 45.013 1.00 76.94 686 ASN A N 1
ATOM 4900 C CA . ASN A 1 686 ? 76.933 80.634 44.537 1.00 80.97 686 ASN A CA 1
ATOM 4901 C C . ASN A 1 686 ? 77.722 81.688 43.793 1.00 80.87 686 ASN A C 1
ATOM 4902 O O . ASN A 1 686 ? 77.274 82.222 42.787 1.00 83.61 686 ASN A O 1
ATOM 4907 N N . ASN A 1 687 ? 78.898 81.992 44.313 1.00 77.84 687 ASN A N 1
ATOM 4908 C CA . ASN A 1 687 ? 79.814 82.896 43.645 1.00 82.87 687 ASN A CA 1
ATOM 4909 C C . ASN A 1 687 ? 79.897 82.471 42.193 1.00 90.85 687 ASN A C 1
ATOM 4910 O O . ASN A 1 687 ? 80.034 81.287 41.885 1.00 88.65 687 ASN A O 1
ATOM 4915 N N . PRO A 1 688 ? 79.806 83.433 41.291 1.00 95.68 688 PRO A N 1
ATOM 4916 C CA . PRO A 1 688 ? 79.781 83.140 39.866 1.00 93.79 688 PRO A CA 1
ATOM 4917 C C . PRO A 1 688 ? 81.054 82.511 39.337 1.00 94.37 688 PRO A C 1
ATOM 4918 O O . PRO A 1 688 ? 81.007 81.606 38.519 1.00 105.46 688 PRO A O 1
ATOM 4922 N N . LYS A 1 689 ? 82.188 83.010 39.788 1.00 91.91 689 LYS A N 1
ATOM 4923 C CA . LYS A 1 689 ? 83.443 82.790 39.095 1.00 91.42 689 LYS A CA 1
ATOM 4924 C C . LYS A 1 689 ? 83.912 81.346 39.085 1.00 99.54 689 LYS A C 1
ATOM 4925 O O . LYS A 1 689 ? 84.434 80.869 38.084 1.00 102.16 689 LYS A O 1
ATOM 4927 N N . ASN A 1 690 ? 83.750 80.649 40.197 1.00 98.79 690 ASN A N 1
ATOM 4928 C CA . ASN A 1 690 ? 84.378 79.346 40.321 1.00 94.16 690 ASN A CA 1
ATOM 4929 C C . ASN A 1 690 ? 84.003 78.372 39.214 1.00 90.96 690 ASN A C 1
ATOM 4930 O O . ASN A 1 690 ? 82.859 78.306 38.784 1.00 85.99 690 ASN A O 1
ATOM 4935 N N . GLU A 1 691 ? 85.005 77.630 38.758 1.00 94.79 691 GLU A N 1
ATOM 4936 C CA . GLU A 1 691 ? 84.881 76.667 37.668 1.00 98.76 691 GLU A CA 1
ATOM 4937 C C . GLU A 1 691 ? 84.160 75.377 38.047 1.00 96.86 691 GLU A C 1
ATOM 4938 O O . GLU A 1 691 ? 84.045 75.039 39.225 1.00 91.73 691 GLU A O 1
ATOM 4940 N N . PRO A 1 692 ? 83.705 74.634 37.056 1.00 101.77 692 PRO A N 1
ATOM 4941 C CA . PRO A 1 692 ? 82.987 73.388 37.313 1.00 101.09 692 PRO A CA 1
ATOM 4942 C C . PRO A 1 692 ? 83.905 72.404 37.998 1.00 98.94 692 PRO A C 1
ATOM 4943 O O . PRO A 1 692 ? 85.100 72.432 37.736 1.00 100.34 692 PRO A O 1
ATOM 4947 N N . PHE A 1 693 ? 83.372 71.559 38.871 1.00 96.26 693 PHE A N 1
ATOM 4948 C CA . PHE A 1 693 ? 84.207 70.561 39.525 1.00 92.05 693 PHE A CA 1
ATOM 4949 C C . PHE A 1 693 ? 84.396 69.289 38.711 1.00 96.56 693 PHE A C 1
ATOM 4950 O O . PHE A 1 693 ? 83.439 68.681 38.240 1.00 95.13 693 PHE A O 1
ATOM 4958 N N . ASP A 1 694 ? 85.655 68.926 38.515 1.00 96.84 694 ASP A N 1
ATOM 4959 C CA . ASP A 1 694 ? 85.997 67.725 37.793 1.00 91.41 694 ASP A CA 1
ATOM 4960 C C . ASP A 1 694 ? 85.320 66.609 38.526 1.00 94.65 694 ASP A C 1
ATOM 4961 O O . ASP A 1 694 ? 84.267 66.811 39.079 1.00 93.83 694 ASP A O 1
ATOM 4963 N N . THR A 1 695 ? 85.925 65.438 38.534 1.00 95.37 695 THR A N 1
ATOM 4964 C CA . THR A 1 695 ? 85.336 64.281 39.164 1.00 98.61 695 THR A CA 1
ATOM 4965 C C . THR A 1 695 ? 85.300 64.445 40.649 1.00 100.79 695 THR A C 1
ATOM 4966 O O . THR A 1 695 ? 84.826 65.440 41.153 1.00 100.17 695 THR A O 1
ATOM 4970 N N . ILE A 1 696 ? 85.816 63.463 41.373 1.00 101.37 696 ILE A N 1
ATOM 4971 C CA . ILE A 1 696 ? 85.862 63.655 42.814 1.00 97.58 696 ILE A CA 1
ATOM 4972 C C . ILE A 1 696 ? 86.290 62.411 43.567 1.00 103.54 696 ILE A C 1
ATOM 4973 O O . ILE A 1 696 ? 85.554 61.444 43.568 1.00 112.59 696 ILE A O 1
ATOM 4978 N N . GLU A 1 697 ? 87.450 62.385 44.218 1.00 101.11 697 GLU A N 1
ATOM 4979 C CA . GLU A 1 697 ? 88.440 63.457 44.348 1.00 99.58 697 GLU A CA 1
ATOM 4980 C C . GLU A 1 697 ? 87.964 64.902 44.261 1.00 96.49 697 GLU A C 1
ATOM 4981 O O . GLU A 1 697 ? 86.904 65.212 44.759 1.00 100.75 697 GLU A O 1
ATOM 4987 N N . THR A 1 698 ? 88.736 65.735 43.582 1.00 92.21 698 THR A N 1
ATOM 4988 C CA . THR A 1 698 ? 88.712 67.184 43.656 1.00 92.17 698 THR A CA 1
ATOM 4989 C C . THR A 1 698 ? 87.764 68.011 44.511 1.00 92.12 698 THR A C 1
ATOM 4990 O O . THR A 1 698 ? 88.193 68.701 45.434 1.00 93.70 698 THR A O 1
ATOM 4994 N N . GLU A 1 699 ? 86.481 67.895 44.217 1.00 88.04 699 GLU A N 1
ATOM 4995 C CA . GLU A 1 699 ? 85.454 68.512 45.022 1.00 87.70 699 GLU A CA 1
ATOM 4996 C C . GLU A 1 699 ? 85.465 68.028 46.437 1.00 84.86 699 GLU A C 1
ATOM 4997 O O . GLU A 1 699 ? 85.260 68.798 47.349 1.00 79.94 699 GLU A O 1
ATOM 5003 N N . LYS A 1 700 ? 85.724 66.748 46.623 1.00 83.52 700 LYS A N 1
ATOM 5004 C CA . LYS A 1 700 ? 85.841 66.232 47.961 1.00 83.13 700 LYS A CA 1
ATOM 5005 C C . LYS A 1 700 ? 87.129 66.776 48.520 1.00 86.01 700 LYS A C 1
ATOM 5006 O O . LYS A 1 700 ? 87.248 67.025 49.708 1.00 83.66 700 LYS A O 1
ATOM 5012 N N . ILE A 1 701 ? 88.104 66.960 47.647 1.00 86.44 701 ILE A N 1
ATOM 5013 C CA . ILE A 1 701 ? 89.413 67.373 48.074 1.00 83.99 701 ILE A CA 1
ATOM 5014 C C . ILE A 1 701 ? 89.570 68.877 48.106 1.00 82.44 701 ILE A C 1
ATOM 5015 O O . ILE A 1 701 ? 90.509 69.359 48.683 1.00 87.22 701 ILE A O 1
ATOM 5020 N N . VAL A 1 702 ? 88.659 69.617 47.504 1.00 79.41 702 VAL A N 1
ATOM 5021 C CA . VAL A 1 702 ? 88.789 71.068 47.488 1.00 81.99 702 VAL A CA 1
ATOM 5022 C C . VAL A 1 702 ? 87.916 71.583 48.613 1.00 75.66 702 VAL A C 1
ATOM 5023 O O . VAL A 1 702 ? 88.328 72.422 49.371 1.00 72.08 702 VAL A O 1
ATOM 5027 N N . LEU A 1 703 ? 86.696 71.100 48.708 1.00 73.88 703 LEU A N 1
ATOM 5028 C CA . LEU A 1 703 ? 85.799 71.614 49.720 1.00 69.46 703 LEU A CA 1
ATOM 5029 C C . LEU A 1 703 ? 86.302 71.306 51.106 1.00 71.20 703 LEU A C 1
ATOM 5030 O O . LEU A 1 703 ? 86.237 72.130 51.999 1.00 71.32 703 LEU A O 1
ATOM 5035 N N . ASN A 1 704 ? 86.808 70.102 51.283 1.00 72.45 704 ASN A N 1
ATOM 5036 C CA . ASN A 1 704 ? 87.174 69.651 52.611 1.00 69.76 704 ASN A CA 1
ATOM 5037 C C . ASN A 1 704 ? 88.255 70.509 53.221 1.00 70.95 704 ASN A C 1
ATOM 5038 O O . ASN A 1 704 ? 88.186 70.864 54.389 1.00 69.36 704 ASN A O 1
ATOM 5043 N N . ALA A 1 705 ? 89.252 70.852 52.422 1.00 70.33 705 ALA A N 1
ATOM 5044 C CA . ALA A 1 705 ? 90.297 71.739 52.884 1.00 66.20 705 ALA A CA 1
ATOM 5045 C C . ALA A 1 705 ? 89.694 73.090 53.185 1.00 65.12 705 ALA A C 1
ATOM 5046 O O . ALA A 1 705 ? 90.019 73.720 54.178 1.00 71.27 705 ALA A O 1
ATOM 5048 N N . LEU A 1 706 ? 88.808 73.535 52.313 1.00 61.82 706 LEU A N 1
ATOM 5049 C CA . LEU A 1 706 ? 88.159 74.817 52.493 1.00 62.29 706 LEU A CA 1
ATOM 5050 C C . LEU A 1 706 ? 87.277 74.873 53.736 1.00 62.71 706 LEU A C 1
ATOM 5051 O O . LEU A 1 706 ? 87.227 75.882 54.421 1.00 60.88 706 LEU A O 1
ATOM 5056 N N . ILE A 1 707 ? 86.546 73.799 54.000 1.00 64.89 707 ILE A N 1
ATOM 5057 C CA . ILE A 1 707 ? 85.662 73.762 55.152 1.00 58.49 707 ILE A CA 1
ATOM 5058 C C . ILE A 1 707 ? 86.427 73.848 56.458 1.00 60.12 707 ILE A C 1
ATOM 5059 O O . ILE A 1 707 ? 86.054 74.586 57.356 1.00 57.08 707 ILE A O 1
ATOM 5064 N N . TYR A 1 708 ? 87.510 73.091 56.549 1.00 61.07 708 TYR A N 1
ATOM 5065 C CA . TYR A 1 708 ? 88.302 73.031 57.764 1.00 61.43 708 TYR A CA 1
ATOM 5066 C C . TYR A 1 708 ? 88.930 74.371 58.081 1.00 54.22 708 TYR A C 1
ATOM 5067 O O . TYR A 1 708 ? 89.000 74.765 59.230 1.00 55.17 708 TYR A O 1
ATOM 5076 N N . VAL A 1 709 ? 89.416 75.051 57.052 1.00 52.37 709 VAL A N 1
ATOM 5077 C CA . VAL A 1 709 ? 89.977 76.381 57.210 1.00 51.76 709 VAL A CA 1
ATOM 5078 C C . VAL A 1 709 ? 88.917 77.362 57.663 1.00 52.50 709 VAL A C 1
ATOM 5079 O O . VAL A 1 709 ? 89.150 78.197 58.519 1.00 50.58 709 VAL A O 1
ATOM 5083 N N . ASN A 1 710 ? 87.744 77.255 57.068 1.00 50.39 710 ASN A N 1
ATOM 5084 C CA . ASN A 1 710 ? 86.624 78.083 57.452 1.00 51.80 710 ASN A CA 1
ATOM 5085 C C . ASN A 1 710 ? 86.187 77.797 58.865 1.00 52.14 710 ASN A C 1
ATOM 5086 O O . ASN A 1 710 ? 85.767 78.688 59.582 1.00 50.25 710 ASN A O 1
ATOM 5091 N N . LYS A 1 711 ? 86.247 76.529 59.242 1.00 50.28 711 LYS A N 1
ATOM 5092 C CA . LYS A 1 711 ? 85.915 76.121 60.591 1.00 45.13 711 LYS A CA 1
ATOM 5093 C C . LYS A 1 711 ? 86.866 76.729 61.605 1.00 43.72 711 LYS A C 1
ATOM 5094 O O . LYS A 1 711 ? 86.445 77.157 62.666 1.00 53.60 711 LYS A O 1
ATOM 5100 N N . GLU A 1 712 ? 88.151 76.768 61.283 1.00 41.61 712 GLU A N 1
ATOM 5101 C CA . GLU A 1 712 ? 89.111 77.408 62.154 1.00 45.40 712 GLU A CA 1
ATOM 5102 C C . GLU A 1 712 ? 89.140 78.935 61.992 1.00 45.87 712 GLU A C 1
ATOM 5103 O O . GLU A 1 712 ? 89.628 79.639 62.865 1.00 45.06 712 GLU A O 1
ATOM 5109 N N . LEU A 1 713 ? 88.643 79.445 60.873 1.00 39.07 713 LEU A N 1
ATOM 5110 C CA . LEU A 1 713 ? 88.544 80.878 60.688 1.00 43.03 713 LEU A CA 1
ATOM 5111 C C . LEU A 1 713 ? 87.319 81.443 61.430 1.00 49.38 713 LEU A C 1
ATOM 5112 O O . LEU A 1 713 ? 87.401 82.497 62.086 1.00 46.96 713 LEU A O 1
ATOM 5117 N N . TYR A 1 714 ? 86.185 80.741 61.326 1.00 48.70 714 TYR A N 1
ATOM 5118 C CA . TYR A 1 714 ? 85.021 81.036 62.168 1.00 47.25 714 TYR A CA 1
ATOM 5119 C C . TYR A 1 714 ? 85.476 81.281 63.572 1.00 44.83 714 TYR A C 1
ATOM 5120 O O . TYR A 1 714 ? 85.041 82.241 64.182 1.00 44.26 714 TYR A O 1
ATOM 5129 N N . LYS A 1 715 ? 86.373 80.442 64.086 1.00 39.16 715 LYS A N 1
ATOM 5130 C CA . LYS A 1 715 ? 86.733 80.566 65.498 1.00 49.76 715 LYS A CA 1
ATOM 5131 C C . LYS A 1 715 ? 87.706 81.700 65.783 1.00 51.88 715 LYS A C 1
ATOM 5132 O O . LYS A 1 715 ? 87.561 82.381 66.795 1.00 51.95 715 LYS A O 1
ATOM 5138 N N . LYS A 1 716 ? 88.692 81.903 64.915 1.00 51.62 716 LYS A N 1
ATOM 5139 C CA . LYS A 1 716 ? 89.638 82.999 65.098 1.00 49.49 716 LYS A CA 1
ATOM 5140 C C . LYS A 1 716 ? 88.955 84.344 64.947 1.00 52.63 716 LYS A C 1
ATOM 5141 O O . LYS A 1 716 ? 89.289 85.278 65.674 1.00 51.56 716 LYS A O 1
ATOM 5147 N N . LEU A 1 717 ? 88.010 84.471 64.020 1.00 53.05 717 LEU A N 1
ATOM 5148 C CA . LEU A 1 717 ? 87.371 85.765 63.863 1.00 50.44 717 LEU A CA 1
ATOM 5149 C C . LEU A 1 717 ? 86.604 86.122 65.126 1.00 55.25 717 LEU A C 1
ATOM 5150 O O . LEU A 1 717 ? 86.664 87.260 65.557 1.00 58.82 717 LEU A O 1
ATOM 5155 N N . ILE A 1 718 ? 85.968 85.144 65.767 1.00 51.71 718 ILE A N 1
ATOM 5156 C CA . ILE A 1 718 ? 85.228 85.404 67.017 1.00 50.63 718 ILE A CA 1
ATOM 5157 C C . ILE A 1 718 ? 86.183 85.761 68.171 1.00 49.63 718 ILE A C 1
ATOM 5158 O O . ILE A 1 718 ? 85.985 86.735 68.889 1.00 48.49 718 ILE A O 1
ATOM 5163 N N . LEU A 1 719 ? 87.242 84.990 68.314 1.00 56.84 719 LEU A N 1
ATOM 5164 C CA . LEU A 1 719 ? 88.194 85.240 69.376 1.00 58.24 719 LEU A CA 1
ATOM 5165 C C . LEU A 1 719 ? 89.170 86.342 69.089 1.00 60.31 719 LEU A C 1
ATOM 5166 O O . LEU A 1 719 ? 89.998 86.620 69.947 1.00 64.28 719 LEU A O 1
ATOM 5171 N N . GLU A 1 720 ? 89.069 87.025 67.960 1.00 55.07 720 GLU A N 1
ATOM 5172 C CA . GLU A 1 720 ? 90.003 88.109 67.699 1.00 62.64 720 GLU A CA 1
ATOM 5173 C C . GLU A 1 720 ? 89.857 89.199 68.753 1.00 69.21 720 GLU A C 1
ATOM 5174 O O . GLU A 1 720 ? 88.751 89.618 69.071 1.00 64.84 720 GLU A O 1
ATOM 5180 N N . ASP A 1 721 ? 90.989 89.607 69.319 1.00 77.91 721 ASP A N 1
ATOM 5181 C CA . ASP A 1 721 ? 91.061 90.735 70.241 1.00 81.74 721 ASP A CA 1
ATOM 5182 C C . ASP A 1 721 ? 91.079 92.031 69.458 1.00 74.56 721 ASP A C 1
ATOM 5183 O O . ASP A 1 721 ? 91.392 92.042 68.277 1.00 71.31 721 ASP A O 1
ATOM 5188 N N . ASP A 1 722 ? 90.778 93.130 70.127 1.00 74.75 722 ASP A N 1
ATOM 5189 C CA . ASP A 1 722 ? 90.529 94.376 69.438 1.00 77.43 722 ASP A CA 1
ATOM 5190 C C . ASP A 1 722 ? 91.729 94.804 68.617 1.00 79.75 722 ASP A C 1
ATOM 5191 O O . ASP A 1 722 ? 92.872 94.604 69.004 1.00 75.91 722 ASP A O 1
ATOM 5196 N N . LEU A 1 723 ? 91.444 95.373 67.456 1.00 86.74 723 LEU A N 1
ATOM 5197 C CA . LEU A 1 723 ? 92.470 95.784 66.516 1.00 82.75 723 LEU A CA 1
ATOM 5198 C C . LEU A 1 723 ? 93.255 96.947 67.088 1.00 89.32 723 LEU A C 1
ATOM 5199 O O . LEU A 1 723 ? 92.749 97.696 67.919 1.00 94.66 723 LEU A O 1
ATOM 5204 N N . GLU A 1 724 ? 94.478 97.121 66.588 1.00 80.70 724 GLU A N 1
ATOM 5205 C CA . GLU A 1 724 ? 95.335 98.230 66.983 1.00 79.72 724 GLU A CA 1
ATOM 5206 C C . GLU A 1 724 ? 94.774 99.548 66.503 1.00 75.00 724 GLU A C 1
ATOM 5207 O O . GLU A 1 724 ? 93.981 99.587 65.600 1.00 69.36 724 GLU A O 1
ATOM 5213 N N . GLU A 1 725 ? 95.190 100.637 67.121 1.00 74.08 725 GLU A N 1
ATOM 5214 C CA . GLU A 1 725 ? 94.464 101.872 67.008 1.00 61.85 725 GLU A CA 1
ATOM 5215 C C . GLU A 1 725 ? 94.341 102.435 65.622 1.00 62.00 725 GLU A C 1
ATOM 5216 O O . GLU A 1 725 ? 93.417 103.179 65.374 1.00 60.02 725 GLU A O 1
ATOM 5222 N N . ASN A 1 726 ? 95.236 102.090 64.712 1.00 62.92 726 ASN A N 1
ATOM 5223 C CA . ASN A 1 726 ? 95.178 102.702 63.388 1.00 59.74 726 ASN A CA 1
ATOM 5224 C C . ASN A 1 726 ? 94.510 101.927 62.280 1.00 55.13 726 ASN A C 1
ATOM 5225 O O . ASN A 1 726 ? 94.746 102.215 61.132 1.00 59.10 726 ASN A O 1
ATOM 5230 N N . GLU A 1 727 ? 93.673 100.963 62.612 1.00 56.68 727 GLU A N 1
ATOM 5231 C CA . GLU A 1 727 ? 92.975 100.228 61.588 1.00 61.65 727 GLU A CA 1
ATOM 5232 C C . GLU A 1 727 ? 91.563 100.698 61.457 1.00 64.38 727 GLU A C 1
ATOM 5233 O O . GLU A 1 727 ? 90.927 101.021 62.419 1.00 64.22 727 GLU A O 1
ATOM 5239 N N . SER A 1 728 ? 91.087 100.755 60.238 1.00 62.04 728 SER A N 1
ATOM 5240 C CA . SER A 1 728 ? 89.772 101.231 59.986 1.00 62.36 728 SER A CA 1
ATOM 5241 C C . SER A 1 728 ? 88.828 100.131 60.333 1.00 70.27 728 SER A C 1
ATOM 5242 O O . SER A 1 728 ? 87.758 100.377 60.849 1.00 65.89 728 SER A O 1
ATOM 5245 N N . LYS A 1 729 ? 89.257 98.910 60.036 1.00 74.86 729 LYS A N 1
ATOM 5246 C CA . LYS A 1 729 ? 88.452 97.674 60.180 1.00 77.05 729 LYS A CA 1
ATOM 5247 C C . LYS A 1 729 ? 87.691 97.526 61.486 1.00 73.75 729 LYS A C 1
ATOM 5248 O O . LYS A 1 729 ? 88.135 97.966 62.548 1.00 63.80 729 LYS A O 1
ATOM 5254 N N . ASN A 1 730 ? 86.582 96.806 61.393 1.00 71.75 730 ASN A N 1
ATOM 5255 C CA . ASN A 1 730 ? 85.780 96.422 62.534 1.00 69.32 730 ASN A CA 1
ATOM 5256 C C . ASN A 1 730 ? 86.028 94.948 62.839 1.00 70.68 730 ASN A C 1
ATOM 5257 O O . ASN A 1 730 ? 86.001 94.122 61.944 1.00 70.12 730 ASN A O 1
ATOM 5262 N N . ILE A 1 731 ? 86.283 94.617 64.096 1.00 61.87 731 ILE A N 1
ATOM 5263 C CA . ILE A 1 731 ? 86.440 93.233 64.508 1.00 56.67 731 ILE A CA 1
ATOM 5264 C C . ILE A 1 731 ? 85.073 92.590 64.350 1.00 64.71 731 ILE A C 1
ATOM 5265 O O . ILE A 1 731 ? 84.073 93.276 64.470 1.00 65.12 731 ILE A O 1
ATOM 5270 N N . PHE A 1 732 ? 85.000 91.292 64.081 1.00 67.88 732 PHE A N 1
ATOM 5271 C CA . PHE A 1 732 ? 83.728 90.719 63.660 1.00 58.85 732 PHE A CA 1
ATOM 5272 C C . PHE A 1 732 ? 82.656 90.923 64.720 1.00 57.55 732 PHE A C 1
ATOM 5273 O O . PHE A 1 732 ? 81.525 91.289 64.393 1.00 59.03 732 PHE A O 1
ATOM 5281 N N . LEU A 1 733 ? 83.001 90.702 65.976 1.00 57.59 733 LEU A N 1
ATOM 5282 C CA . LEU A 1 733 ? 81.981 90.733 66.992 1.00 56.18 733 LEU A CA 1
ATOM 5283 C C . LEU A 1 733 ? 81.386 92.128 66.976 1.00 63.04 733 LEU A C 1
ATOM 5284 O O . LEU A 1 733 ? 80.181 92.282 67.090 1.00 62.34 733 LEU A O 1
ATOM 5289 N N . GLN A 1 734 ? 82.223 93.144 66.809 1.00 63.38 734 GLN A N 1
ATOM 5290 C CA . GLN A 1 734 ? 81.758 94.527 66.869 1.00 63.57 734 GLN A CA 1
ATOM 5291 C C . GLN A 1 734 ? 80.765 94.866 65.775 1.00 59.24 734 GLN A C 1
ATOM 5292 O O . GLN A 1 734 ? 79.838 95.624 65.987 1.00 59.97 734 GLN A O 1
ATOM 5298 N N . GLU A 1 735 ? 80.987 94.341 64.586 1.00 58.75 735 GLU A N 1
ATOM 5299 C CA . GLU A 1 735 ? 80.017 94.514 63.527 1.00 64.76 735 GLU A CA 1
ATOM 5300 C C . GLU A 1 735 ? 78.716 93.820 63.885 1.00 65.48 735 GLU A C 1
ATOM 5301 O O . GLU A 1 735 ? 77.646 94.334 63.607 1.00 66.71 735 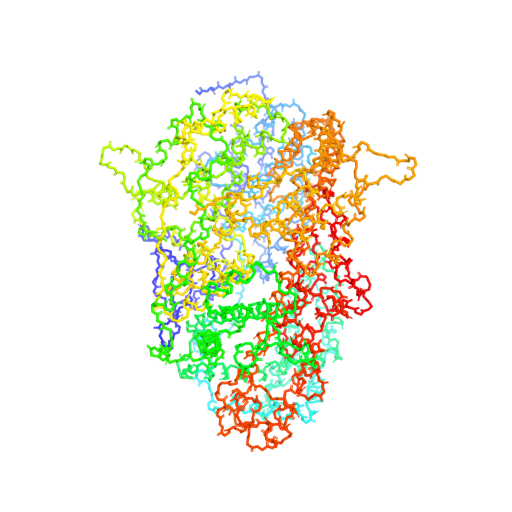GLU A O 1
ATOM 5307 N N . LEU A 1 736 ? 78.815 92.640 64.486 1.00 64.65 736 LEU A N 1
ATOM 5308 C CA . LEU A 1 736 ? 77.639 91.860 64.858 1.00 58.05 736 LEU A CA 1
ATOM 5309 C C . LEU A 1 736 ? 76.772 92.552 65.882 1.00 50.57 736 LEU A C 1
ATOM 5310 O O . LEU A 1 736 ? 75.567 92.578 65.758 1.00 53.94 736 LEU A O 1
ATOM 5315 N N . LYS A 1 737 ? 77.404 93.128 66.890 1.00 53.97 737 LYS A N 1
ATOM 5316 C CA . LYS A 1 737 ? 76.705 93.818 67.983 1.00 56.46 737 LYS A CA 1
ATOM 5317 C C . LYS A 1 737 ? 76.082 95.098 67.445 1.00 59.00 737 LYS A C 1
ATOM 5318 O O . LYS A 1 737 ? 74.942 95.409 67.753 1.00 59.07 737 LYS A O 1
ATOM 5324 N N . LYS A 1 738 ? 76.791 95.745 66.541 1.00 57.69 738 LYS A N 1
ATOM 5325 C CA . LYS A 1 738 ? 76.267 96.878 65.803 1.00 67.94 738 LYS A CA 1
ATOM 5326 C C . LYS A 1 738 ? 75.074 96.545 64.909 1.00 67.31 738 LYS A C 1
ATOM 5327 O O . LYS A 1 738 ? 74.171 97.355 64.789 1.00 67.68 738 LYS A O 1
ATOM 5333 N N . THR A 1 739 ? 75.080 95.387 64.250 1.00 61.36 739 THR A N 1
ATOM 5334 C CA . THR A 1 739 ? 73.952 95.029 63.368 1.00 58.86 739 THR A CA 1
ATOM 5335 C C . THR A 1 739 ? 72.704 94.743 64.200 1.00 62.80 739 THR A C 1
ATOM 5336 O O . THR A 1 739 ? 71.635 95.271 63.896 1.00 67.82 739 THR A O 1
ATOM 5340 N N . LEU A 1 740 ? 72.856 93.959 65.272 1.00 56.43 740 LEU A N 1
ATOM 5341 C CA . LEU A 1 740 ? 71.727 93.547 66.100 1.00 52.18 740 LEU A CA 1
ATOM 5342 C C . LEU A 1 740 ? 71.149 94.686 66.912 1.00 54.12 740 LEU A C 1
ATOM 5343 O O . LEU A 1 740 ? 70.002 94.603 67.331 1.00 61.65 740 LEU A O 1
ATOM 5348 N N . GLY A 1 741 ? 71.893 95.761 67.085 1.00 57.57 741 GLY A N 1
ATOM 5349 C CA . GLY A 1 741 ? 71.419 96.872 67.880 1.00 54.67 741 GLY A CA 1
ATOM 5350 C C . GLY A 1 741 ? 71.271 98.143 67.083 1.00 58.97 741 GLY A C 1
ATOM 5351 O O . GLY A 1 741 ? 71.971 98.345 66.113 1.00 63.45 741 GLY A O 1
ATOM 5352 N N . ASN A 1 742 ? 70.349 99.002 67.492 1.00 67.87 742 ASN A N 1
ATOM 5353 C CA . ASN A 1 742 ? 70.078 100.227 66.753 1.00 71.60 742 ASN A CA 1
ATOM 5354 C C . ASN A 1 742 ? 71.238 101.207 66.778 1.00 67.93 742 ASN A C 1
ATOM 5355 O O . ASN A 1 742 ? 72.044 101.204 67.689 1.00 64.99 742 ASN A O 1
ATOM 5360 N N . ILE A 1 743 ? 71.330 102.023 65.740 1.00 77.34 743 ILE A N 1
ATOM 5361 C CA . ILE A 1 743 ? 72.476 102.891 65.534 1.00 76.20 743 ILE A CA 1
ATOM 5362 C C . ILE A 1 743 ? 72.645 103.927 66.616 1.00 72.73 743 ILE A C 1
ATOM 5363 O O . ILE A 1 743 ? 71.677 104.509 67.078 1.00 74.39 743 ILE A O 1
ATOM 5368 N N . ASP A 1 744 ? 73.896 104.156 66.986 1.00 70.98 744 ASP A N 1
ATOM 5369 C CA . ASP A 1 744 ? 74.277 105.203 67.916 1.00 74.18 744 ASP A CA 1
ATOM 5370 C C . ASP A 1 744 ? 74.090 104.743 69.341 1.00 75.11 744 ASP A C 1
ATOM 5371 O O . ASP A 1 744 ? 74.339 105.487 70.273 1.00 69.94 744 ASP A O 1
ATOM 5376 N N . GLU A 1 745 ? 73.650 103.506 69.499 1.00 80.96 745 GLU A N 1
ATOM 5377 C CA . GLU A 1 745 ? 73.435 102.926 70.813 1.00 81.26 745 GLU A CA 1
ATOM 5378 C C . GLU A 1 745 ? 74.182 101.620 70.945 1.00 81.38 745 GLU A C 1
ATOM 5379 O O . GLU A 1 745 ? 73.730 100.714 71.620 1.00 87.08 745 GLU A O 1
ATOM 5385 N N . ILE A 1 746 ? 75.336 101.536 70.304 1.00 87.27 746 ILE A N 1
ATOM 5386 C CA . ILE A 1 746 ? 76.042 100.275 70.099 1.00 99.11 746 ILE A CA 1
ATOM 5387 C C . ILE A 1 746 ? 76.814 99.858 71.355 1.00 105.28 746 ILE A C 1
ATOM 5388 O O . ILE A 1 746 ? 77.543 98.869 71.353 1.00 100.94 746 ILE A O 1
ATOM 5393 N N . ASP A 1 747 ? 76.674 100.651 72.405 1.00 104.35 747 ASP A N 1
ATOM 5394 C CA . ASP A 1 747 ? 77.306 100.342 73.671 1.00 107.01 747 ASP A CA 1
ATOM 5395 C C . ASP A 1 747 ? 76.453 99.369 74.475 1.00 111.58 747 ASP A C 1
ATOM 5396 O O . ASP A 1 747 ? 75.712 99.783 75.364 1.00 109.60 747 ASP A O 1
ATOM 5401 N N . GLU A 1 748 ? 76.545 98.080 74.151 1.00 104.36 748 GLU A N 1
ATOM 5402 C CA . GLU A 1 748 ? 75.864 97.059 74.930 1.00 84.82 748 GLU A CA 1
ATOM 5403 C C . GLU A 1 748 ? 76.460 95.672 74.781 1.00 79.36 748 GLU A C 1
ATOM 5404 O O . GLU A 1 748 ? 77.117 95.383 73.800 1.00 83.38 748 GLU A O 1
ATOM 5410 N N . ASN A 1 749 ? 76.216 94.816 75.768 1.00 78.83 749 ASN A N 1
ATOM 5411 C CA . ASN A 1 749 ? 76.354 93.374 75.619 1.00 72.25 749 ASN A CA 1
ATOM 5412 C C . ASN A 1 749 ? 75.030 92.756 75.155 1.00 71.15 749 ASN A C 1
ATOM 5413 O O . ASN A 1 749 ? 74.320 92.104 75.905 1.00 61.56 749 ASN A O 1
ATOM 5418 N N . ILE A 1 750 ? 74.729 92.981 73.888 1.00 66.65 750 ILE A N 1
ATOM 5419 C CA . ILE A 1 750 ? 73.478 92.627 73.264 1.00 57.67 750 ILE A CA 1
ATOM 5420 C C . ILE A 1 750 ? 73.483 91.191 72.773 1.00 45.45 750 ILE A C 1
ATOM 5421 O O . ILE A 1 750 ? 72.426 90.580 72.694 1.00 47.34 750 ILE A O 1
ATOM 5426 N N . ILE A 1 751 ? 74.638 90.629 72.444 1.00 43.78 751 ILE A N 1
ATOM 5427 C CA . ILE A 1 751 ? 74.638 89.269 71.907 1.00 48.37 751 ILE A CA 1
ATOM 5428 C C . ILE A 1 751 ? 73.935 88.307 72.862 1.00 49.89 751 ILE A C 1
ATOM 5429 O O . ILE A 1 751 ? 73.069 87.536 72.459 1.00 51.05 751 ILE A O 1
ATOM 5434 N N . GLU A 1 752 ? 74.356 88.360 74.120 1.00 53.97 752 GLU A N 1
ATOM 5435 C CA . GLU A 1 752 ? 73.869 87.481 75.177 1.00 47.09 752 GLU A CA 1
ATOM 5436 C C . GLU A 1 752 ? 72.363 87.680 75.388 1.00 47.70 752 GLU A C 1
ATOM 5437 O O . GLU A 1 752 ? 71.622 86.717 75.441 1.00 47.67 752 GLU A O 1
ATOM 5443 N N . ASN A 1 753 ? 71.925 88.932 75.478 1.00 49.73 753 ASN A N 1
ATOM 5444 C CA . ASN A 1 753 ? 70.510 89.246 75.693 1.00 50.15 753 ASN A CA 1
ATOM 5445 C C . ASN A 1 753 ? 69.614 88.781 74.563 1.00 50.04 753 ASN A C 1
ATOM 5446 O O . ASN A 1 753 ? 68.440 88.511 74.781 1.00 52.73 753 ASN A O 1
ATOM 5451 N N . TYR A 1 754 ? 70.156 88.684 73.357 1.00 46.65 754 TYR A N 1
ATOM 5452 C CA . TYR A 1 754 ? 69.361 88.189 72.242 1.00 47.55 754 TYR A CA 1
ATOM 5453 C C . TYR A 1 754 ? 69.237 86.661 72.378 1.00 41.57 754 TYR A C 1
ATOM 5454 O O . TYR A 1 754 ? 68.148 86.081 72.291 1.00 42.92 754 TYR A O 1
ATOM 5463 N N . TYR A 1 755 ? 70.336 85.997 72.654 1.00 38.00 755 TYR A N 1
ATOM 5464 C CA . TYR A 1 755 ? 70.240 84.592 72.884 1.00 34.69 755 TYR A CA 1
ATOM 5465 C C . TYR A 1 755 ? 69.361 84.324 74.089 1.00 40.97 755 TYR A C 1
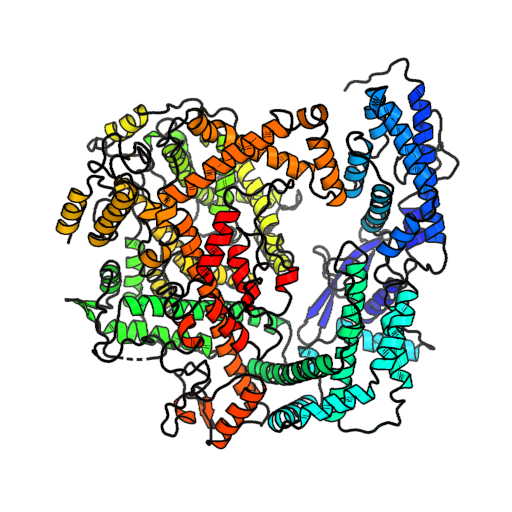ATOM 5466 O O . TYR A 1 755 ? 68.528 83.416 74.047 1.00 36.72 755 TYR A O 1
ATOM 5475 N N . LYS A 1 756 ? 69.523 85.080 75.173 1.00 38.70 756 LYS A N 1
ATOM 5476 C CA . LYS A 1 756 ? 68.731 84.771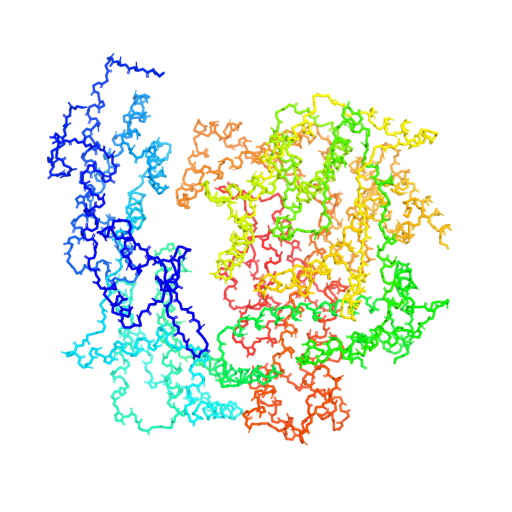 76.359 1.00 40.98 756 LYS A CA 1
ATOM 5477 C C . LYS A 1 756 ? 67.244 85.021 76.087 1.00 39.82 756 LYS A C 1
ATOM 5478 O O . LYS A 1 756 ? 66.420 84.194 76.443 1.00 42.57 756 LYS A O 1
ATOM 5484 N N . ASN A 1 757 ? 66.915 86.110 75.404 1.00 42.74 757 ASN A N 1
ATOM 5485 C CA . ASN A 1 757 ? 65.530 86.369 75.009 1.00 46.43 757 ASN A CA 1
ATOM 5486 C C . ASN A 1 757 ? 65.024 85.323 74.027 1.00 41.74 757 ASN A C 1
ATOM 5487 O O . ASN A 1 757 ? 63.902 84.816 74.170 1.00 38.19 757 ASN A O 1
ATOM 5492 N N . ALA A 1 758 ? 65.856 84.959 73.057 1.00 37.74 758 ALA A N 1
ATOM 5493 C CA . ALA A 1 758 ? 65.477 83.898 72.122 1.00 38.93 758 ALA A CA 1
ATOM 5494 C C . ALA A 1 758 ? 65.328 82.575 72.815 1.00 37.48 758 ALA A C 1
ATOM 5495 O O . ALA A 1 758 ? 64.497 81.797 72.412 1.00 41.49 758 ALA A O 1
ATOM 5497 N N . GLN A 1 759 ? 66.118 82.300 73.845 1.00 36.94 759 GLN A N 1
ATOM 5498 C CA . GLN A 1 759 ? 65.968 81.039 74.574 1.00 38.63 759 GLN A CA 1
ATOM 5499 C C . GLN A 1 759 ? 64.664 80.985 75.407 1.00 36.69 759 GLN A C 1
ATOM 5500 O O . GLN A 1 759 ? 64.092 79.912 75.582 1.00 32.64 759 GLN A O 1
ATOM 5506 N N . ILE A 1 760 ? 64.219 82.137 75.908 1.00 37.52 760 ILE A N 1
ATOM 5507 C CA . ILE A 1 760 ? 62.984 82.240 76.691 1.00 36.59 760 ILE A CA 1
ATOM 5508 C C . ILE A 1 760 ? 61.775 82.131 75.775 1.00 40.04 760 ILE A C 1
ATOM 5509 O O . ILE A 1 760 ? 60.770 81.461 76.101 1.00 42.16 760 ILE A O 1
ATOM 5514 N N . SER A 1 761 ? 61.840 82.794 74.635 1.00 36.98 761 SER A N 1
ATOM 5515 C CA . SER A 1 761 ? 60.758 82.638 73.685 1.00 39.75 761 SER A CA 1
ATOM 5516 C C . SER A 1 761 ? 60.479 81.156 73.406 1.00 38.01 761 SER A C 1
ATOM 5517 O O . SER A 1 761 ? 59.363 80.687 73.636 1.00 40.23 761 SER A O 1
ATOM 5520 N N . ALA A 1 762 ? 61.513 80.422 72.991 1.00 36.34 762 ALA A N 1
ATOM 5521 C CA . ALA A 1 762 ? 61.434 78.974 72.797 1.00 35.92 762 ALA A CA 1
ATOM 5522 C C . ALA A 1 762 ? 60.690 78.156 73.879 1.00 37.79 762 ALA A C 1
ATOM 5523 O O . ALA A 1 762 ? 60.163 77.083 73.588 1.00 38.43 762 ALA A O 1
ATOM 5525 N N . SER A 1 763 ? 60.603 78.759 75.042 1.00 36.57 763 SER A N 1
ATOM 5526 C CA . SER A 1 763 ? 60.238 78.203 76.319 1.00 34.32 763 SER A CA 1
ATOM 5527 C C . SER A 1 763 ? 58.756 78.307 76.437 1.00 39.13 763 SER A C 1
ATOM 5528 O O . SER A 1 763 ? 58.067 77.478 76.972 1.00 36.13 763 SER A O 1
ATOM 5531 N N . LYS A 1 764 ? 58.298 79.408 75.915 1.00 37.17 764 LYS A N 1
ATOM 5532 C CA . LYS A 1 764 ? 56.923 79.824 75.882 1.00 33.67 764 LYS A CA 1
ATOM 5533 C C . LYS A 1 764 ? 56.277 79.405 74.546 1.00 41.81 764 LYS A C 1
ATOM 5534 O O . LYS A 1 764 ? 55.182 79.862 74.204 1.00 46.64 764 LYS A O 1
ATOM 5540 N N . GLY A 1 765 ? 56.974 78.562 73.784 1.00 42.19 765 GLY A N 1
ATOM 5541 C CA . GLY A 1 765 ? 56.399 77.893 72.628 1.00 44.16 765 GLY A CA 1
ATOM 5542 C C . GLY A 1 765 ? 56.676 78.457 71.250 1.00 46.20 765 GLY A C 1
ATOM 5543 O O . GLY A 1 765 ? 55.906 78.197 70.322 1.00 60.11 765 GLY A O 1
ATOM 5544 N N . ASN A 1 766 ? 57.767 79.198 71.085 1.00 44.29 766 ASN A N 1
ATOM 5545 C CA . ASN A 1 766 ? 58.182 79.631 69.751 1.00 43.92 766 ASN A CA 1
ATOM 5546 C C . ASN A 1 766 ? 59.381 78.818 69.304 1.00 45.03 766 ASN A C 1
ATOM 5547 O O . ASN A 1 766 ? 60.507 79.165 69.616 1.00 47.44 766 ASN A O 1
ATOM 5552 N N . ASN A 1 767 ? 59.149 77.740 68.569 1.00 47.20 767 ASN A N 1
ATOM 5553 C CA . ASN A 1 767 ? 60.246 76.816 68.221 1.00 54.11 767 ASN A CA 1
ATOM 5554 C C . ASN A 1 767 ? 61.246 77.391 67.227 1.00 56.63 767 ASN A C 1
ATOM 5555 O O . ASN A 1 767 ? 62.441 77.076 67.290 1.00 65.98 767 ASN A O 1
ATOM 5560 N N . LYS A 1 768 ? 60.795 78.273 66.354 1.00 49.49 768 LYS A N 1
ATOM 5561 C CA . LYS A 1 768 ? 61.733 78.997 65.500 1.00 49.88 768 LYS A CA 1
ATOM 5562 C C . LYS A 1 768 ? 62.565 80.045 66.245 1.00 48.46 768 LYS A C 1
ATOM 5563 O O . LYS A 1 768 ? 63.508 80.586 65.681 1.00 48.96 768 LYS A O 1
ATOM 5569 N N . ALA A 1 769 ? 62.222 80.349 67.493 1.00 48.90 769 ALA A N 1
ATOM 5570 C CA . ALA A 1 769 ? 62.921 81.431 68.223 1.00 48.31 769 ALA A CA 1
ATOM 5571 C C . ALA A 1 769 ? 64.432 81.337 68.064 1.00 43.48 769 ALA A C 1
ATOM 5572 O O . ALA A 1 769 ? 65.070 82.263 67.590 1.00 36.51 769 ALA A O 1
ATOM 5574 N N . ILE A 1 770 ? 64.989 80.180 68.378 1.00 42.95 770 ILE A N 1
ATOM 5575 C CA . ILE A 1 770 ? 66.431 80.043 68.301 1.00 39.80 770 ILE A CA 1
ATOM 5576 C C . ILE A 1 770 ? 66.987 79.970 66.866 1.00 46.50 770 ILE A C 1
ATOM 5577 O O . ILE A 1 770 ? 68.088 80.497 66.638 1.00 46.30 770 ILE A O 1
ATOM 5582 N N . LYS A 1 771 ? 66.267 79.399 65.884 1.00 44.91 771 LYS A N 1
ATOM 5583 C CA . LYS A 1 771 ? 66.797 79.416 64.481 1.00 34.37 771 LYS A CA 1
ATOM 5584 C C . LYS A 1 771 ? 66.800 80.833 63.915 1.00 35.05 771 LYS A C 1
ATOM 5585 O O . LYS A 1 771 ? 67.750 81.246 63.268 1.00 40.82 771 LYS A O 1
ATOM 5591 N N . LYS A 1 772 ? 65.761 81.596 64.210 1.00 35.88 772 LYS A N 1
ATOM 5592 C CA . LYS A 1 772 ? 65.623 82.935 63.669 1.00 41.92 772 LYS A CA 1
ATOM 5593 C C . LYS A 1 772 ? 66.727 83.887 64.091 1.00 45.78 772 LYS A C 1
ATOM 5594 O O . LYS A 1 772 ? 67.279 84.610 63.272 1.00 43.76 772 LYS A O 1
ATOM 5600 N N . TYR A 1 773 ? 67.053 83.864 65.372 1.00 41.49 773 TYR A N 1
ATOM 5601 C CA . TYR A 1 773 ? 68.256 84.525 65.919 1.00 42.05 773 TYR A CA 1
ATOM 5602 C C . TYR A 1 773 ? 69.526 83.952 65.290 1.00 36.41 773 TYR A C 1
ATOM 5603 O O . TYR A 1 773 ? 70.422 84.692 64.917 1.00 36.55 773 TYR A O 1
ATOM 5612 N N . GLN A 1 774 ? 69.621 82.634 65.197 1.00 36.29 774 GLN A N 1
ATOM 5613 C CA . GLN A 1 774 ? 70.825 82.059 64.617 1.00 43.74 774 GLN A CA 1
ATOM 5614 C C . GLN A 1 774 ? 71.101 82.654 63.243 1.00 37.81 774 GLN A C 1
ATOM 5615 O O . GLN A 1 774 ? 72.158 83.265 63.007 1.00 37.57 774 GLN A O 1
ATOM 5621 N N . LYS A 1 775 ? 70.121 82.567 62.368 1.00 34.93 775 LYS A N 1
ATOM 5622 C CA . LYS A 1 775 ? 70.372 82.962 60.982 1.00 45.97 775 LYS A CA 1
ATOM 5623 C C . LYS A 1 775 ? 70.812 84.449 60.815 1.00 45.49 775 LYS A C 1
ATOM 5624 O O . LYS A 1 775 ? 71.695 84.722 60.002 1.00 44.57 775 LYS A O 1
ATOM 5630 N N . LYS A 1 776 ? 70.247 85.373 61.600 1.00 42.11 776 LYS A N 1
ATOM 5631 C CA . LYS A 1 776 ? 70.880 86.711 61.819 1.00 44.75 776 LYS A CA 1
ATOM 5632 C C . LYS A 1 776 ? 72.406 86.613 62.081 1.00 44.46 776 LYS A C 1
ATOM 5633 O O . LYS A 1 776 ? 73.215 87.068 61.281 1.00 41.35 776 LYS A O 1
ATOM 5639 N N . VAL A 1 777 ? 72.811 85.982 63.169 1.00 36.70 777 VAL A N 1
ATOM 5640 C CA . VAL A 1 777 ? 74.233 85.859 63.419 1.00 37.69 777 VAL A CA 1
ATOM 5641 C C . VAL A 1 777 ? 74.966 85.365 62.179 1.00 40.76 777 VAL A C 1
ATOM 5642 O O . VAL A 1 777 ? 76.018 85.892 61.821 1.00 40.86 777 VAL A O 1
ATOM 5646 N N . ILE A 1 778 ? 74.377 84.408 61.482 1.00 44.67 778 ILE A N 1
ATOM 5647 C CA . ILE A 1 778 ? 75.017 83.844 60.305 1.00 42.19 778 ILE A CA 1
ATOM 5648 C C . ILE A 1 778 ? 75.104 84.901 59.200 1.00 45.12 778 ILE A C 1
ATOM 5649 O O . ILE A 1 778 ? 76.197 85.226 58.725 1.00 42.72 778 ILE A O 1
ATOM 5654 N N . GLU A 1 779 ? 73.956 85.454 58.820 1.00 43.96 779 GLU A N 1
ATOM 5655 C CA . GLU A 1 779 ? 73.916 86.512 57.818 1.00 44.02 779 GLU A CA 1
ATOM 5656 C C . GLU A 1 779 ? 75.025 87.527 58.052 1.00 43.01 779 GLU A C 1
ATOM 5657 O O . GLU A 1 779 ? 75.884 87.730 57.209 1.00 47.72 779 GLU A O 1
ATOM 5663 N N . CYS A 1 780 ? 75.037 88.120 59.222 1.00 43.88 780 CYS A N 1
ATOM 5664 C CA . CYS A 1 780 ? 76.129 88.989 59.584 1.00 47.38 780 CYS A CA 1
ATOM 5665 C C . CYS A 1 780 ? 77.518 88.345 59.449 1.00 47.02 780 CYS A C 1
ATOM 5666 O O . CYS A 1 780 ? 78.440 88.988 58.989 1.00 43.78 780 CYS A O 1
ATOM 5669 N N . TYR A 1 781 ? 77.700 87.092 59.818 1.00 46.28 781 TYR A N 1
ATOM 5670 C CA . TYR A 1 781 ? 79.039 86.525 59.610 1.00 45.46 781 TYR A CA 1
ATOM 5671 C C . TYR A 1 781 ? 79.369 86.334 58.128 1.00 51.21 781 TYR A C 1
ATOM 5672 O O . TYR A 1 781 ? 80.517 86.475 57.735 1.00 50.18 781 TYR A O 1
ATOM 5681 N N . ILE A 1 782 ? 78.370 85.989 57.325 1.00 49.97 782 ILE A N 1
ATOM 5682 C CA . ILE A 1 782 ? 78.556 85.740 55.896 1.00 46.30 782 ILE A CA 1
ATOM 5683 C C . ILE A 1 782 ? 78.911 87.058 55.184 1.00 55.80 782 ILE A C 1
ATOM 5684 O O . ILE A 1 782 ? 79.803 87.108 54.328 1.00 59.63 782 ILE A O 1
ATOM 5689 N N . GLY A 1 783 ? 78.194 88.121 55.537 1.00 57.20 783 GLY A N 1
ATOM 5690 C CA . GLY A 1 783 ? 78.610 89.471 55.192 1.00 58.89 783 GLY A CA 1
ATOM 5691 C C . GLY A 1 783 ? 80.078 89.672 55.492 1.00 60.71 783 GLY A C 1
ATOM 5692 O O . GLY A 1 783 ? 80.886 89.930 54.586 1.00 65.34 783 GLY A O 1
ATOM 5693 N N . TYR A 1 784 ? 80.438 89.493 56.756 1.00 51.81 784 TYR A N 1
ATOM 5694 C CA . TYR A 1 784 ? 81.811 89.742 57.176 1.00 49.03 784 TYR A CA 1
ATOM 5695 C C . TYR A 1 784 ? 82.810 88.894 56.387 1.00 55.78 784 TYR A C 1
ATOM 5696 O O . TYR A 1 784 ? 83.917 89.336 56.129 1.00 59.19 784 TYR A O 1
ATOM 5705 N N . LEU A 1 785 ? 82.438 87.674 56.028 1.00 59.67 785 LEU A N 1
ATOM 5706 C CA . LEU A 1 785 ? 83.301 86.876 55.183 1.00 54.71 785 LEU A CA 1
ATOM 5707 C C . LEU A 1 785 ? 83.485 87.496 53.806 1.00 66.10 785 LEU A C 1
ATOM 5708 O O . LEU A 1 785 ? 84.623 87.583 53.299 1.00 69.09 785 LEU A O 1
ATOM 5713 N N . ARG A 1 786 ? 82.377 87.925 53.199 1.00 67.05 786 ARG A N 1
ATOM 5714 C CA . ARG A 1 786 ? 82.443 88.530 51.874 1.00 59.94 786 ARG A CA 1
ATOM 5715 C C . ARG A 1 786 ? 83.288 89.800 51.885 1.00 58.33 786 ARG A C 1
ATOM 5716 O O . ARG A 1 786 ? 84.058 90.042 50.944 1.00 64.28 786 ARG A O 1
ATOM 5724 N N . LYS A 1 787 ? 83.175 90.595 52.945 1.00 64.14 787 LYS A N 1
ATOM 5725 C CA . LYS A 1 787 ? 83.871 91.877 52.954 1.00 65.11 787 LYS A CA 1
ATOM 5726 C C . LYS A 1 787 ? 85.316 91.787 53.294 1.00 63.17 787 LYS A C 1
ATOM 5727 O O . LYS A 1 787 ? 86.056 92.669 52.906 1.00 67.47 787 LYS A O 1
ATOM 5733 N N . ASN A 1 788 ? 85.753 90.767 54.009 1.00 56.31 788 ASN A N 1
ATOM 5734 C CA . ASN A 1 788 ? 87.153 90.742 54.386 1.00 55.79 788 ASN A CA 1
ATOM 5735 C C . ASN A 1 788 ? 87.937 89.536 53.872 1.00 65.12 788 ASN A C 1
ATOM 5736 O O . ASN A 1 788 ? 89.163 89.626 53.739 1.00 67.16 788 ASN A O 1
ATOM 5741 N N . TYR A 1 789 ? 87.263 88.426 53.569 1.00 66.44 789 TYR A N 1
ATOM 5742 C CA . TYR A 1 789 ? 87.938 87.209 53.075 1.00 67.58 789 TYR A CA 1
ATOM 5743 C C . TYR A 1 789 ? 87.312 86.756 51.759 1.00 72.50 789 TYR A C 1
ATOM 5744 O O . TYR A 1 789 ? 86.865 85.624 51.610 1.00 73.53 789 TYR A O 1
ATOM 5753 N N . GLU A 1 790 ? 87.313 87.663 50.789 1.00 71.46 790 GLU A N 1
ATOM 5754 C CA . GLU A 1 790 ? 86.738 87.394 49.470 1.00 75.18 790 GLU A CA 1
ATOM 5755 C C . GLU A 1 790 ? 87.579 86.417 48.627 1.00 75.56 790 GLU A C 1
ATOM 5756 O O . GLU A 1 790 ? 87.040 85.570 47.917 1.00 71.46 790 GLU A O 1
ATOM 5762 N N . GLU A 1 791 ? 88.898 86.520 48.747 1.00 78.06 791 GLU A N 1
ATOM 5763 C CA . GLU A 1 791 ? 89.805 85.714 47.941 1.00 73.34 791 GLU A CA 1
ATOM 5764 C C . GLU A 1 791 ? 89.671 84.236 48.263 1.00 79.63 791 GLU A C 1
ATOM 5765 O O . GLU A 1 791 ? 89.949 83.385 47.431 1.00 81.98 791 GLU A O 1
ATOM 5771 N N . LEU A 1 792 ? 89.241 83.926 49.477 1.00 80.51 792 LEU A N 1
ATOM 5772 C CA . LEU A 1 792 ? 89.201 82.546 49.933 1.00 71.69 792 LEU A CA 1
ATOM 5773 C C . LEU A 1 792 ? 88.169 81.716 49.190 1.00 71.97 792 LEU A C 1
ATOM 5774 O O . LEU A 1 792 ? 88.238 80.502 49.231 1.00 73.14 792 LEU A O 1
ATOM 5779 N N . PHE A 1 793 ? 87.268 82.377 48.485 1.00 71.52 793 PHE A N 1
ATOM 5780 C CA . PHE A 1 793 ? 86.305 81.682 47.65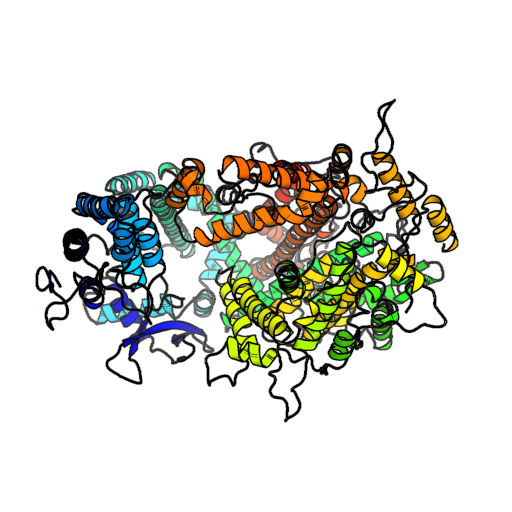5 1.00 80.14 793 PHE A CA 1
ATOM 5781 C C . PHE A 1 793 ? 86.483 82.053 46.190 1.00 88.33 793 PHE A C 1
ATOM 5782 O O . PHE A 1 793 ? 85.750 81.574 45.333 1.00 87.43 793 PHE A O 1
ATOM 5790 N N . ASP A 1 794 ? 87.469 82.898 45.908 1.00 90.63 794 ASP A N 1
ATOM 5791 C CA . ASP A 1 794 ? 87.728 83.377 44.551 1.00 90.58 794 ASP A CA 1
ATOM 5792 C C . ASP A 1 794 ? 88.832 82.513 43.969 1.00 94.53 794 ASP A C 1
ATOM 5793 O O . ASP A 1 794 ? 89.936 82.473 44.506 1.00 92.19 794 ASP A O 1
ATOM 5798 N N . PHE A 1 795 ? 88.446 81.701 42.998 1.00 93.44 795 PHE A N 1
ATOM 5799 C CA . PHE A 1 795 ? 89.297 80.668 42.460 1.00 95.83 795 PHE A CA 1
ATOM 5800 C C . PHE A 1 795 ? 89.226 80.708 40.948 1.00 112.94 795 PHE A C 1
ATOM 5801 O O . PHE A 1 795 ? 88.617 79.842 40.329 1.00 119.13 795 PHE A O 1
ATOM 5809 N N . SER A 1 796 ? 8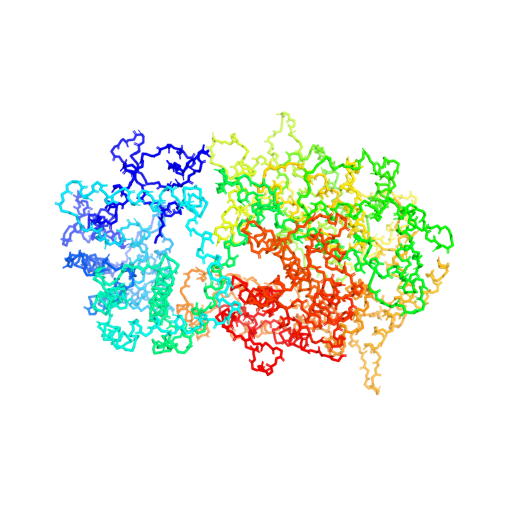9.837 81.714 40.345 1.00 115.15 796 SER A N 1
ATOM 5810 C CA . SER A 1 796 ? 89.777 81.824 38.901 1.00 118.71 796 SER A CA 1
ATOM 5811 C C . SER A 1 796 ? 90.438 80.610 38.266 1.00 121.38 796 SER A C 1
ATOM 5812 O O . SER A 1 796 ? 89.974 80.102 37.250 1.00 128.80 796 SER A O 1
ATOM 5815 N N . ASP A 1 797 ? 91.526 80.145 38.864 1.00 117.30 797 ASP A N 1
ATOM 5816 C CA . ASP A 1 797 ? 92.274 79.042 38.284 1.00 118.92 797 ASP A CA 1
ATOM 5817 C C . ASP A 1 797 ? 92.173 77.754 39.080 1.00 115.47 797 ASP A C 1
ATOM 5818 O O . ASP A 1 797 ? 92.444 77.727 40.276 1.00 112.09 797 ASP A O 1
ATOM 5823 N N . PHE A 1 798 ? 91.774 76.685 38.403 1.00 116.61 798 PHE A N 1
ATOM 5824 C CA . PHE A 1 798 ? 91.886 75.341 38.948 1.00 112.31 798 PHE A CA 1
ATOM 5825 C C . PHE A 1 798 ? 91.825 74.257 37.873 1.00 108.54 798 PHE A C 1
ATOM 5826 O O . PHE A 1 798 ? 91.387 74.500 36.754 1.00 113.91 798 PHE A O 1
ATOM 5834 N N . LYS A 1 799 ? 92.272 73.062 38.228 1.00 98.11 799 LYS A N 1
ATOM 5835 C CA . LYS A 1 799 ? 92.313 71.939 37.296 1.00 111.43 799 LYS A CA 1
ATOM 5836 C C . LYS A 1 799 ? 91.593 70.743 37.892 1.00 109.63 799 LYS A C 1
ATOM 5837 O O . LYS A 1 799 ? 91.722 70.479 39.082 1.00 116.85 799 LYS A O 1
ATOM 5839 N N . MET A 1 800 ? 90.946 69.958 37.046 1.00 102.89 800 MET A N 1
ATOM 5840 C CA . MET A 1 800 ? 90.226 68.773 37.487 1.00 107.26 800 MET A CA 1
ATOM 5841 C C . MET A 1 800 ? 91.133 67.692 38.083 1.00 115.01 800 MET A C 1
ATOM 5842 O O . MET A 1 800 ? 90.650 66.797 38.769 1.00 110.39 800 MET A O 1
ATOM 5844 N N . ASN A 1 801 ? 92.426 67.755 37.773 1.00 112.59 801 ASN A N 1
ATOM 5845 C CA . ASN A 1 801 ? 93.405 66.734 38.154 1.00 113.36 801 ASN A CA 1
ATOM 5846 C C . ASN A 1 801 ? 93.401 65.706 37.037 1.00 122.87 801 ASN A C 1
ATOM 5847 O O . ASN A 1 801 ? 92.594 65.839 36.126 1.00 126.65 801 ASN A O 1
ATOM 5852 N N . ILE A 1 802 ? 94.341 64.768 36.996 1.00 122.22 802 ILE A N 1
ATOM 5853 C CA . ILE A 1 802 ? 95.107 64.204 38.094 1.00 119.48 802 ILE A CA 1
ATOM 5854 C C . ILE A 1 802 ? 96.119 65.154 38.687 1.00 121.96 802 ILE A C 1
ATOM 5855 O O . ILE A 1 802 ? 96.700 64.875 39.735 1.00 122.57 802 ILE A O 1
ATOM 5860 N N . GLN A 1 803 ? 96.304 66.288 38.033 1.00 122.07 803 GLN A N 1
ATOM 5861 C CA . GLN A 1 803 ? 97.492 67.093 38.160 1.00 116.63 803 GLN A CA 1
ATOM 5862 C C . GLN A 1 803 ? 97.670 67.391 39.631 1.00 120.60 803 GLN A C 1
ATOM 5863 O O . GLN A 1 803 ? 98.783 67.382 40.146 1.00 123.00 803 GLN A O 1
ATOM 5869 N N . GLU A 1 804 ? 96.557 67.606 40.311 1.00 122.84 804 GLU A N 1
ATOM 5870 C CA . GLU A 1 804 ? 96.533 67.751 41.757 1.00 124.69 804 GLU A CA 1
ATOM 5871 C C . GLU A 1 804 ? 96.992 66.498 42.490 1.00 129.51 804 GLU A C 1
ATOM 5872 O O . GLU A 1 804 ? 97.750 66.578 43.456 1.00 130.10 804 GLU A O 1
ATOM 5878 N N . ILE A 1 805 ? 96.550 65.333 42.028 1.00 124.55 805 ILE A N 1
ATOM 5879 C CA . ILE A 1 805 ? 96.937 64.103 42.695 1.00 122.40 805 ILE A CA 1
ATOM 5880 C C . ILE A 1 805 ? 98.438 64.040 42.550 1.00 122.56 805 ILE A C 1
ATOM 5881 O O . ILE A 1 805 ? 99.156 63.711 43.487 1.00 120.56 805 ILE A O 1
ATOM 5886 N N . LYS A 1 806 ? 98.906 64.402 41.366 1.00 121.37 806 LYS A N 1
ATOM 5887 C CA . LYS A 1 806 ? 100.326 64.425 41.120 1.00 119.41 806 LYS A CA 1
ATOM 5888 C C . LYS A 1 806 ? 100.902 65.442 42.068 1.00 124.36 806 LYS A C 1
ATOM 5889 O O . LYS A 1 806 ? 101.935 65.214 42.688 1.00 126.67 806 LYS A O 1
ATOM 5891 N N . LYS A 1 807 ? 100.209 66.563 42.209 1.00 125.95 807 LYS A N 1
ATOM 5892 C CA . LYS A 1 807 ? 100.756 67.658 42.986 1.00 123.28 807 LYS A CA 1
ATOM 5893 C C . LYS A 1 807 ? 100.971 67.240 44.423 1.00 124.35 807 LYS A C 1
ATOM 5894 O O . LYS A 1 807 ? 102.010 67.524 44.997 1.00 126.04 807 LYS A O 1
ATOM 5896 N N . GLN A 1 808 ? 99.987 66.565 45.007 1.00 124.72 808 GLN A N 1
ATOM 5897 C CA . GLN A 1 808 ? 100.113 66.079 46.374 1.00 120.90 808 GLN A CA 1
ATOM 5898 C C . GLN A 1 808 ? 101.224 65.047 46.507 1.00 124.91 808 GLN A C 1
ATOM 5899 O O . GLN A 1 808 ? 102.006 65.079 47.453 1.00 128.89 808 GLN A O 1
ATOM 5905 N N . ILE A 1 809 ? 101.303 64.137 45.546 1.00 126.51 809 ILE A N 1
ATOM 5906 C CA . ILE A 1 809 ? 102.314 63.093 45.592 1.00 131.77 809 ILE A CA 1
ATOM 5907 C C . ILE A 1 809 ? 103.708 63.647 45.362 1.00 136.78 809 ILE A C 1
ATOM 5908 O O . ILE A 1 809 ? 104.646 63.328 46.092 1.00 135.67 809 ILE A O 1
ATOM 5910 N N . LYS A 1 810 ? 103.831 64.518 44.368 1.00 135.16 810 LYS A N 1
ATOM 5911 C CA . LYS A 1 810 ? 105.130 65.053 44.025 1.00 129.01 810 LYS A CA 1
ATOM 5912 C C . LYS A 1 810 ? 105.589 65.802 45.246 1.00 130.85 810 LYS A C 1
ATOM 5913 O O . LYS A 1 810 ? 106.740 65.704 45.656 1.00 131.73 810 LYS A O 1
ATOM 5915 N N . ASP A 1 811 ? 104.655 66.541 45.829 1.00 131.21 811 ASP A N 1
ATOM 5916 C CA . ASP A 1 811 ? 104.871 67.231 47.086 1.00 131.54 811 ASP A CA 1
ATOM 5917 C C . ASP A 1 811 ? 105.096 66.258 48.228 1.00 130.36 811 ASP A C 1
ATOM 5918 O O . ASP A 1 811 ? 105.952 66.475 49.075 1.00 131.83 811 ASP A O 1
ATOM 5920 N N . ILE A 1 812 ? 104.326 65.182 48.261 1.00 126.91 812 ILE A N 1
ATOM 5921 C CA . ILE A 1 812 ? 104.461 64.254 49.362 1.00 128.23 812 ILE A CA 1
ATOM 5922 C C . ILE A 1 812 ? 105.819 63.588 49.265 1.00 134.95 812 ILE A C 1
ATOM 5923 O O . ILE A 1 812 ? 106.247 63.197 48.184 1.00 135.00 812 ILE A O 1
ATOM 5928 N N . ASN A 1 813 ? 106.496 63.454 50.399 1.00 137.83 813 ASN A N 1
ATOM 5929 C CA . ASN A 1 813 ? 107.752 62.719 50.454 1.00 138.88 813 ASN A CA 1
ATOM 5930 C C . ASN A 1 813 ? 108.986 63.492 49.987 1.00 141.55 813 ASN A C 1
ATOM 5931 O O . ASN A 1 813 ? 110.067 62.918 49.892 1.00 143.84 813 ASN A O 1
ATOM 5933 N N . ASP A 1 814 ? 108.815 64.775 49.701 1.00 139.42 814 ASP A N 1
ATOM 5934 C CA . ASP A 1 814 ? 109.956 65.632 49.484 1.00 137.01 814 ASP A CA 1
ATOM 5935 C C . ASP A 1 814 ? 110.323 66.004 50.898 1.00 136.48 814 ASP A C 1
ATOM 5936 O O . ASP A 1 814 ? 110.242 67.162 51.300 1.00 136.17 814 ASP A O 1
ATOM 5941 N N . ASN A 1 815 ? 110.759 64.997 51.643 1.00 138.22 815 ASN A N 1
ATOM 5942 C CA . ASN A 1 815 ? 110.932 65.108 53.077 1.00 138.79 815 ASN A CA 1
ATOM 5943 C C . ASN A 1 815 ? 111.942 66.196 53.355 1.00 140.15 815 ASN A C 1
ATOM 5944 O O . ASN A 1 815 ? 111.818 66.940 54.321 1.00 136.87 815 ASN A O 1
ATOM 5949 N N . LYS A 1 816 ? 112.941 66.300 52.491 1.00 139.03 816 LYS A N 1
ATOM 5950 C CA . LYS A 1 816 ? 113.975 67.295 52.685 1.00 137.24 816 LYS A CA 1
ATOM 5951 C C . LYS A 1 816 ? 113.269 68.636 52.697 1.00 135.79 816 LYS A C 1
ATOM 5952 O O . LYS A 1 816 ? 113.592 69.507 53.501 1.00 133.96 816 LYS A O 1
ATOM 5958 N N . THR A 1 817 ? 112.290 68.790 51.813 1.00 133.18 817 THR A N 1
ATOM 5959 C CA . THR A 1 817 ? 111.392 69.932 51.863 1.00 133.05 817 THR A CA 1
ATOM 5960 C C . THR A 1 817 ? 110.231 69.617 52.806 1.00 129.06 817 THR A C 1
ATOM 5961 O O . THR A 1 817 ? 109.088 69.455 52.383 1.00 124.20 817 THR A O 1
ATOM 5965 N N . TYR A 1 818 ? 110.532 69.540 54.085 1.00 128.48 818 TYR A N 1
ATOM 5966 C CA . TYR A 1 818 ? 109.563 69.094 55.055 1.00 124.54 818 TYR A CA 1
ATOM 5967 C C . TYR A 1 818 ? 108.337 70.003 55.141 1.00 115.68 818 TYR A C 1
ATOM 5968 O O . TYR A 1 818 ? 107.217 69.518 55.233 1.00 112.34 818 TYR A O 1
ATOM 5977 N N . GLU A 1 819 ? 108.549 71.312 55.094 1.00 111.21 819 GLU A N 1
ATOM 5978 C CA . GLU A 1 819 ? 107.544 72.275 55.508 1.00 104.19 819 GLU A CA 1
ATOM 5979 C C . GLU A 1 819 ? 106.290 72.299 54.650 1.00 100.30 819 GLU A C 1
ATOM 5980 O O . GLU A 1 819 ? 106.362 72.326 53.426 1.00 106.35 819 GLU A O 1
ATOM 5982 N N . ARG A 1 820 ? 105.142 72.337 55.317 1.00 89.10 820 ARG A N 1
ATOM 5983 C CA . ARG A 1 820 ? 103.855 72.479 54.660 1.00 84.60 820 ARG A CA 1
ATOM 5984 C C . ARG A 1 820 ? 103.119 73.598 55.356 1.00 84.74 820 ARG A C 1
ATOM 5985 O O . ARG A 1 820 ? 103.327 73.830 56.540 1.00 92.37 820 ARG A O 1
ATOM 5993 N N . ILE A 1 821 ? 102.262 74.298 54.629 1.00 80.03 821 ILE A N 1
ATOM 5994 C CA . ILE A 1 821 ? 101.453 75.329 55.248 1.00 80.23 821 ILE A CA 1
ATOM 5995 C C . ILE A 1 821 ? 100.539 74.657 56.244 1.00 77.76 821 ILE A C 1
ATOM 5996 O O . ILE A 1 821 ? 100.020 73.581 55.986 1.00 84.24 821 ILE A O 1
ATOM 6001 N N . THR A 1 822 ? 100.352 75.290 57.391 1.00 73.20 822 THR A N 1
ATOM 6002 C CA . THR A 1 822 ? 99.510 74.731 58.426 1.00 69.01 822 THR A CA 1
ATOM 6003 C C . THR A 1 822 ? 98.693 75.817 59.091 1.00 69.97 822 THR A C 1
ATOM 6004 O O . THR A 1 822 ? 99.096 76.970 59.125 1.00 74.42 822 THR A O 1
ATOM 6008 N N . VAL A 1 823 ? 97.540 75.445 59.622 1.00 68.77 823 VAL A N 1
ATOM 6009 C CA . VAL A 1 823 ? 96.753 76.354 60.440 1.00 70.79 823 VAL A CA 1
ATOM 6010 C C . VAL A 1 823 ? 97.246 76.305 61.885 1.00 72.99 823 VAL A C 1
ATOM 6011 O O . VAL A 1 823 ? 97.911 75.358 62.275 1.00 76.16 823 VAL A O 1
ATOM 6015 N N . LYS A 1 824 ? 96.904 77.318 62.671 1.00 80.44 824 LYS A N 1
ATOM 6016 C CA . LYS A 1 824 ? 97.520 77.539 63.973 1.00 79.51 824 LYS A CA 1
ATOM 6017 C C . LYS A 1 824 ? 97.313 76.404 64.963 1.00 85.58 824 LYS A C 1
ATOM 6018 O O . LYS A 1 824 ? 98.233 76.043 65.692 1.00 92.73 824 LYS A O 1
ATOM 6024 N N . THR A 1 825 ? 96.109 75.856 65.006 1.00 84.06 825 THR A N 1
ATOM 6025 C CA . THR A 1 825 ? 95.850 74.667 65.803 1.00 82.81 825 THR A CA 1
ATOM 6026 C C . THR A 1 825 ? 95.670 75.010 67.267 1.00 87.39 825 THR A C 1
ATOM 6027 O O . THR A 1 825 ? 95.524 74.130 68.104 1.00 93.84 825 THR A O 1
ATOM 6031 N N . SER A 1 826 ? 95.701 76.293 67.582 1.00 89.89 826 SER A N 1
ATOM 6032 C CA . SER A 1 826 ? 95.435 76.727 68.941 1.00 100.64 826 SER A CA 1
ATOM 6033 C C . SER A 1 826 ? 96.453 76.121 69.902 1.00 101.31 826 SER A C 1
ATOM 6034 O O . SER A 1 826 ? 97.599 75.897 69.537 1.00 109.19 826 SER A O 1
ATOM 6037 N N . ASP A 1 827 ? 96.021 75.856 71.127 1.00 93.05 827 ASP A N 1
ATOM 6038 C CA . ASP A 1 827 ? 96.844 75.214 72.147 1.00 94.68 827 ASP A CA 1
ATOM 6039 C C . ASP A 1 827 ? 95.874 74.582 73.136 1.00 99.12 827 ASP A C 1
ATOM 6040 O O . ASP A 1 827 ? 94.698 74.930 73.135 1.00 111.52 827 ASP A O 1
ATOM 6045 N N . LYS A 1 828 ? 96.330 73.656 73.971 1.00 87.22 828 LYS A N 1
ATOM 6046 C CA . LYS A 1 828 ? 95.403 72.988 74.880 1.00 88.42 828 LYS A CA 1
ATOM 6047 C C . LYS A 1 828 ? 95.685 73.219 76.352 1.00 89.98 828 LYS A C 1
ATOM 6048 O O . LYS A 1 828 ? 96.796 73.003 76.822 1.00 100.46 828 LYS A O 1
ATOM 6050 N N . THR A 1 829 ? 94.659 73.635 77.081 1.00 90.20 829 THR A N 1
ATOM 6051 C CA . THR A 1 829 ? 94.770 73.851 78.517 1.00 91.24 829 THR A CA 1
ATOM 6052 C C . THR A 1 829 ? 93.628 73.188 79.275 1.00 78.77 829 THR A C 1
ATOM 6053 O O . THR A 1 829 ? 92.710 73.865 79.722 1.00 80.93 829 THR A O 1
ATOM 6057 N N . ILE A 1 830 ? 93.675 71.872 79.407 1.00 71.10 830 ILE A N 1
ATOM 6058 C CA . ILE A 1 830 ? 92.619 71.167 80.118 1.00 65.25 830 ILE A CA 1
ATOM 6059 C C . ILE A 1 830 ? 92.910 71.181 81.602 1.00 56.74 830 ILE A C 1
ATOM 6060 O O . ILE A 1 830 ? 94.008 70.868 82.029 1.00 53.83 830 ILE A O 1
ATOM 6065 N N . VAL A 1 831 ? 91.921 71.570 82.386 1.00 55.37 831 VAL A N 1
ATOM 6066 C CA . VAL A 1 831 ? 92.083 71.601 83.821 1.00 58.58 831 VAL A CA 1
ATOM 6067 C C . VAL A 1 831 ? 90.860 71.022 84.495 1.00 56.50 831 VAL A C 1
ATOM 6068 O O . VAL A 1 831 ? 89.749 71.184 84.023 1.00 55.05 831 VAL A O 1
ATOM 6072 N N . ILE A 1 832 ? 91.076 70.343 85.607 1.00 52.94 832 ILE A N 1
ATOM 6073 C CA . ILE A 1 832 ? 89.986 69.774 86.362 1.00 53.31 832 ILE A CA 1
ATOM 6074 C C . ILE A 1 832 ? 90.020 70.361 87.750 1.00 52.65 832 ILE A C 1
ATOM 6075 O O . ILE A 1 832 ? 91.062 70.381 88.384 1.00 56.48 832 ILE A O 1
ATOM 6080 N N . ASN A 1 833 ? 88.877 70.788 88.234 1.00 43.04 833 ASN A N 1
ATOM 6081 C CA . ASN A 1 833 ? 88.834 71.361 89.543 1.00 50.67 833 ASN A CA 1
ATOM 6082 C C . ASN A 1 833 ? 88.086 70.561 90.602 1.00 50.35 833 ASN A C 1
ATOM 6083 O O . ASN A 1 833 ? 88.327 70.737 91.767 1.00 52.46 833 ASN A O 1
ATOM 6088 N N . ASP A 1 834 ? 87.165 69.703 90.208 1.00 48.65 834 ASP A N 1
ATOM 6089 C CA . ASP A 1 834 ? 86.473 68.863 91.163 1.00 48.25 834 ASP A CA 1
ATOM 6090 C C . ASP A 1 834 ? 86.451 67.422 90.780 1.00 47.36 834 ASP A C 1
ATOM 6091 O O . ASP A 1 834 ? 86.697 67.075 89.666 1.00 47.24 834 ASP A O 1
ATOM 6096 N N . ASP A 1 835 ? 86.117 66.585 91.744 1.00 52.92 835 ASP A N 1
ATOM 6097 C CA . ASP A 1 835 ? 85.753 65.181 91.457 1.00 53.79 835 ASP A CA 1
ATOM 6098 C C . ASP A 1 835 ? 84.642 65.040 90.428 1.00 53.13 835 ASP A C 1
ATOM 6099 O O . ASP A 1 835 ? 84.644 64.068 89.700 1.00 48.24 835 ASP A O 1
ATOM 6104 N N . PHE A 1 836 ? 83.694 65.978 90.396 1.00 57.12 836 PHE A N 1
ATOM 6105 C CA . PHE A 1 836 ? 82.583 65.902 89.445 1.00 49.74 836 PHE A CA 1
ATOM 6106 C C . PHE A 1 836 ? 83.056 66.139 88.009 1.00 54.07 836 PHE A C 1
ATOM 6107 O O . PHE A 1 836 ? 82.729 65.358 87.113 1.00 58.28 836 PHE A O 1
ATOM 6115 N N . GLU A 1 837 ? 83.832 67.198 87.782 1.00 49.61 837 GLU A N 1
ATOM 6116 C CA . GLU A 1 837 ? 84.419 67.420 86.459 1.00 46.65 837 GLU A CA 1
ATOM 6117 C C . GLU A 1 837 ? 85.252 66.232 85.955 1.00 46.20 837 GLU A C 1
ATOM 6118 O O . GLU A 1 837 ? 85.410 66.078 84.754 1.00 47.46 837 GLU A O 1
ATOM 6124 N N . TYR A 1 838 ? 85.769 65.399 86.859 1.00 50.19 838 TYR A N 1
ATOM 6125 C CA . TYR A 1 838 ? 86.680 64.282 86.502 1.00 50.27 838 TYR A CA 1
ATOM 6126 C C . TYR A 1 838 ? 85.958 62.954 86.249 1.00 55.54 838 TYR A C 1
ATOM 6127 O O . TYR A 1 838 ? 86.385 62.185 85.404 1.00 58.68 838 TYR A O 1
ATOM 6136 N N . ILE A 1 839 ? 84.897 62.654 86.970 1.00 51.81 839 ILE A N 1
ATOM 6137 C CA . ILE A 1 839 ? 84.123 61.504 86.574 1.00 50.01 839 ILE A CA 1
ATOM 6138 C C . ILE A 1 839 ? 83.490 61.772 85.227 1.00 48.01 839 ILE A C 1
ATOM 6139 O O . ILE A 1 839 ? 83.293 60.850 84.455 1.00 52.25 839 ILE A O 1
ATOM 6144 N N . ILE A 1 840 ? 83.125 63.023 84.960 1.00 47.09 840 ILE A N 1
ATOM 6145 C CA . ILE A 1 840 ? 82.411 63.333 83.725 1.00 48.47 840 ILE A CA 1
ATOM 6146 C C . ILE A 1 840 ? 83.363 63.241 82.552 1.00 43.32 840 ILE A C 1
ATOM 6147 O O . ILE A 1 840 ? 83.099 62.560 81.560 1.00 39.78 840 ILE A O 1
ATOM 6152 N N . SER A 1 841 ? 84.471 63.947 82.663 1.00 41.38 841 SER A N 1
ATOM 6153 C CA . SER A 1 841 ? 85.461 63.892 81.625 1.00 38.06 841 SER A CA 1
ATOM 6154 C C . SER A 1 841 ? 85.866 62.443 81.378 1.00 42.21 841 SER A C 1
ATOM 6155 O O . SER A 1 841 ? 85.887 62.007 80.253 1.00 46.58 841 SER A O 1
ATOM 6158 N N . ILE A 1 842 ? 86.135 61.668 82.414 1.00 45.71 842 ILE A N 1
ATOM 6159 C CA . ILE A 1 842 ? 86.347 60.233 82.209 1.00 46.20 842 ILE A CA 1
ATOM 6160 C C . ILE A 1 842 ? 85.214 59.643 81.401 1.00 43.62 842 ILE A C 1
ATOM 6161 O O . ILE A 1 842 ? 85.446 59.074 80.350 1.00 45.19 842 ILE A O 1
ATOM 6166 N N . PHE A 1 843 ? 83.992 59.773 81.908 1.00 45.59 843 PHE A N 1
ATOM 6167 C CA . PHE A 1 843 ? 82.807 59.254 81.228 1.00 44.92 843 PHE A CA 1
ATOM 6168 C C . PHE A 1 843 ? 82.779 59.715 79.777 1.00 44.95 843 PHE A C 1
ATOM 6169 O O . PHE A 1 843 ? 82.569 58.919 78.872 1.00 48.59 843 PHE A O 1
ATOM 6177 N N . ALA A 1 844 ? 83.026 60.995 79.543 1.00 46.17 844 ALA A N 1
ATOM 6178 C CA . ALA A 1 844 ? 83.108 61.494 78.183 1.00 45.65 844 ALA A CA 1
ATOM 6179 C C . ALA A 1 844 ? 84.029 60.620 77.354 1.00 47.93 844 ALA A C 1
ATOM 6180 O O . ALA A 1 844 ? 83.645 60.177 76.275 1.00 52.75 844 ALA A O 1
ATOM 6182 N N . LEU A 1 845 ? 85.227 60.350 77.893 1.00 51.35 845 LEU A N 1
ATOM 6183 C CA . LEU A 1 845 ? 86.259 59.501 77.249 1.00 51.63 845 LEU A CA 1
ATOM 6184 C C . LEU A 1 845 ? 85.805 58.059 76.996 1.00 52.83 845 LEU A C 1
ATOM 6185 O O . LEU A 1 845 ? 86.481 57.309 76.289 1.00 56.03 845 LEU A O 1
ATOM 6190 N N . LEU A 1 846 ? 84.645 57.696 77.502 1.00 46.30 846 LEU A N 1
ATOM 6191 C CA . LEU A 1 846 ? 84.257 56.311 77.471 1.00 48.97 846 LEU A CA 1
ATOM 6192 C C . LEU A 1 846 ? 83.155 55.982 76.518 1.00 48.09 846 LEU A C 1
ATOM 6193 O O . LEU A 1 846 ? 82.979 54.839 76.185 1.00 52.16 846 LEU A O 1
ATOM 6198 N N . ASN A 1 847 ? 82.414 56.977 76.081 1.00 45.57 847 ASN A N 1
ATOM 6199 C CA . ASN A 1 847 ? 81.350 56.723 75.146 1.00 49.80 847 ASN A CA 1
ATOM 6200 C C . ASN A 1 847 ? 81.158 57.728 74.060 1.00 39.37 847 ASN A C 1
ATOM 6201 O O . ASN A 1 847 ? 81.743 58.760 74.053 1.00 41.99 847 ASN A O 1
ATOM 6206 N N . SER A 1 848 ? 80.318 57.366 73.126 1.00 37.25 848 SER A N 1
ATOM 6207 C CA . SER A 1 848 ? 80.309 57.913 71.789 1.00 42.68 848 SER A CA 1
ATOM 6208 C C . SER A 1 848 ? 80.037 59.395 71.717 1.00 42.69 848 SER A C 1
ATOM 6209 O O . SER A 1 848 ? 79.474 59.984 72.617 1.00 42.84 848 SER A O 1
ATOM 6212 N N . ASN A 1 849 ? 80.499 59.985 70.626 1.00 48.41 849 ASN A N 1
ATOM 6213 C CA . ASN A 1 849 ? 80.420 61.409 70.390 1.00 47.17 849 ASN A CA 1
ATOM 6214 C C . ASN A 1 849 ? 78.984 61.868 70.372 1.00 49.57 849 ASN A C 1
ATOM 6215 O O . ASN A 1 849 ? 78.682 62.968 70.789 1.00 55.38 849 ASN A O 1
ATOM 6220 N N . ALA A 1 850 ? 78.095 61.037 69.857 1.00 50.28 850 ALA A N 1
ATOM 6221 C CA . ALA A 1 850 ? 76.691 61.387 69.850 1.00 48.13 850 ALA A CA 1
ATOM 6222 C C . ALA A 1 850 ? 76.142 61.563 71.258 1.00 46.24 850 ALA A C 1
ATOM 6223 O O . ALA A 1 850 ? 75.395 62.490 71.516 1.00 47.91 850 ALA A O 1
ATOM 6225 N N . VAL A 1 851 ? 76.492 60.662 72.163 1.00 40.58 851 VAL A N 1
ATOM 6226 C CA . VAL A 1 851 ? 76.079 60.788 73.558 1.00 44.76 851 VAL A CA 1
ATOM 6227 C C . VAL A 1 851 ? 76.686 61.962 74.335 1.00 47.24 851 VAL A C 1
ATOM 6228 O O . VAL A 1 851 ? 75.986 62.628 75.075 1.00 47.47 851 VAL A O 1
ATOM 6232 N N . ILE A 1 852 ? 77.978 62.214 74.177 1.00 41.36 852 ILE A N 1
ATOM 6233 C CA . ILE A 1 852 ? 78.602 63.295 74.924 1.00 40.11 852 ILE A CA 1
ATOM 6234 C C . ILE A 1 852 ? 78.051 64.619 74.456 1.00 43.40 852 ILE A C 1
ATOM 6235 O O . ILE A 1 852 ? 78.071 65.594 75.182 1.00 48.70 852 ILE A O 1
ATOM 6240 N N . ASN A 1 853 ? 77.589 64.643 73.218 1.00 50.59 853 ASN A N 1
ATOM 6241 C CA . ASN A 1 853 ? 76.960 65.817 72.649 1.00 44.65 853 ASN A CA 1
ATOM 6242 C C . ASN A 1 853 ? 75.679 66.232 73.352 1.00 44.40 853 ASN A C 1
ATOM 6243 O O . ASN A 1 853 ? 75.442 67.406 73.557 1.00 46.70 853 ASN A O 1
ATOM 6248 N N . LYS A 1 854 ? 74.839 65.269 73.695 1.00 41.95 854 LYS A N 1
ATOM 6249 C CA . LYS A 1 854 ? 73.553 65.564 74.311 1.00 38.94 854 LYS A CA 1
ATOM 6250 C C . LYS A 1 854 ? 73.647 66.211 75.681 1.00 41.58 854 LYS A C 1
ATOM 6251 O O . LYS A 1 854 ? 72.896 67.116 75.996 1.00 40.25 854 LYS A O 1
ATOM 6257 N N . ILE A 1 855 ? 74.565 65.722 76.497 1.00 41.32 855 ILE A N 1
ATOM 6258 C CA . ILE A 1 855 ? 74.777 66.252 77.833 1.00 39.89 855 ILE A CA 1
ATOM 6259 C C . ILE A 1 855 ? 75.683 67.484 77.835 1.00 40.17 855 ILE A C 1
ATOM 6260 O O . ILE A 1 855 ? 75.850 68.153 78.867 1.00 36.17 855 ILE A O 1
ATOM 6265 N N . ARG A 1 856 ? 76.358 67.740 76.720 1.00 34.20 856 ARG A N 1
ATOM 6266 C CA . ARG A 1 856 ? 77.141 68.950 76.627 1.00 28.86 856 ARG A CA 1
ATOM 6267 C C . ARG A 1 856 ? 76.167 70.063 76.507 1.00 32.95 856 ARG A C 1
ATOM 6268 O O . ARG A 1 856 ? 76.185 71.004 77.298 1.00 35.76 856 ARG A O 1
ATOM 6276 N N . ASN A 1 857 ? 75.293 69.943 75.515 1.00 31.52 857 ASN A N 1
ATOM 6277 C CA . ASN A 1 857 ? 74.365 71.001 75.195 1.00 31.37 857 ASN A CA 1
ATOM 6278 C C . ASN A 1 857 ? 73.348 71.226 76.316 1.00 28.83 857 ASN A C 1
ATOM 6279 O O . ASN A 1 857 ? 72.907 72.357 76.528 1.00 27.56 857 ASN A O 1
ATOM 6284 N N . ARG A 1 858 ? 73.049 70.172 77.072 1.00 30.54 858 ARG A N 1
ATOM 6285 C CA . ARG A 1 858 ? 72.307 70.305 78.321 1.00 29.48 858 ARG A CA 1
ATOM 6286 C C . ARG A 1 858 ? 73.136 71.009 79.417 1.00 33.98 858 ARG A C 1
ATOM 6287 O O . ARG A 1 858 ? 72.583 71.750 80.237 1.00 34.26 858 ARG A O 1
ATOM 6295 N N . PHE A 1 859 ? 74.452 70.790 79.466 1.00 26.74 859 PHE A N 1
ATOM 6296 C CA . PHE A 1 859 ? 75.247 71.624 80.374 1.00 31.01 859 PHE A CA 1
ATOM 6297 C C . PHE A 1 859 ? 75.113 73.058 79.938 1.00 33.26 859 PHE A C 1
ATOM 6298 O O . PHE A 1 859 ? 74.992 73.955 80.754 1.00 32.01 859 PHE A O 1
ATOM 6306 N N . PHE A 1 860 ? 75.130 73.273 78.634 1.00 34.62 860 PHE A N 1
ATOM 6307 C CA . PHE A 1 860 ? 75.036 74.622 78.123 1.00 31.81 860 PHE A CA 1
ATOM 6308 C C . PHE A 1 860 ? 73.683 75.222 78.476 1.00 32.67 860 PHE A C 1
ATOM 6309 O O . PHE A 1 860 ? 73.626 76.301 79.091 1.00 35.69 860 PHE A O 1
ATOM 6317 N N . ALA A 1 861 ? 72.602 74.524 78.130 1.00 30.83 861 ALA A N 1
ATOM 6318 C CA . ALA A 1 861 ? 71.295 75.149 78.184 1.00 26.42 861 ALA A CA 1
ATOM 6319 C C . ALA A 1 861 ? 70.949 75.560 79.594 1.00 31.49 861 ALA A C 1
ATOM 6320 O O . ALA A 1 861 ? 70.276 76.582 79.784 1.00 30.60 861 ALA A O 1
ATOM 6322 N N . THR A 1 862 ? 71.463 74.809 80.576 1.00 31.39 862 THR A N 1
ATOM 6323 C CA . THR A 1 862 ? 71.204 75.100 81.979 1.00 33.42 862 THR A CA 1
ATOM 6324 C C . THR A 1 862 ? 72.001 76.298 82.457 1.00 30.31 862 THR A C 1
ATOM 6325 O O . THR A 1 862 ? 71.469 77.183 83.125 1.00 29.71 862 THR A O 1
ATOM 6329 N N . SER A 1 863 ? 73.285 76.315 82.147 1.00 28.83 863 SER A N 1
ATOM 6330 C CA . SER A 1 863 ? 74.111 77.428 82.551 1.00 35.41 863 SER A CA 1
ATOM 6331 C C . SER A 1 863 ? 73.494 78.721 82.089 1.00 30.98 863 SER A C 1
ATOM 6332 O O . SER A 1 863 ? 73.513 79.699 82.816 1.00 27.37 863 SER A O 1
ATOM 6335 N N . VAL A 1 864 ? 72.943 78.740 80.883 1.00 29.74 864 VAL A N 1
ATOM 6336 C CA . VAL A 1 864 ? 72.387 79.990 80.384 1.00 30.13 864 VAL A CA 1
ATOM 6337 C C . VAL A 1 864 ? 71.120 80.336 81.146 1.00 31.85 864 VAL A C 1
ATOM 6338 O O . VAL A 1 864 ? 70.975 81.434 81.642 1.00 38.47 864 VAL A O 1
ATOM 6342 N N . TRP A 1 865 ? 70.236 79.367 81.290 1.00 31.00 865 TRP A N 1
ATOM 6343 C CA . TRP A 1 865 ? 68.954 79.539 81.953 1.00 32.53 865 TRP A CA 1
ATOM 6344 C C . TRP A 1 865 ? 69.142 79.988 83.395 1.00 34.99 865 TRP A C 1
ATOM 6345 O O . TRP A 1 865 ? 68.460 80.910 83.826 1.00 30.44 865 TRP A O 1
ATOM 6356 N N . LEU A 1 866 ? 70.044 79.346 84.137 1.00 33.46 866 LEU A N 1
ATOM 6357 C CA . LEU A 1 866 ? 70.327 79.706 85.537 1.00 30.40 866 LEU A CA 1
ATOM 6358 C C . LEU A 1 866 ? 71.353 80.799 85.687 1.00 31.81 866 LEU A C 1
ATOM 6359 O O . LEU A 1 866 ? 71.601 81.254 86.786 1.00 36.35 866 LEU A O 1
ATOM 6364 N N . ASN A 1 867 ? 71.996 81.182 84.606 1.00 34.00 867 ASN A N 1
ATOM 6365 C CA . ASN A 1 867 ? 72.941 82.260 84.650 1.00 35.57 867 ASN A CA 1
ATOM 6366 C C . ASN A 1 867 ? 74.105 81.945 85.596 1.00 36.72 867 ASN A C 1
ATOM 6367 O O . ASN A 1 867 ? 74.551 82.774 86.375 1.00 42.69 867 ASN A O 1
ATOM 6372 N N . THR A 1 868 ? 74.578 80.712 85.550 1.00 37.56 868 THR A N 1
ATOM 6373 C CA . THR A 1 868 ? 75.750 80.337 86.332 1.00 43.07 868 THR A CA 1
ATOM 6374 C C . THR A 1 868 ? 76.894 79.907 85.447 1.00 42.97 868 THR A C 1
ATOM 6375 O O . THR A 1 868 ? 76.689 79.435 84.321 1.00 40.97 868 THR A O 1
ATOM 6379 N N . SER A 1 869 ? 78.088 80.036 86.011 1.00 46.71 869 SER A N 1
ATOM 6380 C CA . SER A 1 869 ? 79.318 79.624 85.395 1.00 41.43 869 SER A CA 1
ATOM 6381 C C . SER A 1 869 ? 79.902 78.322 85.985 1.00 39.86 869 SER A C 1
ATOM 6382 O O . SER A 1 869 ? 81.050 77.984 85.728 1.00 44.40 869 SER A O 1
ATOM 6385 N N . GLU A 1 870 ? 79.111 77.578 86.731 1.00 47.95 870 GLU A N 1
ATOM 6386 C CA . GLU A 1 870 ? 79.588 76.323 87.319 1.00 48.49 870 GLU A CA 1
ATOM 6387 C C . GLU A 1 870 ? 80.177 75.419 86.256 1.00 49.96 870 GLU A C 1
ATOM 6388 O O . GLU A 1 870 ? 81.249 74.843 86.453 1.00 47.12 870 GLU A O 1
ATOM 6394 N N . TYR A 1 871 ? 79.471 75.320 85.127 1.00 46.49 871 TYR A N 1
ATOM 6395 C CA . TYR A 1 871 ? 79.623 74.184 84.226 1.00 47.61 871 TYR A CA 1
ATOM 6396 C C . TYR A 1 871 ? 80.556 74.470 83.054 1.00 44.63 871 TYR A C 1
ATOM 6397 O O . TYR A 1 871 ? 80.928 73.555 82.329 1.00 42.07 871 TYR A O 1
ATOM 6406 N N . GLN A 1 872 ? 81.038 75.699 82.960 1.00 46.96 872 GLN A N 1
ATOM 6407 C CA . GLN A 1 872 ? 81.714 76.212 81.770 1.00 49.11 872 GLN A CA 1
ATOM 6408 C C . GLN A 1 872 ? 82.944 75.403 81.398 1.00 51.80 872 GLN A C 1
ATOM 6409 O O . GLN A 1 872 ? 83.200 75.139 80.239 1.00 51.01 872 GLN A O 1
ATOM 6415 N N . ASN A 1 873 ? 83.699 75.021 82.403 1.00 48.58 873 ASN A N 1
ATOM 6416 C CA . ASN A 1 873 ? 84.843 74.115 82.289 1.00 47.43 873 ASN A CA 1
ATOM 6417 C C . ASN A 1 873 ? 84.503 72.759 81.628 1.00 48.10 873 ASN A C 1
ATOM 6418 O O . ASN A 1 873 ? 85.042 72.426 80.569 1.00 47.70 873 ASN A O 1
ATOM 6423 N N . ILE A 1 874 ? 83.609 71.986 82.245 1.00 46.87 874 ILE A N 1
ATOM 6424 C CA . ILE A 1 874 ? 83.257 70.680 81.719 1.00 41.20 874 ILE A CA 1
ATOM 6425 C C . ILE A 1 874 ? 82.756 70.774 80.260 1.00 43.46 874 ILE A C 1
ATOM 6426 O O . ILE A 1 874 ? 83.062 69.911 79.427 1.00 45.09 874 ILE A O 1
ATOM 6431 N N . ILE A 1 875 ? 82.064 71.868 79.936 1.00 39.90 875 ILE A N 1
ATOM 6432 C CA . ILE A 1 875 ? 81.654 72.153 78.556 1.00 39.59 875 ILE A CA 1
ATOM 6433 C C . ILE A 1 875 ? 82.888 72.214 77.631 1.00 42.17 875 ILE A C 1
ATOM 6434 O O . ILE A 1 875 ? 82.995 71.433 76.684 1.00 34.93 875 ILE A O 1
ATOM 6439 N N . ASP A 1 876 ? 83.801 73.150 77.925 1.00 44.92 876 ASP A N 1
ATOM 6440 C CA . ASP A 1 876 ? 85.075 73.278 77.190 1.00 43.40 876 ASP A CA 1
ATOM 6441 C C . ASP A 1 876 ? 85.755 71.902 77.069 1.00 42.96 876 ASP A C 1
ATOM 6442 O O . ASP A 1 876 ? 86.121 71.465 75.968 1.00 45.45 876 ASP A O 1
ATOM 6447 N N . ILE A 1 877 ? 85.887 71.217 78.202 1.00 41.57 877 ILE A N 1
ATOM 6448 C CA . ILE A 1 877 ? 86.355 69.846 78.206 1.00 38.71 877 ILE A CA 1
ATOM 6449 C C . ILE A 1 877 ? 85.569 69.032 77.183 1.00 42.31 877 ILE A C 1
ATOM 6450 O O . ILE A 1 877 ? 86.132 68.571 76.183 1.00 45.27 877 ILE A O 1
ATOM 6455 N N . LEU A 1 878 ? 84.269 68.876 77.413 1.00 37.97 878 LEU A N 1
ATOM 6456 C CA . LEU A 1 878 ? 83.472 68.002 76.571 1.00 37.40 878 LEU A CA 1
ATOM 6457 C C . LEU A 1 878 ? 83.600 68.395 75.116 1.00 42.98 878 LEU A C 1
ATOM 6458 O O . LEU A 1 878 ? 83.665 67.527 74.262 1.00 38.61 878 LEU A O 1
ATOM 6463 N N . ASP A 1 879 ? 83.643 69.698 74.838 1.00 42.42 879 ASP A N 1
ATOM 6464 C CA . ASP A 1 879 ? 83.979 70.178 73.503 1.00 38.47 879 ASP A CA 1
ATOM 6465 C C . ASP A 1 879 ? 85.290 69.601 73.025 1.00 44.55 879 ASP A C 1
ATOM 6466 O O . ASP A 1 879 ? 85.330 68.970 71.965 1.00 50.27 879 ASP A O 1
ATOM 6471 N N . GLU A 1 880 ? 86.349 69.760 73.804 1.00 38.94 880 GLU A N 1
ATOM 6472 C CA . GLU A 1 880 ? 87.637 69.266 73.348 1.00 46.64 880 GLU A CA 1
ATOM 6473 C C . GLU A 1 880 ? 87.635 67.755 73.083 1.00 50.86 880 GLU A C 1
ATOM 6474 O O . GLU A 1 880 ? 88.084 67.301 72.030 1.00 56.47 880 GLU A O 1
ATOM 6480 N N . ILE A 1 881 ? 87.102 66.972 73.987 1.00 44.31 881 ILE A N 1
ATOM 6481 C CA . ILE A 1 881 ? 87.120 65.556 73.774 1.00 49.87 881 ILE A CA 1
ATOM 6482 C C . ILE A 1 881 ? 86.477 65.164 72.474 1.00 52.21 881 ILE A C 1
ATOM 6483 O O . ILE A 1 881 ? 86.607 64.044 72.060 1.00 56.81 881 ILE A O 1
ATOM 6488 N N . MET A 1 882 ? 85.740 66.078 71.869 1.00 50.87 882 MET A N 1
ATOM 6489 C CA . MET A 1 882 ? 84.879 65.779 70.738 1.00 51.52 882 MET A CA 1
ATOM 6490 C C . MET A 1 882 ? 85.575 66.208 69.458 1.00 57.61 882 MET A C 1
ATOM 6491 O O . MET A 1 882 ? 85.612 65.482 68.492 1.00 61.12 882 MET A O 1
ATOM 6496 N N . GLN A 1 883 ? 86.123 67.409 69.452 1.00 54.37 883 GLN A N 1
ATOM 6497 C CA . GLN A 1 883 ? 86.850 67.912 68.316 1.00 55.52 883 GLN A CA 1
ATOM 6498 C C . GLN A 1 883 ? 88.072 67.027 68.114 1.00 64.58 883 GLN A C 1
ATOM 6499 O O . GLN A 1 883 ? 88.511 66.845 67.010 1.00 63.62 883 GLN A O 1
ATOM 6505 N N . LEU A 1 884 ? 88.604 66.466 69.188 1.00 60.64 884 LEU A N 1
ATOM 6506 C CA . LEU A 1 884 ? 89.714 65.535 69.112 1.00 62.51 884 LEU A CA 1
ATOM 6507 C C . LEU A 1 884 ? 89.243 64.190 68.590 1.00 60.58 884 LEU A C 1
ATOM 6508 O O . LEU A 1 884 ? 89.928 63.570 67.785 1.00 70.88 884 LEU A O 1
ATOM 6513 N N . ASN A 1 885 ? 88.083 63.731 69.036 1.00 61.13 885 ASN A N 1
ATOM 6514 C CA . ASN A 1 885 ? 87.551 62.510 68.474 1.00 64.89 885 ASN A CA 1
ATOM 6515 C C . ASN A 1 885 ? 87.324 62.608 66.960 1.00 63.83 885 ASN A C 1
ATOM 6516 O O . ASN A 1 885 ? 87.663 61.684 66.206 1.00 65.05 885 ASN A O 1
ATOM 6521 N N . THR A 1 886 ? 86.764 63.711 66.482 1.00 60.93 886 THR A N 1
ATOM 6522 C CA . THR A 1 886 ? 86.419 63.732 65.054 1.00 66.49 886 THR A CA 1
ATOM 6523 C C . THR A 1 886 ? 87.581 64.138 64.143 1.00 67.77 886 THR A C 1
ATOM 6524 O O . THR A 1 886 ? 87.530 63.868 62.950 1.00 69.20 886 THR A O 1
ATOM 6528 N N . LEU A 1 887 ? 88.562 64.869 64.648 1.00 68.90 887 LEU A N 1
ATOM 6529 C CA . LEU A 1 887 ? 89.801 65.055 63.902 1.00 68.92 887 LEU A CA 1
ATOM 6530 C C . LEU A 1 887 ? 90.678 63.800 63.801 1.00 75.42 887 LEU A C 1
ATOM 6531 O O . LEU A 1 887 ? 91.188 63.469 62.744 1.00 80.65 887 LEU A O 1
ATOM 6536 N N . ARG A 1 888 ? 90.764 63.026 64.862 1.00 73.76 888 ARG A N 1
ATOM 6537 C CA . ARG A 1 888 ? 91.576 61.837 64.782 1.00 78.36 888 ARG A CA 1
ATOM 6538 C C . ARG A 1 888 ? 91.006 60.987 63.656 1.00 83.54 888 ARG A C 1
ATOM 6539 O O . ARG A 1 888 ? 91.744 60.362 62.915 1.00 93.62 888 ARG A O 1
ATOM 6547 N N . ASN A 1 889 ? 89.690 60.974 63.532 1.00 80.68 889 ASN A N 1
ATOM 6548 C CA . ASN A 1 889 ? 89.007 60.268 62.460 1.00 76.68 889 ASN A CA 1
ATOM 6549 C C . ASN A 1 889 ? 89.163 60.855 61.077 1.00 80.74 889 ASN A C 1
ATOM 6550 O O . ASN A 1 889 ? 88.927 60.198 60.075 1.00 82.75 889 ASN A O 1
ATOM 6555 N N . GLU A 1 890 ? 89.538 62.123 61.016 1.00 89.38 890 GLU A N 1
ATOM 6556 C CA . GLU A 1 890 ? 90.007 62.683 59.766 1.00 95.54 890 GLU A CA 1
ATOM 6557 C C . GLU A 1 890 ? 91.342 62.055 59.384 1.00 94.55 890 GLU A C 1
ATOM 6558 O O . GLU A 1 890 ? 91.544 61.631 58.252 1.00 98.73 890 GLU A O 1
ATOM 6564 N N . CYS A 1 891 ? 92.290 62.095 60.302 1.00 92.69 891 CYS A N 1
ATOM 6565 C CA . CYS A 1 891 ? 93.626 61.696 59.939 1.00 97.38 891 CYS A CA 1
ATOM 6566 C C . CYS A 1 891 ? 93.714 60.241 59.550 1.00 100.02 891 CYS A C 1
ATOM 6567 O O . CYS A 1 891 ? 94.303 59.898 58.533 1.00 107.43 891 CYS A O 1
ATOM 6570 N N . ILE A 1 892 ? 93.281 59.381 60.454 1.00 93.99 892 ILE A N 1
ATOM 6571 C CA . ILE A 1 892 ? 93.609 57.984 60.299 1.00 99.02 892 ILE A CA 1
ATOM 6572 C C . ILE A 1 892 ? 93.012 57.328 59.073 1.00 102.19 892 ILE A C 1
ATOM 6573 O O . ILE A 1 892 ? 93.722 56.639 58.347 1.00 106.22 892 ILE A O 1
ATOM 6575 N N . THR A 1 893 ? 91.726 57.539 58.826 1.00 95.88 893 THR A N 1
ATOM 6576 C CA . THR A 1 893 ? 91.102 56.833 57.720 1.00 99.09 893 THR A CA 1
ATOM 6577 C C . THR A 1 893 ? 91.610 57.255 56.347 1.00 105.33 893 THR A C 1
ATOM 6578 O O . THR A 1 893 ? 91.944 56.410 55.527 1.00 105.75 893 THR A O 1
ATOM 6580 N N . GLU A 1 894 ? 91.586 58.545 56.047 1.00 105.65 894 GLU A N 1
ATOM 6581 C CA . GLU A 1 894 ? 92.117 58.980 54.764 1.00 101.41 894 GLU A CA 1
ATOM 6582 C C . GLU A 1 894 ? 93.627 58.784 54.642 1.00 99.04 894 GLU A C 1
ATOM 6583 O O . GLU A 1 894 ? 94.109 58.331 53.621 1.00 102.82 894 GLU A O 1
ATOM 6589 N N . ASN A 1 895 ? 94.373 59.104 55.692 1.00 97.52 895 ASN A N 1
ATOM 6590 C CA . ASN A 1 895 ? 95.826 59.146 55.572 1.00 98.05 895 ASN A CA 1
ATOM 6591 C C . ASN A 1 895 ? 96.656 57.975 56.082 1.00 107.48 895 ASN A C 1
ATOM 6592 O O . ASN A 1 895 ? 97.496 57.463 55.357 1.00 112.48 895 ASN A O 1
ATOM 6594 N N . TRP A 1 896 ? 96.443 57.550 57.320 1.00 103.80 896 TRP A N 1
ATOM 6595 C CA . TRP A 1 896 ? 97.204 56.427 57.845 1.00 104.18 896 TRP A CA 1
ATOM 6596 C C . TRP A 1 896 ? 96.833 55.206 57.029 1.00 100.08 896 TRP A C 1
ATOM 6597 O O . TRP A 1 896 ? 97.657 54.373 56.690 1.00 106.82 896 TRP A O 1
ATOM 6599 N N . ASN A 1 897 ? 95.555 55.133 56.724 1.00 92.44 897 ASN A N 1
ATOM 6600 C CA . ASN A 1 897 ? 94.969 54.135 55.866 1.00 97.02 897 ASN A CA 1
ATOM 6601 C C . ASN A 1 897 ? 94.016 54.997 55.093 1.00 103.48 897 ASN A C 1
ATOM 6602 O O . ASN A 1 897 ? 93.969 56.196 55.332 1.00 104.47 897 ASN A O 1
ATOM 6604 N N . LEU A 1 898 ? 93.336 54.454 54.102 1.00 96.78 898 LEU A N 1
ATOM 6605 C CA . LEU A 1 898 ? 93.174 53.030 53.917 1.00 90.98 898 LEU A CA 1
ATOM 6606 C C . LEU A 1 898 ? 94.378 52.546 53.131 1.00 97.36 898 LEU A C 1
ATOM 6607 O O . LEU A 1 898 ? 94.826 53.221 52.212 1.00 98.27 898 LEU A O 1
ATOM 6612 N N . ASN A 1 899 ? 94.904 51.382 53.491 1.00 102.93 899 ASN A N 1
ATOM 6613 C CA . ASN A 1 899 ? 96.040 50.810 52.781 1.00 101.26 899 ASN A CA 1
ATOM 6614 C C . ASN A 1 899 ? 95.669 50.510 51.340 1.00 101.13 899 ASN A C 1
ATOM 6615 O O . ASN A 1 899 ? 96.465 50.718 50.433 1.00 98.87 899 ASN A O 1
ATOM 6617 N N . LEU A 1 900 ? 94.453 50.011 51.152 1.00 93.96 900 LEU A N 1
ATOM 6618 C CA . LEU A 1 900 ? 93.894 49.767 49.829 1.00 99.83 900 LEU A CA 1
ATOM 6619 C C . LEU A 1 900 ? 94.313 48.423 49.249 1.00 106.52 900 LEU A C 1
ATOM 6620 O O . LEU A 1 900 ? 93.932 48.073 48.135 1.00 109.10 900 LEU A O 1
ATOM 6625 N N . GLU A 1 901 ? 95.072 47.660 50.019 1.00 106.94 901 GLU A N 1
ATOM 6626 C CA . GLU A 1 901 ? 95.460 46.320 49.614 1.00 103.85 901 GLU A CA 1
ATOM 6627 C C . GLU A 1 901 ? 95.095 45.453 50.790 1.00 103.85 901 GLU A C 1
ATOM 6628 O O . GLU A 1 901 ? 95.953 45.003 51.545 1.00 101.68 901 GLU A O 1
ATOM 6630 N N . GLU A 1 902 ? 93.801 45.220 50.937 1.00 99.09 902 GLU A N 1
ATOM 6631 C CA . GLU A 1 902 ? 93.240 44.786 52.196 1.00 101.28 902 GLU A CA 1
ATOM 6632 C C . GLU A 1 902 ? 93.771 43.470 52.709 1.00 99.16 902 GLU A C 1
ATOM 6633 O O . GLU A 1 902 ? 94.046 43.344 53.898 1.00 98.90 902 GLU A O 1
ATOM 6639 N N . PHE A 1 903 ? 93.943 42.490 51.838 1.00 99.60 903 PHE A N 1
ATOM 6640 C CA . PHE A 1 903 ? 94.456 41.241 52.348 1.00 97.28 903 PHE A CA 1
ATOM 6641 C C . PHE A 1 903 ? 95.817 41.547 52.935 1.00 94.19 903 PHE A C 1
ATOM 6642 O O . PHE A 1 903 ? 96.187 41.014 53.967 1.00 88.29 903 PHE A O 1
ATOM 6644 N N . ILE A 1 904 ? 96.562 42.407 52.262 1.00 93.18 904 ILE A N 1
ATOM 6645 C CA . ILE A 1 904 ? 97.843 42.851 52.777 1.00 97.04 904 ILE A CA 1
ATOM 6646 C C . ILE A 1 904 ? 97.733 43.648 54.069 1.00 98.04 904 ILE A C 1
ATOM 6647 O O . ILE A 1 904 ? 98.496 43.430 55.001 1.00 98.60 904 ILE A O 1
ATOM 6652 N N . GLN A 1 905 ? 96.781 44.570 54.134 1.00 96.67 905 GLN A N 1
ATOM 6653 C CA . GLN A 1 905 ? 96.698 45.447 55.294 1.00 98.12 905 GLN A CA 1
ATOM 6654 C C . GLN A 1 905 ? 96.401 44.642 56.535 1.00 102.86 905 GLN A C 1
ATOM 6655 O O . GLN A 1 905 ? 96.998 44.854 57.590 1.00 102.66 905 GLN A O 1
ATOM 6661 N N . LYS A 1 906 ? 95.494 43.689 56.398 1.00 99.10 906 LYS A N 1
ATOM 6662 C CA . LYS A 1 906 ? 95.182 42.815 57.538 1.00 99.68 906 LYS A CA 1
ATOM 6663 C C . LYS A 1 906 ? 96.451 42.163 58.123 1.00 105.14 906 LYS A C 1
ATOM 6664 O O . LYS A 1 906 ? 96.579 42.053 59.344 1.00 105.92 906 LYS A O 1
ATOM 6670 N N . MET A 1 907 ? 97.379 41.744 57.258 1.00 100.02 907 MET A N 1
ATOM 6671 C CA . MET A 1 907 ? 98.675 41.246 57.712 1.00 98.12 907 MET A CA 1
ATOM 6672 C C . MET A 1 907 ? 99.606 42.390 58.141 1.00 100.87 907 MET A C 1
ATOM 6673 O O . MET A 1 907 ? 100.520 42.167 58.933 1.00 105.75 907 MET A O 1
ATOM 6675 N N . LYS A 1 908 ? 99.389 43.600 57.630 1.00 100.14 908 LYS A N 1
ATOM 6676 C CA . LYS A 1 908 ? 100.122 44.775 58.127 1.00 103.83 908 LYS A CA 1
ATOM 6677 C C . LYS A 1 908 ? 99.630 45.222 59.512 1.00 109.31 908 LYS A C 1
ATOM 6678 O O . LYS A 1 908 ? 100.433 45.625 60.369 1.00 107.63 908 LYS A O 1
ATOM 6680 N N . GLU A 1 909 ? 98.321 45.202 59.710 1.00 110.88 909 GLU A N 1
ATOM 6681 C CA . GLU A 1 909 ? 97.784 45.442 61.036 1.00 112.27 909 GLU A CA 1
ATOM 6682 C C . GLU A 1 909 ? 98.136 44.343 62.032 1.00 107.24 909 GLU A C 1
ATOM 6683 O O . GLU A 1 909 ? 98.564 44.616 63.147 1.00 106.14 909 GLU A O 1
ATOM 6689 N N . ILE A 1 910 ? 97.998 43.095 61.606 1.00 106.14 910 ILE A N 1
ATOM 6690 C CA . ILE A 1 910 ? 98.304 41.965 62.501 1.00 108.59 910 ILE A CA 1
ATOM 6691 C C . ILE A 1 910 ? 99.753 42.013 62.995 1.00 109.52 910 ILE A C 1
ATOM 6692 O O . ILE A 1 910 ? 100.027 41.729 64.162 1.00 107.89 910 ILE A O 1
ATOM 6697 N N . GLU A 1 911 ? 100.677 42.391 62.116 1.00 106.21 911 GLU A N 1
ATOM 6698 C CA . GLU A 1 911 ? 102.045 42.652 62.544 1.00 108.02 911 GLU A CA 1
ATOM 6699 C C . GLU A 1 911 ? 102.044 43.693 63.664 1.00 105.78 911 GLU A C 1
ATOM 6700 O O . GLU A 1 911 ? 102.753 43.539 64.650 1.00 104.46 911 GLU A O 1
ATOM 6702 N N . LYS A 1 912 ? 101.218 44.727 63.531 1.00 102.39 912 LYS A N 1
ATOM 6703 C CA . LYS A 1 912 ? 101.020 45.681 64.629 1.00 105.74 912 LYS A CA 1
ATOM 6704 C C . LYS A 1 912 ? 100.439 45.015 65.900 1.00 104.74 912 LYS A C 1
ATOM 6705 O O . LYS A 1 912 ? 100.650 45.516 67.012 1.00 98.88 912 LYS A O 1
ATOM 6707 N N . ASP A 1 913 ? 99.722 43.899 65.733 1.00 103.82 913 ASP A N 1
ATOM 6708 C CA . ASP A 1 913 ? 99.195 43.132 66.868 1.00 102.30 913 ASP A CA 1
ATOM 6709 C C . ASP A 1 913 ? 100.176 42.047 67.303 1.00 90.32 913 ASP A C 1
ATOM 6710 O O . ASP A 1 913 ? 100.445 41.890 68.483 1.00 71.42 913 ASP A O 1
ATOM 6712 N N . ILE A 1 1006 ? 101.352 64.366 68.670 1.00 109.33 1006 ILE A N 1
ATOM 6713 C CA . ILE A 1 1006 ? 101.439 62.918 68.658 1.00 110.56 1006 ILE A CA 1
ATOM 6714 C C . ILE A 1 1006 ? 101.821 62.457 67.263 1.00 119.27 1006 ILE A C 1
ATOM 6715 O O . ILE A 1 1006 ? 102.657 63.085 66.620 1.00 116.75 1006 ILE A O 1
ATOM 6717 N N . LYS A 1 1007 ? 101.225 61.367 66.792 1.00 122.36 1007 LYS A N 1
ATOM 6718 C CA . LYS A 1 1007 ? 101.527 60.853 65.458 1.00 122.42 1007 LYS A CA 1
ATOM 6719 C C . LYS A 1 1007 ? 100.285 60.376 64.742 1.00 120.86 1007 LYS A C 1
ATOM 6720 O O . LYS A 1 1007 ? 99.328 59.949 65.363 1.00 119.97 1007 LYS A O 1
ATOM 6722 N N . SER A 1 1008 ? 100.352 60.358 63.417 1.00 123.58 1008 SER A N 1
ATOM 6723 C CA . SER A 1 1008 ? 99.217 59.982 62.583 1.00 119.86 1008 SER A CA 1
ATOM 6724 C C . SER A 1 1008 ? 99.387 58.637 61.915 1.00 122.18 1008 SER A C 1
ATOM 6725 O O . SER A 1 1008 ? 98.412 57.925 61.721 1.00 118.22 1008 SER A O 1
ATOM 6728 N N . LYS A 1 1009 ? 100.620 58.322 61.530 1.00 124.97 1009 LYS A N 1
ATOM 6729 C CA . LYS A 1 1009 ? 100.939 57.058 60.875 1.00 119.99 1009 LYS A CA 1
ATOM 6730 C C . LYS A 1 1009 ? 100.158 55.886 61.441 1.00 120.03 1009 LYS A C 1
ATOM 6731 O O . LYS A 1 1009 ? 99.131 55.554 60.871 1.00 116.03 1009 LYS A O 1
ATOM 6733 N N . ILE A 1 1010 ? 100.591 55.249 62.530 1.00 121.25 1010 ILE A N 1
ATOM 6734 C CA . ILE A 1 1010 ? 101.730 55.609 63.388 1.00 123.69 1010 ILE A CA 1
ATOM 6735 C C . ILE A 1 1010 ? 101.495 55.035 64.774 1.00 124.22 1010 ILE A C 1
ATOM 6736 O O . ILE A 1 1010 ? 102.417 54.829 65.563 1.00 126.30 1010 ILE A O 1
ATOM 6738 N N . LEU A 1 1011 ? 100.229 54.821 65.067 1.00 123.40 1011 LEU A N 1
ATOM 6739 C CA . LEU A 1 1011 ? 99.792 54.327 66.344 1.00 124.77 1011 LEU A CA 1
ATOM 6740 C C . LEU A 1 1011 ? 98.294 54.543 66.325 1.00 124.48 1011 LEU A C 1
ATOM 6741 O O . LEU A 1 1011 ? 97.530 53.717 66.798 1.00 122.81 1011 LEU A O 1
ATOM 6743 N N . CYS A 1 1012 ? 97.862 55.642 65.728 1.00 121.63 1012 CYS A N 1
ATOM 6744 C CA . CYS A 1 1012 ? 96.415 55.848 65.633 1.00 117.90 1012 CYS A CA 1
ATOM 6745 C C . CYS A 1 1012 ? 95.743 54.691 64.916 1.00 118.40 1012 CYS A C 1
ATOM 6746 O O . CYS A 1 1012 ? 94.525 54.578 64.873 1.00 108.74 1012 CYS A O 1
ATOM 6749 N N . ARG A 1 1013 ? 96.581 53.830 64.367 1.00 125.35 1013 ARG A N 1
ATOM 6750 C CA . ARG A 1 1013 ? 96.164 52.600 63.721 1.00 123.10 1013 ARG A CA 1
ATOM 6751 C C . ARG A 1 1013 ? 95.529 51.691 64.772 1.00 120.63 1013 ARG A C 1
ATOM 6752 O O . ARG A 1 1013 ? 94.967 50.650 64.454 1.00 119.87 1013 ARG A O 1
ATOM 6754 N N . ILE A 1 1014 ? 95.609 52.090 66.035 1.00 114.53 1014 ILE A N 1
ATOM 6755 C CA . ILE A 1 1014 ? 95.017 51.319 67.107 1.00 114.30 1014 ILE A CA 1
ATOM 6756 C C . ILE A 1 1014 ? 93.559 51.170 66.764 1.00 117.15 1014 ILE A C 1
ATOM 6757 O O . ILE A 1 1014 ? 92.974 50.101 66.910 1.00 117.63 1014 ILE A O 1
ATOM 6762 N N . ILE A 1 1015 ? 92.985 52.248 66.256 1.00 118.40 1015 ILE A N 1
ATOM 6763 C CA . ILE A 1 1015 ? 91.596 52.210 65.869 1.00 114.57 1015 ILE A CA 1
ATOM 6764 C C . ILE A 1 1015 ? 91.449 51.164 64.775 1.00 117.06 1015 ILE A C 1
ATOM 6765 O O . ILE A 1 1015 ? 90.468 50.429 64.747 1.00 119.75 1015 ILE A O 1
ATOM 6770 N N . PHE A 1 1016 ? 92.423 51.088 63.877 1.00 117.37 1016 PHE A N 1
ATOM 6771 C CA . PHE A 1 1016 ? 92.363 50.060 62.855 1.00 109.66 1016 PHE A CA 1
ATOM 6772 C C . PHE A 1 1016 ? 92.450 48.711 63.525 1.00 105.45 1016 PHE A C 1
ATOM 6773 O O . PHE A 1 1016 ? 93.356 48.456 64.303 1.00 103.47 1016 PHE A O 1
ATOM 6781 N N . ASN A 1 1017 ? 91.517 47.837 63.190 1.00 104.21 1017 ASN A N 1
ATOM 6782 C CA . ASN A 1 1017 ? 91.474 46.522 63.790 1.00 104.45 1017 ASN A CA 1
ATOM 6783 C C . ASN A 1 1017 ? 91.380 45.455 62.735 1.00 100.72 1017 ASN A C 1
ATOM 6784 O O . ASN A 1 1017 ? 90.641 45.588 61.774 1.00 101.44 1017 ASN A O 1
ATOM 6789 N N . SER A 1 1018 ? 92.127 44.384 62.929 1.00 101.16 1018 SER A N 1
ATOM 6790 C CA . SER A 1 1018 ? 92.227 43.356 61.923 1.00 102.50 1018 SER A CA 1
ATOM 6791 C C . SER A 1 1018 ? 90.887 42.694 61.636 1.00 102.27 1018 SER A C 1
ATOM 6792 O O . SER A 1 1018 ? 90.523 42.492 60.483 1.00 96.80 1018 SER A O 1
ATOM 6795 N N . ASP A 1 1019 ? 90.138 42.378 62.682 1.00 105.59 1019 ASP A N 1
ATOM 6796 C CA . ASP A 1 1019 ? 88.870 41.690 62.493 1.00 104.44 1019 ASP A CA 1
ATOM 6797 C C . ASP A 1 1019 ? 87.935 42.580 61.717 1.00 100.96 1019 ASP A C 1
ATOM 6798 O O . ASP A 1 1019 ? 87.237 42.133 60.816 1.00 95.44 1019 ASP A O 1
ATOM 6803 N N . PHE A 1 1020 ? 87.941 43.857 62.062 1.00 99.70 1020 PHE A N 1
ATOM 6804 C CA . PHE A 1 1020 ? 87.043 44.795 61.411 1.00 96.33 1020 PHE A CA 1
ATOM 6805 C C . PHE A 1 1020 ? 87.367 44.907 59.933 1.00 97.93 1020 PHE A C 1
ATOM 6806 O O . PHE A 1 1020 ? 86.472 44.933 59.095 1.00 98.77 1020 PHE A O 1
ATOM 6814 N N . LEU A 1 1021 ? 88.653 44.957 59.616 1.00 95.39 1021 LEU A N 1
ATOM 6815 C CA . LEU A 1 1021 ? 89.085 45.063 58.237 1.00 87.68 1021 LEU A CA 1
ATOM 6816 C C . LEU A 1 1021 ? 88.646 43.836 57.464 1.00 93.51 1021 LEU A C 1
ATOM 6817 O O . LEU A 1 1021 ? 88.199 43.933 56.328 1.00 89.74 1021 LEU A O 1
ATOM 6822 N N . LYS A 1 1022 ? 88.767 42.673 58.087 1.00 99.87 1022 LYS A N 1
ATOM 6823 C CA . LYS A 1 1022 ? 88.356 41.446 57.430 1.00 99.42 1022 LYS A CA 1
ATOM 6824 C C . LYS A 1 1022 ? 86.865 41.498 57.154 1.00 98.20 1022 LYS A C 1
ATOM 6825 O O . LYS A 1 1022 ? 86.413 41.124 56.076 1.00 97.53 1022 LYS A O 1
ATOM 6827 N N . LYS A 1 1023 ? 86.102 41.983 58.127 1.00 100.47 1023 LYS A N 1
ATOM 6828 C CA . LYS A 1 1023 ? 84.665 42.108 57.954 1.00 96.14 1023 LYS A CA 1
ATOM 6829 C C . LYS A 1 1023 ? 84.367 43.091 56.841 1.00 94.29 1023 LYS A C 1
ATOM 6830 O O . LYS A 1 1023 ? 83.508 42.856 56.001 1.00 93.66 1023 LYS A O 1
ATOM 6836 N N . TYR A 1 1024 ? 85.105 44.191 56.830 1.00 93.02 1024 TYR A N 1
ATOM 6837 C CA . TYR A 1 1024 ? 84.879 45.236 55.856 1.00 89.40 1024 TYR A CA 1
ATOM 6838 C C . TYR A 1 1024 ? 85.126 44.683 54.470 1.00 95.05 1024 TYR A C 1
ATOM 6839 O O . TYR A 1 1024 ? 84.338 44.906 53.559 1.00 95.92 1024 TYR A O 1
ATOM 6848 N N . LYS A 1 1025 ? 86.219 43.954 54.306 1.00 94.88 1025 LYS A N 1
ATOM 6849 C CA . LYS A 1 1025 ? 86.510 43.360 53.020 1.00 94.20 1025 LYS A CA 1
ATOM 6850 C C . LYS A 1 1025 ? 85.434 42.352 52.641 1.00 96.62 1025 LYS A C 1
ATOM 6851 O O . LYS A 1 1025 ? 84.973 42.323 51.505 1.00 96.90 1025 LYS A O 1
ATOM 6857 N N . LYS A 1 1026 ? 85.012 41.541 53.598 1.00 93.50 1026 LYS A N 1
ATOM 6858 C CA . LYS A 1 1026 ? 84.078 40.476 53.294 1.00 98.10 1026 LYS A CA 1
ATOM 6859 C C . LYS A 1 1026 ? 82.715 40.994 52.848 1.00 95.70 1026 LYS A C 1
ATOM 6860 O O . LYS A 1 1026 ? 82.140 40.502 51.883 1.00 94.77 1026 LYS A O 1
ATOM 6866 N N . GLU A 1 1027 ? 82.204 41.998 53.542 1.00 96.02 1027 GLU A N 1
ATOM 6867 C CA . GLU A 1 1027 ? 80.905 42.546 53.189 1.00 97.57 1027 GLU A CA 1
ATOM 6868 C C . GLU A 1 1027 ? 80.915 43.207 51.816 1.00 97.95 1027 GLU A C 1
ATOM 6869 O O . GLU A 1 1027 ? 79.969 43.070 51.047 1.00 99.38 1027 GLU A O 1
ATOM 6875 N N . ILE A 1 1028 ? 81.989 43.925 51.513 1.00 93.90 1028 ILE A N 1
ATOM 6876 C CA . ILE A 1 1028 ? 82.131 44.549 50.206 1.00 100.52 1028 ILE A CA 1
ATOM 6877 C C . ILE A 1 1028 ? 82.188 43.474 49.129 1.00 102.60 1028 ILE A C 1
ATOM 6878 O O . ILE A 1 1028 ? 81.586 43.605 48.065 1.00 96.36 1028 ILE A O 1
ATOM 6883 N N . ASP A 1 1029 ? 82.902 42.397 49.425 1.00 102.49 1029 ASP A N 1
ATOM 6884 C CA . ASP A 1 1029 ? 83.060 41.318 48.471 1.00 98.57 1029 ASP A CA 1
ATOM 6885 C C . ASP A 1 1029 ? 81.696 40.735 48.173 1.00 102.06 1029 ASP A C 1
ATOM 6886 O O . ASP A 1 1029 ? 81.389 40.404 47.031 1.00 109.17 1029 ASP A O 1
ATOM 6891 N N . ASN A 1 1030 ? 80.864 40.627 49.197 1.00 96.55 1030 ASN A N 1
ATOM 6892 C CA . ASN A 1 1030 ? 79.537 40.089 48.992 1.00 98.04 1030 ASN A CA 1
ATOM 6893 C C . ASN A 1 1030 ? 78.767 40.964 48.028 1.00 101.09 1030 ASN A C 1
ATOM 6894 O O . ASN A 1 1030 ? 78.050 40.466 47.169 1.00 105.16 1030 ASN A O 1
ATOM 6899 N N . LEU A 1 1031 ? 78.903 42.273 48.173 1.00 100.57 1031 LEU A N 1
ATOM 6900 C CA . LEU A 1 1031 ? 78.249 43.179 47.245 1.00 103.93 1031 LEU A CA 1
ATOM 6901 C C . LEU A 1 1031 ? 78.792 43.028 45.834 1.00 100.80 1031 LEU A C 1
ATOM 6902 O O . LEU A 1 1031 ? 78.034 42.992 44.875 1.00 105.28 1031 LEU A O 1
ATOM 6907 N N . ILE A 1 1032 ? 80.112 42.942 45.713 1.00 99.71 1032 ILE A N 1
ATOM 6908 C CA . ILE A 1 1032 ? 80.758 42.784 44.410 1.00 103.93 1032 ILE A CA 1
ATOM 6909 C C . ILE A 1 1032 ? 80.527 41.466 43.668 1.00 106.28 1032 ILE A C 1
ATOM 6910 O O . ILE A 1 1032 ? 80.396 41.460 42.451 1.00 107.56 1032 ILE A O 1
ATOM 6915 N N . GLU A 1 1033 ? 80.505 40.352 44.392 1.00 102.64 1033 GLU A N 1
ATOM 6916 C CA . GLU A 1 1033 ? 80.565 39.038 43.760 1.00 110.20 1033 GLU A CA 1
ATOM 6917 C C . GLU A 1 1033 ? 79.398 38.794 42.812 1.00 116.38 1033 GLU A C 1
ATOM 6918 O O . GLU A 1 1033 ? 78.253 39.056 43.157 1.00 120.05 1033 GLU A O 1
ATOM 6920 N N . ASP A 1 1034 ? 79.684 38.262 41.626 1.00 122.18 1034 ASP A N 1
ATOM 6921 C CA . ASP A 1 1034 ? 78.631 38.063 40.646 1.00 128.19 1034 ASP A CA 1
ATOM 6922 C C . ASP A 1 1034 ? 77.901 36.750 40.886 1.00 138.30 1034 ASP A C 1
ATOM 6923 O O . ASP A 1 1034 ? 78.489 35.754 41.316 1.00 135.89 1034 ASP A O 1
ATOM 6928 N N . MET A 1 1035 ? 76.603 36.763 40.610 1.00 146.69 1035 MET A N 1
ATOM 6929 C CA . MET A 1 1035 ? 75.796 35.551 40.611 1.00 150.69 1035 MET A CA 1
ATOM 6930 C C . MET A 1 1035 ? 75.678 35.057 39.180 1.00 156.49 1035 MET A C 1
ATOM 6931 O O . MET A 1 1035 ? 75.262 35.815 38.307 1.00 155.29 1035 MET A O 1
ATOM 6936 N N . GLU A 1 1036 ? 76.107 33.816 38.970 1.00 158.12 1036 GLU A N 1
ATOM 6937 C CA . GLU A 1 1036 ? 76.056 33.161 37.674 1.00 155.61 1036 GLU A CA 1
ATOM 6938 C C . GLU A 1 1036 ? 76.955 33.868 36.669 1.00 158.43 1036 GLU A C 1
ATOM 6939 O O . GLU A 1 1036 ? 77.934 34.522 37.033 1.00 152.52 1036 GLU A O 1
ATOM 6941 N N . SER A 1 1037 ? 76.595 33.743 35.399 1.00 162.98 1037 SER A N 1
ATOM 6942 C CA . SER A 1 1037 ? 77.284 34.441 34.333 1.00 159.55 1037 SER A CA 1
ATOM 6943 C C . SER A 1 1037 ? 77.104 35.917 34.606 1.00 156.70 1037 SER A C 1
ATOM 6944 O O . SER A 1 1037 ? 77.998 36.721 34.352 1.00 155.93 1037 SER A O 1
ATOM 6947 N N . GLU A 1 1038 ? 75.938 36.279 35.130 1.00 156.84 1038 GLU A N 1
ATOM 6948 C CA . GLU A 1 1038 ? 75.642 37.682 35.337 1.00 154.64 1038 GLU A CA 1
ATOM 6949 C C . GLU A 1 1038 ? 76.760 38.258 36.201 1.00 149.67 1038 GLU A C 1
ATOM 6950 O O . GLU A 1 1038 ? 77.100 37.720 37.254 1.00 148.32 1038 GLU A O 1
ATOM 6952 N N . ASN A 1 1039 ? 77.397 39.292 35.695 1.00 143.57 1039 ASN A N 1
ATOM 6953 C CA . ASN A 1 1039 ? 78.463 39.895 36.447 1.00 142.84 1039 ASN A CA 1
ATOM 6954 C C . ASN A 1 1039 ? 78.246 41.384 36.379 1.00 138.34 1039 ASN A C 1
ATOM 6955 O O . ASN A 1 1039 ? 77.198 41.827 35.917 1.00 137.31 1039 ASN A O 1
ATOM 6957 N N . GLU A 1 1040 ? 79.219 42.157 36.839 1.00 132.07 1040 GLU A N 1
ATOM 6958 C CA . GLU A 1 1040 ? 79.017 43.580 36.879 1.00 123.19 1040 GLU A CA 1
ATOM 6959 C C . GLU A 1 1040 ? 80.241 44.459 36.802 1.00 118.93 1040 GLU A C 1
ATOM 6960 O O . GLU A 1 1040 ? 81.240 44.265 37.491 1.00 106.52 1040 GLU A O 1
ATOM 6966 N N . ASN A 1 1041 ? 80.113 45.439 35.924 1.00 123.06 1041 ASN A N 1
ATOM 6967 C CA . ASN A 1 1041 ? 80.872 46.652 35.974 1.00 116.98 1041 ASN A CA 1
ATOM 6968 C C . ASN A 1 1041 ? 80.323 47.477 37.126 1.00 116.61 1041 ASN A C 1
ATOM 6969 O O . ASN A 1 1041 ? 81.092 48.008 37.920 1.00 107.89 1041 ASN A O 1
ATOM 6974 N N . LYS A 1 1042 ? 78.994 47.576 37.247 1.00 120.84 1042 LYS A N 1
ATOM 6975 C CA . LYS A 1 1042 ? 78.474 48.410 38.315 1.00 113.01 1042 LYS A CA 1
ATOM 6976 C C . LYS A 1 1042 ? 79.221 48.122 39.614 1.00 108.23 1042 LYS A C 1
ATOM 6977 O O . LYS A 1 1042 ? 79.788 47.043 39.810 1.00 112.84 1042 LYS A O 1
ATOM 6983 N N . PHE A 1 1043 ? 79.220 49.119 40.500 1.00 101.04 1043 PHE A N 1
ATOM 6984 C CA . PHE A 1 1043 ? 80.118 49.194 41.654 1.00 103.87 1043 PHE A CA 1
ATOM 6985 C C . PHE A 1 1043 ? 81.578 49.388 41.236 1.00 103.18 1043 PHE A C 1
ATOM 6986 O O . PHE A 1 1043 ? 82.490 48.966 41.946 1.00 100.45 1043 PHE A O 1
ATOM 6994 N N . GLN A 1 1044 ? 81.801 49.999 40.092 1.00 103.38 1044 GLN A N 1
ATOM 6995 C CA . GLN A 1 1044 ? 83.169 50.149 39.667 1.00 101.78 1044 GLN A CA 1
ATOM 6996 C C . GLN A 1 1044 ? 83.589 51.586 39.874 1.00 99.00 1044 GLN A C 1
ATOM 6997 O O . GLN A 1 1044 ? 82.956 52.505 39.373 1.00 97.19 1044 GLN A O 1
ATOM 7003 N N . GLU A 1 1045 ? 84.660 51.780 40.626 1.00 93.54 1045 GLU A N 1
ATOM 7004 C CA . GLU A 1 1045 ? 85.080 53.128 40.900 1.00 93.24 1045 GLU A CA 1
ATOM 7005 C C . GLU A 1 1045 ? 84.288 53.630 42.086 1.00 93.31 1045 GLU A C 1
ATOM 7006 O O . GLU A 1 1045 ? 84.442 54.760 42.513 1.00 91.52 1045 GLU A O 1
ATOM 7012 N N . ILE A 1 1046 ? 83.423 52.790 42.621 1.00 94.42 1046 ILE A N 1
ATOM 7013 C CA . ILE A 1 1046 ? 82.689 53.160 43.808 1.00 97.02 1046 ILE A CA 1
ATOM 7014 C C . ILE A 1 1046 ? 83.287 52.387 44.958 1.00 95.34 1046 ILE A C 1
ATOM 7015 O O . ILE A 1 1046 ? 83.625 52.951 45.991 1.00 96.86 1046 ILE A O 1
ATOM 7020 N N . TYR A 1 1047 ? 83.443 51.087 44.753 1.00 90.74 1047 TYR A N 1
ATOM 7021 C CA . TYR A 1 1047 ? 84.066 50.237 45.747 1.00 90.45 1047 TYR A CA 1
ATOM 7022 C C . TYR A 1 1047 ? 85.412 49.725 45.269 1.00 93.13 1047 TYR A C 1
ATOM 7023 O O . TYR A 1 1047 ? 86.243 49.322 46.068 1.00 90.46 1047 TYR A O 1
ATOM 7032 N N . TYR A 1 1048 ? 85.626 49.732 43.960 1.00 96.63 1048 TYR A N 1
ATOM 7033 C CA . TYR A 1 1048 ? 86.899 49.264 43.428 1.00 93.67 1048 TYR A CA 1
ATOM 7034 C C . TYR A 1 1048 ? 87.426 50.069 42.242 1.00 98.77 1048 TYR A C 1
ATOM 7035 O O . TYR A 1 1048 ? 86.654 50.543 41.401 1.00 98.63 1048 TYR A O 1
ATOM 7044 N N . PRO A 1 1049 ? 88.742 50.152 42.133 1.00 96.32 1049 PRO A N 1
ATOM 7045 C CA . PRO A 1 1049 ? 89.374 50.541 40.876 1.00 98.29 1049 PRO A CA 1
ATOM 7046 C C . PRO A 1 1049 ? 89.175 49.376 39.909 1.00 101.97 1049 PRO A C 1
ATOM 7047 O O . PRO A 1 1049 ? 88.857 48.285 40.364 1.00 106.42 1049 PRO A O 1
ATOM 7051 N N . LYS A 1 1050 ? 89.256 49.597 38.605 1.00 104.71 1050 LYS A N 1
ATOM 7052 C CA . LYS A 1 1050 ? 89.876 50.774 38.027 1.00 113.21 1050 LYS A CA 1
ATOM 7053 C C . LYS A 1 1050 ? 91.362 50.978 38.386 1.00 115.60 1050 LYS A C 1
ATOM 7054 O O . LYS A 1 1050 ? 91.788 52.122 38.533 1.00 116.83 1050 LYS A O 1
ATOM 7056 N N . GLU A 1 1051 ? 92.170 49.917 38.491 1.00 108.32 1051 GLU A N 1
ATOM 7057 C CA . GLU A 1 1051 ? 91.749 48.517 38.444 1.00 107.32 1051 GLU A CA 1
ATOM 7058 C C . GLU A 1 1051 ? 92.610 47.628 39.353 1.00 105.87 1051 GLU A C 1
ATOM 7059 O O . GLU A 1 1051 ? 93.746 47.973 39.668 1.00 102.89 1051 GLU A O 1
ATOM 7061 N N . ARG A 1 1052 ? 92.091 46.468 39.743 1.00 104.71 1052 ARG A N 1
ATOM 7062 C CA . ARG A 1 1052 ? 90.698 46.101 39.537 1.00 106.39 1052 ARG A CA 1
ATOM 7063 C C . ARG A 1 1052 ? 90.267 45.131 40.628 1.00 102.53 1052 ARG A C 1
ATOM 7064 O O . ARG A 1 1052 ? 91.080 44.380 41.149 1.00 105.92 1052 ARG A O 1
ATOM 7066 N N . LYS A 1 1053 ? 88.991 45.135 40.978 1.00 93.53 1053 LYS A N 1
ATOM 7067 C CA . LYS A 1 1053 ? 88.502 44.162 41.936 1.00 91.64 1053 LYS A CA 1
ATOM 7068 C C . LYS A 1 1053 ? 89.324 44.232 43.228 1.00 104.15 1053 LYS A C 1
ATOM 7069 O O . LYS A 1 1053 ? 89.524 45.308 43.788 1.00 107.47 1053 LYS A O 1
ATOM 7071 N N . ASN A 1 1054 ? 89.821 43.089 43.680 1.00 101.76 1054 ASN A N 1
ATOM 7072 C CA . ASN A 1 1054 ? 90.426 42.951 44.995 1.00 100.48 1054 ASN A CA 1
ATOM 7073 C C . ASN A 1 1054 ? 91.748 43.683 45.178 1.00 97.51 1054 ASN A C 1
ATOM 7074 O O . ASN A 1 1054 ? 92.239 43.817 46.293 1.00 99.75 1054 ASN A O 1
ATOM 7079 N N . GLU A 1 1055 ? 92.336 44.145 44.087 1.00 103.93 1055 GLU A N 1
ATOM 7080 C CA . GLU A 1 1055 ? 93.659 44.746 44.159 1.00 115.05 1055 GLU A CA 1
ATOM 7081 C C . GLU A 1 1055 ? 93.635 45.953 45.092 1.00 110.04 1055 GLU A C 1
ATOM 7082 O O . GLU A 1 1055 ? 94.553 46.158 45.880 1.00 104.96 1055 GLU A O 1
ATOM 7088 N N . LEU A 1 1056 ? 92.584 46.751 45.006 1.00 104.81 1056 LEU A N 1
ATOM 7089 C CA . LEU A 1 1056 ? 92.452 47.889 45.896 1.00 102.64 1056 LEU A CA 1
ATOM 7090 C C . LEU A 1 1056 ? 91.026 48.016 46.393 1.00 104.54 1056 LEU A C 1
ATOM 7091 O O . LEU A 1 1056 ? 90.083 47.708 45.666 1.00 105.09 1056 LEU A O 1
ATOM 7093 N N . TYR A 1 1057 ? 90.866 48.488 47.623 1.00 100.03 1057 TYR A N 1
ATOM 7094 C CA . TYR A 1 1057 ? 89.539 48.781 48.128 1.00 99.30 1057 TYR A CA 1
ATOM 7095 C C . TYR A 1 1057 ? 89.367 50.270 48.362 1.00 91.78 1057 TYR A C 1
ATOM 7096 O O . TYR A 1 1057 ? 90.197 50.916 48.987 1.00 88.71 1057 TYR A O 1
ATOM 7105 N N . ILE A 1 1058 ? 88.280 50.800 47.829 1.00 82.56 1058 ILE A N 1
ATOM 7106 C CA . ILE A 1 1058 ? 87.946 52.197 47.952 1.00 84.10 1058 ILE A CA 1
ATOM 7107 C C . ILE A 1 1058 ? 87.579 52.399 49.400 1.00 83.00 1058 ILE A C 1
ATOM 7108 O O . ILE A 1 1058 ? 87.102 51.474 50.037 1.00 87.59 1058 ILE A O 1
ATOM 7113 N N . TYR A 1 1059 ? 87.824 53.582 49.945 1.00 79.87 1059 TYR A N 1
ATOM 7114 C CA . TYR A 1 1059 ? 87.414 53.812 51.315 1.00 84.84 1059 TYR A CA 1
ATOM 7115 C C . TYR A 1 1059 ? 86.031 54.422 51.383 1.00 88.33 1059 TYR A C 1
ATOM 7116 O O . TYR A 1 1059 ? 85.871 55.633 51.296 1.00 82.96 1059 TYR A O 1
ATOM 7125 N N . LYS A 1 1060 ? 85.030 53.571 51.572 1.00 83.92 1060 LYS A N 1
ATOM 7126 C CA . LYS A 1 1060 ? 83.701 54.045 51.853 1.00 76.15 1060 LYS A CA 1
ATOM 7127 C C . LYS A 1 1060 ? 83.697 54.237 53.346 1.00 78.69 1060 LYS A C 1
ATOM 7128 O O . LYS A 1 1060 ? 83.493 53.300 54.101 1.00 80.77 1060 LYS A O 1
ATOM 7134 N N . LYS A 1 1061 ? 83.928 55.471 53.766 1.00 82.88 1061 LYS A N 1
ATOM 7135 C CA . LYS A 1 1061 ? 84.140 55.762 55.177 1.00 80.56 1061 LYS A CA 1
ATOM 7136 C C . LYS A 1 1061 ? 82.928 55.419 56.013 1.00 78.78 1061 LYS A C 1
ATOM 7137 O O . LYS A 1 1061 ? 83.041 54.919 57.125 1.00 81.52 1061 LYS A O 1
ATOM 7143 N N . ASN A 1 1062 ? 81.760 55.697 55.467 1.00 74.60 1062 ASN A N 1
ATOM 7144 C CA . ASN A 1 1062 ? 80.540 55.538 56.218 1.00 67.52 1062 ASN A CA 1
ATOM 7145 C C . ASN A 1 1062 ? 80.376 54.104 56.643 1.00 70.39 1062 ASN A C 1
ATOM 7146 O O . ASN A 1 1062 ? 79.812 53.832 57.690 1.00 76.43 1062 ASN A O 1
ATOM 7151 N N . LEU A 1 1063 ? 80.763 53.174 55.783 1.00 77.64 1063 LEU A N 1
ATOM 7152 C CA . LEU A 1 1063 ? 80.766 51.764 56.153 1.00 79.26 1063 LEU A CA 1
ATOM 7153 C C . LEU A 1 1063 ? 81.809 51.407 57.207 1.00 79.39 1063 LEU A C 1
ATOM 7154 O O . LEU A 1 1063 ? 81.518 50.708 58.170 1.00 77.33 1063 LEU A O 1
ATOM 7159 N N . PHE A 1 1064 ? 83.026 51.903 57.016 1.00 79.72 1064 PHE A N 1
ATOM 7160 C CA . PHE A 1 1064 ? 84.140 51.569 57.895 1.00 79.32 1064 PHE A CA 1
ATOM 7161 C C . PHE A 1 1064 ? 83.970 52.095 59.306 1.00 80.44 1064 PHE A C 1
ATOM 7162 O O . PHE A 1 1064 ? 84.245 51.408 60.280 1.00 84.95 1064 PHE A O 1
ATOM 7170 N N . LEU A 1 1065 ? 83.477 53.309 59.373 1.00 81.66 1065 LEU A N 1
ATOM 7171 C CA . LEU A 1 1065 ? 83.293 53.963 60.630 1.00 87.97 1065 LEU A CA 1
ATOM 7172 C C . LEU A 1 1065 ? 82.209 53.220 61.370 1.00 89.53 1065 LEU A C 1
ATOM 7173 O O . LEU A 1 1065 ? 81.395 52.513 60.783 1.00 81.43 1065 LEU A O 1
ATOM 7178 N N . ASN A 1 1066 ? 82.243 53.325 62.681 1.00 87.32 1066 ASN A N 1
ATOM 7179 C CA . ASN A 1 1066 ? 81.391 52.478 63.495 1.00 91.18 1066 ASN A CA 1
ATOM 7180 C C . ASN A 1 1066 ? 81.765 51.018 63.306 1.00 95.82 1066 ASN A C 1
ATOM 7181 O O . ASN A 1 1066 ? 82.936 50.665 63.396 1.00 96.70 1066 ASN A O 1
ATOM 7186 N N . ILE A 1 1067 ? 80.842 50.218 62.798 1.00 99.63 1067 ILE A N 1
ATOM 7187 C CA . ILE A 1 1067 ? 81.039 48.780 62.829 1.00 96.33 1067 ILE A CA 1
ATOM 7188 C C . ILE A 1 1067 ? 81.660 48.527 64.176 1.00 94.03 1067 ILE A C 1
ATOM 7189 O O . ILE A 1 1067 ? 82.629 47.816 64.332 1.00 84.40 1067 ILE A O 1
ATOM 7194 N N . GLY A 1 1068 ? 81.052 49.133 65.185 1.00 94.12 1068 GLY A N 1
ATOM 7195 C CA . GLY A 1 1068 ? 81.339 48.865 66.575 1.00 85.94 1068 GLY A CA 1
ATOM 7196 C C . GLY A 1 1068 ? 81.304 47.382 66.745 1.00 90.73 1068 GLY A C 1
ATOM 7197 O O . GLY A 1 1068 ? 82.337 46.767 66.789 1.00 101.09 1068 GLY A O 1
ATOM 7198 N N . ASN A 1 1069 ? 80.133 46.789 66.672 1.00 91.73 1069 ASN A N 1
ATOM 7199 C CA . ASN A 1 1069 ? 78.865 47.421 66.862 1.00 82.60 1069 ASN A CA 1
ATOM 7200 C C . ASN A 1 1069 ? 77.965 46.247 66.830 1.00 84.86 1069 ASN A C 1
ATOM 7201 O O . ASN A 1 1069 ? 77.433 45.842 65.820 1.00 86.82 1069 ASN A O 1
ATOM 7206 N N . PRO A 1 1070 ? 77.862 45.664 67.983 1.00 74.43 1070 PRO A N 1
ATOM 7207 C CA . PRO A 1 1070 ? 77.082 44.462 68.190 1.00 80.32 1070 PRO A CA 1
ATOM 7208 C C . PRO A 1 1070 ? 75.907 44.526 67.248 1.00 77.34 1070 PRO A C 1
ATOM 7209 O O . PRO A 1 1070 ? 75.540 43.525 66.657 1.00 81.36 1070 PRO A O 1
ATOM 7213 N N . ASN A 1 1071 ? 75.341 45.714 67.104 1.00 75.66 1071 ASN A N 1
ATOM 7214 C CA . ASN A 1 1071 ? 74.162 45.928 66.288 1.00 80.99 1071 ASN A CA 1
ATOM 7215 C C . ASN A 1 1071 ? 74.407 45.704 64.810 1.00 89.57 1071 ASN A C 1
ATOM 7216 O O . ASN A 1 1071 ? 73.543 45.210 64.088 1.00 81.58 1071 ASN A O 1
ATOM 7218 N N . PHE A 1 1072 ? 75.589 46.092 64.362 1.00 91.17 1072 PHE A N 1
ATOM 7219 C CA . PHE A 1 1072 ? 75.837 46.332 62.952 1.00 89.65 1072 PHE A CA 1
ATOM 7220 C C . PHE A 1 1072 ? 75.338 45.190 62.067 1.00 90.10 1072 PHE A C 1
ATOM 7221 O O . PHE A 1 1072 ? 74.709 45.440 61.040 1.00 88.88 1072 PHE A O 1
ATOM 7229 N N . ASP A 1 1073 ? 75.614 43.951 62.445 1.00 91.60 1073 ASP A N 1
ATOM 7230 C CA . ASP A 1 1073 ? 75.179 42.843 61.617 1.00 89.15 1073 ASP A CA 1
ATOM 7231 C C . ASP A 1 1073 ? 73.662 42.813 61.565 1.00 89.57 1073 ASP A C 1
ATOM 7232 O O . ASP A 1 1073 ? 73.078 42.649 60.506 1.00 91.72 1073 ASP A O 1
ATOM 7237 N N . LYS A 1 1074 ? 73.022 42.986 62.713 1.00 87.94 1074 LYS A N 1
ATOM 7238 C CA . LYS A 1 1074 ? 71.572 43.064 62.755 1.00 86.30 1074 LYS A CA 1
ATOM 7239 C C . LYS A 1 1074 ? 71.042 44.310 62.058 1.00 88.09 1074 LYS A C 1
ATOM 7240 O O . LYS A 1 1074 ? 70.079 44.253 61.305 1.00 87.09 1074 LYS A O 1
ATOM 7242 N N . ILE A 1 1075 ? 71.665 45.442 62.330 1.00 87.42 1075 ILE A N 1
ATOM 7243 C CA . ILE A 1 1075 ? 71.236 46.699 61.749 1.00 83.15 1075 ILE A CA 1
ATOM 7244 C C . ILE A 1 1075 ? 71.378 46.674 60.233 1.00 84.59 1075 ILE A C 1
ATOM 7245 O O . ILE A 1 1075 ? 70.506 47.139 59.516 1.00 81.44 1075 ILE A O 1
ATOM 7250 N N . TYR A 1 1076 ? 72.477 46.108 59.756 1.00 85.36 1076 TYR A N 1
ATOM 7251 C CA . TYR A 1 1076 ? 72.820 46.126 58.344 1.00 88.21 1076 TYR A CA 1
ATOM 7252 C C . TYR A 1 1076 ? 71.717 45.470 57.528 1.00 84.56 1076 TYR A C 1
ATOM 7253 O O . TYR A 1 1076 ? 71.371 45.933 56.445 1.00 87.83 1076 TYR A O 1
ATOM 7262 N N . GLY A 1 1077 ? 71.136 44.409 58.063 1.00 79.49 1077 GLY A N 1
ATOM 7263 C CA . GLY A 1 1077 ? 70.068 43.746 57.353 1.00 83.90 1077 GLY A CA 1
ATOM 7264 C C . GLY A 1 1077 ? 68.958 44.749 57.118 1.00 93.37 1077 GLY A C 1
ATOM 7265 O O . GLY A 1 1077 ? 68.628 45.560 57.981 1.00 88.90 1077 GLY A O 1
ATOM 7266 N N . LEU A 1 1078 ? 68.410 44.695 55.912 1.00 93.31 1078 LEU A N 1
ATOM 7267 C CA . LEU A 1 1078 ? 67.370 45.600 55.436 1.00 86.16 1078 LEU A CA 1
ATOM 7268 C C . LEU A 1 1078 ? 67.971 46.834 54.793 1.00 86.25 1078 LEU A C 1
ATOM 7269 O O . LEU A 1 1078 ? 67.278 47.607 54.144 1.00 90.81 1078 LEU A O 1
ATOM 7274 N N . ILE A 1 1079 ? 69.281 46.976 54.934 1.00 82.71 1079 ILE A N 1
ATOM 7275 C CA . ILE A 1 1079 ? 70.086 47.742 54.013 1.00 85.97 1079 ILE A CA 1
ATOM 7276 C C . ILE A 1 1079 ? 70.726 46.839 52.971 1.00 85.25 1079 ILE A C 1
ATOM 7277 O O . ILE A 1 1079 ? 70.750 47.138 51.782 1.00 79.76 1079 ILE A O 1
ATOM 7282 N N . SER A 1 1080 ? 71.244 45.718 53.455 1.00 88.49 1080 SER A N 1
ATOM 7283 C CA . SER A 1 1080 ? 72.319 45.015 52.783 1.00 85.52 1080 SER A CA 1
ATOM 7284 C C . SER A 1 1080 ? 71.977 44.499 51.410 1.00 80.77 1080 SER A C 1
ATOM 7285 O O . SER A 1 1080 ? 72.746 44.685 50.478 1.00 77.92 1080 SER A O 1
ATOM 7288 N N . ASN A 1 1081 ? 70.825 43.861 51.272 1.00 84.66 1081 ASN A N 1
ATOM 7289 C CA . ASN A 1 1081 ? 70.421 43.408 49.956 1.00 86.43 1081 ASN A CA 1
ATOM 7290 C C . ASN A 1 1081 ? 70.157 44.591 49.054 1.00 82.76 1081 ASN A C 1
ATOM 7291 O O . ASN A 1 1081 ? 70.561 44.615 47.897 1.00 82.06 1081 ASN A O 1
ATOM 7296 N N . ASP A 1 1082 ? 69.491 45.590 49.611 1.00 81.68 1082 ASP A N 1
ATOM 7297 C CA . ASP A 1 1082 ? 69.030 46.709 48.819 1.00 80.83 1082 ASP A CA 1
ATOM 7298 C C . ASP A 1 1082 ? 70.194 47.460 48.218 1.00 78.95 1082 ASP A C 1
ATOM 7299 O O . ASP A 1 1082 ? 70.033 48.171 47.233 1.00 65.06 1082 ASP A O 1
ATOM 7304 N N . ILE A 1 1083 ? 71.366 47.324 48.812 1.00 77.03 1083 ILE A N 1
ATOM 7305 C CA . ILE A 1 1083 ? 72.552 47.968 48.274 1.00 78.50 1083 ILE A CA 1
ATOM 7306 C C . ILE A 1 1083 ? 72.919 47.421 46.900 1.00 86.50 1083 ILE A C 1
ATOM 7307 O O . ILE A 1 1083 ? 73.370 48.155 46.034 1.00 87.35 1083 ILE A O 1
ATOM 7312 N N . LYS A 1 1084 ? 72.730 46.122 46.713 1.00 89.93 1084 LYS A N 1
ATOM 7313 C CA . LYS A 1 1084 ? 73.210 45.426 45.522 1.00 91.87 1084 LYS A CA 1
ATOM 7314 C C . LYS A 1 1084 ? 72.632 45.921 44.198 1.00 89.44 1084 LYS A C 1
ATOM 7315 O O . LYS A 1 1084 ? 73.336 45.977 43.198 1.00 101.10 1084 LYS A O 1
ATOM 7317 N N . MET A 1 1085 ? 71.345 46.201 44.197 1.00 79.94 1085 MET A N 1
ATOM 7318 C CA . MET A 1 1085 ? 70.650 46.535 42.977 1.00 84.62 1085 MET A CA 1
ATOM 7319 C C . MET A 1 1085 ? 71.105 47.811 42.296 1.00 86.36 1085 MET A C 1
ATOM 7320 O O . MET A 1 1085 ? 71.181 47.871 41.079 1.00 91.85 1085 MET A O 1
ATOM 7325 N N . ALA A 1 1086 ? 71.400 48.839 43.067 1.00 79.50 1086 ALA A N 1
ATOM 7326 C CA . ALA A 1 1086 ? 71.518 50.156 42.485 1.00 85.72 1086 ALA A CA 1
ATOM 7327 C C . ALA A 1 1086 ? 72.595 50.237 41.415 1.00 81.59 1086 ALA A C 1
ATOM 7328 O O . ALA A 1 1086 ? 73.708 49.782 41.614 1.00 80.12 1086 ALA A O 1
ATOM 7330 N N . ASP A 1 1087 ? 72.204 50.716 40.241 1.00 78.99 1087 ASP A N 1
ATOM 7331 C CA . ASP A 1 1087 ? 73.150 50.976 39.172 1.00 91.51 1087 ASP A CA 1
ATOM 7332 C C . ASP A 1 1087 ? 73.930 52.208 39.555 1.00 86.69 1087 ASP A C 1
ATOM 7333 O O . ASP A 1 1087 ? 73.381 53.118 40.162 1.00 86.94 1087 ASP A O 1
ATOM 7338 N N . ALA A 1 1088 ? 75.202 52.251 39.197 1.00 84.71 1088 ALA A N 1
ATOM 7339 C CA . ALA A 1 1088 ? 75.975 53.436 39.476 1.00 86.85 1088 ALA A CA 1
ATOM 7340 C C . ALA A 1 1088 ? 76.028 54.269 38.216 1.00 94.39 1088 ALA A C 1
ATOM 7341 O O . ALA A 1 1088 ? 76.623 53.860 37.231 1.00 91.61 1088 ALA A O 1
ATOM 7343 N N . LYS A 1 1089 ? 75.372 55.423 38.263 1.00 92.06 1089 LYS A N 1
ATOM 7344 C CA . LYS A 1 1089 ? 75.361 56.368 37.169 1.00 88.58 1089 LYS A CA 1
ATOM 7345 C C . LYS A 1 1089 ? 76.126 57.579 37.622 1.00 90.26 1089 LYS A C 1
ATOM 7346 O O . LYS A 1 1089 ? 75.681 58.693 37.512 1.00 85.64 1089 LYS A O 1
ATOM 7352 N N . PHE A 1 1090 ? 77.314 57.336 38.121 1.00 87.10 1090 PHE A N 1
ATOM 7353 C CA . PHE A 1 1090 ? 77.943 58.231 39.040 1.00 83.96 1090 PHE A CA 1
ATOM 7354 C C . PHE A 1 1090 ? 79.112 59.110 38.651 1.00 89.48 1090 PHE A C 1
ATOM 7355 O O . PHE A 1 1090 ? 79.221 60.200 39.188 1.00 95.97 1090 PHE A O 1
ATOM 7363 N N . LEU A 1 1091 ? 79.990 58.690 37.757 1.00 82.51 1091 LEU A N 1
ATOM 7364 C CA . LEU A 1 1091 ? 79.944 57.428 37.083 1.00 83.74 1091 LEU A CA 1
ATOM 7365 C C . LEU A 1 1091 ? 78.935 57.330 35.929 1.00 80.21 1091 LEU A C 1
ATOM 7366 O O . LEU A 1 1091 ? 78.830 58.203 35.087 1.00 72.33 1091 LEU A O 1
ATOM 7368 N N . PHE A 1 1092 ? 78.194 56.243 35.928 1.00 86.99 1092 PHE A N 1
ATOM 7369 C CA . PHE A 1 1092 ? 77.601 55.629 34.746 1.00 97.85 1092 PHE A CA 1
ATOM 7370 C C . PHE A 1 1092 ? 77.255 56.476 33.524 1.00 91.35 1092 PHE A C 1
ATOM 7371 O O . PHE A 1 1092 ? 77.558 56.065 32.406 1.00 96.14 1092 PHE A O 1
ATOM 7373 N N . ASN A 1 1093 ? 76.609 57.613 33.705 1.00 75.18 1093 ASN A N 1
ATOM 7374 C CA . ASN A 1 1093 ? 76.137 58.353 32.560 1.00 77.36 1093 ASN A CA 1
ATOM 7375 C C . ASN A 1 1093 ? 76.639 59.737 32.546 1.00 77.51 1093 ASN A C 1
ATOM 7376 O O . ASN A 1 1093 ? 76.718 60.376 33.565 1.00 78.35 1093 ASN A O 1
ATOM 7381 N N . ILE A 1 1094 ? 76.945 60.231 31.370 1.00 78.16 1094 ILE A N 1
ATOM 7382 C CA . ILE A 1 1094 ? 77.342 61.618 31.321 1.00 77.25 1094 ILE A CA 1
ATOM 7383 C C . ILE A 1 1094 ? 76.189 62.397 31.903 1.00 77.00 1094 ILE A C 1
ATOM 7384 O O . ILE A 1 1094 ? 76.376 63.417 32.552 1.00 72.38 1094 ILE A O 1
ATOM 7389 N N . ASP A 1 1095 ? 74.987 61.905 31.640 1.00 79.40 1095 ASP A N 1
ATOM 7390 C CA . ASP A 1 1095 ? 73.801 62.437 32.274 1.00 74.62 1095 ASP A CA 1
ATOM 7391 C C . ASP A 1 1095 ? 73.927 62.259 33.770 1.00 75.29 1095 ASP A C 1
ATOM 7392 O O . ASP A 1 1095 ? 73.613 63.160 34.523 1.00 74.31 1095 ASP A O 1
ATOM 7397 N N . GLY A 1 1096 ? 74.393 61.100 34.209 1.00 77.95 1096 GLY A N 1
ATOM 7398 C CA . GLY A 1 1096 ? 74.551 60.868 35.631 1.00 73.51 1096 GLY A CA 1
ATOM 7399 C C . GLY A 1 1096 ? 75.579 61.764 36.286 1.00 71.56 1096 GLY A C 1
ATOM 7400 O O . GLY A 1 1096 ? 75.359 62.323 37.348 1.00 67.88 1096 GLY A O 1
ATOM 7401 N N . LYS A 1 1097 ? 76.715 61.904 35.627 1.00 75.24 1097 LYS A N 1
ATOM 7402 C CA . LYS A 1 1097 ? 77.761 62.803 36.069 1.00 68.70 1097 LYS A CA 1
ATOM 7403 C C . LYS A 1 1097 ? 77.226 64.210 35.984 1.00 62.86 1097 LYS A C 1
ATOM 7404 O O . LYS A 1 1097 ? 77.519 65.053 36.809 1.00 68.82 1097 LYS A O 1
ATOM 7410 N N . ASN A 1 1098 ? 76.463 64.453 34.935 1.00 64.28 1098 ASN A N 1
ATOM 7411 C CA . ASN A 1 1098 ? 75.860 65.743 34.680 1.00 67.26 1098 ASN A CA 1
ATOM 7412 C C . ASN A 1 1098 ? 74.869 66.140 35.749 1.00 68.69 1098 ASN A C 1
ATOM 7413 O O . ASN A 1 1098 ? 74.754 67.298 36.092 1.00 66.19 1098 ASN A O 1
ATOM 7418 N N . ILE A 1 1099 ? 74.116 65.178 36.247 1.00 66.75 1099 ILE A N 1
ATOM 7419 C CA . ILE A 1 1099 ? 73.064 65.501 37.183 1.00 65.39 1099 ILE A CA 1
ATOM 7420 C C . ILE A 1 1099 ? 73.666 66.221 38.380 1.00 71.12 1099 ILE A C 1
ATOM 7421 O O . ILE A 1 1099 ? 73.127 67.229 38.825 1.00 64.62 1099 ILE A O 1
ATOM 7426 N N . ARG A 1 1100 ? 74.775 65.720 38.903 1.00 64.70 1100 ARG A N 1
ATOM 7427 C CA . ARG A 1 1100 ? 75.355 66.350 40.072 1.00 64.34 1100 ARG A CA 1
ATOM 7428 C C . ARG A 1 1100 ? 75.858 67.762 39.818 1.00 65.05 1100 ARG A C 1
ATOM 7429 O O . ARG A 1 1100 ? 75.532 68.686 40.550 1.00 67.19 1100 ARG A O 1
ATOM 7437 N N . LYS A 1 1101 ? 76.619 67.938 38.751 1.00 63.94 1101 LYS A N 1
ATOM 7438 C CA . LYS A 1 1101 ? 77.317 69.195 38.560 1.00 67.49 1101 LYS A CA 1
ATOM 7439 C C . LYS A 1 1101 ? 76.412 70.383 38.324 1.00 68.71 1101 LYS A C 1
ATOM 7440 O O . LYS A 1 1101 ? 76.588 71.437 38.920 1.00 74.02 1101 LYS A O 1
ATOM 7442 N N . ASN A 1 1102 ? 75.432 70.200 37.455 1.00 71.11 1102 ASN A N 1
ATOM 7443 C CA . ASN A 1 1102 ? 74.577 71.300 37.055 1.00 78.86 1102 ASN A CA 1
ATOM 7444 C C . ASN A 1 1102 ? 73.248 71.313 37.747 1.00 74.36 1102 ASN A C 1
ATOM 7445 O O . ASN A 1 1102 ? 72.668 72.365 37.976 1.00 74.27 1102 ASN A O 1
ATOM 7450 N N . LYS A 1 1103 ? 72.751 70.130 38.060 1.00 64.75 1103 LYS A N 1
ATOM 7451 C CA . LYS A 1 1103 ? 71.312 69.972 38.275 1.00 64.03 1103 LYS A CA 1
ATOM 7452 C C . LYS A 1 1103 ? 70.667 69.625 39.620 1.00 61.80 1103 LYS A C 1
ATOM 7453 O O . LYS A 1 1103 ? 69.484 69.871 39.784 1.00 60.78 1103 LYS A O 1
ATOM 7455 N N . ILE A 1 1104 ? 71.400 69.058 40.565 1.00 65.03 1104 ILE A N 1
ATOM 7456 C CA . ILE A 1 1104 ? 70.805 68.748 41.855 1.00 60.83 1104 ILE A CA 1
ATOM 7457 C C . ILE A 1 1104 ? 70.424 70.090 42.427 1.00 59.21 1104 ILE A C 1
ATOM 7458 O O . ILE A 1 1104 ? 69.388 70.271 43.035 1.00 62.21 1104 ILE A O 1
ATOM 7463 N N . SER A 1 1105 ? 71.314 71.026 42.209 1.00 52.80 1105 SER A N 1
ATOM 7464 C CA . SER A 1 1105 ? 71.163 72.386 42.632 1.00 59.59 1105 SER A CA 1
ATOM 7465 C C . SER A 1 1105 ? 70.167 73.102 41.753 1.00 61.32 1105 SER A C 1
ATOM 7466 O O . SER A 1 1105 ? 69.421 73.951 42.208 1.00 64.67 1105 SER A O 1
ATOM 7469 N N . GLU A 1 1106 ? 70.082 72.721 40.496 1.00 62.88 1106 GLU A N 1
ATOM 7470 C CA . GLU A 1 1106 ? 69.201 73.433 39.601 1.00 54.06 1106 GLU A CA 1
ATOM 7471 C C . GLU A 1 1106 ? 67.798 73.337 40.142 1.00 56.45 1106 GLU A C 1
ATOM 7472 O O . GLU A 1 1106 ? 67.081 74.315 40.186 1.00 54.92 1106 GLU A O 1
ATOM 7478 N N . ILE A 1 1107 ? 67.412 72.156 40.590 1.00 56.57 1107 ILE A N 1
ATOM 7479 C CA . ILE A 1 1107 ? 66.117 72.005 41.226 1.00 60.75 1107 ILE A CA 1
ATOM 7480 C C . ILE A 1 1107 ? 66.014 72.775 42.533 1.00 58.20 1107 ILE A C 1
ATOM 7481 O O . ILE A 1 1107 ? 65.019 73.438 42.786 1.00 59.19 1107 ILE A O 1
ATOM 7486 N N . ASP A 1 1108 ? 67.057 72.710 43.351 1.00 60.02 1108 ASP A N 1
ATOM 7487 C CA . ASP A 1 1108 ? 67.024 73.311 44.663 1.00 57.91 1108 ASP A CA 1
ATOM 7488 C C . ASP A 1 1108 ? 66.820 74.776 44.489 1.00 59.60 1108 ASP A C 1
ATOM 7489 O O . ASP A 1 1108 ? 66.024 75.393 45.175 1.00 61.92 1108 ASP A O 1
ATOM 7494 N N . ALA A 1 1109 ? 67.531 75.329 43.526 1.00 53.67 1109 ALA A N 1
ATOM 7495 C CA . ALA A 1 1109 ? 67.398 76.726 43.216 1.00 56.85 1109 ALA A CA 1
ATOM 7496 C C . ALA A 1 1109 ? 65.975 76.948 42.787 1.00 57.73 1109 ALA A C 1
ATOM 7497 O O . ALA A 1 1109 ? 65.395 77.976 43.078 1.00 58.48 1109 ALA A O 1
ATOM 7499 N N . ILE A 1 1110 ? 65.421 76.040 41.985 1.00 57.81 1110 ILE A N 1
ATOM 7500 C CA . ILE A 1 1110 ? 64.042 76.214 41.521 1.00 58.48 1110 ILE A CA 1
ATOM 7501 C C . ILE A 1 1110 ? 62.984 76.084 42.601 1.00 56.36 1110 ILE A C 1
ATOM 7502 O O . ILE A 1 1110 ? 62.099 76.903 42.691 1.00 60.23 1110 ILE A O 1
ATOM 7507 N N . LEU A 1 1111 ? 63.094 75.067 43.434 1.00 53.11 1111 LEU A N 1
ATOM 7508 C CA . LEU A 1 1111 ? 62.200 74.944 44.558 1.00 53.69 1111 LEU A CA 1
ATOM 7509 C C . LEU A 1 1111 ? 62.344 76.137 45.466 1.00 62.87 1111 LEU A C 1
ATOM 7510 O O . LEU A 1 1111 ? 61.361 76.719 45.869 1.00 66.23 1111 LEU A O 1
ATOM 7515 N N . LYS A 1 1112 ? 63.569 76.535 45.773 1.00 64.51 1112 LYS A N 1
ATOM 7516 C CA . LYS A 1 1112 ? 63.743 77.680 46.677 1.00 63.84 1112 LYS A CA 1
ATOM 7517 C C . LYS A 1 1112 ? 62.902 78.872 46.251 1.00 65.91 1112 LYS A C 1
ATOM 7518 O O . LYS A 1 1112 ? 62.141 79.415 47.026 1.00 64.39 1112 LYS A O 1
ATOM 7524 N N . ASN A 1 1113 ? 63.032 79.304 45.011 1.00 65.83 1113 ASN A N 1
ATOM 7525 C CA . ASN A 1 1113 ? 62.341 80.508 44.595 1.00 59.24 1113 ASN A CA 1
ATOM 7526 C C . ASN A 1 1113 ? 60.863 80.337 44.708 1.00 60.49 1113 ASN A C 1
ATOM 7527 O O . ASN A 1 1113 ? 60.144 81.235 45.112 1.00 66.60 1113 ASN A O 1
ATOM 7532 N N . LEU A 1 1114 ? 60.389 79.161 44.337 1.00 59.98 1114 LEU A N 1
ATOM 7533 C CA . LEU A 1 1114 ? 58.969 78.885 44.403 1.00 60.03 1114 LEU A CA 1
ATOM 7534 C C . LEU A 1 1114 ? 58.487 78.942 45.833 1.00 65.14 1114 LEU A C 1
ATOM 7535 O O . LEU A 1 1114 ? 57.411 79.445 46.107 1.00 69.99 1114 LEU A O 1
ATOM 7540 N N . ASN A 1 1115 ? 59.276 78.411 46.752 1.00 68.61 1115 ASN A N 1
ATOM 7541 C CA . ASN A 1 1115 ? 58.898 78.475 48.146 1.00 67.60 1115 ASN A CA 1
ATOM 7542 C C . ASN A 1 1115 ? 58.846 79.907 48.618 1.00 61.74 1115 ASN A C 1
ATOM 7543 O O . ASN A 1 1115 ? 57.893 80.323 49.253 1.00 64.44 1115 ASN A O 1
ATOM 7548 N N . ASP A 1 1116 ? 59.864 80.674 48.269 1.00 62.38 1116 ASP A N 1
ATOM 7549 C CA . ASP A 1 1116 ? 59.933 82.056 48.700 1.00 67.78 1116 ASP A CA 1
ATOM 7550 C C . ASP A 1 1116 ? 58.804 82.879 48.110 1.00 61.15 1116 ASP A C 1
ATOM 7551 O O . ASP A 1 1116 ? 58.218 83.717 48.778 1.00 63.87 1116 ASP A O 1
ATOM 7556 N N . LYS A 1 1117 ? 58.499 82.641 46.848 1.00 61.02 1117 LYS A N 1
ATOM 7557 C CA . LYS A 1 1117 ? 57.434 83.376 46.203 1.00 65.54 1117 LYS A CA 1
ATOM 7558 C C . LYS A 1 1117 ? 56.125 83.077 46.898 1.00 67.52 1117 LYS A C 1
ATOM 7559 O O . LYS A 1 1117 ? 55.315 83.961 47.114 1.00 71.81 1117 LYS A O 1
ATOM 7565 N N . LEU A 1 1118 ? 55.917 81.809 47.211 1.00 65.85 1118 LEU A N 1
ATOM 7566 C CA . LEU A 1 1118 ? 54.689 81.348 47.845 1.00 64.14 1118 LEU A CA 1
ATOM 7567 C C . LEU A 1 1118 ? 54.377 81.761 49.286 1.00 67.84 1118 LEU A C 1
ATOM 7568 O O . LEU A 1 1118 ? 53.229 82.051 49.599 1.00 69.35 1118 LEU A O 1
ATOM 7573 N N . ASN A 1 1119 ? 55.402 81.852 50.122 1.00 68.26 1119 ASN A N 1
ATOM 7574 C CA . ASN A 1 1119 ? 55.214 81.784 51.558 1.00 67.16 1119 ASN A CA 1
ATOM 7575 C C . ASN A 1 1119 ? 54.274 82.831 52.124 1.00 73.49 1119 ASN A C 1
ATOM 7576 O O . ASN A 1 1119 ? 54.324 84.000 51.762 1.00 76.94 1119 ASN A O 1
ATOM 7581 N N . GLY A 1 1120 ? 53.431 82.363 53.033 1.00 70.59 1120 GLY A N 1
ATOM 7582 C CA . GLY A 1 1120 ? 52.421 83.161 53.688 1.00 69.23 1120 GLY A CA 1
ATOM 7583 C C . GLY A 1 1120 ? 51.103 83.124 52.951 1.00 68.91 1120 GLY A C 1
ATOM 7584 O O . GLY A 1 1120 ? 50.088 83.559 53.474 1.00 78.15 1120 GLY A O 1
ATOM 7585 N N . TYR A 1 1121 ? 51.106 82.582 51.744 1.00 66.76 1121 TYR A N 1
ATOM 7586 C CA . TYR A 1 1121 ? 49.866 82.429 51.001 1.00 68.68 1121 TYR A CA 1
ATOM 7587 C C . TYR A 1 1121 ? 49.090 81.244 51.536 1.00 60.64 1121 TYR A C 1
ATOM 7588 O O . TYR A 1 1121 ? 49.670 80.300 52.052 1.00 66.81 1121 TYR A O 1
ATOM 7597 N N . SER A 1 1122 ? 47.776 81.287 51.420 1.00 49.54 1122 SER A N 1
ATOM 7598 C CA . SER A 1 1122 ? 46.960 80.225 51.976 1.00 59.45 1122 SER A CA 1
ATOM 7599 C C . SER A 1 1122 ? 47.118 78.938 51.180 1.00 63.24 1122 SER A C 1
ATOM 7600 O O . SER A 1 1122 ? 47.555 78.959 50.044 1.00 64.22 1122 SER A O 1
ATOM 7603 N N . LYS A 1 1123 ? 46.792 77.814 51.799 1.00 62.99 1123 LYS A N 1
ATOM 7604 C CA . LYS A 1 1123 ? 46.873 76.530 51.131 1.00 63.96 1123 LYS A CA 1
ATOM 7605 C C . LYS A 1 1123 ? 45.929 76.491 49.946 1.00 70.75 1123 LYS A C 1
ATOM 7606 O O . LYS A 1 1123 ? 46.242 75.906 48.921 1.00 78.36 1123 LYS A O 1
ATOM 7612 N N . GLU A 1 1124 ? 44.759 77.091 50.097 1.00 69.42 1124 GLU A N 1
ATOM 7613 C CA . GLU A 1 1124 ? 43.773 77.107 49.030 1.00 62.81 1124 GLU A CA 1
ATOM 7614 C C . GLU A 1 1124 ? 44.299 77.837 47.803 1.00 61.28 1124 GLU A C 1
ATOM 7615 O O . GLU A 1 1124 ? 44.114 77.391 46.681 1.00 68.96 1124 GLU A O 1
ATOM 7621 N N . TYR A 1 1125 ? 44.966 78.958 48.031 1.00 61.31 1125 TYR A N 1
ATOM 7622 C CA . TYR A 1 1125 ? 45.575 79.749 46.968 1.00 61.81 1125 TYR A CA 1
ATOM 7623 C C . TYR A 1 1125 ? 46.770 79.069 46.334 1.00 59.22 1125 TYR A C 1
ATOM 7624 O O . TYR A 1 1125 ? 46.938 79.070 45.126 1.00 64.67 1125 TYR A O 1
ATOM 7633 N N . LYS A 1 1126 ? 47.615 78.502 47.164 1.00 63.51 1126 LYS A N 1
ATOM 7634 C CA . LYS A 1 1126 ? 48.824 77.897 46.680 1.00 60.95 1126 LYS A CA 1
ATOM 7635 C C . LYS A 1 1126 ? 48.416 76.796 45.763 1.00 63.56 1126 LYS A C 1
ATOM 7636 O O . LYS A 1 1126 ? 49.075 76.531 44.777 1.00 66.95 1126 LYS A O 1
ATOM 7642 N N . GLU A 1 1127 ? 47.343 76.119 46.123 1.00 61.41 1127 GLU A N 1
ATOM 7643 C CA . GLU A 1 1127 ? 46.908 74.963 45.379 1.00 68.37 1127 GLU A CA 1
ATOM 7644 C C . GLU A 1 1127 ? 46.542 75.219 43.924 1.00 70.84 1127 GLU A C 1
ATOM 7645 O O . GLU A 1 1127 ? 46.877 74.404 43.076 1.00 70.99 1127 GLU A O 1
ATOM 7651 N N . LYS A 1 1128 ? 45.739 76.253 43.686 1.00 64.00 1128 LYS A N 1
ATOM 7652 C CA . LYS A 1 1128 ? 45.408 76.719 42.345 1.00 58.77 1128 LYS A CA 1
ATOM 7653 C C . LYS A 1 1128 ? 46.540 77.379 41.579 1.00 66.13 1128 LYS A C 1
ATOM 7654 O O . LYS A 1 1128 ? 46.745 77.095 40.414 1.00 79.65 1128 LYS A O 1
ATOM 7660 N N . TYR A 1 1129 ? 47.293 78.233 42.241 1.00 64.32 1129 TYR A N 1
ATOM 7661 C CA . TYR A 1 1129 ? 48.354 78.933 41.566 1.00 64.56 1129 TYR A CA 1
ATOM 7662 C C . TYR A 1 1129 ? 49.256 77.847 41.049 1.00 70.82 1129 TYR A C 1
ATOM 7663 O O . TYR A 1 1129 ? 49.747 77.906 39.935 1.00 70.75 1129 TYR A O 1
ATOM 7672 N N . ILE A 1 1130 ? 49.447 76.837 41.885 1.00 68.48 1130 ILE A N 1
ATOM 7673 C CA . ILE A 1 1130 ? 50.232 75.668 41.532 1.00 66.97 1130 ILE A CA 1
ATOM 7674 C C . ILE A 1 1130 ? 49.595 74.888 40.385 1.00 75.65 1130 ILE A C 1
ATOM 7675 O O . ILE A 1 1130 ? 50.283 74.431 39.493 1.00 79.84 1130 ILE A O 1
ATOM 7680 N N . LYS A 1 1131 ? 48.280 74.739 40.413 1.00 75.61 1131 LYS A N 1
ATOM 7681 C CA . LYS A 1 1131 ? 47.591 74.109 39.301 1.00 77.06 1131 LYS A CA 1
ATOM 7682 C C . LYS A 1 1131 ? 47.699 74.971 38.061 1.00 73.99 1131 LYS A C 1
ATOM 7683 O O . LYS A 1 1131 ? 47.875 74.477 36.960 1.00 73.41 1131 LYS A O 1
ATOM 7689 N N . LYS A 1 1132 ? 47.586 76.272 38.238 1.00 71.76 1132 LYS A N 1
ATOM 7690 C CA . LYS A 1 1132 ? 47.701 77.167 37.108 1.00 80.53 1132 LYS A CA 1
ATOM 7691 C C . LYS A 1 1132 ? 49.088 77.078 36.500 1.00 79.77 1132 LYS A C 1
ATOM 7692 O O . LYS A 1 1132 ? 49.241 77.106 35.289 1.00 72.45 1132 LYS A O 1
ATOM 7698 N N . LEU A 1 1133 ? 50.106 76.972 37.342 1.00 80.22 1133 LEU A N 1
ATOM 7699 C CA . LEU A 1 1133 ? 51.459 76.758 36.822 1.00 78.00 1133 LEU A CA 1
ATOM 7700 C C . LEU A 1 1133 ? 51.652 75.457 36.074 1.00 74.88 1133 LEU A C 1
ATOM 7701 O O . LEU A 1 1133 ? 52.241 75.418 35.013 1.00 76.32 1133 LEU A O 1
ATOM 7706 N N . LYS A 1 1134 ? 51.084 74.380 36.590 1.00 76.46 1134 LYS A N 1
ATOM 7707 C CA . LYS A 1 1134 ? 51.095 73.135 35.842 1.00 75.84 1134 LYS A CA 1
ATOM 7708 C C . LYS A 1 1134 ? 50.311 73.239 34.537 1.00 80.11 1134 LYS A C 1
ATOM 7709 O O . LYS A 1 1134 ? 50.755 72.759 33.502 1.00 83.14 1134 LYS A O 1
ATOM 7715 N N . GLU A 1 1135 ? 49.109 73.798 34.624 1.00 84.42 1135 GLU A N 1
ATOM 7716 C CA . GLU A 1 1135 ? 48.182 73.878 33.495 1.00 83.94 1135 GLU A CA 1
ATOM 7717 C C . GLU A 1 1135 ? 48.607 74.734 32.300 1.00 78.93 1135 GLU A C 1
ATOM 7718 O O . GLU A 1 1135 ? 48.428 74.333 31.157 1.00 76.54 1135 GLU A O 1
ATOM 7724 N N . ASN A 1 1136 ? 49.156 75.913 32.566 1.00 81.43 1136 ASN A N 1
ATOM 7725 C CA . ASN A 1 1136 ? 49.494 76.855 31.506 1.00 78.86 1136 ASN A CA 1
ATOM 7726 C C . ASN A 1 1136 ? 50.991 76.926 31.325 1.00 77.52 1136 ASN A C 1
ATOM 7727 O O . ASN A 1 1136 ? 51.680 77.531 32.125 1.00 83.84 1136 ASN A O 1
ATOM 7732 N N . ASP A 1 1137 ? 51.495 76.359 30.244 1.00 76.06 1137 ASP A N 1
ATOM 7733 C CA . ASP A 1 1137 ? 52.931 76.264 30.054 1.00 64.25 1137 ASP A CA 1
ATOM 7734 C C . ASP A 1 1137 ? 53.585 77.633 29.948 1.00 72.88 1137 ASP A C 1
ATOM 7735 O O . ASP A 1 1137 ? 54.662 77.855 30.476 1.00 74.87 1137 ASP A O 1
ATOM 7740 N N . ASP A 1 1138 ? 52.926 78.554 29.265 1.00 77.39 1138 ASP A N 1
ATOM 7741 C CA . ASP A 1 1138 ? 53.499 79.870 29.053 1.00 77.39 1138 ASP A CA 1
ATOM 7742 C C . ASP A 1 1138 ? 53.710 80.567 30.384 1.00 81.43 1138 ASP A C 1
ATOM 7743 O O . ASP A 1 1138 ? 54.705 81.249 30.580 1.00 84.28 1138 ASP A O 1
ATOM 7748 N N . PHE A 1 1139 ? 52.757 80.401 31.291 1.00 84.98 1139 PHE A N 1
ATOM 7749 C CA . PHE A 1 1139 ? 52.844 80.968 32.634 1.00 83.05 1139 PHE A CA 1
ATOM 7750 C C . PHE A 1 1139 ? 54.011 80.388 33.427 1.00 83.61 1139 PHE A C 1
ATOM 7751 O O . PHE A 1 1139 ? 54.723 81.100 34.130 1.00 81.89 1139 PHE A O 1
ATOM 7759 N N . PHE A 1 1140 ? 54.194 79.082 33.299 1.00 80.94 1140 PHE A N 1
ATOM 7760 C CA . PHE A 1 1140 ? 55.243 78.356 33.998 1.00 71.75 1140 PHE A CA 1
ATOM 7761 C C . PHE A 1 1140 ? 56.630 78.784 33.567 1.00 74.54 1140 PHE A C 1
ATOM 7762 O O . PHE A 1 1140 ? 57.579 78.694 34.327 1.00 82.60 1140 PHE A O 1
ATOM 7770 N N . ALA A 1 1141 ? 56.747 79.230 32.330 1.00 78.86 1141 ALA A N 1
ATOM 7771 C CA . ALA A 1 1141 ? 58.038 79.410 31.698 1.00 80.66 1141 ALA A CA 1
ATOM 7772 C C . ALA A 1 1141 ? 58.939 80.389 32.428 1.00 81.05 1141 ALA A C 1
ATOM 7773 O O . ALA A 1 1141 ? 60.147 80.190 32.491 1.00 83.18 1141 ALA A O 1
ATOM 7775 N N . LYS A 1 1142 ? 58.370 81.428 33.003 1.00 77.15 1142 LYS A N 1
ATOM 7776 C CA . LYS A 1 1142 ? 59.221 82.411 33.617 1.00 86.33 1142 LYS A CA 1
ATOM 7777 C C . LYS A 1 1142 ? 60.024 81.749 34.721 1.00 93.74 1142 LYS A C 1
ATOM 7778 O O . LYS A 1 1142 ? 61.235 81.934 34.826 1.00 84.05 1142 LYS A O 1
ATOM 7784 N N . ASN A 1 1143 ? 59.338 80.948 35.525 1.00 94.58 1143 ASN A N 1
ATOM 7785 C CA . ASN A 1 1143 ? 59.941 80.363 36.702 1.00 82.24 1143 ASN A CA 1
ATOM 7786 C C . ASN A 1 1143 ? 59.814 78.847 36.793 1.00 81.08 1143 ASN A C 1
ATOM 7787 O O . ASN A 1 1143 ? 58.713 78.333 36.812 1.00 82.88 1143 ASN A O 1
ATOM 7789 N N . ILE A 1 1144 ? 60.929 78.138 36.943 1.00 84.20 1144 ILE A N 1
ATOM 7790 C CA . ILE A 1 1144 ? 62.263 78.737 36.896 1.00 98.04 1144 ILE A CA 1
ATOM 7791 C C . ILE A 1 1144 ? 62.905 78.613 35.523 1.00 87.85 1144 ILE A C 1
ATOM 7792 O O . ILE A 1 1144 ? 63.400 79.590 34.972 1.00 80.31 1144 ILE A O 1
ATOM 7794 N N . GLN A 1 1145 ? 62.869 77.399 34.985 1.00 75.79 1145 GLN A N 1
ATOM 7795 C CA . GLN A 1 1145 ? 63.527 77.072 33.737 1.00 71.80 1145 GLN A CA 1
ATOM 7796 C C . GLN A 1 1145 ? 62.963 75.786 33.178 1.00 76.50 1145 GLN A C 1
ATOM 7797 O O . GLN A 1 1145 ? 62.191 75.107 33.825 1.00 79.14 1145 GLN A O 1
ATOM 7799 N N . ASN A 1 1146 ? 63.344 75.458 31.957 1.00 75.46 1146 ASN A N 1
ATOM 7800 C CA . ASN A 1 1146 ? 62.895 74.228 31.330 1.00 68.69 1146 ASN A CA 1
ATOM 7801 C C . ASN A 1 1146 ? 61.378 74.054 31.299 1.00 69.96 1146 ASN A C 1
ATOM 7802 O O . ASN A 1 1146 ? 60.844 73.015 31.631 1.00 79.25 1146 ASN A O 1
ATOM 7807 N N . LYS A 1 1147 ? 60.705 75.112 30.876 1.00 72.05 1147 LYS A N 1
ATOM 7808 C CA . LYS A 1 1147 ? 59.259 75.195 30.781 1.00 69.73 1147 LYS A CA 1
ATOM 7809 C C . LYS A 1 1147 ? 58.832 74.219 29.709 1.00 71.77 1147 LYS A C 1
ATOM 7810 O O . LYS A 1 1147 ? 59.511 74.094 28.696 1.00 77.01 1147 LYS A O 1
ATOM 7812 N N . ASN A 1 1148 ? 57.744 73.488 29.926 1.00 73.57 1148 ASN A N 1
ATOM 7813 C CA . ASN A 1 1148 ? 56.830 73.669 31.050 1.00 77.95 1148 ASN A CA 1
ATOM 7814 C C . ASN A 1 1148 ? 57.132 72.815 32.282 1.00 71.12 1148 ASN A C 1
ATOM 7815 O O . ASN A 1 1148 ? 58.227 72.297 32.443 1.00 70.14 1148 ASN A O 1
ATOM 7817 N N . TYR A 1 1149 ? 56.136 72.689 33.150 1.00 62.99 1149 TYR A N 1
ATOM 7818 C CA . TYR A 1 1149 ? 56.249 71.939 34.392 1.00 67.44 1149 TYR A CA 1
ATOM 7819 C C . TYR A 1 1149 ? 56.559 70.476 34.137 1.00 65.35 1149 TYR A C 1
ATOM 7820 O O . TYR A 1 1149 ? 57.263 69.843 34.911 1.00 65.10 1149 TYR A O 1
ATOM 7829 N N . LYS A 1 1150 ? 56.010 69.926 33.067 1.00 61.09 1150 LYS A N 1
ATOM 7830 C CA . LYS A 1 1150 ? 56.204 68.514 32.788 1.00 65.26 1150 LYS A CA 1
ATOM 7831 C C . LYS A 1 1150 ? 57.682 68.208 32.605 1.00 61.35 1150 LYS A C 1
ATOM 7832 O O . LYS A 1 1150 ? 58.165 67.178 33.051 1.00 56.51 1150 LYS A O 1
ATOM 7834 N N . SER A 1 1151 ? 58.394 69.100 31.936 1.00 55.78 1151 SER A N 1
ATOM 7835 C CA . SER A 1 1151 ? 59.826 68.938 31.756 1.00 59.36 1151 SER A CA 1
ATOM 7836 C C . SER A 1 1151 ? 60.577 68.984 33.083 1.00 72.27 1151 SER A C 1
ATOM 7837 O O . SER A 1 1151 ? 61.498 68.211 33.312 1.00 67.36 1151 SER A O 1
ATOM 7840 N N . PHE A 1 1152 ? 60.178 69.903 33.953 1.00 69.93 1152 PHE A N 1
ATOM 7841 C CA . PHE A 1 1152 ? 60.791 70.044 35.267 1.00 62.25 1152 PHE A CA 1
ATOM 7842 C C . PHE A 1 1152 ? 60.556 68.790 36.091 1.00 55.15 1152 PHE A C 1
ATOM 7843 O O . PHE A 1 1152 ? 61.431 68.336 36.810 1.00 55.16 1152 PHE A O 1
ATOM 7851 N N . GLU A 1 1153 ? 59.357 68.248 35.981 1.00 56.82 1153 GLU A N 1
ATOM 7852 C CA . GLU A 1 1153 ? 58.938 67.142 36.816 1.00 63.19 1153 GLU A CA 1
ATOM 7853 C C . GLU A 1 1153 ? 59.876 66.001 36.545 1.00 65.17 1153 GLU A C 1
ATOM 7854 O O . GLU A 1 1153 ? 60.175 65.204 37.424 1.00 62.20 1153 GLU A O 1
ATOM 7860 N N . LYS A 1 1154 ? 60.298 65.899 35.296 1.00 66.57 1154 LYS A N 1
ATOM 7861 C CA . LYS A 1 1154 ? 61.131 64.774 34.878 1.00 65.48 1154 LYS A CA 1
ATOM 7862 C C . LYS A 1 1154 ? 62.573 64.962 35.318 1.00 67.94 1154 LYS A C 1
ATOM 7863 O O . LYS A 1 1154 ? 63.209 63.983 35.697 1.00 67.40 1154 LYS A O 1
ATOM 7865 N N . ASP A 1 1155 ? 63.104 66.187 35.261 1.00 65.92 1155 ASP A N 1
ATOM 7866 C CA . ASP A 1 1155 ? 64.393 66.447 35.901 1.00 61.68 1155 ASP A CA 1
ATOM 7867 C C . ASP A 1 1155 ? 64.345 66.233 37.434 1.00 64.94 1155 ASP A C 1
ATOM 7868 O O . ASP A 1 1155 ? 65.318 65.701 38.007 1.00 57.67 1155 ASP A O 1
ATOM 7873 N N . TYR A 1 1156 ? 63.220 66.568 38.089 1.00 63.86 1156 TYR A N 1
ATOM 7874 C CA . TYR A 1 1156 ? 63.095 66.326 39.541 1.00 58.80 1156 TYR A CA 1
ATOM 7875 C C . TYR A 1 1156 ? 63.249 64.861 39.872 1.00 57.66 1156 TYR A C 1
ATOM 7876 O O . TYR A 1 1156 ? 64.109 64.498 40.647 1.00 58.56 1156 TYR A O 1
ATOM 7885 N N . ASN A 1 1157 ? 62.408 64.020 39.281 1.00 61.15 1157 ASN A N 1
ATOM 7886 C CA . ASN A 1 1157 ? 62.530 62.561 39.464 1.00 60.21 1157 ASN A CA 1
ATOM 7887 C C . ASN A 1 1157 ? 63.899 62.054 39.050 1.00 62.91 1157 ASN A C 1
ATOM 7888 O O . ASN A 1 1157 ? 64.346 61.012 39.533 1.00 59.62 1157 ASN A O 1
ATOM 7893 N N . ARG A 1 1158 ? 64.558 62.776 38.143 1.00 63.16 1158 ARG A N 1
ATOM 7894 C CA . ARG A 1 1158 ? 65.891 62.383 37.707 1.00 60.44 1158 ARG A CA 1
ATOM 7895 C C . ARG A 1 1158 ? 66.850 62.515 38.869 1.00 57.73 1158 ARG A C 1
ATOM 7896 O O . ARG A 1 1158 ? 67.463 61.531 39.271 1.00 61.21 1158 ARG A O 1
ATOM 7898 N N . VAL A 1 1159 ? 66.904 63.693 39.472 1.00 55.51 1159 VAL A N 1
ATOM 7899 C CA . VAL A 1 1159 ? 67.723 63.880 40.676 1.00 54.17 1159 VAL A CA 1
ATOM 7900 C C . VAL A 1 1159 ? 67.206 62.987 41.817 1.00 57.66 1159 VAL A C 1
ATOM 7901 O O . VAL A 1 1159 ? 67.994 62.324 42.491 1.00 51.87 1159 VAL A O 1
ATOM 7905 N N . SER A 1 1160 ? 65.886 62.965 42.013 1.00 58.43 1160 SER A N 1
ATOM 7906 C CA . SER A 1 1160 ? 65.231 62.062 42.968 1.00 58.01 1160 SER A CA 1
ATOM 7907 C C . SER A 1 1160 ? 65.780 60.642 42.745 1.00 59.96 1160 SER A C 1
ATOM 7908 O O . SER A 1 1160 ? 66.004 59.899 43.677 1.00 62.63 1160 SER A O 1
ATOM 7911 N N . GLU A 1 1161 ? 66.088 60.289 41.507 1.00 65.42 1161 GLU A N 1
ATOM 7912 C CA . GLU A 1 1161 ? 66.624 58.962 41.222 1.00 64.59 1161 GLU A CA 1
ATOM 7913 C C . GLU A 1 1161 ? 68.132 58.843 41.435 1.00 63.00 1161 GLU A C 1
ATOM 7914 O O . GLU A 1 1161 ? 68.633 57.765 41.695 1.00 58.16 1161 GLU A O 1
ATOM 7920 N N . TYR A 1 1162 ? 68.864 59.934 41.262 1.00 67.44 1162 TYR A N 1
ATOM 7921 C CA . TYR A 1 1162 ? 70.295 59.951 41.588 1.00 63.07 1162 TYR A CA 1
ATOM 7922 C C . TYR A 1 1162 ? 70.483 59.761 43.093 1.00 60.01 1162 TYR A C 1
ATOM 7923 O O . TYR A 1 1162 ? 71.223 58.878 43.516 1.00 60.28 1162 TYR A O 1
ATOM 7932 N N . LYS A 1 1163 ? 69.793 60.582 43.884 1.00 66.65 1163 LYS A N 1
ATOM 7933 C CA . LYS A 1 1163 ? 69.918 60.562 45.345 1.00 60.66 1163 LYS A CA 1
ATOM 7934 C C . LYS A 1 1163 ? 69.472 59.240 45.956 1.00 56.92 1163 LYS A C 1
ATOM 7935 O O . LYS A 1 1163 ? 70.081 58.801 46.917 1.00 58.86 1163 LYS A O 1
ATOM 7941 N N . LYS A 1 1164 ? 68.424 58.607 45.433 1.00 52.62 1164 LYS A N 1
ATOM 7942 C CA . LYS A 1 1164 ? 68.032 57.300 45.970 1.00 62.66 1164 LYS A CA 1
ATOM 7943 C C . LYS A 1 1164 ? 69.256 56.372 45.990 1.00 62.61 1164 LYS A C 1
ATOM 7944 O O . LYS A 1 1164 ? 69.754 56.056 47.058 1.00 66.82 1164 LYS A O 1
ATOM 7950 N N . ILE A 1 1165 ? 69.827 56.092 44.831 1.00 61.08 1165 ILE A N 1
ATOM 7951 C CA . ILE A 1 1165 ? 70.949 55.172 44.737 1.00 69.20 1165 ILE A CA 1
ATOM 7952 C C . ILE A 1 1165 ? 72.145 55.624 45.564 1.00 71.86 1165 ILE A C 1
ATOM 7953 O O . ILE A 1 1165 ? 72.800 54.820 46.207 1.00 68.48 1165 ILE A O 1
ATOM 7958 N N . ARG A 1 1166 ? 72.421 56.914 45.571 1.00 68.37 1166 ARG A N 1
ATOM 7959 C CA . ARG A 1 1166 ? 73.616 57.398 46.213 1.00 65.52 1166 ARG A CA 1
ATOM 7960 C C . ARG A 1 1166 ? 73.589 57.020 47.674 1.00 68.85 1166 ARG A C 1
ATOM 7961 O O . ARG A 1 1166 ? 74.595 56.613 48.232 1.00 68.24 1166 ARG A O 1
ATOM 7969 N N . ASP A 1 1167 ? 72.423 57.145 48.309 1.00 65.58 1167 ASP A N 1
ATOM 7970 C CA . ASP A 1 1167 ? 72.315 56.932 49.738 1.00 63.22 1167 ASP A CA 1
ATOM 7971 C C . ASP A 1 1167 ? 72.669 55.509 50.140 1.00 68.34 1167 ASP A C 1
ATOM 7972 O O . ASP A 1 1167 ? 73.308 55.295 51.160 1.00 71.73 1167 ASP A O 1
ATOM 7977 N N . LEU A 1 1168 ? 72.259 54.535 49.329 1.00 69.05 1168 LEU A N 1
ATOM 7978 C CA . LEU A 1 1168 ? 72.577 53.154 49.617 1.00 70.69 1168 LEU A CA 1
ATOM 7979 C C . LEU A 1 1168 ? 74.047 52.809 49.479 1.00 77.91 1168 LEU A C 1
ATOM 7980 O O . LEU A 1 1168 ? 74.604 52.127 50.320 1.00 81.44 1168 LEU A O 1
ATOM 7985 N N . VAL A 1 1169 ? 74.673 53.284 48.414 1.00 69.65 1169 VAL A N 1
ATOM 7986 C CA . VAL A 1 1169 ? 76.038 52.877 48.082 1.00 71.36 1169 VAL A CA 1
ATOM 7987 C C . VAL A 1 1169 ? 77.181 53.440 48.902 1.00 76.71 1169 VAL A C 1
ATOM 7988 O O . VAL A 1 1169 ? 78.315 52.997 48.777 1.00 83.60 1169 VAL A O 1
ATOM 7992 N N . GLU A 1 1170 ? 76.892 54.449 49.713 1.00 70.18 1170 GLU A N 1
ATOM 7993 C CA . GLU A 1 1170 ? 77.814 54.911 50.736 1.00 72.36 1170 GLU A CA 1
ATOM 7994 C C . GLU A 1 1170 ? 77.183 54.559 52.088 1.00 71.88 1170 GLU A C 1
ATOM 7995 O O . GLU A 1 1170 ? 77.716 54.888 53.131 1.00 70.59 1170 GLU A O 1
ATOM 8001 N N . PHE A 1 1171 ? 76.064 53.852 52.060 1.00 67.74 1171 PHE A N 1
ATOM 8002 C CA . PHE A 1 1171 ? 75.476 53.387 53.299 1.00 61.16 1171 PHE A CA 1
ATOM 8003 C C . PHE A 1 1171 ? 75.167 54.517 54.261 1.00 63.62 1171 PHE A C 1
ATOM 8004 O O . PHE A 1 1171 ? 75.516 54.483 55.426 1.00 60.40 1171 PHE A O 1
ATOM 8012 N N . ASN A 1 1172 ? 74.518 55.538 53.745 1.00 64.11 1172 ASN A N 1
ATOM 8013 C CA . ASN A 1 1172 ? 74.044 56.613 54.572 1.00 58.00 1172 ASN A CA 1
ATOM 8014 C C . ASN A 1 1172 ? 72.999 56.106 55.547 1.00 57.27 1172 ASN A C 1
ATOM 8015 O O . ASN A 1 1172 ? 72.766 56.701 56.580 1.00 57.43 1172 ASN A O 1
ATOM 8020 N N . TYR A 1 1173 ? 72.349 55.015 55.193 1.00 56.27 1173 TYR A N 1
ATOM 8021 C CA . TYR A 1 1173 ? 71.364 54.399 56.066 1.00 56.44 1173 TYR A CA 1
ATOM 8022 C C . TYR A 1 1173 ? 71.906 53.865 57.395 1.00 59.12 1173 TYR A C 1
ATOM 8023 O O . TYR A 1 1173 ? 71.224 53.933 58.407 1.00 56.84 1173 TYR A O 1
ATOM 8032 N N . LEU A 1 1174 ? 73.113 53.320 57.415 1.00 50.81 1174 LEU A N 1
ATOM 8033 C CA . LEU A 1 1174 ? 73.711 53.038 58.703 1.00 44.92 1174 LEU A CA 1
ATOM 8034 C C . LEU A 1 1174 ? 73.612 54.289 59.596 1.00 50.70 1174 LEU A C 1
ATOM 8035 O O . LEU A 1 1174 ? 73.142 54.223 60.740 1.00 53.96 1174 LEU A O 1
ATOM 8040 N N . ASN A 1 1175 ? 74.014 55.441 59.082 1.00 51.60 1175 ASN A N 1
ATOM 8041 C CA . ASN A 1 1175 ? 73.989 56.627 59.932 1.00 56.04 1175 ASN A CA 1
ATOM 8042 C C . ASN A 1 1175 ? 72.594 56.916 60.433 1.00 50.66 1175 ASN A C 1
ATOM 8043 O O . ASN A 1 1175 ? 72.433 57.157 61.621 1.00 55.20 1175 ASN A O 1
ATOM 8048 N N . LYS A 1 1176 ? 71.601 56.879 59.564 1.00 40.52 1176 LYS A N 1
ATOM 8049 C CA . LYS A 1 1176 ? 70.253 57.153 59.997 1.00 44.83 1176 LYS A CA 1
ATOM 8050 C C . LYS A 1 1176 ? 69.769 56.133 60.990 1.00 48.44 1176 LYS A C 1
ATOM 8051 O O . LYS A 1 1176 ? 69.240 56.489 62.020 1.00 46.97 1176 LYS A O 1
ATOM 8057 N N . ILE A 1 1177 ? 69.992 54.859 60.711 1.00 48.68 1177 ILE A N 1
ATOM 8058 C CA . ILE A 1 1177 ? 69.586 53.821 61.631 1.00 49.89 1177 ILE A CA 1
ATOM 8059 C C . ILE A 1 1177 ? 70.376 53.913 62.933 1.00 52.17 1177 ILE A C 1
ATOM 8060 O O . ILE A 1 1177 ? 69.801 53.858 64.004 1.00 54.51 1177 ILE A O 1
ATOM 8065 N N . GLU A 1 1178 ? 71.685 54.058 62.863 1.00 46.94 1178 GLU A N 1
ATOM 8066 C CA . GLU A 1 1178 ? 72.437 54.100 64.099 1.00 47.80 1178 GLU A CA 1
ATOM 8067 C C . GLU A 1 1178 ? 71.959 55.272 64.985 1.00 45.17 1178 GLU A C 1
ATOM 8068 O O . GLU A 1 1178 ? 71.887 55.142 66.193 1.00 46.48 1178 GLU A O 1
ATOM 8074 N N . SER A 1 1179 ? 71.598 56.389 64.367 1.00 51.18 1179 SER A N 1
ATOM 8075 C CA . SER A 1 1179 ? 71.061 57.536 65.094 1.00 49.37 1179 SER A CA 1
ATOM 8076 C C . SER A 1 1179 ? 69.723 57.246 65.743 1.00 46.96 1179 SER A C 1
ATOM 8077 O O . SER A 1 1179 ? 69.495 57.615 66.901 1.00 48.29 1179 SER A O 1
ATOM 8080 N N . TYR A 1 1180 ? 68.826 56.635 64.981 1.00 43.47 1180 TYR A N 1
ATOM 8081 C CA . TYR A 1 1180 ? 67.507 56.297 65.523 1.00 45.59 1180 TYR A CA 1
ATOM 8082 C C . TYR A 1 1180 ? 67.645 55.475 66.816 1.00 44.47 1180 TYR A C 1
ATOM 8083 O O . TYR A 1 1180 ? 66.924 55.746 67.789 1.00 44.90 1180 TYR A O 1
ATOM 8092 N N . LEU A 1 1181 ? 68.591 54.524 66.829 1.00 37.42 1181 LEU A N 1
ATOM 8093 C CA . LEU A 1 1181 ? 68.751 53.634 67.972 1.00 42.12 1181 LEU A CA 1
ATOM 8094 C C . LEU A 1 1181 ? 69.138 54.400 69.250 1.00 43.13 1181 LEU A C 1
ATOM 8095 O O . LEU A 1 1181 ? 68.524 54.223 70.307 1.00 44.29 1181 LEU A O 1
ATOM 8100 N N . ILE A 1 1182 ? 70.150 55.247 69.156 1.00 40.97 1182 ILE A N 1
ATOM 8101 C CA . ILE A 1 1182 ? 70.538 56.052 70.300 1.00 37.01 1182 ILE A CA 1
ATOM 8102 C C . ILE A 1 1182 ? 69.499 57.079 70.781 1.00 40.84 1182 ILE A C 1
ATOM 8103 O O . ILE A 1 1182 ? 69.267 57.184 71.970 1.00 39.18 1182 ILE A O 1
ATOM 8108 N N . ASP A 1 1183 ? 68.852 57.808 69.876 1.00 38.37 1183 ASP A N 1
ATOM 8109 C CA . ASP A 1 1183 ? 67.855 58.820 70.298 1.00 42.66 1183 ASP A CA 1
ATOM 8110 C C . ASP A 1 1183 ? 66.650 58.208 70.981 1.00 41.55 1183 ASP A C 1
ATOM 8111 O O . ASP A 1 1183 ? 66.329 58.543 72.128 1.00 37.35 1183 ASP A O 1
ATOM 8116 N N . ILE A 1 1184 ? 66.020 57.263 70.288 1.00 43.79 1184 ILE A N 1
ATOM 8117 C CA . ILE A 1 1184 ? 64.914 56.532 70.851 1.00 39.48 1184 ILE A CA 1
ATOM 8118 C C . ILE A 1 1184 ? 65.306 55.917 72.174 1.00 44.29 1184 ILE A C 1
ATOM 8119 O O . ILE A 1 1184 ? 64.598 56.093 73.161 1.00 48.35 1184 ILE A O 1
ATOM 8124 N N . ASN A 1 1185 ? 66.424 55.208 72.229 1.00 36.39 1185 ASN A N 1
ATOM 8125 C CA . ASN A 1 1185 ? 66.805 54.611 73.503 1.00 33.22 1185 ASN A CA 1
ATOM 8126 C C . ASN A 1 1185 ? 67.170 55.648 74.515 1.00 36.34 1185 ASN A C 1
ATOM 8127 O O . ASN A 1 1185 ? 67.174 55.371 75.710 1.00 37.30 1185 ASN A O 1
ATOM 8132 N N . TRP A 1 1186 ? 67.528 56.831 74.069 1.00 39.03 1186 TRP A N 1
ATOM 8133 C CA . TRP A 1 1186 ? 67.949 57.849 75.022 1.00 39.87 1186 TRP A CA 1
ATOM 8134 C C . TRP A 1 1186 ? 66.740 58.513 75.661 1.00 39.63 1186 TRP A C 1
ATOM 8135 O O . TRP A 1 1186 ? 66.709 58.733 76.845 1.00 40.28 1186 TRP A O 1
ATOM 8146 N N . LYS A 1 1187 ? 65.727 58.799 74.876 1.00 40.69 1187 LYS A N 1
ATOM 8147 C CA . LYS A 1 1187 ? 64.532 59.406 75.436 1.00 38.77 1187 LYS A CA 1
ATOM 8148 C C . LYS A 1 1187 ? 63.783 58.412 76.302 1.00 37.69 1187 LYS A C 1
ATOM 8149 O O . LYS A 1 1187 ? 63.345 58.733 77.392 1.00 40.71 1187 LYS A O 1
ATOM 8155 N N . LEU A 1 1188 ? 63.696 57.197 75.843 1.00 34.01 1188 LEU A N 1
ATOM 8156 C CA . LEU A 1 1188 ? 63.122 56.177 76.640 1.00 33.29 1188 LEU A CA 1
ATOM 8157 C C . LEU A 1 1188 ? 63.918 56.038 77.902 1.00 34.68 1188 LEU A C 1
ATOM 8158 O O . LEU A 1 1188 ? 63.406 55.637 78.892 1.00 33.88 1188 LEU A O 1
ATOM 8163 N N . ALA A 1 1189 ? 65.177 56.397 77.872 1.00 37.94 1189 ALA A N 1
ATOM 8164 C CA . ALA A 1 1189 ? 66.020 56.304 79.040 1.00 32.05 1189 ALA A CA 1
ATOM 8165 C C . ALA A 1 1189 ? 65.725 57.374 80.061 1.00 37.64 1189 ALA A C 1
ATOM 8166 O O . ALA A 1 1189 ? 65.550 57.091 81.206 1.00 37.98 1189 ALA A O 1
ATOM 8168 N N . ILE A 1 1190 ? 65.706 58.611 79.611 1.00 38.08 1190 ILE A N 1
ATOM 8169 C CA . ILE A 1 1190 ? 65.206 59.744 80.349 1.00 34.30 1190 ILE A CA 1
ATOM 8170 C C . ILE A 1 1190 ? 63.976 59.368 81.127 1.00 41.35 1190 ILE A C 1
ATOM 8171 O O . ILE A 1 1190 ? 63.758 59.854 82.205 1.00 35.66 1190 ILE A O 1
ATOM 8176 N N . GLN A 1 1191 ? 63.138 58.545 80.539 1.00 43.81 1191 GLN A N 1
ATOM 8177 C CA . GLN A 1 1191 ? 61.802 58.369 81.049 1.00 42.23 1191 GLN A CA 1
ATOM 8178 C C . GLN A 1 1191 ? 61.682 57.396 82.157 1.00 37.87 1191 GLN A C 1
ATOM 8179 O O . GLN A 1 1191 ? 60.869 57.557 83.009 1.00 39.81 1191 GLN A O 1
ATOM 8185 N N . MET A 1 1192 ? 62.514 56.384 82.146 1.00 39.96 1192 MET A N 1
ATOM 8186 C CA . MET A 1 1192 ? 62.594 55.500 83.275 1.00 40.89 1192 MET A CA 1
ATOM 8187 C C . MET A 1 1192 ? 63.231 56.273 84.389 1.00 41.56 1192 MET A C 1
ATOM 8188 O O . MET A 1 1192 ? 62.978 56.010 85.525 1.00 43.34 1192 MET A O 1
ATOM 8193 N N . ALA A 1 1193 ? 64.066 57.232 84.050 1.00 34.85 1193 ALA A N 1
ATOM 8194 C CA . ALA A 1 1193 ? 64.725 58.029 85.037 1.00 37.78 1193 ALA A CA 1
ATOM 8195 C C . ALA A 1 1193 ? 63.780 58.998 85.667 1.00 42.54 1193 ALA A C 1
ATOM 8196 O O . ALA A 1 1193 ? 63.993 59.390 86.778 1.00 47.31 1193 ALA A O 1
ATOM 8198 N N . ARG A 1 1194 ? 62.808 59.475 84.906 1.00 40.45 1194 ARG A N 1
ATOM 8199 C CA . ARG A 1 1194 ? 61.754 60.308 85.453 1.00 37.80 1194 ARG A CA 1
ATOM 8200 C C . ARG A 1 1194 ? 60.888 59.514 86.409 1.00 40.96 1194 ARG A C 1
ATOM 8201 O O . ARG A 1 1194 ? 60.460 60.008 87.435 1.00 38.05 1194 ARG A O 1
ATOM 8209 N N . PHE A 1 1195 ? 60.618 58.275 86.046 1.00 36.38 1195 PHE A N 1
ATOM 8210 C CA . PHE A 1 1195 ? 59.790 57.415 86.855 1.00 35.64 1195 PHE A CA 1
ATOM 8211 C C . PHE A 1 1195 ? 60.456 57.174 88.196 1.00 39.66 1195 PHE A C 1
ATOM 8212 O O . PHE A 1 1195 ? 59.817 57.220 89.231 1.00 37.87 1195 PHE A O 1
ATOM 8220 N N . GLU A 1 1196 ? 61.760 56.948 88.162 1.00 40.08 1196 GLU A N 1
ATOM 8221 C CA . GLU A 1 1196 ? 62.535 56.698 89.363 1.00 41.32 1196 GLU A CA 1
ATOM 8222 C C . GLU A 1 1196 ? 62.516 57.899 90.291 1.00 46.49 1196 GLU A C 1
ATOM 8223 O O . GLU A 1 1196 ? 62.447 57.760 91.501 1.00 46.75 1196 GLU A O 1
ATOM 8229 N N . ARG A 1 1197 ? 62.600 59.079 89.698 1.00 43.70 1197 ARG A N 1
ATOM 8230 C CA . ARG A 1 1197 ? 62.514 60.343 90.407 1.00 35.95 1197 ARG A CA 1
ATOM 8231 C C . ARG A 1 1197 ? 61.153 60.514 91.051 1.00 40.30 1197 ARG A C 1
ATOM 8232 O O . ARG A 1 1197 ? 61.039 61.039 92.140 1.00 39.68 1197 ARG A O 1
ATOM 8240 N N . ASP A 1 1198 ? 60.116 60.085 90.350 1.00 41.32 1198 ASP A N 1
ATOM 8241 C CA . ASP A 1 1198 ? 58.744 60.211 90.821 1.00 38.01 1198 ASP A CA 1
ATOM 8242 C C . ASP A 1 1198 ? 58.461 59.427 92.088 1.00 42.79 1198 ASP A C 1
ATOM 8243 O O . ASP A 1 1198 ? 57.729 59.881 92.951 1.00 42.53 1198 ASP A O 1
ATOM 8248 N N . MET A 1 1199 ? 59.036 58.240 92.181 1.00 39.70 1199 MET A N 1
ATOM 8249 C CA . MET A 1 1199 ? 58.845 57.374 93.329 1.00 39.22 1199 MET A CA 1
ATOM 8250 C C . MET A 1 1199 ? 59.369 58.044 94.580 1.00 41.74 1199 MET A C 1
ATOM 8251 O O . MET A 1 1199 ? 58.820 57.878 95.655 1.00 45.22 1199 MET A O 1
ATOM 8256 N N . HIS A 1 1200 ? 60.457 58.777 94.443 1.00 39.60 1200 HIS A N 1
ATOM 8257 C CA . HIS A 1 1200 ? 60.985 59.527 95.554 1.00 38.55 1200 HIS A CA 1
ATOM 8258 C C . HIS A 1 1200 ? 59.947 60.538 95.972 1.00 38.24 1200 HIS A C 1
ATOM 8259 O O . HIS A 1 1200 ? 59.744 60.772 97.149 1.00 41.62 1200 HIS A O 1
ATOM 8266 N N . TYR A 1 1201 ? 59.306 61.161 94.998 1.00 35.33 1201 TYR A N 1
ATOM 8267 C CA . TYR A 1 1201 ? 58.217 62.078 95.286 1.00 41.03 1201 TYR A CA 1
ATOM 8268 C C . TYR A 1 1201 ? 57.010 61.390 95.903 1.00 43.64 1201 TYR A C 1
ATOM 8269 O O . TYR A 1 1201 ? 56.381 61.926 96.798 1.00 43.84 1201 TYR A O 1
ATOM 8278 N N . ILE A 1 1202 ? 56.661 60.214 95.403 1.00 45.33 1202 ILE A N 1
ATOM 8279 C CA . ILE A 1 1202 ? 55.554 59.477 95.982 1.00 39.47 1202 ILE A CA 1
ATOM 8280 C C . ILE A 1 1202 ? 55.827 59.038 97.407 1.00 43.22 1202 ILE A C 1
ATOM 8281 O O . ILE A 1 1202 ? 54.974 59.171 98.265 1.00 51.75 1202 ILE A O 1
ATOM 8286 N N . VAL A 1 1203 ? 57.015 58.520 97.672 1.00 42.05 1203 VAL A N 1
ATOM 8287 C CA . VAL A 1 1203 ? 57.349 58.131 99.027 1.00 43.92 1203 VAL A CA 1
ATOM 8288 C C . VAL A 1 1203 ? 57.396 59.327 99.956 1.00 41.93 1203 VAL A C 1
ATOM 8289 O O . VAL A 1 1203 ? 56.838 59.304 101.039 1.00 48.04 1203 VAL A O 1
ATOM 8293 N N . ASN A 1 1204 ? 58.052 60.387 99.520 1.00 38.12 1204 ASN A N 1
ATOM 8294 C CA . ASN A 1 1204 ? 58.189 61.549 100.368 1.00 46.82 1204 ASN A CA 1
ATOM 8295 C C . ASN A 1 1204 ? 56.852 62.188 100.638 1.00 50.97 1204 ASN A C 1
ATOM 8296 O O . ASN A 1 1204 ? 56.566 62.597 101.752 1.00 54.14 1204 ASN A O 1
ATOM 8301 N N . GLY A 1 1205 ? 56.035 62.283 99.603 1.00 39.72 1205 GLY A N 1
ATOM 8302 C CA . GLY A 1 1205 ? 54.704 62.817 99.756 1.00 43.76 1205 GLY A CA 1
ATOM 8303 C C . GLY A 1 1205 ? 53.822 61.959 100.622 1.00 50.93 1205 GLY A C 1
ATOM 8304 O O . GLY A 1 1205 ? 53.091 62.454 101.463 1.00 49.35 1205 GLY A O 1
ATOM 8305 N N . LEU A 1 1206 ? 53.893 60.657 100.410 1.00 48.94 1206 LEU A N 1
ATOM 8306 C CA . LEU A 1 1206 ? 53.065 59.752 101.170 1.00 48.63 1206 LEU A CA 1
ATOM 8307 C C . LEU A 1 1206 ? 53.453 59.835 102.620 1.00 52.96 1206 LEU A C 1
ATOM 8308 O O . LEU A 1 1206 ? 52.602 59.771 103.469 1.00 61.11 1206 LEU A O 1
ATOM 8313 N N . ARG A 1 1207 ? 54.748 59.923 102.894 1.00 52.59 1207 ARG A N 1
ATOM 8314 C CA . ARG A 1 1207 ? 55.257 60.130 104.247 1.00 52.11 1207 ARG A CA 1
ATOM 8315 C C . ARG A 1 1207 ? 54.932 61.483 104.877 1.00 53.91 1207 ARG A C 1
ATOM 8316 O O . ARG A 1 1207 ? 54.674 61.565 106.067 1.00 57.70 1207 ARG A O 1
ATOM 8324 N N . GLU A 1 1208 ? 55.018 62.550 104.093 1.00 58.19 1208 GLU A N 1
ATOM 8325 C CA . GLU A 1 1208 ? 54.825 63.893 104.623 1.00 59.92 1208 GLU A CA 1
ATOM 8326 C C . GLU A 1 1208 ? 53.418 64.095 105.158 1.00 54.34 1208 GLU A C 1
ATOM 8327 O O . GLU A 1 1208 ? 53.231 64.654 106.229 1.00 51.60 1208 GLU A O 1
ATOM 8333 N N . LEU A 1 1209 ? 52.428 63.633 104.407 1.00 52.90 1209 LEU A N 1
ATOM 8334 C CA . LEU A 1 1209 ? 51.104 63.426 104.941 1.00 50.15 1209 LEU A CA 1
ATOM 8335 C C . LEU A 1 1209 ? 51.359 62.183 105.730 1.00 54.17 1209 LEU A C 1
ATOM 8336 O O . LEU A 1 1209 ? 52.231 61.439 105.351 1.00 57.43 1209 LEU A O 1
ATOM 8341 N N . GLY A 1 1210 ? 50.654 61.950 106.826 1.00 53.05 1210 GLY A N 1
ATOM 8342 C CA . GLY A 1 1210 ? 50.924 60.763 107.611 1.00 52.85 1210 GLY A CA 1
ATOM 8343 C C . GLY A 1 1210 ? 50.187 59.566 107.063 1.00 61.00 1210 GLY A C 1
ATOM 8344 O O . GLY A 1 1210 ? 49.327 59.029 107.744 1.00 72.03 1210 GLY A O 1
ATOM 8345 N N . ILE A 1 1211 ? 50.524 59.116 105.857 1.00 56.33 1211 ILE A N 1
ATOM 8346 C CA . ILE A 1 1211 ? 49.839 57.943 105.340 1.00 49.05 1211 ILE A CA 1
ATOM 8347 C C . ILE A 1 1211 ? 50.706 56.700 105.304 1.00 47.16 1211 ILE A C 1
ATOM 8348 O O . ILE A 1 1211 ? 50.207 55.603 105.128 1.00 52.25 1211 ILE A O 1
ATOM 8353 N N . ILE A 1 1212 ? 52.006 56.906 105.472 1.00 45.79 1212 ILE A N 1
ATOM 8354 C CA . ILE A 1 1212 ? 53.002 55.843 105.481 1.00 52.47 1212 ILE A CA 1
ATOM 8355 C C . ILE A 1 1212 ? 54.061 56.191 106.537 1.00 59.19 1212 ILE A C 1
ATOM 8356 O O . ILE A 1 1212 ? 54.239 57.356 106.867 1.00 66.84 1212 ILE A O 1
ATOM 8361 N N . LYS A 1 1213 ? 54.749 55.190 107.073 1.00 56.48 1213 LYS A N 1
ATOM 8362 C CA . LYS A 1 1213 ? 55.736 55.441 108.121 1.00 68.14 1213 LYS A CA 1
ATOM 8363 C C . LYS A 1 1213 ? 57.144 54.967 107.768 1.00 66.65 1213 LYS A C 1
ATOM 8364 O O . LYS A 1 1213 ? 57.335 53.815 107.410 1.00 67.81 1213 LYS A O 1
ATOM 8370 N N . LEU A 1 1214 ? 58.128 55.852 107.902 1.00 62.09 1214 LEU A N 1
ATOM 8371 C CA . LEU A 1 1214 ? 59.520 55.519 107.604 1.00 63.84 1214 LEU A CA 1
ATOM 8372 C C . LEU A 1 1214 ? 60.408 55.715 108.819 1.00 71.21 1214 LEU A C 1
ATOM 8373 O O . LEU A 1 1214 ? 60.362 56.758 109.456 1.00 72.90 1214 LEU A O 1
ATOM 8378 N N . SER A 1 1215 ? 61.218 54.720 109.150 1.00 71.92 1215 SER A N 1
ATOM 8379 C CA . SER A 1 1215 ? 62.107 54.851 110.301 1.00 72.96 1215 SER A CA 1
ATOM 8380 C C . SER A 1 1215 ? 63.576 55.139 109.995 1.00 68.32 1215 SER A C 1
ATOM 8381 O O . SER A 1 1215 ? 64.381 55.221 110.911 1.00 74.72 1215 SER A O 1
ATOM 8384 N N . GLY A 1 1216 ? 63.943 55.251 108.725 1.00 66.33 1216 GLY A N 1
ATOM 8385 C CA . GLY A 1 1216 ? 65.347 55.416 108.392 1.00 66.51 1216 GLY A CA 1
ATOM 8386 C C . GLY A 1 1216 ? 65.713 55.835 106.985 1.00 62.62 1216 GLY A C 1
ATOM 8387 O O . GLY A 1 1216 ? 64.871 55.889 106.103 1.00 63.15 1216 GLY A O 1
ATOM 8388 N N . TYR A 1 1217 ? 66.991 56.122 106.780 1.00 60.84 1217 TYR A N 1
ATOM 8389 C CA . TYR A 1 1217 ? 67.553 56.221 105.445 1.00 57.87 1217 TYR A CA 1
ATOM 8390 C C . TYR A 1 1217 ? 68.621 55.150 105.245 1.00 58.56 1217 TYR A C 1
ATOM 8391 O O . TYR A 1 1217 ? 69.536 55.032 106.045 1.00 60.39 1217 TYR A O 1
ATOM 8400 N N . ASN A 1 1218 ? 68.510 54.381 104.169 1.00 57.86 1218 ASN A N 1
ATOM 8401 C CA . ASN A 1 1218 ? 69.566 53.488 103.753 1.00 53.80 1218 ASN A CA 1
ATOM 8402 C C . ASN A 1 1218 ? 70.378 54.219 102.711 1.00 52.14 1218 ASN A C 1
ATOM 8403 O O . ASN A 1 1218 ? 70.207 54.015 101.521 1.00 56.27 1218 ASN A O 1
ATOM 8408 N N . THR A 1 1219 ? 71.267 55.081 103.169 1.00 56.41 1219 THR A N 1
ATOM 8409 C CA . THR A 1 1219 ? 72.039 55.909 102.271 1.00 56.32 1219 THR A CA 1
ATOM 8410 C C . THR A 1 1219 ? 72.912 54.998 101.442 1.00 60.11 1219 THR A C 1
ATOM 8411 O O . THR A 1 1219 ? 73.326 53.945 101.900 1.00 70.22 1219 THR A O 1
ATOM 8415 N N . GLY A 1 1220 ? 73.178 55.389 100.210 1.00 50.25 1220 GLY A N 1
ATOM 8416 C CA . GLY A 1 1220 ? 73.935 54.530 99.330 1.00 54.13 1220 GLY A CA 1
ATOM 8417 C C . GLY A 1 1220 ? 73.095 53.518 98.584 1.00 57.00 1220 GLY A C 1
ATOM 8418 O O . GLY A 1 1220 ? 73.629 52.676 97.878 1.00 69.59 1220 GLY A O 1
ATOM 8419 N N . ILE A 1 1221 ? 71.781 53.598 98.729 1.00 54.22 1221 ILE A N 1
ATOM 8420 C CA . ILE A 1 1221 ? 70.898 52.871 97.843 1.00 54.42 1221 ILE A CA 1
ATOM 8421 C C . ILE A 1 1221 ? 70.192 53.901 96.994 1.00 56.60 1221 ILE A C 1
ATOM 8422 O O . ILE A 1 1221 ? 69.457 54.723 97.509 1.00 61.86 1221 ILE A O 1
ATOM 8427 N N . SER A 1 1222 ? 70.421 53.878 95.693 1.00 60.58 1222 SER A N 1
ATOM 8428 C CA . SER A 1 1222 ? 69.830 54.887 94.836 1.00 58.52 1222 SER A CA 1
ATOM 8429 C C . SER A 1 1222 ? 68.313 54.815 94.744 1.00 58.62 1222 SER A C 1
ATOM 8430 O O . SER A 1 1222 ? 67.621 55.815 94.859 1.00 58.78 1222 SER A O 1
ATOM 8433 N N . ARG A 1 1223 ? 67.805 53.607 94.569 1.00 55.97 1223 ARG A N 1
ATOM 8434 C CA . ARG A 1 1223 ? 66.402 53.396 94.274 1.00 53.21 1223 ARG A CA 1
ATOM 8435 C C . ARG A 1 1223 ? 65.519 53.703 95.462 1.00 54.02 1223 ARG A C 1
ATOM 8436 O O . ARG A 1 1223 ? 65.903 53.501 96.601 1.00 53.91 1223 ARG A O 1
ATOM 8444 N N . ALA A 1 1224 ? 64.323 54.192 95.185 1.00 55.52 1224 ALA A N 1
ATOM 8445 C CA . ALA A 1 1224 ? 63.387 54.529 96.235 1.00 46.39 1224 ALA A CA 1
ATOM 8446 C C . ALA A 1 1224 ? 62.476 53.383 96.617 1.00 55.85 1224 ALA A C 1
ATOM 8447 O O . ALA A 1 1224 ? 61.663 53.535 97.515 1.00 54.11 1224 ALA A O 1
ATOM 8449 N N . TYR A 1 1225 ? 62.524 52.278 95.894 1.00 60.46 1225 TYR A N 1
ATOM 8450 C CA . TYR A 1 1225 ? 61.603 51.178 96.149 1.00 60.80 1225 TYR A CA 1
ATOM 8451 C C . TYR A 1 1225 ? 62.371 49.879 96.279 1.00 61.38 1225 TYR A C 1
ATOM 8452 O O . TYR A 1 1225 ? 63.490 49.773 95.795 1.00 56.59 1225 TYR A O 1
ATOM 8461 N N . PRO A 1 1226 ? 61.793 48.901 96.964 1.00 68.82 1226 PRO A N 1
ATOM 8462 C CA . PRO A 1 1226 ? 62.558 47.721 97.312 1.00 66.98 1226 PRO A CA 1
ATOM 8463 C C . PRO A 1 1226 ? 62.081 46.537 96.563 1.00 65.54 1226 PRO A C 1
ATOM 8464 O O . PRO A 1 1226 ? 60.993 46.560 96.047 1.00 66.71 1226 PRO A O 1
ATOM 8468 N N . LYS A 1 1227 ? 62.987 45.583 96.413 1.00 72.34 1227 LYS A N 1
ATOM 8469 C CA . LYS A 1 1227 ? 62.722 44.304 95.799 1.00 86.00 1227 LYS A CA 1
ATOM 8470 C C . LYS A 1 1227 ? 62.181 43.318 96.809 1.00 83.67 1227 LYS A C 1
ATOM 8471 O O . LYS A 1 1227 ? 62.445 43.423 97.999 1.00 81.86 1227 LYS A O 1
ATOM 8473 N N . ARG A 1 1228 ? 61.456 42.331 96.313 1.00 80.90 1228 ARG A N 1
ATOM 8474 C CA . ARG A 1 1228 ? 60.950 41.267 97.158 1.00 78.22 1228 ARG A CA 1
ATOM 8475 C C . ARG A 1 1228 ? 62.049 40.219 97.336 1.00 89.28 1228 ARG A C 1
ATOM 8476 O O . ARG A 1 1228 ? 61.813 39.144 97.872 1.00 92.49 1228 ARG A O 1
ATOM 8484 N N . ASN A 1 1229 ? 63.254 40.546 96.875 1.00 87.91 1229 ASN A N 1
ATOM 8485 C CA . ASN A 1 1229 ? 64.380 39.643 96.934 1.00 93.86 1229 ASN A CA 1
ATOM 8486 C C . ASN A 1 1229 ? 64.638 39.291 98.377 1.00 92.13 1229 ASN A C 1
ATOM 8487 O O . ASN A 1 1229 ? 64.947 38.150 98.697 1.00 90.24 1229 ASN A O 1
ATOM 8492 N N . GLY A 1 1230 ? 64.508 40.273 99.257 1.00 94.81 1230 GLY A N 1
ATOM 8493 C CA . GLY A 1 1230 ? 64.407 39.977 100.668 1.00 104.17 1230 GLY A CA 1
ATOM 8494 C C . GLY A 1 1230 ? 65.596 39.179 101.148 1.00 111.12 1230 GLY A C 1
ATOM 8495 O O . GLY A 1 1230 ? 66.731 39.594 100.934 1.00 112.57 1230 GLY A O 1
ATOM 8496 N N . SER A 1 1231 ? 65.352 38.029 101.778 1.00 108.01 1231 SER A N 1
ATOM 8497 C CA . SER A 1 1231 ? 64.008 37.501 102.026 1.00 99.34 1231 SER A CA 1
ATOM 8498 C C . SER A 1 1231 ? 63.137 38.307 102.988 1.00 101.41 1231 SER A C 1
ATOM 8499 O O . SER A 1 1231 ? 61.955 38.514 102.743 1.00 108.26 1231 SER A O 1
ATOM 8502 N N . ASP A 1 1232 ? 63.726 38.763 104.082 1.00 95.58 1232 ASP A N 1
ATOM 8503 C CA . ASP A 1 1232 ? 62.975 39.432 105.133 1.00 98.48 1232 ASP A CA 1
ATOM 8504 C C . ASP A 1 1232 ? 63.700 40.720 105.414 1.00 98.47 1232 ASP A C 1
ATOM 8505 O O . ASP A 1 1232 ? 64.900 40.808 105.173 1.00 105.30 1232 ASP A O 1
ATOM 8510 N N . GLY A 1 1233 ? 63.013 41.743 105.898 1.00 87.02 1233 GLY A N 1
ATOM 8511 C CA . GLY A 1 1233 ? 63.744 42.982 106.028 1.00 85.54 1233 GLY A CA 1
ATOM 8512 C C . GLY A 1 1233 ? 64.220 43.544 104.711 1.00 84.90 1233 GLY A C 1
ATOM 8513 O O . GLY A 1 1233 ? 65.049 44.438 104.675 1.00 84.97 1233 GLY A O 1
ATOM 8514 N N . PHE A 1 1234 ? 63.671 43.034 103.621 1.00 88.44 1234 PHE A N 1
ATOM 8515 C CA . PHE A 1 1234 ? 63.996 43.573 102.317 1.00 84.37 1234 PHE A CA 1
ATOM 8516 C C . PHE A 1 1234 ? 63.540 45.021 102.288 1.00 79.76 1234 PHE A C 1
ATOM 8517 O O . PHE A 1 1234 ? 64.215 45.889 101.748 1.00 78.41 1234 PHE A O 1
ATOM 8525 N N . TYR A 1 1235 ? 62.377 45.260 102.879 1.00 78.78 1235 TYR A N 1
ATOM 8526 C CA . TYR A 1 1235 ? 61.770 46.577 102.879 1.00 74.36 1235 TYR A CA 1
ATOM 8527 C C . TYR A 1 1235 ? 62.620 47.630 103.566 1.00 71.01 1235 TYR A C 1
ATOM 8528 O O . TYR A 1 1235 ? 62.634 48.770 103.144 1.00 67.47 1235 TYR A O 1
ATOM 8537 N N . THR A 1 1236 ? 63.295 47.277 104.649 1.00 72.20 1236 THR A N 1
ATOM 8538 C CA . THR A 1 1236 ? 64.267 48.204 105.224 1.00 77.63 1236 THR A CA 1
ATOM 8539 C C . THR A 1 1236 ? 65.687 47.992 104.708 1.00 75.01 1236 THR A C 1
ATOM 8540 O O . THR A 1 1236 ? 66.601 48.701 105.103 1.00 71.23 1236 THR A O 1
ATOM 8544 N N . THR A 1 1237 ? 65.877 47.011 103.837 1.00 70.44 1237 THR A N 1
ATOM 8545 C CA . THR A 1 1237 ? 67.176 46.818 103.206 1.00 74.90 1237 THR A CA 1
ATOM 8546 C C . THR A 1 1237 ? 67.289 47.191 101.729 1.00 74.81 1237 THR A C 1
ATOM 8547 O O . THR A 1 1237 ? 68.307 47.710 101.297 1.00 72.62 1237 THR A O 1
ATOM 8551 N N . THR A 1 1238 ? 66.263 46.889 100.951 1.00 70.52 1238 THR A N 1
ATOM 8552 C CA . THR A 1 1238 ? 66.300 47.145 99.515 1.00 71.23 1238 THR A CA 1
ATOM 8553 C C . THR A 1 1238 ? 66.355 48.600 99.071 1.00 68.00 1238 THR A C 1
ATOM 8554 O O . THR A 1 1238 ? 66.996 48.920 98.090 1.00 64.38 1238 THR A O 1
ATOM 8558 N N . ALA A 1 1239 ? 65.638 49.465 99.768 1.00 62.31 1239 ALA A N 1
ATOM 8559 C CA . ALA A 1 1239 ? 65.373 50.808 99.294 1.00 50.64 1239 ALA A CA 1
ATOM 8560 C C . ALA A 1 1239 ? 66.136 51.874 100.032 1.00 55.03 1239 ALA A C 1
ATOM 8561 O O . ALA A 1 1239 ? 66.674 51.643 101.090 1.00 63.33 1239 ALA A O 1
ATOM 8563 N N . TYR A 1 1240 ? 66.201 53.044 99.428 1.00 53.35 1240 TYR A N 1
ATOM 8564 C CA . TYR A 1 1240 ? 66.799 54.206 100.048 1.00 52.73 1240 TYR A CA 1
ATOM 8565 C C . TYR A 1 1240 ? 66.059 54.589 101.316 1.00 54.37 1240 TYR A C 1
ATOM 8566 O O . TYR A 1 1240 ? 66.685 54.939 102.303 1.00 53.70 1240 TYR A O 1
ATOM 8575 N N . TYR A 1 1241 ? 64.740 54.586 101.273 1.00 54.69 1241 TYR A N 1
ATOM 8576 C CA . TYR A 1 1241 ? 63.961 54.833 102.470 1.00 54.58 1241 TYR A CA 1
ATOM 8577 C C . TYR A 1 1241 ? 63.825 53.545 103.261 1.00 62.40 1241 TYR A C 1
ATOM 8578 O O . TYR A 1 1241 ? 64.008 52.466 102.718 1.00 62.68 1241 TYR A O 1
ATOM 8587 N N . LYS A 1 1242 ? 63.534 53.656 104.549 1.00 66.88 1242 LYS A N 1
ATOM 8588 C CA . LYS A 1 1242 ? 63.332 52.482 105.380 1.00 63.98 1242 LYS A CA 1
ATOM 8589 C C . LYS A 1 1242 ? 61.899 52.437 105.887 1.00 67.35 1242 LYS A C 1
ATOM 8590 O O . LYS A 1 1242 ? 61.414 53.391 106.479 1.00 70.70 1242 LYS A O 1
ATOM 8596 N N . PHE A 1 1243 ? 61.231 51.315 105.667 1.00 66.92 1243 PHE A N 1
ATOM 8597 C CA . PHE A 1 1243 ? 59.853 51.150 106.097 1.00 64.12 1243 PHE A CA 1
ATOM 8598 C C . PHE A 1 1243 ? 59.789 50.415 107.431 1.00 73.97 1243 PHE A C 1
ATOM 8599 O O . PHE A 1 1243 ? 60.588 49.525 107.695 1.00 75.24 1243 PHE A O 1
ATOM 8607 N N . PHE A 1 1244 ? 58.869 50.832 108.290 1.00 77.45 1244 PHE A N 1
ATOM 8608 C CA . PHE A 1 1244 ? 58.740 50.268 109.629 1.00 76.43 1244 PHE A CA 1
ATOM 8609 C C . PHE A 1 1244 ? 58.347 48.796 109.735 1.00 74.27 1244 PHE A C 1
ATOM 8610 O O . PHE A 1 1244 ? 58.939 48.054 110.501 1.00 81.15 1244 PHE A O 1
ATOM 8618 N N . ASP A 1 1245 ? 57.354 48.375 108.967 1.00 71.44 1245 ASP A N 1
ATOM 8619 C CA . ASP A 1 1245 ? 56.806 47.024 109.092 1.00 77.84 1245 ASP A CA 1
ATOM 8620 C C . ASP A 1 1245 ? 56.139 46.629 107.795 1.00 77.93 1245 ASP A C 1
ATOM 8621 O O . ASP A 1 1245 ? 55.890 47.481 106.957 1.00 76.47 1245 ASP A O 1
ATOM 8626 N N . GLU A 1 1246 ? 55.853 45.351 107.585 1.00 78.91 1246 GLU A N 1
ATOM 8627 C CA . GLU A 1 1246 ? 55.336 45.053 106.296 1.00 76.81 1246 GLU A CA 1
ATOM 8628 C C . GLU A 1 1246 ? 54.224 46.038 106.090 1.00 78.31 1246 GLU A C 1
ATOM 8629 O O . GLU A 1 1246 ? 54.125 46.680 105.068 1.00 77.09 1246 GLU A O 1
ATOM 8635 N N . GLU A 1 1247 ? 53.382 46.203 107.078 1.00 78.75 1247 GLU A N 1
ATOM 8636 C CA . GLU A 1 1247 ? 52.244 47.063 106.873 1.00 75.71 1247 GLU A CA 1
ATOM 8637 C C . GLU A 1 1247 ? 52.632 48.322 106.115 1.00 74.04 1247 GLU A C 1
ATOM 8638 O O . GLU A 1 1247 ? 52.007 48.661 105.130 1.00 76.43 1247 GLU A O 1
ATOM 8644 N N . SER A 1 1248 ? 53.667 49.011 106.559 1.00 75.07 1248 SER A N 1
ATOM 8645 C CA . SER A 1 1248 ? 54.139 50.217 105.859 1.00 70.60 1248 SER A CA 1
ATOM 8646 C C . SER A 1 1248 ? 54.342 49.910 104.362 1.00 66.85 1248 SER A C 1
ATOM 8647 O O . SER A 1 1248 ? 53.747 50.556 103.501 1.00 65.56 1248 SER A O 1
ATOM 8650 N N . TYR A 1 1249 ? 55.185 48.940 104.049 1.00 63.58 1249 TYR A N 1
ATOM 8651 C CA . TYR A 1 1249 ? 55.364 48.593 102.655 1.00 65.98 1249 TYR A CA 1
ATOM 8652 C C . TYR A 1 1249 ? 54.073 48.047 102.054 1.00 66.39 1249 TYR A C 1
ATOM 8653 O O . TYR A 1 1249 ? 53.723 48.391 100.940 1.00 62.73 1249 TYR A O 1
ATOM 8662 N N . LYS A 1 1250 ? 53.377 47.186 102.778 1.00 68.42 1250 LYS A N 1
ATOM 8663 C CA . LYS A 1 1250 ? 52.154 46.607 102.220 1.00 69.98 1250 LYS A CA 1
ATOM 8664 C C . LYS A 1 1250 ? 51.140 47.692 101.861 1.00 67.96 1250 LYS A C 1
ATOM 8665 O O . LYS A 1 1250 ? 50.443 47.581 100.853 1.00 64.36 1250 LYS A O 1
ATOM 8671 N N . LYS A 1 1251 ? 51.073 48.729 102.696 1.00 66.16 1251 LYS A N 1
ATOM 8672 C CA . LYS A 1 1251 ? 50.235 49.904 102.448 1.00 62.76 1251 LYS A CA 1
ATOM 8673 C C . LYS A 1 1251 ? 50.772 50.721 101.269 1.00 57.72 1251 LYS A C 1
ATOM 8674 O O . LYS A 1 1251 ? 50.017 51.147 100.412 1.00 62.46 1251 LYS A O 1
ATOM 8680 N N . PHE A 1 1252 ? 52.077 50.943 101.246 1.00 56.72 1252 PHE A N 1
ATOM 8681 C CA . PHE A 1 1252 ? 52.733 51.677 100.165 1.00 60.24 1252 PHE A CA 1
ATOM 8682 C C . PHE A 1 1252 ? 52.438 51.041 98.821 1.00 62.06 1252 PHE A C 1
ATOM 8683 O O . PHE A 1 1252 ? 51.801 51.646 97.959 1.00 66.97 1252 PHE A O 1
ATOM 8691 N N . GLU A 1 1253 ? 52.854 49.791 98.675 1.00 60.19 1253 GLU A N 1
ATOM 8692 C CA . GLU A 1 1253 ? 52.592 49.028 97.466 1.00 55.29 1253 GLU A CA 1
ATOM 8693 C C . GLU A 1 1253 ? 51.132 49.125 97.034 1.00 56.48 1253 GLU A C 1
ATOM 8694 O O . GLU A 1 1253 ? 50.838 49.122 95.842 1.00 62.75 1253 GLU A O 1
ATOM 8700 N N . LYS A 1 1254 ? 50.214 49.219 97.990 1.00 60.37 1254 LYS A N 1
ATOM 8701 C CA . LYS A 1 1254 ? 48.794 49.270 97.646 1.00 66.58 1254 LYS A CA 1
ATOM 8702 C C . LYS A 1 1254 ? 48.390 50.649 97.145 1.00 58.93 1254 LYS A C 1
ATOM 8703 O O . LYS A 1 1254 ? 47.675 50.743 96.153 1.00 54.22 1254 LYS A O 1
ATOM 8709 N N . ILE A 1 1255 ? 48.837 51.698 97.808 1.00 56.69 1255 ILE A N 1
ATOM 8710 C CA . ILE A 1 1255 ? 48.492 53.039 97.390 1.00 61.55 1255 ILE A CA 1
ATOM 8711 C C . ILE A 1 1255 ? 49.064 53.233 96.006 1.00 54.80 1255 ILE A C 1
ATOM 8712 O O . ILE A 1 1255 ? 48.439 53.816 95.138 1.00 50.44 1255 ILE A O 1
ATOM 8717 N N . CYS A 1 1256 ? 50.267 52.732 95.818 1.00 52.33 1256 CYS A N 1
ATOM 8718 C CA . CYS A 1 1256 ? 50.909 52.800 94.535 1.00 52.16 1256 CYS A CA 1
ATOM 8719 C C . CYS A 1 1256 ? 50.123 52.082 93.461 1.00 58.32 1256 CYS A C 1
ATOM 8720 O O . CYS A 1 1256 ? 49.870 52.650 92.416 1.00 57.62 1256 CYS A O 1
ATOM 8723 N N . TYR A 1 1257 ? 49.650 50.882 93.754 1.00 59.73 1257 TYR A N 1
ATOM 8724 C CA . TYR A 1 1257 ? 48.911 50.088 92.786 1.00 51.35 1257 TYR A CA 1
ATOM 8725 C C . TYR A 1 1257 ? 47.671 50.851 92.379 1.00 47.65 1257 TYR A C 1
ATOM 8726 O O . TYR A 1 1257 ? 47.151 50.675 91.290 1.00 53.67 1257 TYR A O 1
ATOM 8735 N N . GLY A 1 1258 ? 47.189 51.689 93.280 1.00 51.66 1258 GLY A N 1
ATOM 8736 C CA . GLY A 1 1258 ? 46.024 52.504 93.021 1.00 51.49 1258 GLY A CA 1
ATOM 8737 C C . GLY A 1 1258 ? 46.270 53.431 91.855 1.00 56.96 1258 GLY A C 1
ATOM 8738 O O . GLY A 1 1258 ? 45.373 53.703 91.069 1.00 55.41 1258 GLY A O 1
ATOM 8739 N N . PHE A 1 1259 ? 47.492 53.932 91.755 1.00 56.57 1259 PHE A N 1
ATOM 8740 C CA . PHE A 1 1259 ? 47.851 54.882 90.714 1.00 49.35 1259 PHE A CA 1
ATOM 8741 C C . PHE A 1 1259 ? 48.371 54.223 89.451 1.00 48.54 1259 PHE A C 1
ATOM 8742 O O . PHE A 1 1259 ? 48.783 54.907 88.531 1.00 53.78 1259 PHE A O 1
ATOM 8750 N N . GLY A 1 1260 ? 48.347 52.902 89.394 1.00 43.03 1260 GLY A N 1
ATOM 8751 C CA . GLY A 1 1260 ? 48.841 52.221 88.218 1.00 42.39 1260 GLY A CA 1
ATOM 8752 C C . GLY A 1 1260 ? 50.289 51.811 88.296 1.00 46.07 1260 GLY A C 1
ATOM 8753 O O . GLY A 1 1260 ? 50.879 51.415 87.301 1.00 56.84 1260 GLY A O 1
ATOM 8754 N N . ILE A 1 1261 ? 50.866 51.883 89.483 1.00 42.69 1261 ILE A N 1
ATOM 8755 C CA . ILE A 1 1261 ? 52.231 51.433 89.664 1.00 50.66 1261 ILE A CA 1
ATOM 8756 C C . ILE A 1 1261 ? 52.233 50.077 90.346 1.00 55.98 1261 ILE A C 1
ATOM 8757 O O . ILE A 1 1261 ? 51.799 49.944 91.473 1.00 58.95 1261 ILE A O 1
ATOM 8762 N N . ASP A 1 1262 ? 52.749 49.071 89.661 1.00 52.00 1262 ASP A N 1
ATOM 8763 C CA . ASP A 1 1262 ? 52.710 47.733 90.195 1.00 53.92 1262 ASP A CA 1
ATOM 8764 C C . ASP A 1 1262 ? 54.055 47.391 90.788 1.00 63.14 1262 ASP A C 1
ATOM 8765 O O . ASP A 1 1262 ? 55.017 47.148 90.078 1.00 62.68 1262 ASP A O 1
ATOM 8770 N N . LEU A 1 1263 ? 54.105 47.367 92.109 1.00 64.70 1263 LEU A N 1
ATOM 8771 C CA . LEU A 1 1263 ? 55.349 47.198 92.826 1.00 62.35 1263 LEU A CA 1
ATOM 8772 C C . LEU A 1 1263 ? 55.572 45.788 93.331 1.00 64.47 1263 LEU A C 1
ATOM 8773 O O . LEU A 1 1263 ? 56.584 45.505 93.954 1.00 70.73 1263 LEU A O 1
ATOM 8778 N N . SER A 1 1264 ? 54.637 44.898 93.054 1.00 63.55 1264 SER A N 1
ATOM 8779 C CA . SER A 1 1264 ? 54.771 43.536 93.509 1.00 74.10 1264 SER A CA 1
ATOM 8780 C C . SER A 1 1264 ? 55.342 42.696 92.401 1.00 74.86 1264 SER A C 1
ATOM 8781 O O . SER A 1 1264 ? 54.793 42.651 91.318 1.00 76.17 1264 SER A O 1
ATOM 8784 N N . GLU A 1 1265 ? 56.450 42.028 92.687 1.00 79.87 1265 GLU A N 1
ATOM 8785 C CA . GLU A 1 1265 ? 57.147 41.217 91.706 1.00 77.45 1265 GLU A CA 1
ATOM 8786 C C . GLU A 1 1265 ? 56.278 40.052 91.277 1.00 80.60 1265 GLU A C 1
ATOM 8787 O O . GLU A 1 1265 ? 55.522 39.533 92.082 1.00 94.59 1265 GLU A O 1
ATOM 8789 N N . ASN A 1 1266 ? 56.359 39.641 90.016 1.00 78.88 1266 ASN A N 1
ATOM 8790 C CA . ASN A 1 1266 ? 57.155 40.306 89.006 1.00 74.37 1266 ASN A CA 1
ATOM 8791 C C . ASN A 1 1266 ? 56.170 41.140 88.236 1.00 80.46 1266 ASN A C 1
ATOM 8792 O O . ASN A 1 1266 ? 55.244 40.610 87.642 1.00 81.76 1266 ASN A O 1
ATOM 8797 N N . SER A 1 1267 ? 56.364 42.450 88.251 1.00 75.99 1267 SER A N 1
ATOM 8798 C CA . SER A 1 1267 ? 55.393 43.344 87.669 1.00 68.77 1267 SER A CA 1
ATOM 8799 C C . SER A 1 1267 ? 56.064 44.334 86.760 1.00 63.68 1267 SER A C 1
ATOM 8800 O O . SER A 1 1267 ? 56.146 45.513 87.051 1.00 77.11 1267 SER A O 1
ATOM 8803 N N . GLU A 1 1268 ? 56.548 43.841 85.639 1.00 58.79 1268 GLU A N 1
ATOM 8804 C CA . GLU A 1 1268 ? 57.119 44.706 84.635 1.00 67.67 1268 GLU A CA 1
ATOM 8805 C C . GLU A 1 1268 ? 58.455 45.277 85.062 1.00 67.22 1268 GLU A C 1
ATOM 8806 O O . GLU A 1 1268 ? 59.456 45.066 84.397 1.00 70.64 1268 GLU A O 1
ATOM 8812 N N . ILE A 1 1269 ? 58.481 46.017 86.156 1.00 58.36 1269 ILE A N 1
ATOM 8813 C CA . ILE A 1 1269 ? 59.747 46.491 86.676 1.00 58.29 1269 ILE A CA 1
ATOM 8814 C C . ILE A 1 1269 ? 60.664 45.392 87.206 1.00 69.97 1269 ILE A C 1
ATOM 8815 O O . ILE A 1 1269 ? 61.865 45.420 86.968 1.00 71.00 1269 ILE A O 1
ATOM 8820 N N . ASN A 1 1270 ? 60.093 44.434 87.933 1.00 67.05 1270 ASN A N 1
ATOM 8821 C CA . ASN A 1 1270 ? 60.878 43.456 88.681 1.00 62.53 1270 ASN A CA 1
ATOM 8822 C C . ASN A 1 1270 ? 61.146 42.110 88.025 1.00 70.05 1270 ASN A C 1
ATOM 8823 O O . ASN A 1 1270 ? 61.747 41.244 88.635 1.00 70.92 1270 ASN A O 1
ATOM 8828 N N . LYS A 1 1271 ? 60.689 41.913 86.802 1.00 66.53 1271 LYS A N 1
ATOM 8829 C CA . LYS A 1 1271 ? 60.930 40.636 86.150 1.00 71.01 1271 LYS A CA 1
ATOM 8830 C C . LYS A 1 1271 ? 62.430 40.447 86.185 1.00 69.74 1271 LYS A C 1
ATOM 8831 O O . LYS A 1 1271 ? 63.150 41.422 86.162 1.00 74.26 1271 LYS A O 1
ATOM 8837 N N . PRO A 1 1272 ? 62.912 39.224 86.284 1.00 74.74 1272 PRO A N 1
ATOM 8838 C CA . PRO A 1 1272 ? 64.228 38.994 86.879 1.00 82.21 1272 PRO A CA 1
ATOM 8839 C C . PRO A 1 1272 ? 65.459 39.638 86.229 1.00 81.74 1272 PRO A C 1
ATOM 8840 O O . PRO A 1 1272 ? 66.233 40.251 86.952 1.00 79.96 1272 PRO A O 1
ATOM 8844 N N . GLU A 1 1273 ? 65.640 39.545 84.924 1.00 75.62 1273 GLU A N 1
ATOM 8845 C CA . GLU A 1 1273 ? 66.802 40.167 84.311 1.00 72.69 1273 GLU A CA 1
ATOM 8846 C C . GLU A 1 1273 ? 66.442 40.574 82.909 1.00 73.68 1273 GLU A C 1
ATOM 8847 O O . GLU A 1 1273 ? 66.249 39.722 82.060 1.00 83.52 1273 GLU A O 1
ATOM 8849 N N . ASN A 1 1274 ? 66.340 41.862 82.649 1.00 66.98 1274 ASN A N 1
ATOM 8850 C CA . ASN A 1 1274 ? 66.109 42.309 81.289 1.00 75.62 1274 ASN A CA 1
ATOM 8851 C C . ASN A 1 1274 ? 64.696 41.985 80.882 1.00 74.76 1274 ASN A C 1
ATOM 8852 O O . ASN A 1 1274 ? 64.338 42.120 79.722 1.00 67.32 1274 ASN A O 1
ATOM 8857 N N . GLU A 1 1275 ? 63.892 41.530 81.830 1.00 67.62 1275 GLU A N 1
ATOM 8858 C CA . GLU A 1 1275 ? 62.515 41.241 81.522 1.00 61.99 1275 GLU A CA 1
ATOM 8859 C C . GLU A 1 1275 ? 61.654 42.420 81.907 1.00 65.23 1275 GLU A C 1
ATOM 8860 O O . GLU A 1 1275 ? 60.564 42.591 81.389 1.00 64.59 1275 GLU A O 1
ATOM 8866 N N . SER A 1 1276 ? 62.153 43.241 82.822 1.00 62.85 1276 SER A N 1
ATOM 8867 C CA . SER A 1 1276 ? 61.456 44.456 83.202 1.00 65.57 1276 SER A CA 1
ATOM 8868 C C . SER A 1 1276 ? 61.699 45.495 82.147 1.00 62.16 1276 SER A C 1
ATOM 8869 O O . SER A 1 1276 ? 62.766 45.543 81.579 1.00 61.05 1276 SER A O 1
ATOM 8872 N N . ILE A 1 1277 ? 60.724 46.331 81.894 1.00 59.51 1277 ILE A N 1
ATOM 8873 C CA . ILE A 1 1277 ? 60.924 47.352 80.925 1.00 50.69 1277 ILE A CA 1
ATOM 8874 C C . ILE A 1 1277 ? 62.035 48.187 81.483 1.00 56.24 1277 ILE A C 1
ATOM 8875 O O . ILE A 1 1277 ? 62.842 48.670 80.746 1.00 58.47 1277 ILE A O 1
ATOM 8880 N N . ARG A 1 1278 ? 62.056 48.379 82.789 1.00 56.76 1278 ARG A N 1
ATOM 8881 C CA . ARG A 1 1278 ? 63.022 49.276 83.373 1.00 54.91 1278 ARG A CA 1
ATOM 8882 C C . ARG A 1 1278 ? 64.395 48.832 82.951 1.00 58.88 1278 ARG A C 1
ATOM 8883 O O . ARG A 1 1278 ? 65.103 49.549 82.301 1.00 58.13 1278 ARG A O 1
ATOM 8891 N N . ASN A 1 1279 ? 64.761 47.634 83.328 1.00 57.21 1279 ASN A N 1
ATOM 8892 C CA . ASN A 1 1279 ? 66.075 47.142 83.054 1.00 58.90 1279 ASN A CA 1
ATOM 8893 C C . ASN A 1 1279 ? 66.451 47.073 81.595 1.00 62.14 1279 ASN A C 1
ATOM 8894 O O . ASN A 1 1279 ? 67.599 47.250 81.268 1.00 61.69 1279 ASN A O 1
ATOM 8899 N N . TYR A 1 1280 ? 65.502 46.787 80.720 1.00 58.73 1280 TYR A N 1
ATOM 8900 C CA . TYR A 1 1280 ? 65.833 46.670 79.316 1.00 51.91 1280 TYR A CA 1
ATOM 8901 C C . TYR A 1 1280 ? 66.255 47.993 78.732 1.00 57.09 1280 TYR A C 1
ATOM 8902 O O . TYR A 1 1280 ? 67.219 48.067 77.988 1.00 62.18 1280 TYR A O 1
ATOM 8911 N N . ILE A 1 1281 ? 65.538 49.048 79.080 1.00 49.66 1281 ILE A N 1
ATOM 8912 C CA . ILE A 1 1281 ? 65.842 50.350 78.519 1.00 48.69 1281 ILE A CA 1
ATOM 8913 C C . ILE A 1 1281 ? 66.999 51.012 79.206 1.00 51.02 1281 ILE A C 1
ATOM 8914 O O . ILE A 1 1281 ? 67.910 51.507 78.552 1.00 52.78 1281 ILE A O 1
ATOM 8919 N N . SER A 1 1282 ? 66.976 51.005 80.523 1.00 55.11 1282 SER A N 1
ATOM 8920 C CA . SER A 1 1282 ? 68.000 51.684 81.280 1.00 48.89 1282 SER A CA 1
ATOM 8921 C C . SER A 1 1282 ? 69.389 51.071 81.107 1.00 48.36 1282 SER A C 1
ATOM 8922 O O . SER A 1 1282 ? 70.370 51.726 81.368 1.00 48.32 1282 SER A O 1
ATOM 8925 N N . HIS A 1 1283 ? 69.473 49.834 80.647 1.00 57.42 1283 HIS A N 1
ATOM 8926 C CA . HIS A 1 1283 ? 70.755 49.246 80.291 1.00 59.92 1283 HIS A CA 1
ATOM 8927 C C . HIS A 1 1283 ? 71.098 49.422 78.813 1.00 61.39 1283 HIS A C 1
ATOM 8928 O O . HIS A 1 1283 ? 72.119 48.909 78.331 1.00 62.30 1283 HIS A O 1
ATOM 8935 N N . PHE A 1 1284 ? 70.254 50.157 78.099 1.00 56.30 1284 PHE A N 1
ATOM 8936 C CA . PHE A 1 1284 ? 70.550 50.595 76.741 1.00 50.24 1284 PHE A CA 1
ATOM 8937 C C . PHE A 1 1284 ? 70.579 49.442 75.755 1.00 53.04 1284 PHE A C 1
ATOM 8938 O O . PHE A 1 1284 ? 71.389 49.426 74.859 1.00 56.13 1284 PHE A O 1
ATOM 8946 N N . TYR A 1 1285 ? 69.674 48.485 75.904 1.00 52.12 1285 TYR A N 1
ATOM 8947 C CA . TYR A 1 1285 ? 69.659 47.336 74.994 1.00 57.02 1285 TYR A CA 1
ATOM 8948 C C . TYR A 1 1285 ? 68.870 47.625 73.721 1.00 59.97 1285 TYR A C 1
ATOM 8949 O O . TYR A 1 1285 ? 68.429 46.697 73.069 1.00 63.85 1285 TYR A O 1
ATOM 8958 N N . ILE A 1 1286 ? 68.645 48.870 73.343 1.00 54.04 1286 ILE A N 1
ATOM 8959 C CA . ILE A 1 1286 ? 68.113 49.107 72.008 1.00 48.77 1286 ILE A CA 1
ATOM 8960 C C . ILE A 1 1286 ? 69.245 49.503 71.080 1.00 57.19 1286 ILE A C 1
ATOM 8961 O O . ILE A 1 1286 ? 69.128 49.290 69.887 1.00 63.24 1286 ILE A O 1
ATOM 8966 N N . VAL A 1 1287 ? 70.340 50.044 71.604 1.00 53.40 1287 VAL A N 1
ATOM 8967 C CA . VAL A 1 1287 ? 71.520 50.309 70.769 1.00 55.08 1287 VAL A CA 1
ATOM 8968 C C . VAL A 1 1287 ? 72.416 49.065 70.626 1.00 57.87 1287 VAL A C 1
ATOM 8969 O O . VAL A 1 1287 ? 72.726 48.640 69.518 1.00 62.01 1287 VAL A O 1
ATOM 8973 N N . ARG A 1 1288 ? 72.787 48.469 71.753 1.00 57.61 1288 ARG A N 1
ATOM 8974 C CA . ARG A 1 1288 ? 73.598 47.246 71.776 1.00 65.32 1288 ARG A CA 1
ATOM 8975 C C . ARG A 1 1288 ? 73.008 45.936 71.223 1.00 69.25 1288 ARG A C 1
ATOM 8976 O O . ARG A 1 1288 ? 73.719 45.183 70.573 1.00 73.81 1288 ARG A O 1
ATOM 8984 N N . ASN A 1 1289 ? 71.742 45.636 71.505 1.00 62.94 1289 ASN A N 1
ATOM 8985 C CA . ASN A 1 1289 ? 71.146 44.378 71.037 1.00 59.80 1289 ASN A CA 1
ATOM 8986 C C . ASN A 1 1289 ? 69.760 44.529 70.421 1.00 59.21 1289 ASN A C 1
ATOM 8987 O O . ASN A 1 1289 ? 68.777 44.030 70.965 1.00 55.92 1289 ASN A O 1
ATOM 8992 N N . PRO A 1 1290 ? 69.712 45.235 69.209 1.00 58.54 1290 PRO A N 1
ATOM 8993 C CA . PRO A 1 1290 ? 68.342 45.427 68.700 1.00 57.43 1290 PRO A CA 1
ATOM 8994 C C . PRO A 1 1290 ? 67.687 44.165 68.177 1.00 62.26 1290 PRO A C 1
ATOM 8995 O O . PRO A 1 1290 ? 68.349 43.323 67.591 1.00 73.02 1290 PRO A O 1
ATOM 8999 N N . PHE A 1 1291 ? 66.381 44.060 68.378 1.00 65.62 1291 PHE A N 1
ATOM 9000 C CA . PHE A 1 1291 ? 65.558 43.024 67.767 1.00 64.56 1291 PHE A CA 1
ATOM 9001 C C . PHE A 1 1291 ? 65.577 41.712 68.523 1.00 66.45 1291 PHE A C 1
ATOM 9002 O O . PHE A 1 1291 ? 64.900 40.771 68.142 1.00 65.07 1291 PHE A O 1
ATOM 9010 N N . ALA A 1 1292 ? 66.325 41.654 69.612 1.00 67.13 1292 ALA A N 1
ATOM 9011 C CA . ALA A 1 1292 ? 66.436 40.417 70.351 1.00 61.59 1292 ALA A CA 1
ATOM 9012 C C . ALA A 1 1292 ? 65.314 40.342 71.357 1.00 66.37 1292 ALA A C 1
ATOM 9013 O O . ALA A 1 1292 ? 65.153 41.231 72.176 1.00 78.45 1292 ALA A O 1
ATOM 9015 N N . ASP A 1 1293 ? 64.540 39.270 71.300 1.00 65.52 1293 ASP A N 1
ATOM 9016 C CA . ASP A 1 1293 ? 63.436 39.090 72.217 1.00 67.42 1293 ASP A CA 1
ATOM 9017 C C . ASP A 1 1293 ? 62.229 39.964 71.954 1.00 63.35 1293 ASP A C 1
ATOM 9018 O O . ASP A 1 1293 ? 61.126 39.461 71.789 1.00 58.40 1293 ASP A O 1
ATOM 9020 N N . TYR A 1 1294 ? 62.427 41.276 71.928 1.00 63.43 1294 TYR A N 1
ATOM 9021 C CA . TYR A 1 1294 ? 61.303 42.201 71.859 1.00 66.46 1294 TYR A CA 1
ATOM 9022 C C . TYR A 1 1294 ? 61.365 43.214 70.721 1.00 65.08 1294 TYR A C 1
ATOM 9023 O O . TYR A 1 1294 ? 62.427 43.700 70.357 1.00 63.17 1294 TYR A O 1
ATOM 9032 N N . SER A 1 1295 ? 60.197 43.541 70.191 1.00 58.82 1295 SER A N 1
ATOM 9033 C CA . SER A 1 1295 ? 60.038 44.595 69.214 1.00 57.94 1295 SER A CA 1
ATOM 9034 C C . SER A 1 1295 ? 60.326 45.917 69.880 1.00 59.65 1295 SER A C 1
ATOM 9035 O O . SER A 1 1295 ? 59.997 46.110 71.033 1.00 63.35 1295 SER A O 1
ATOM 9038 N N . ILE A 1 1296 ? 60.924 46.846 69.158 1.00 57.46 1296 ILE A N 1
ATOM 9039 C CA . ILE A 1 1296 ? 61.145 48.162 69.722 1.00 53.39 1296 ILE A CA 1
ATOM 9040 C C . ILE A 1 1296 ? 59.776 48.730 70.026 1.00 50.81 1296 ILE A C 1
ATOM 9041 O O . ILE A 1 1296 ? 59.583 49.411 71.017 1.00 56.02 1296 ILE A O 1
ATOM 9046 N N . ALA A 1 1297 ? 58.830 48.444 69.148 1.00 49.05 1297 ALA A N 1
ATOM 9047 C CA . ALA A 1 1297 ? 57.450 48.843 69.344 1.00 51.46 1297 ALA A CA 1
ATOM 9048 C C . ALA A 1 1297 ? 56.844 48.196 70.582 1.00 50.11 1297 ALA A C 1
ATOM 9049 O O . ALA A 1 1297 ? 56.088 48.829 71.297 1.00 46.62 1297 ALA A O 1
ATOM 9051 N N . GLU A 1 1298 ? 57.163 46.932 70.829 1.00 53.57 1298 GLU A N 1
ATOM 9052 C CA . GLU A 1 1298 ? 56.641 46.247 71.977 1.00 55.74 1298 GLU A CA 1
ATOM 9053 C C . GLU A 1 1298 ? 57.001 47.038 73.181 1.00 55.32 1298 GLU A C 1
ATOM 9054 O O . GLU A 1 1298 ? 56.231 47.125 74.099 1.00 52.98 1298 GLU A O 1
ATOM 9060 N N . GLN A 1 1299 ? 58.192 47.613 73.161 1.00 54.06 1299 GLN A N 1
ATOM 9061 C CA . GLN A 1 1299 ? 58.802 48.240 74.326 1.00 51.66 1299 GLN A CA 1
ATOM 9062 C C . GLN A 1 1299 ? 58.378 49.692 74.465 1.00 50.11 1299 GLN A C 1
ATOM 9063 O O . GLN A 1 1299 ? 58.054 50.167 75.563 1.00 52.55 1299 GLN A O 1
ATOM 9069 N N . ILE A 1 1300 ? 58.320 50.388 73.342 1.00 42.76 1300 ILE A N 1
ATOM 9070 C CA . ILE A 1 1300 ? 57.671 51.677 73.307 1.00 44.22 1300 ILE A CA 1
ATOM 9071 C C . ILE A 1 1300 ? 56.269 51.549 73.901 1.00 49.11 1300 ILE A C 1
ATOM 9072 O O . ILE A 1 1300 ? 55.831 52.406 74.673 1.00 53.90 1300 ILE A O 1
ATOM 9077 N N . ASP A 1 1301 ? 55.553 50.487 73.562 1.00 46.59 1301 ASP A N 1
ATOM 9078 C CA . ASP A 1 1301 ? 54.279 50.262 74.242 1.00 50.46 1301 ASP A CA 1
ATOM 9079 C C . ASP A 1 1301 ? 54.469 50.077 75.750 1.00 53.04 1301 ASP A C 1
ATOM 9080 O O . ASP A 1 1301 ? 53.798 50.720 76.549 1.00 53.72 1301 ASP A O 1
ATOM 9085 N N . ARG A 1 1302 ? 55.393 49.216 76.134 1.00 44.76 1302 ARG A N 1
ATOM 9086 C CA . ARG A 1 1302 ? 55.521 48.870 77.530 1.00 45.71 1302 ARG A CA 1
ATOM 9087 C C . ARG A 1 1302 ? 56.095 50.007 78.442 1.00 52.89 1302 ARG A C 1
ATOM 9088 O O . ARG A 1 1302 ? 55.997 49.906 79.681 1.00 50.10 1302 ARG A O 1
ATOM 9096 N N . VAL A 1 1303 ? 56.661 51.081 77.886 1.00 46.62 1303 VAL A N 1
ATOM 9097 C CA . VAL A 1 1303 ? 56.945 52.219 78.762 1.00 43.08 1303 VAL A CA 1
ATOM 9098 C C . VAL A 1 1303 ? 55.768 53.164 78.802 1.00 49.20 1303 VAL A C 1
ATOM 9099 O O . VAL A 1 1303 ? 55.403 53.654 79.877 1.00 53.10 1303 VAL A O 1
ATOM 9103 N N . SER A 1 1304 ? 55.166 53.403 77.639 1.00 47.31 1304 SER A N 1
ATOM 9104 C CA . SER A 1 1304 ? 53.954 54.197 77.537 1.00 51.43 1304 SER A CA 1
ATOM 9105 C C . SER A 1 1304 ? 52.880 53.729 78.503 1.00 48.49 1304 SER A C 1
ATOM 9106 O O . SER A 1 1304 ? 51.960 54.488 78.769 1.00 43.04 1304 SER A O 1
ATOM 9109 N N . ASN A 1 1305 ? 52.987 52.488 78.997 1.00 48.28 1305 ASN A N 1
ATOM 9110 C CA . ASN A 1 1305 ? 52.085 51.993 80.035 1.00 48.83 1305 ASN A CA 1
ATOM 9111 C C . ASN A 1 1305 ? 52.609 52.141 81.416 1.00 47.19 1305 ASN A C 1
ATOM 9112 O O . ASN A 1 1305 ? 51.854 52.470 82.336 1.00 43.63 1305 ASN A O 1
ATOM 9117 N N . LEU A 1 1306 ? 53.902 51.897 81.590 1.00 45.38 1306 LEU A N 1
ATOM 9118 C CA . LEU A 1 1306 ? 54.485 52.116 82.907 1.00 39.98 1306 LEU A CA 1
ATOM 9119 C C . LEU A 1 1306 ? 54.259 53.547 83.395 1.00 39.78 1306 LEU A C 1
ATOM 9120 O O . LEU A 1 1306 ? 54.211 53.777 84.602 1.00 47.06 1306 LEU A O 1
ATOM 9125 N N . LEU A 1 1307 ? 54.143 54.492 82.460 1.00 36.37 1307 LEU A N 1
ATOM 9126 C CA . LEU A 1 1307 ? 53.952 55.899 82.789 1.00 37.28 1307 LEU A CA 1
ATOM 9127 C C . LEU A 1 1307 ? 52.476 56.283 82.751 1.00 37.18 1307 LEU A C 1
ATOM 9128 O O . LEU A 1 1307 ? 52.151 57.478 82.701 1.00 39.27 1307 LEU A O 1
ATOM 9133 N N . SER A 1 1308 ? 51.574 55.297 82.796 1.00 42.01 1308 SER A N 1
ATOM 9134 C CA . SER A 1 1308 ? 50.160 55.609 82.624 1.00 41.09 1308 SER A CA 1
ATOM 9135 C C . SER A 1 1308 ? 49.544 55.973 83.939 1.00 40.18 1308 SER A C 1
ATOM 9136 O O . SER A 1 1308 ? 48.348 56.273 83.973 1.00 38.94 1308 SER A O 1
ATOM 9139 N N . TYR A 1 1309 ? 50.369 55.962 85.001 1.00 39.80 1309 TYR A N 1
ATOM 9140 C CA . TYR A 1 1309 ? 49.987 56.431 86.332 1.00 38.00 1309 TYR A CA 1
ATOM 9141 C C . TYR A 1 1309 ? 49.817 57.931 86.450 1.00 36.33 1309 TYR A C 1
ATOM 9142 O O . TYR A 1 1309 ? 49.529 58.383 87.540 1.00 39.04 1309 TYR A O 1
ATOM 9151 N N . SER A 1 1310 ? 50.056 58.689 85.378 1.00 33.41 1310 SER A N 1
ATOM 9152 C CA . SER A 1 1310 ? 50.046 60.142 85.460 1.00 35.05 1310 SER A CA 1
ATOM 9153 C C . SER A 1 1310 ? 49.707 60.738 84.131 1.00 34.87 1310 SER A C 1
ATOM 9154 O O . SER A 1 1310 ? 50.590 60.874 83.275 1.00 34.22 1310 SER A O 1
ATOM 9157 N N . THR A 1 1311 ? 48.446 61.153 83.997 1.00 36.79 1311 THR A N 1
ATOM 9158 C CA . THR A 1 1311 ? 47.893 61.589 82.728 1.00 33.48 1311 THR A CA 1
ATOM 9159 C C . THR A 1 1311 ? 48.823 62.578 82.065 1.00 34.87 1311 THR A C 1
ATOM 9160 O O . THR A 1 1311 ? 48.879 62.631 80.843 1.00 40.14 1311 THR A O 1
ATOM 9164 N N . ARG A 1 1312 ? 49.591 63.335 82.855 1.00 35.43 1312 ARG A N 1
ATOM 9165 C CA . ARG A 1 1312 ? 50.509 64.305 82.286 1.00 39.89 1312 ARG A CA 1
ATOM 9166 C C . ARG A 1 1312 ? 51.342 63.695 81.152 1.00 33.82 1312 ARG A C 1
ATOM 9167 O O . ARG A 1 1312 ? 51.728 64.377 80.208 1.00 41.37 1312 ARG A O 1
ATOM 9175 N N . TYR A 1 1313 ? 51.632 62.412 81.276 1.00 37.68 1313 TYR A N 1
ATOM 9176 C CA . TYR A 1 1313 ? 52.561 61.741 80.400 1.00 33.53 1313 TYR A CA 1
ATOM 9177 C C . TYR A 1 1313 ? 51.900 61.054 79.237 1.00 37.31 1313 TYR A C 1
ATOM 9178 O O . TYR A 1 1313 ? 52.554 60.269 78.543 1.00 36.95 1313 TYR A O 1
ATOM 9187 N N . ASN A 1 1314 ? 50.628 61.358 79.001 1.00 34.68 1314 ASN A N 1
ATOM 9188 C CA . ASN A 1 1314 ? 49.845 60.616 78.042 1.00 31.99 1314 ASN A CA 1
ATOM 9189 C C . ASN A 1 1314 ? 50.382 60.827 76.670 1.00 37.14 1314 ASN A C 1
ATOM 9190 O O . ASN A 1 1314 ? 50.555 61.950 76.226 1.00 41.95 1314 ASN A O 1
ATOM 9195 N N . ASN A 1 1315 ? 50.704 59.727 76.011 1.00 45.13 1315 ASN A N 1
ATOM 9196 C CA . ASN A 1 1315 ? 51.348 59.765 74.697 1.00 42.06 1315 ASN A CA 1
ATOM 9197 C C . ASN A 1 1315 ? 52.666 60.591 74.695 1.00 41.55 1315 ASN A C 1
ATOM 9198 O O . ASN A 1 1315 ? 53.186 60.937 73.639 1.00 38.89 1315 ASN A O 1
ATOM 9203 N N . SER A 1 1316 ? 53.200 60.858 75.890 1.00 41.87 1316 SER A N 1
ATOM 9204 C CA . SER A 1 1316 ? 54.568 61.355 76.075 1.00 43.41 1316 SER A CA 1
ATOM 9205 C C . SER A 1 1316 ? 55.580 60.455 75.303 1.00 41.99 1316 SER A C 1
ATOM 9206 O O . SER A 1 1316 ? 56.387 60.951 74.518 1.00 34.61 1316 SER A O 1
ATOM 9209 N N . THR A 1 1317 ? 55.503 59.140 75.520 1.00 45.85 1317 THR A N 1
ATOM 9210 C CA . THR A 1 1317 ? 56.391 58.190 74.846 1.00 42.49 1317 THR A CA 1
ATOM 9211 C C . THR A 1 1317 ? 56.236 58.213 73.312 1.00 45.74 1317 THR A C 1
ATOM 9212 O O . THR A 1 1317 ? 57.175 58.572 72.594 1.00 44.93 1317 THR A O 1
ATOM 9216 N N . TYR A 1 1318 ? 55.065 57.810 72.823 1.00 44.46 1318 TYR A N 1
ATOM 9217 C CA . TYR A 1 1318 ? 54.757 57.835 71.398 1.00 39.72 1318 TYR A CA 1
ATOM 9218 C C . TYR A 1 1318 ? 55.278 59.093 70.735 1.00 41.55 1318 TYR A C 1
ATOM 9219 O O . TYR A 1 1318 ? 56.155 59.015 69.882 1.00 43.71 1318 TYR A O 1
ATOM 9228 N N . ALA A 1 1319 ? 54.826 60.252 71.192 1.00 37.68 1319 ALA A N 1
ATOM 9229 C CA . ALA A 1 1319 ? 55.313 61.516 70.654 1.00 40.50 1319 ALA A CA 1
ATOM 9230 C C . ALA A 1 1319 ? 56.822 61.575 70.701 1.00 40.66 1319 ALA A C 1
ATOM 9231 O O . ALA A 1 1319 ? 57.479 61.707 69.673 1.00 43.54 1319 ALA A O 1
ATOM 9233 N N . SER A 1 1320 ? 57.383 61.441 71.883 1.00 38.90 1320 SER A N 1
ATOM 9234 C CA . SER A 1 1320 ? 58.847 61.425 72.017 1.00 47.75 1320 SER A CA 1
ATOM 9235 C C . SER A 1 1320 ? 59.522 60.642 70.865 1.00 39.36 1320 SER A C 1
ATOM 9236 O O . SER A 1 1320 ? 60.293 61.196 70.129 1.00 37.35 1320 SER A O 1
ATOM 9239 N N . VAL A 1 1321 ? 59.142 59.396 70.660 1.00 42.34 1321 VAL A N 1
ATOM 9240 C CA . VAL A 1 1321 ? 59.774 58.561 69.656 1.00 39.28 1321 VAL A CA 1
ATOM 9241 C C . VAL A 1 1321 ? 59.593 59.097 68.230 1.00 44.43 1321 VAL A C 1
ATOM 9242 O O . VAL A 1 1321 ? 60.549 59.476 67.572 1.00 46.02 1321 VAL A O 1
ATOM 9246 N N . PHE A 1 1322 ? 58.365 59.148 67.753 1.00 46.35 1322 PHE A N 1
ATOM 9247 C CA . PHE A 1 1322 ? 58.145 59.467 66.354 1.00 42.29 1322 PHE A CA 1
ATOM 9248 C C . PHE A 1 1322 ? 58.762 60.788 65.941 1.00 45.68 1322 PHE A C 1
ATOM 9249 O O . PHE A 1 1322 ? 59.004 61.003 64.777 1.00 55.40 1322 PHE A O 1
ATOM 9257 N N . GLU A 1 1323 ? 59.097 61.656 66.881 1.00 40.99 1323 GLU A N 1
ATOM 9258 C CA . GLU A 1 1323 ? 59.862 62.843 66.507 1.00 45.58 1323 GLU A CA 1
ATOM 9259 C C . GLU A 1 1323 ? 61.307 62.541 66.187 1.00 47.09 1323 GLU A C 1
ATOM 9260 O O . GLU A 1 1323 ? 61.999 63.382 65.634 1.00 48.26 1323 GLU A O 1
ATOM 9266 N N . VAL A 1 1324 ? 61.773 61.352 66.513 1.00 46.30 1324 VAL A N 1
ATOM 9267 C CA . VAL A 1 1324 ? 63.073 60.916 66.038 1.00 44.93 1324 VAL A CA 1
ATOM 9268 C C . VAL A 1 1324 ? 63.049 60.814 64.494 1.00 45.30 1324 VAL A C 1
ATOM 9269 O O . VAL A 1 1324 ? 64.052 61.110 63.850 1.00 50.79 1324 VAL A O 1
ATOM 9273 N N . PHE A 1 1325 ? 61.890 60.469 63.922 1.00 42.47 1325 PHE A N 1
ATOM 9274 C CA . PHE A 1 1325 ? 61.690 60.373 62.467 1.00 47.18 1325 PHE A CA 1
ATOM 9275 C C . PHE A 1 1325 ? 61.037 61.606 61.817 1.00 49.51 1325 PHE A C 1
ATOM 9276 O O . PHE A 1 1325 ? 60.768 61.565 60.627 1.00 45.77 1325 PHE A O 1
ATOM 9284 N N . LYS A 1 1326 ? 60.762 62.677 62.573 1.00 55.20 1326 LYS A N 1
ATOM 9285 C CA . LYS A 1 1326 ? 60.066 63.875 62.026 1.00 57.09 1326 LYS A CA 1
ATOM 9286 C C . LYS A 1 1326 ? 60.709 64.346 60.719 1.00 57.27 1326 LYS A C 1
ATOM 9287 O O . LYS A 1 1326 ? 60.023 64.764 59.795 1.00 60.97 1326 LYS A O 1
ATOM 9293 N N . LYS A 1 1327 ? 62.037 64.260 60.657 1.00 58.30 1327 LYS A N 1
ATOM 9294 C CA . LYS A 1 1327 ? 62.801 64.816 59.561 1.00 58.42 1327 LYS A CA 1
ATOM 9295 C C . LYS A 1 1327 ? 62.606 64.034 58.241 1.00 53.39 1327 LYS A C 1
ATOM 9296 O O . LYS A 1 1327 ? 62.644 64.633 57.174 1.00 59.96 1327 LYS A O 1
ATOM 9302 N N . ASP A 1 1328 ? 62.369 62.720 58.332 1.00 56.53 1328 ASP A N 1
ATOM 9303 C CA . ASP A 1 1328 ? 62.304 61.809 57.182 1.00 53.09 1328 ASP A CA 1
ATOM 9304 C C . ASP A 1 1328 ? 60.988 61.065 56.986 1.00 50.14 1328 ASP A C 1
ATOM 9305 O O . ASP A 1 1328 ? 60.962 60.123 56.217 1.00 53.06 1328 ASP A O 1
ATOM 9310 N N . VAL A 1 1329 ? 59.932 61.434 57.700 1.00 52.27 1329 VAL A N 1
ATOM 9311 C CA . VAL A 1 1329 ? 58.572 61.035 57.333 1.00 47.74 1329 VAL A CA 1
ATOM 9312 C C . VAL A 1 1329 ? 57.657 62.230 57.568 1.00 53.48 1329 VAL A C 1
ATOM 9313 O O . VAL A 1 1329 ? 58.101 63.269 58.085 1.00 51.45 1329 VAL A O 1
ATOM 9317 N N . ASN A 1 1330 ? 56.399 62.107 57.170 1.00 52.59 1330 ASN A N 1
ATOM 9318 C CA . ASN A 1 1330 ? 55.435 63.164 57.436 1.00 50.41 1330 ASN A CA 1
ATOM 9319 C C . ASN A 1 1330 ? 54.454 62.802 58.521 1.00 52.93 1330 ASN A C 1
ATOM 9320 O O . ASN A 1 1330 ? 53.297 62.493 58.242 1.00 61.93 1330 ASN A O 1
ATOM 9325 N N . LEU A 1 1331 ? 54.915 62.869 59.763 1.00 49.21 1331 LEU A N 1
ATOM 9326 C CA . LEU A 1 1331 ? 54.063 62.607 60.928 1.00 51.68 1331 LEU A CA 1
ATOM 9327 C C . LEU A 1 1331 ? 52.708 63.299 60.840 1.00 56.00 1331 LEU A C 1
ATOM 9328 O O . LEU A 1 1331 ? 52.624 64.519 60.628 1.00 48.20 1331 LEU A O 1
ATOM 9333 N N . ASP A 1 1332 ? 51.651 62.490 60.958 1.00 55.84 1332 ASP A N 1
ATOM 9334 C CA . ASP A 1 1332 ? 50.303 62.979 61.200 1.00 54.60 1332 ASP A CA 1
ATOM 9335 C C . ASP A 1 1332 ? 50.189 63.295 62.707 1.00 56.30 1332 ASP A C 1
ATOM 9336 O O . ASP A 1 1332 ? 50.050 62.383 63.529 1.00 53.25 1332 ASP A O 1
ATOM 9341 N N . TYR A 1 1333 ? 50.288 64.570 63.081 1.00 56.63 1333 TYR A N 1
ATOM 9342 C CA . TYR A 1 1333 ? 50.192 64.916 64.500 1.00 53.66 1333 TYR A CA 1
ATOM 9343 C C . TYR A 1 1333 ? 48.793 64.691 65.052 1.00 54.40 1333 TYR A C 1
ATOM 9344 O O . TYR A 1 1333 ? 48.653 64.228 66.172 1.00 56.66 1333 TYR A O 1
ATOM 9353 N N . ASP A 1 1334 ? 47.766 64.984 64.266 1.00 61.36 1334 ASP A N 1
ATOM 9354 C CA . ASP A 1 1334 ? 46.404 64.683 64.691 1.00 59.74 1334 ASP A CA 1
ATOM 9355 C C . ASP A 1 1334 ? 46.280 63.247 65.175 1.00 58.54 1334 ASP A C 1
ATOM 9356 O O . ASP A 1 1334 ? 45.791 63.022 66.261 1.00 58.54 1334 ASP A O 1
ATOM 9361 N N . GLU A 1 1335 ? 46.774 62.296 64.397 1.00 58.98 1335 GLU A N 1
ATOM 9362 C CA . GLU A 1 1335 ? 46.606 60.879 64.730 1.00 64.58 1335 GLU A CA 1
ATOM 9363 C C . GLU A 1 1335 ? 47.608 60.397 65.744 1.00 58.54 1335 GLU A C 1
ATOM 9364 O O . GLU A 1 1335 ? 47.528 59.256 66.177 1.00 60.05 1335 GLU A O 1
ATOM 9370 N N . LEU A 1 1336 ? 48.572 61.240 66.092 1.00 51.38 1336 LEU A N 1
ATOM 9371 C CA . LEU A 1 1336 ? 49.433 60.979 67.250 1.00 57.01 1336 LEU A CA 1
ATOM 9372 C C . LEU A 1 1336 ? 48.828 61.526 68.564 1.00 59.46 1336 LEU A C 1
ATOM 9373 O O . LEU A 1 1336 ? 49.405 61.301 69.629 1.00 61.51 1336 LEU A O 1
ATOM 9378 N N . LYS A 1 1337 ? 47.696 62.237 68.477 1.00 56.03 1337 LYS A N 1
ATOM 9379 C CA . LYS A 1 1337 ? 46.987 62.783 69.639 1.00 55.89 1337 LYS A CA 1
ATOM 9380 C C . LYS A 1 1337 ? 46.004 61.773 70.258 1.00 57.90 1337 LYS A C 1
ATOM 9381 O O . LYS A 1 1337 ? 45.709 61.870 71.444 1.00 60.01 1337 LYS A O 1
ATOM 9387 N N . LYS A 1 1338 ? 45.555 60.822 69.451 1.00 54.15 1338 LYS A N 1
ATOM 9388 C CA . LYS A 1 1338 ? 44.672 59.738 69.866 1.00 54.56 1338 LYS A CA 1
ATOM 9389 C C . LYS A 1 1338 ? 45.345 58.591 70.608 1.00 53.58 1338 LYS A C 1
ATOM 9390 O O . LYS A 1 1338 ? 46.557 58.474 70.633 1.00 51.01 1338 LYS A O 1
ATOM 9396 N N . LYS A 1 1339 ? 44.523 57.753 71.223 1.00 61.82 1339 LYS A N 1
ATOM 9397 C CA . LYS A 1 1339 ? 45.000 56.628 72.046 1.00 64.34 1339 LYS A CA 1
ATOM 9398 C C . LYS A 1 1339 ? 45.277 55.442 71.178 1.00 53.15 1339 LYS A C 1
ATOM 9399 O O . LYS A 1 1339 ? 44.502 55.135 70.282 1.00 55.09 1339 LYS A O 1
ATOM 9405 N N . PHE A 1 1340 ? 46.355 54.734 71.438 1.00 49.30 1340 PHE A N 1
ATOM 9406 C CA . PHE A 1 1340 ? 46.628 53.578 70.617 1.00 52.37 1340 PHE A CA 1
ATOM 9407 C C . PHE A 1 1340 ? 47.735 52.775 71.207 1.00 54.83 1340 PHE A C 1
ATOM 9408 O O . PHE A 1 1340 ? 48.584 53.307 71.887 1.00 54.37 1340 PHE A O 1
ATOM 9416 N N . LYS A 1 1341 ? 47.744 51.491 70.899 1.00 59.85 1341 LYS A N 1
ATOM 9417 C CA . LYS A 1 1341 ? 48.894 50.664 71.148 1.00 59.68 1341 LYS A CA 1
ATOM 9418 C C . LYS A 1 1341 ? 49.389 50.285 69.778 1.00 63.99 1341 LYS A C 1
ATOM 9419 O O . LYS A 1 1341 ? 48.660 49.680 69.012 1.00 78.81 1341 LYS A O 1
ATOM 9425 N N . LEU A 1 1342 ? 50.627 50.645 69.453 1.00 61.69 1342 LEU A N 1
ATOM 9426 C CA . LEU A 1 1342 ? 51.251 50.176 68.222 1.00 63.14 1342 LEU A CA 1
ATOM 9427 C C . LEU A 1 1342 ? 51.471 48.682 68.199 1.00 62.99 1342 LEU A C 1
ATOM 9428 O O . LEU A 1 1342 ? 51.152 48.001 67.239 1.00 64.18 1342 LEU A O 1
ATOM 9433 N N . ILE A 1 1343 ? 52.010 48.176 69.292 1.00 66.55 1343 ILE A N 1
ATOM 9434 C CA . ILE A 1 1343 ? 52.568 46.833 69.316 1.00 69.07 1343 ILE A CA 1
ATOM 9435 C C . ILE A 1 1343 ? 51.540 45.767 69.017 1.00 69.59 1343 ILE A C 1
ATOM 9436 O O . ILE A 1 1343 ? 51.812 44.819 68.296 1.00 79.76 1343 ILE A O 1
ATOM 9438 N N . GLY A 1 1344 ? 50.351 45.931 69.566 1.00 71.39 1344 GLY A N 1
ATOM 9439 C CA . GLY A 1 1344 ? 49.324 44.931 69.400 1.00 79.64 1344 GLY A CA 1
ATOM 9440 C C . GLY A 1 1344 ? 48.354 45.329 68.318 1.00 82.53 1344 GLY A C 1
ATOM 9441 O O . GLY A 1 1344 ? 47.854 46.447 68.299 1.00 81.67 1344 GLY A O 1
ATOM 9442 N N . ASN A 1 1345 ? 48.096 44.416 67.397 1.00 82.92 1345 ASN A N 1
ATOM 9443 C CA . ASN A 1 1345 ? 47.141 44.693 66.348 1.00 90.24 1345 ASN A CA 1
ATOM 9444 C C . ASN A 1 1345 ? 47.590 45.946 65.638 1.00 86.20 1345 ASN A C 1
ATOM 9445 O O . ASN A 1 1345 ? 48.750 46.083 65.265 1.00 88.30 1345 ASN A O 1
ATOM 9450 N N . ASN A 1 1346 ? 46.660 46.872 65.474 1.00 81.85 1346 ASN A N 1
ATOM 9451 C CA . ASN A 1 1346 ? 46.996 48.189 64.981 1.00 77.43 1346 ASN A CA 1
ATOM 9452 C C . ASN A 1 1346 ? 48.018 48.126 63.861 1.00 86.99 1346 ASN A C 1
ATOM 9453 O O . ASN A 1 1346 ? 48.952 48.919 63.820 1.00 88.43 1346 ASN A O 1
ATOM 9458 N N . ASP A 1 1347 ? 47.832 47.179 62.953 1.00 86.15 1347 ASP A N 1
ATOM 9459 C CA . ASP A 1 1347 ? 48.682 47.057 61.780 1.00 88.50 1347 ASP A CA 1
ATOM 9460 C C . ASP A 1 1347 ? 48.521 48.337 60.989 1.00 83.97 1347 ASP A C 1
ATOM 9461 O O . ASP A 1 1347 ? 49.459 48.850 60.389 1.00 85.09 1347 ASP A O 1
ATOM 9463 N N . ILE A 1 1348 ? 47.302 48.844 61.022 1.00 75.53 1348 ILE A N 1
ATOM 9464 C CA . ILE A 1 1348 ? 46.885 50.035 60.304 1.00 77.98 1348 ILE A CA 1
ATOM 9465 C C . ILE A 1 1348 ? 47.606 51.249 60.850 1.00 75.19 1348 ILE A C 1
ATOM 9466 O O . ILE A 1 1348 ? 47.597 52.310 60.244 1.00 71.24 1348 ILE A O 1
ATOM 9471 N N . LEU A 1 1349 ? 48.233 51.079 62.004 1.00 81.41 1349 LEU A N 1
ATOM 9472 C CA . LEU A 1 1349 ? 48.575 52.154 62.917 1.00 73.11 1349 LEU A CA 1
ATOM 9473 C C . LEU A 1 1349 ? 49.454 53.239 62.323 1.00 71.90 1349 LEU A C 1
ATOM 9474 O O . LEU A 1 1349 ? 49.292 54.402 62.667 1.00 69.19 1349 LEU A O 1
ATOM 9479 N N . GLU A 1 1350 ? 50.404 52.880 61.472 1.00 68.40 1350 GLU A N 1
ATOM 9480 C CA . GLU A 1 1350 ? 51.162 53.907 60.779 1.00 63.40 1350 GLU A CA 1
ATOM 9481 C C . GLU A 1 1350 ? 50.854 53.946 59.291 1.00 61.25 1350 GLU A C 1
ATOM 9482 O O . GLU A 1 1350 ? 51.365 53.120 58.550 1.00 64.59 1350 GLU A O 1
ATOM 9488 N N . ARG A 1 1351 ? 50.123 54.952 58.814 1.00 59.81 1351 ARG A N 1
ATOM 9489 C CA . ARG A 1 1351 ? 49.194 55.803 59.574 1.00 66.34 1351 ARG A CA 1
ATOM 9490 C C . ARG A 1 1351 ? 49.749 56.861 60.528 1.00 59.05 1351 ARG A C 1
ATOM 9491 O O . ARG A 1 1351 ? 49.441 58.031 60.382 1.00 61.27 1351 ARG A O 1
ATOM 9499 N N . LEU A 1 1352 ? 50.543 56.459 61.507 1.00 56.80 1352 LEU A N 1
ATOM 9500 C CA . LEU A 1 1352 ? 51.213 57.418 62.356 1.00 55.29 1352 LEU A CA 1
ATOM 9501 C C . LEU A 1 1352 ? 52.119 58.253 61.485 1.00 58.92 1352 LEU A C 1
ATOM 9502 O O . LEU A 1 1352 ? 52.280 59.442 61.693 1.00 55.40 1352 LEU A O 1
ATOM 9507 N N . MET A 1 1353 ? 52.731 57.601 60.511 1.00 56.63 1353 MET A N 1
ATOM 9508 C CA . MET A 1 1353 ? 53.693 58.247 59.645 1.00 57.50 1353 MET A CA 1
ATOM 9509 C C . MET A 1 1353 ? 53.267 58.142 58.196 1.00 56.88 1353 MET A C 1
ATOM 9510 O O . MET A 1 1353 ? 52.773 57.122 57.764 1.00 61.26 1353 MET A O 1
ATOM 9515 N N . LYS A 1 1354 ? 53.449 59.223 57.459 1.00 55.06 1354 LYS A N 1
ATOM 9516 C CA . LYS A 1 1354 ? 53.061 59.291 56.073 1.00 51.35 1354 LYS A CA 1
ATOM 9517 C C . LYS A 1 1354 ? 54.292 59.678 55.292 1.00 57.65 1354 LYS A C 1
ATOM 9518 O O . LYS A 1 1354 ? 55.262 60.160 55.869 1.00 55.76 1354 LYS A O 1
ATOM 9524 N N . PRO A 1 1355 ? 54.313 59.418 53.997 1.00 60.82 1355 PRO A N 1
ATOM 9525 C CA . PRO A 1 1355 ? 55.511 59.688 53.204 1.00 52.63 1355 PRO A CA 1
ATOM 9526 C C . PRO A 1 1355 ? 55.800 61.169 53.099 1.00 48.72 1355 PRO A C 1
ATOM 9527 O O . PRO A 1 1355 ? 54.891 61.961 52.979 1.00 51.90 1355 PRO A O 1
ATOM 9531 N N . LYS A 1 1356 ? 57.068 61.531 53.149 1.00 49.10 1356 LYS A N 1
ATOM 9532 C CA . LYS A 1 1356 ? 57.478 62.934 53.092 1.00 57.54 1356 LYS A CA 1
ATOM 9533 C C . LYS A 1 1356 ? 57.214 63.698 51.779 1.00 62.10 1356 LYS A C 1
ATOM 9534 O O . LYS A 1 1356 ? 57.299 63.146 50.705 1.00 64.76 1356 LYS A O 1
ATOM 9540 N N . LYS A 1 1357 ? 56.931 64.981 51.895 1.00 53.95 1357 LYS A N 1
ATOM 9541 C CA . LYS A 1 1357 ? 56.660 65.787 50.730 1.00 61.87 1357 LYS A CA 1
ATOM 9542 C C . LYS A 1 1357 ? 57.600 66.968 50.754 1.00 66.11 1357 LYS A C 1
ATOM 9543 O O . LYS A 1 1357 ? 58.049 67.381 51.810 1.00 54.02 1357 LYS A O 1
ATOM 9549 N N . VAL A 1 1358 ? 57.927 67.452 49.566 1.00 72.88 1358 VAL A N 1
ATOM 9550 C CA . VAL A 1 1358 ? 58.528 68.699 49.334 1.00 71.07 1358 VAL A CA 1
ATOM 9551 C C . VAL A 1 1358 ? 58.279 69.142 47.920 1.00 74.93 1358 VAL A C 1
ATOM 9552 O O . VAL A 1 1358 ? 58.322 68.299 47.033 1.00 80.92 1358 VAL A O 1
ATOM 9556 N N . SER A 1 1359 ? 58.379 70.426 47.811 1.00 74.99 1359 SER A N 1
ATOM 9557 C CA . SER A 1 1359 ? 58.257 71.286 46.648 1.00 78.70 1359 SER A CA 1
ATOM 9558 C C . SER A 1 1359 ? 56.998 72.089 46.728 1.00 82.65 1359 SER A C 1
ATOM 9559 O O . SER A 1 1359 ? 56.787 73.036 45.987 1.00 90.53 1359 SER A O 1
ATOM 9562 N N . VAL A 1 1360 ? 56.121 71.666 47.615 1.00 80.60 1360 VAL A N 1
ATOM 9563 C CA . VAL A 1 1360 ? 54.996 72.463 47.988 1.00 73.04 1360 VAL A CA 1
ATOM 9564 C C . VAL A 1 1360 ? 54.048 72.968 46.884 1.00 76.91 1360 VAL A C 1
ATOM 9565 O O . VAL A 1 1360 ? 53.584 74.098 46.993 1.00 83.97 1360 VAL A O 1
ATOM 9569 N N . LEU A 1 1361 ? 53.634 72.190 45.877 1.00 77.61 1361 LEU A N 1
ATOM 9570 C CA . LEU A 1 1361 ? 54.178 70.966 45.257 1.00 69.39 1361 LEU A CA 1
ATOM 9571 C C . LEU A 1 1361 ? 54.144 69.615 45.973 1.00 70.93 1361 LEU A C 1
ATOM 9572 O O . LEU A 1 1361 ? 53.562 68.673 45.457 1.00 69.82 1361 LEU A O 1
ATOM 9577 N N . GLU A 1 1362 ? 54.755 69.505 47.138 1.00 72.99 1362 GLU A N 1
ATOM 9578 C CA . GLU A 1 1362 ? 54.675 68.265 47.886 1.00 70.65 1362 GLU A CA 1
ATOM 9579 C C . GLU A 1 1362 ? 55.139 67.095 47.038 1.00 68.27 1362 GLU A C 1
ATOM 9580 O O . GLU A 1 1362 ? 54.551 66.026 47.081 1.00 73.78 1362 GLU A O 1
ATOM 9586 N N . LEU A 1 1363 ? 56.191 67.295 46.262 1.00 64.62 1363 LEU A N 1
ATOM 9587 C CA . LEU A 1 1363 ? 56.728 66.227 45.438 1.00 66.04 1363 LEU A CA 1
ATOM 9588 C C . LEU A 1 1363 ? 57.283 65.130 46.323 1.00 64.98 1363 LEU A C 1
ATOM 9589 O O . LEU A 1 1363 ? 57.822 65.407 47.377 1.00 70.42 1363 LEU A O 1
ATOM 9594 N N . GLU A 1 1364 ? 57.147 63.880 45.906 1.00 63.09 1364 GLU A N 1
ATOM 9595 C CA . GLU A 1 1364 ? 57.639 62.785 46.714 1.00 55.68 1364 GLU A CA 1
ATOM 9596 C C . GLU A 1 1364 ? 59.142 62.722 46.816 1.00 58.87 1364 GLU A C 1
ATOM 9597 O O . GLU A 1 1364 ? 59.839 62.910 45.829 1.00 65.66 1364 GLU A O 1
ATOM 9603 N N . SER A 1 1365 ? 59.642 62.513 48.023 1.00 58.46 1365 SER A N 1
ATOM 9604 C CA . SER A 1 1365 ? 61.028 62.743 48.354 1.00 56.84 1365 SER A CA 1
ATOM 9605 C C . SER A 1 1365 ? 61.839 61.693 47.694 1.00 54.44 1365 SER A C 1
ATOM 9606 O O . SER A 1 1365 ? 61.324 60.668 47.346 1.00 55.79 1365 SER A O 1
ATOM 9609 N N . TYR A 1 1366 ? 63.130 61.937 47.556 1.00 48.11 1366 TYR A N 1
ATOM 9610 C CA . TYR A 1 1366 ? 63.967 61.034 46.806 1.00 50.35 1366 TYR A CA 1
ATOM 9611 C C . TYR A 1 1366 ? 63.925 59.684 47.472 1.00 55.19 1366 TYR A C 1
ATOM 9612 O O . TYR A 1 1366 ? 63.875 58.660 46.810 1.00 67.13 1366 TYR A O 1
ATOM 9621 N N . ASN A 1 1367 ? 63.907 59.687 48.792 1.00 51.85 1367 ASN A N 1
ATOM 9622 C CA . ASN A 1 1367 ? 63.728 58.461 49.535 1.00 54.14 1367 ASN A CA 1
ATOM 9623 C C . ASN A 1 1367 ? 62.597 58.654 50.516 1.00 58.99 1367 ASN A C 1
ATOM 9624 O O . ASN A 1 1367 ? 62.828 58.837 51.697 1.00 63.41 1367 ASN A O 1
ATOM 9629 N N . SER A 1 1368 ? 61.365 58.653 50.026 1.00 57.00 1368 SER A N 1
ATOM 9630 C CA . SER A 1 1368 ? 60.238 58.812 50.923 1.00 54.99 1368 SER A CA 1
ATOM 9631 C C . SER A 1 1368 ? 59.662 57.474 51.316 1.00 57.10 1368 SER A C 1
ATOM 9632 O O . SER A 1 1368 ? 59.500 57.184 52.489 1.00 61.01 1368 SER A O 1
ATOM 9635 N N . ASP A 1 1369 ? 59.361 56.657 50.320 1.00 61.50 1369 ASP A N 1
ATOM 9636 C CA . ASP A 1 1369 ? 58.839 55.327 50.568 1.00 61.89 1369 ASP A CA 1
ATOM 9637 C C . ASP A 1 1369 ? 59.855 54.434 51.251 1.00 61.02 1369 ASP A C 1
ATOM 9638 O O . ASP A 1 1369 ? 59.535 53.707 52.178 1.00 56.50 1369 ASP A O 1
ATOM 9643 N N . TYR A 1 1370 ? 61.088 54.476 50.773 1.00 59.88 1370 TYR A N 1
ATOM 9644 C CA . TYR A 1 1370 ? 62.085 53.569 51.289 1.00 55.48 1370 TYR A CA 1
ATOM 9645 C C . TYR A 1 1370 ? 62.394 53.834 52.736 1.00 63.76 1370 TYR A C 1
ATOM 9646 O O . TYR A 1 1370 ? 62.469 52.916 53.539 1.00 65.21 1370 TYR A O 1
ATOM 9655 N N . ILE A 1 1371 ? 62.582 55.101 53.068 1.00 63.76 1371 ILE A N 1
ATOM 9656 C CA . ILE A 1 1371 ? 62.918 55.464 54.431 1.00 54.38 1371 ILE A CA 1
ATOM 9657 C C . ILE A 1 1371 ? 61.788 55.212 55.411 1.00 53.71 1371 ILE A C 1
ATOM 9658 O O . ILE A 1 1371 ? 62.016 54.749 56.517 1.00 51.66 1371 ILE A O 1
ATOM 9663 N N . LYS A 1 1372 ? 60.571 55.528 54.996 1.00 51.39 1372 LYS A N 1
ATOM 9664 C CA . LYS A 1 1372 ? 59.406 55.336 55.840 1.00 48.00 1372 LYS A CA 1
ATOM 9665 C C . LYS A 1 1372 ? 59.163 53.874 56.163 1.00 49.27 1372 LYS A C 1
ATOM 9666 O O . LYS A 1 1372 ? 58.853 53.533 57.292 1.00 49.87 1372 LYS A O 1
ATOM 9672 N N . ASN A 1 1373 ? 59.278 53.017 55.157 1.00 55.56 1373 ASN A N 1
ATOM 9673 C CA . ASN A 1 1373 ? 59.243 51.572 55.352 1.00 53.48 1373 ASN A CA 1
ATOM 9674 C C . ASN A 1 1373 ? 60.444 51.009 56.097 1.00 50.13 1373 ASN A C 1
ATOM 9675 O O . ASN A 1 1373 ? 60.306 50.146 56.948 1.00 50.99 1373 ASN A O 1
ATOM 9680 N N . LEU A 1 1374 ? 61.625 51.511 55.775 1.00 51.34 1374 LEU A N 1
ATOM 9681 C CA . LEU A 1 1374 ? 62.816 51.203 56.571 1.00 52.45 1374 LEU A CA 1
ATOM 9682 C C . LEU A 1 1374 ? 62.555 51.395 58.067 1.00 55.33 1374 LEU A C 1
ATOM 9683 O O . LEU A 1 1374 ? 62.931 50.562 58.892 1.00 53.90 1374 LEU A O 1
ATOM 9688 N N . ILE A 1 1375 ? 61.915 52.504 58.417 1.00 50.32 1375 ILE A N 1
ATOM 9689 C CA . ILE A 1 1375 ? 61.580 52.758 59.804 1.00 48.22 1375 ILE A CA 1
ATOM 9690 C C . ILE A 1 1375 ? 60.583 51.701 60.295 1.00 47.55 1375 ILE A C 1
ATOM 9691 O O . ILE A 1 1375 ? 60.818 51.034 61.306 1.00 47.47 1375 ILE A O 1
ATOM 9696 N N . ILE A 1 1376 ? 59.494 51.522 59.556 1.00 46.16 1376 ILE A N 1
ATOM 9697 C CA . ILE A 1 1376 ? 58.477 50.511 59.907 1.00 47.38 1376 ILE A CA 1
ATOM 9698 C C . ILE A 1 1376 ? 59.113 49.151 60.247 1.00 50.81 1376 ILE A C 1
ATOM 9699 O O . ILE A 1 1376 ? 58.931 48.622 61.348 1.00 51.40 1376 ILE A O 1
ATOM 9704 N N . GLU A 1 1377 ? 59.858 48.594 59.303 1.00 50.58 1377 GLU A N 1
ATOM 9705 C CA . GLU A 1 1377 ? 60.658 47.412 59.588 1.00 61.46 1377 GLU A CA 1
ATOM 9706 C C . GLU A 1 1377 ? 61.373 47.507 60.940 1.00 58.31 1377 GLU A C 1
ATOM 9707 O O . GLU A 1 1377 ? 61.232 46.619 61.780 1.00 57.91 1377 GLU A O 1
ATOM 9713 N N . LEU A 1 1378 ? 62.128 48.591 61.126 1.00 57.08 1378 LEU A N 1
ATOM 9714 C CA . LEU A 1 1378 ? 62.986 48.784 62.300 1.00 49.55 1378 LEU A CA 1
ATOM 9715 C C . LEU A 1 1378 ? 62.225 48.567 63.611 1.00 59.40 1378 LEU A C 1
ATOM 9716 O O . LEU A 1 1378 ? 62.577 47.701 64.419 1.00 57.03 1378 LEU A O 1
ATOM 9721 N N . LEU A 1 1379 ? 61.159 49.346 63.783 1.00 56.09 1379 LEU A N 1
ATOM 9722 C CA . LEU A 1 1379 ? 60.322 49.275 64.977 1.00 47.48 1379 LEU A CA 1
ATOM 9723 C C . LEU A 1 1379 ? 59.809 47.830 65.191 1.00 54.89 1379 LEU A C 1
ATOM 9724 O O . LEU A 1 1379 ? 60.095 47.214 66.213 1.00 52.00 1379 LEU A O 1
ATOM 9729 N N . THR A 1 1380 ? 59.136 47.278 64.184 1.00 59.34 1380 THR A N 1
ATOM 9730 C CA . THR A 1 1380 ? 58.410 45.998 64.300 1.00 45.60 1380 THR A CA 1
ATOM 9731 C C . THR A 1 1380 ? 59.294 44.760 64.348 1.00 48.67 1380 THR A C 1
ATOM 9732 O O . THR A 1 1380 ? 58.984 43.825 65.072 1.00 52.07 1380 THR A O 1
ATOM 9736 N N . LYS A 1 1381 ? 60.346 44.735 63.557 1.00 52.00 1381 LYS A N 1
ATOM 9737 C CA . LYS A 1 1381 ? 61.204 43.576 63.482 1.00 59.10 1381 LYS A CA 1
ATOM 9738 C C . LYS A 1 1381 ? 61.387 42.997 64.841 1.00 63.61 1381 LYS A C 1
ATOM 9739 O O . LYS A 1 1381 ? 61.717 43.696 65.763 1.00 69.15 1381 LYS A O 1
ATOM 9745 N N . ILE A 1 1382 ? 61.191 41.699 64.964 1.00 65.09 1382 ILE A N 1
ATOM 9746 C CA . ILE A 1 1382 ? 61.201 41.090 66.269 1.00 69.83 1382 ILE A CA 1
ATOM 9747 C C . ILE A 1 1382 ? 62.078 39.854 66.383 1.00 68.94 1382 ILE A C 1
ATOM 9748 O O . ILE A 1 1382 ? 62.312 39.377 67.465 1.00 69.99 1382 ILE A O 1
ATOM 9753 N N . GLU A 1 1383 ? 62.569 39.343 65.274 1.00 73.27 1383 GLU A N 1
ATOM 9754 C CA . GLU A 1 1383 ? 63.469 38.206 65.321 1.00 79.32 1383 GLU A CA 1
ATOM 9755 C C . GLU A 1 1383 ? 64.830 38.609 65.834 1.00 78.63 1383 GLU A C 1
ATOM 9756 O O . GLU A 1 1383 ? 65.848 38.210 65.299 1.00 82.28 1383 GLU A O 1
#

Secondary structure (DSSP, 8-state):
--SSSSS--EEEE-SSSSSSEEEE-EEEEE-SSSEEEEE-SSS---EE-HHHHHHHHHHHHH---HHHHHHHH--TTTSSS-----SS--S-SSTT-----------S--HHHHHHHHHHHHHHHHHHHHHHHHHTTSS-SSTTSTTHHHHHHHHHHTTSTHHHHHHHHHHHHHIIIII-HHHHHHHHHSS--SSS---HHHHHHHHHHS-SSS---HHHHHHHHHHHHHHTT------PPPP-SSHHHHHHHHHHHIIIIII--HHHHHHH--TTHHHHHHHHHHHHHHHT-HHHHHHHHHHHT-HHHHHHHHHHHHHHS--STHHHHHHHHHHHHHS--SSS----HHHHHHHHHHHHHHHHHHHHHHHHHHHHHSS-S----THHHH-HHHHHHHHHHHHHHHHHHHHHHHHHHHHHT--TTS--HHHHHHHHHHHHHHHHHHHHHHHHHHHHHHHEEESSSS-------TT---EEE-TT--SHHHHHHHHTT-B-GGGPBPHHIIIIIHHHHHHHHHHHHTT--SS---SSS--HHHHHHHHHHHHHHSPPTTT--TTTTTTTSS-HHHHHHHHT--B-TT-TTTGGGSPPHHHHHHHHHHHHHHSSSPPPP-STTTHHHHHHHHHHHHHHHHHHHHHBPPPPTT-----HHHHHHHHHS-TT---S-HHHHHHHHHHHHTTTT-TTHHHHHHHHHHHHHHHHHHHH--GGG--S----SSHHHHHHHHHTT-TTS----------------SHHHHHHHHHHTTS-HHHHHHHHHHHHHHHHHHT--TTHHHHHHHHHHHHHHHHHHHHIIIII---S-HHHHHHHHHHH---SSSSGGGS--HHHHHHHHHHHHHHHPPPSS---SSSBTTTB-TTTGGG-----HHHHS----HHHHHHHTTTHHHHHH---TTTS-HHHHHIIIIIHHHHHHHHHHHHHHHTTS-HHHHHHHHHHHHH-HHHHHTSSSSSSHHHHHHHHHHHHHHHHHHHHHTTHHHHHHHHHHHHHHHHHHHHHHHHHHHHHHHHHHHHHTTTS-EEEE-TT---SS--TT-SSSHHHHSSSEEESSHHHHHHHHHHHHHTT---SSSSSSSSTTTTSHHHHHHTTTTTSSTTSSS-HHHHHHHHHHHTTT-GGGTTHHHHHHHTTSTTTS---HHHHHS---SSSS-GGG--SS---EETTTTEEPTTSHHHHHHHHHHHH---

InterPro domains:
  IPR053395 CRISPR-associated endoribonuclease Cas13a [NF038188] (5-1377)
  IPR060667 CRISPR-associated endoribonuclease Cas13a, N-terminal [PF28192] (9-1170)

Solvent-accessible surface area: 61583 Å² total; per-residue (Å²): 106,91,34,46,19,77,136,113,11,13,72,52,52,4,86,91,55,159,152,50,116,135,81,13,47,1,71,64,46,29,75,43,131,112,14,26,0,19,4,42,38,157,143,26,104,115,139,15,77,41,86,139,0,0,100,80,32,6,80,78,40,95,78,77,47,0,69,156,29,2,66,166,68,23,23,7,2,26,14,0,4,87,2,86,37,7,99,78,73,162,54,40,51,87,98,52,32,35,39,122,138,167,108,111,109,109,93,106,121,40,91,58,69,98,57,4,44,83,16,0,26,75,0,3,36,29,5,17,90,12,7,31,56,20,5,111,57,135,52,8,54,3,0,90,11,73,36,41,69,34,45,5,64,107,65,4,48,113,134,48,46,5,75,87,1,35,73,28,1,67,79,3,11,116,59,28,34,88,104,52,98,75,2,16,73,25,6,18,160,45,9,75,36,77,109,98,157,32,2,64,25,20,109,40,4,22,88,9,8,63,28,80,38,1,82,6,41,20,80,19,4,0,32,7,8,10,78,13,3,101,92,97,91,2,13,25,60,14,50,154,18,120,131,52,144,76,114,127,74,36,134,150,32,11,159,68,41,10,81,82,70,0,55,38,34,133,14,16,111,38,54,127,48,43,108,102,98,48,36,125,2,0,86,64,3,3,89,18,14,72,56,92,40,5,73,126,91,2,79,118,6,5,61,44,5,111,21,106,93,7,25,120,61,2,76,137,39,30,186,141,34,66,20,1,47,48,0,35,27,24,4,128,144,5,59,160,113,49,12,19,93,97,99,84,46,202,55,54,66,26,56,104,26,10,25,82,4,0,46,145,37,4,100,33,55,3,57,75,4,0,39,14,22,29,112,30,150,80,158,174,61,48,82,42,110,8,54,58,28,6,49,53,84,77,2,17,112,93,0,32,49,90,0,36,12,22,0,1,53,14,0,23,23,6,0,42,0,54,32,45,102,33,96,60,113,86,0,15,37,77,67,26,56,102,27,89,1,73,13,55,4,40,10,20,6,28,3,0,4,18,3,0,14,14,36,0,15,52,17,1,37,94,109,48,172,121,57,143,77,40,4,52,0,2,21,92,91,119,27,56,36,26,107,78,40,80,83,32,14,40,84,43,2,44,43,9,65,0,14,74,134,86,69,94,42,5,135,35,0,72,52,5,0,11,94,2,0,8,67,10,30,12,38,26,44,12,34,61,90,73,96,76,74,33,124,35,55,15,86,94,188,42,22,47,66,1,26,92,13,2,73,125,30,42,12,45,19,63,32,11,6,39,22,17,20,30,5,12,67,107,18,48,99,13,8,76,48,2,36,109,12,118,48,48,89,151,65,59,71,20,39,61,15,15,5,57,27,71,99,0,44,66,77,0,53,47,15,9,135,104,41,125,58,26,46,121,49,25,47,56,79,4,47,89,42,2,28,72,2,2,29,21,5,0,61,24,0,12,76,14,0,5,25,17,45,110,52,94,172,135,90,116,78,57,13,0,12,63,50,0,36,101,78,28,11,105,151,148,86,56,142,69,87,30,0,29,47,70,20,59,90,8,30,94,35,38,90,158,65,58,127,106,8,52,119,122,2,33,123,89,1,18,98,21,0,8,19,4,0,125,142,42,16,116,101,0,6,75,22,96,87,90,48,50,41,121,129,15,59,50,36,35,56,69,52,82,68,62,114,180,96,144,93,86,57,40,17,104,58,67,128,64,119,19,82,13,97,48,14,22,11,6,0,0,1,0,0,1,22,26,13,60,41,51,5,0,76,61,0,60,70,62,0,23,20,2,5,12,92,4,114,31,88,101,22,53,34,2,16,71,4,0,34,57,1,29,74,19,35,78,34,56,52,62,0,4,10,132,52,37,3,15,47,76,27,1,82,120,10,28,64,54,21,98,88,83,112,101,47,20,74,54,57,14,22,75,68,10,24,30,106,50,0,35,70,1,68,102,36,0,32,94,18,31,69,73,161,98,116,72,56,88,107,38,6,83,107,24,0,21,26,72,80,54,49,92,129,19,7,42,36,20,105,21,1,25,70,53,6,33,38,80,0,6,85,47,7,15,36,72,0,40,102,58,0,33,124,7,80,13,31,26,34,66,66,159,100,0,87,61,18,41,54,89,12,26,44,84,8,64,62,13,22,128,101,13,60,92,119,8,107,59,30,54,78,117,7,30,80,65,17,11,108,73,9,90,112,74,81,120,19,5,45,150,38,41,51,58,50,17,20,78,52,3,59,64,65,17,72,26,7,7,94,15,43,87,27,83,10,18,5,54,0,33,1,4,71,59,6,39,55,8,4,23,35,1,0,6,58,0,5,26,8,4,15,58,2,29,53,4,0,7,10,1,0,4,0,0,66,60,5,68,28,7,136,36,79,21,122,40,111,41,56,16,78,0,5,1,17,120,123,35,109,129,24,13,38,38,79,37,0,24,1,58,1,113,70,94,90,3,1,100,62,0,32,96,5,0,132,16,4,48,6,55,6,41,49,93,10,64,7,29,76,100,38,51,66,0,0,33,23,14,0,29,19,0,30,1,20,40,71,6,22,39,78,52,11,5,8,58,0,0,12,31,0,21,94,20,6,50,3,2,40,159,32,92,32,36,1,9,41,23,0,0,70,20,0,100,128,22,2,53,15,32,98,105,54,5,134,74,198,19,100,14,49,22,131,32,95,117,1,36,89,0,3,74,37,48,85,70,5,41,23,71,18,86,9,50,16,4,95,55,1,33,77,4,0,40,65,7,1,63,88,83,104

Organism: Leptotrichia shahii (strain DSM 19757 / CCUG 47503 / CIP 107916 / JCM 16776 / LB37) (NCBI:txid1122172)

B-factor: mean 69.19, std 23.35, range [19.16, 165.24]

Sequence (1215 aa):
GNLFGHKRWYEVRDKKDFKIKRKVKVKRNYDGNKYILNINENNNKEKIDNNKFIRKYINYKKNDNILKEFTRKFHAGNILFKLKGKEGIIRIENNDDFLETLRIIENDELETKKSIYEIFKNINMSLYKIIEKIIENETEKVFENRYYEEHLREKLLKDDKIDVILTNFMEIREKIKSNLEILGFVKFYLNVGGDKKKSKNKKMLVEKILNINVDLTVEDIADFVIKELEFWNITKRIEKVKKVNNEFLEKRRNRTYIKSYVLLDKHEKFKIERENKKDKIVKFFVENIKNNSIKEKIEKILAEFKIDELIKKLEKELKKGNCDTEIFGIFKKHYKVNFDSKKFSKKSDEEKELYKIIYRYLKGRIEKILVNEQKVRLKKMEKIEIEKILNESILSEKILKRVKQYTLEHIMYLGKLRHNDIDMTTVNTDDFSRLHAKEELDLELITFFASTNMELNKIFSRENINNDENIDFFGGKNYVLDKKILNSKIKIIRDLDFIDNKNNITNNFIRKFTKIGTNERNRILHAISKERDLQGTQDDYNKVINIIQNLKISDEEVSKALNLDVVFKDKKNIITKINDIKISEENNNDIKYLPSFSKVLPEILNLYRNNPKNEPFDTIETEKIVLNALIYVNKELYKKLILEDDLEENESKNIFLQELKKTLGNIDEIDENIIENYYKNAQISASKGNNKAIKKYQKKVIECYIGYLRKNYEELFDFSDFKMNIQEIKKQIKDINDNKTYERITVKTSDKTIVINDDFEYIISIFALLNSNAVINKIRNRFFATSVWLNTSEYQNIIDILDEIMQLNTLRNECITENWNLNLEEFIQKMKEIEKDIKSKILCRIIFNSDFLKKYKKEIDNLIEDMESENENKFQEIYYPKERKNELYIYKKNLFLNIGNPNFDKIYGLISNDIKMADAKFLFNIDGKNIRKNKISEIDAILKNLNDKLNGYSKEYKEKYIKKLKENDDFFAKNIQNKNYKSFEKDYNRVSEYKKIRDLVEFNYLNKIESYLIDINWKLAIQMARFERDMHYIVNGLRELGIIKLSGYNTGISRAYPKRNGSDGFYTTTAYYKFFDEESYKKFEKICYGFGIDLSENSEINKPENESIRNYISHFYIVRNPFADYSIAEQIDRVSNLLSYSTRYNNSTYASVFEVFKKDVNLDYDELKKKFKLIGNNDILERLMKPKKVSVLELESYNSDYIKNLIIELLTKIE

Foldseek 3Di:
DDAQDDDFQAWDADDVDRPDIDTFHKHWDDPFFWIWIFTDDPPGGHTDDLVVPLVSVQCSQADLLQLVLLVVCDAQCQQWLVQADQPPDDHDPPDDRVAPDVDDDDDPDDPCLSVLSVLVRVLRNQVSVLVNVLSVPPPNPQQQFPPRLVSQLVSSLPPGPLVVSLVSLVVLCVCCVPPDVVSLVVVLPSGPHDDDDDDPLSVVVSVQSSDPLFRDDSSSVSVSNSCVCVVSPSGHHRYHDDDDDDVVVVVVVSVVCCVVPGTDDPLRCLQPDDVCLLLVLLLVLLVCLLVVVPLVLLLVVVVLLVVPVLLVLLVVCVVVPPLGPCSVVSVVVSCDVSDDDDVPDPDDSSSVVSVVLLSVVVVVLSVVVSVASVVPVPDPPHDDGPVPSPPSVVSSVVSSLSSLQSSQVLLLVLLVCVLLVPDSNRDDDVVVVLVVLVLVLLLLVLLLLLVLQLLVLQQKPAPDPPDNFGDNLALHDQIATDPRDPLLVCVVCVLLQQADPVRHGHPCCNCQQSVLRRVVNQCSQRVDDDDLDDCHRDDVVSVVSLVVVLVLLFDDQLLVCPLPCLLCVVVLPVQVVQLVFDFDPPVPVLVLLADQLVVLQVVQVVVLVVPDQDDFAAAPVVVVSNVVSLSVVVNVSVVSLVRGDDDDDPDPDDRLVQQLLPVVDDPPPSPDPVSLVQSLVLLVVVVVPDVCSSVVSRVSSSVSVSVVCCVPVVVSSRDNDDDNDVPSVVSRVVVPPPVVPVDDRGHPRDDDDQDDDHSVLRSLLSSLVRDDLVSLVVSLVSLSSSCSVVVHDPCVRSNVSSVSSNVSVVVLVVQADVPLDPPFLLVVVLVVVVVVCNDRNHCSCSVVDSVLSVVVLVLVVVLQDDDDPGHDPFVEPLQADPDDDNRGGDCLPLSSPCPVALCCVVQCPLLRVVLNPDGCCCPPPPVNVVCPRPNVVVVVVQLVVLCVVCPPPDLVSLVSSVVSLQVDFVVVPVGDHDTDPVRVLVSVVVVLQSVLNVCSSSVVVCVLSLLLLCQLLSVLQSQLSVVQSSLSSNVSSCVVSPNADFDDAPPSNSGAAFDPPDVDLRQQVGHRTHGDDVCRVVSSQSSCVSLQAHRHPPDLCPDPGCSRLSRVSSSSCSRHPNQEQDFLLRSLQSSCRNPSSHCVCHLVSVVSNCVSCVVQWPAPVSLSVDDDRVQPDCPVVVVRTHFAADSSVGHGGSCGPSVVVSVVCRRHRRD

Radius of gyration: 35.3 Å; Cα contacts (8 Å, |Δi|>4): 1372; chains: 1; bounding box: 96×88×86 Å